Protein AF-0000000070932516 (afdb_homodimer)

InterPro domains:
  IPR004843 Calcineurin-like, phosphoesterase domain [PF00149] (3-179)
  IPR006146 5'-Nucleotidase, conserved site [PS00786] (43-54)
  IPR006179 5'-Nucleotidase/apyrase [PR01607] (145-162)
  IPR006179 5'-Nucleotidase/apyrase [PR01607] (164-187)
  IPR006179 5'-Nucleotidase/apyrase [PR01607] (210-230)
  IPR006179 5'-Nucleotidase/apyrase [PR01607] (339-362)
  IPR006179 5'-Nucleotidase/apyrase [PR01607] (423-442)
  IPR006179 5'-Nucleotidase/apyrase [PTHR11575] (3-486)
  IPR008334 5'-Nucleotidase, C-terminal [PF02872] (282-446)
  IPR029052 Metallo-dependent phosphatase-like [G3DSA:3.60.21.10] (1-269)
  IPR029052 Metallo-dependent phosphatase-like [SSF56300] (2-267)
  IPR036907 5'-Nucleotidase, C-terminal domain superfamily [G3DSA:3.90.780.10] (273-489)
  IPR036907 5'-Nucleotidase, C-terminal domain superfamily [SSF55816] (272-488)

Structure (mmCIF, N/CA/C/O backbone):
data_AF-0000000070932516-model_v1
#
loop_
_entity.id
_entity.type
_entity.pdbx_description
1 polymer "5'-nucleotidase"
#
loop_
_atom_site.group_PDB
_atom_site.id
_atom_site.type_symbol
_atom_site.label_atom_id
_atom_site.label_alt_id
_atom_site.label_comp_id
_atom_site.label_asym_id
_atom_site.label_entity_id
_atom_site.label_seq_id
_atom_site.pdbx_PDB_ins_code
_atom_site.Cartn_x
_atom_site.Cartn_y
_atom_site.Cartn_z
_atom_site.occupancy
_atom_site.B_iso_or_equiv
_atom_site.auth_seq_id
_atom_site.auth_comp_id
_atom_site.auth_asym_id
_atom_site.auth_atom_id
_atom_site.pdbx_PDB_model_num
ATOM 1 N N . VAL A 1 1 ? 17.578 -37.594 -25.484 1 92.19 1 VAL A N 1
ATOM 2 C CA . VAL A 1 1 ? 16.562 -38.188 -26.359 1 92.19 1 VAL A CA 1
ATOM 3 C C . VAL A 1 1 ? 17.25 -38.812 -27.578 1 92.19 1 VAL A C 1
ATOM 5 O O . VAL A 1 1 ? 16.969 -39.969 -27.906 1 92.19 1 VAL A O 1
ATOM 8 N N . ARG A 1 2 ? 18.125 -38.062 -28.234 1 90.81 2 ARG A N 1
ATOM 9 C CA . ARG A 1 2 ? 18.844 -38.594 -29.391 1 90.81 2 ARG A CA 1
ATOM 10 C C . ARG A 1 2 ? 19.609 -39.844 -29.016 1 90.81 2 ARG A C 1
ATOM 12 O O . ARG A 1 2 ? 19.578 -40.844 -29.75 1 90.81 2 ARG A O 1
ATOM 19 N N . ASP A 1 3 ? 20.297 -39.844 -27.906 1 92 3 ASP A N 1
ATOM 20 C CA . ASP A 1 3 ? 21.047 -41 -27.438 1 92 3 ASP A CA 1
ATOM 21 C C . ASP A 1 3 ? 20.125 -42.219 -27.25 1 92 3 ASP A C 1
ATOM 23 O O . ASP A 1 3 ? 20.438 -43.312 -27.703 1 92 3 ASP A O 1
ATOM 27 N N . LEU A 1 4 ? 19.016 -42.031 -26.625 1 93.38 4 LEU A N 1
ATOM 28 C CA . LEU A 1 4 ? 18.094 -43.125 -26.344 1 93.38 4 LEU A CA 1
ATOM 29 C C . LEU A 1 4 ? 17.453 -43.625 -27.641 1 93.38 4 LEU A C 1
ATOM 31 O O . LEU A 1 4 ? 17.219 -44.844 -27.781 1 93.38 4 LEU A O 1
ATOM 35 N N . LYS A 1 5 ? 17.125 -42.812 -28.562 1 92.94 5 LYS A N 1
ATOM 36 C CA . LYS A 1 5 ? 16.516 -43.219 -29.828 1 92.94 5 LYS A CA 1
ATOM 37 C C . LYS A 1 5 ? 17.484 -44.062 -30.656 1 92.94 5 LYS A C 1
ATOM 39 O O . LYS A 1 5 ? 17.062 -44.906 -31.438 1 92.94 5 LYS A O 1
ATOM 44 N N . THR A 1 6 ? 18.781 -43.844 -30.438 1 92.31 6 THR A N 1
ATOM 45 C CA . THR A 1 6 ? 19.781 -44.625 -31.172 1 92.31 6 THR A CA 1
ATOM 46 C C . THR A 1 6 ? 20.109 -45.906 -30.453 1 92.31 6 THR A C 1
ATOM 48 O O . THR A 1 6 ? 20.359 -46.938 -31.109 1 92.31 6 THR A O 1
ATOM 51 N N . SER A 1 7 ? 20.031 -45.906 -29.172 1 93.81 7 SER A N 1
ATOM 52 C CA . SER A 1 7 ? 20.516 -47.062 -28.406 1 93.81 7 SER A CA 1
ATOM 53 C C . SER A 1 7 ? 19.391 -48.031 -28.141 1 93.81 7 SER A C 1
ATOM 55 O O . SER A 1 7 ? 19.641 -49.25 -27.938 1 93.81 7 SER A O 1
ATOM 57 N N . GLU A 1 8 ? 18.156 -47.594 -28.141 1 94.31 8 GLU A N 1
ATOM 58 C CA . GLU A 1 8 ? 17.047 -48.469 -27.766 1 94.31 8 GLU A CA 1
ATOM 59 C C . GLU A 1 8 ? 16.359 -49.031 -29 1 94.31 8 GLU A C 1
ATOM 61 O O . GLU A 1 8 ? 16.391 -48.438 -30.078 1 94.31 8 GLU A O 1
ATOM 66 N N . THR A 1 9 ? 15.742 -50.188 -28.703 1 93.69 9 THR A N 1
ATOM 67 C CA . THR A 1 9 ? 15.023 -50.875 -29.781 1 93.69 9 THR A CA 1
ATOM 68 C C . THR A 1 9 ? 13.594 -50.344 -29.891 1 93.69 9 THR A C 1
ATOM 70 O O . THR A 1 9 ? 12.836 -50.406 -28.906 1 93.69 9 THR A O 1
ATOM 73 N N . ASN A 1 10 ? 13.156 -49.875 -31.078 1 94.81 10 ASN A N 1
ATOM 74 C CA . ASN A 1 10 ? 11.82 -49.375 -31.406 1 94.81 10 ASN A CA 1
ATOM 75 C C . ASN A 1 10 ? 11.367 -48.281 -30.438 1 94.81 10 ASN A C 1
ATOM 77 O O . ASN A 1 10 ? 10.289 -48.375 -29.844 1 94.81 10 ASN A O 1
ATOM 81 N N . PRO A 1 11 ? 12.172 -47.25 -30.25 1 95.94 11 PRO A N 1
ATOM 82 C CA . PRO A 1 11 ? 11.82 -46.188 -29.312 1 95.94 11 PRO A CA 1
ATOM 83 C C . PRO A 1 11 ? 10.656 -45.344 -29.812 1 95.94 11 PRO A C 1
ATOM 85 O O . PRO A 1 11 ? 10.57 -45.031 -31 1 95.94 11 PRO A O 1
ATOM 88 N N . LEU A 1 12 ? 9.672 -45.031 -28.953 1 96.31 12 LEU A N 1
ATOM 89 C CA . LEU A 1 12 ? 8.609 -44.062 -29.156 1 96.31 12 LEU A CA 1
ATOM 90 C C . LEU A 1 12 ? 8.703 -42.938 -28.125 1 96.31 12 LEU A C 1
ATOM 92 O O . LEU A 1 12 ? 8.867 -43.219 -26.922 1 96.31 12 LEU A O 1
ATOM 96 N N . PHE A 1 13 ? 8.68 -41.688 -28.531 1 97 13 PHE A N 1
ATOM 97 C CA . PHE A 1 13 ? 8.836 -40.531 -27.672 1 97 13 PHE A CA 1
ATOM 98 C C . PHE A 1 13 ? 7.559 -39.719 -27.656 1 97 13 PHE A C 1
ATOM 100 O O . PHE A 1 13 ? 7.109 -39.219 -28.703 1 97 13 PHE A O 1
ATOM 107 N N . PHE A 1 14 ? 6.973 -39.531 -26.406 1 97.62 14 PHE A N 1
ATOM 108 C CA . PHE A 1 14 ? 5.672 -38.906 -26.25 1 97.62 14 PHE A CA 1
ATOM 109 C C . PHE A 1 14 ? 5.77 -37.719 -25.312 1 97.62 14 PHE A C 1
ATOM 111 O O . PHE A 1 14 ? 6.699 -37.625 -24.516 1 97.62 14 PHE A O 1
ATOM 118 N N . ASN A 1 15 ? 4.91 -36.75 -25.484 1 96.75 15 ASN A N 1
ATOM 119 C CA . ASN A 1 15 ? 4.719 -35.625 -24.578 1 96.75 15 ASN A CA 1
ATOM 120 C C . ASN A 1 15 ? 3.271 -35.531 -24.109 1 96.75 15 ASN A C 1
ATOM 122 O O . ASN A 1 15 ? 2.348 -35.531 -24.922 1 96.75 15 ASN A O 1
ATOM 126 N N . ALA A 1 16 ? 3.131 -35.406 -22.797 1 96 16 ALA A N 1
ATOM 127 C CA . ALA A 1 16 ? 1.785 -35.5 -22.234 1 96 16 ALA A CA 1
ATOM 128 C C . ALA A 1 16 ? 1.185 -34.125 -22 1 96 16 ALA A C 1
ATOM 130 O O . ALA A 1 16 ? 0.338 -33.938 -21.125 1 96 16 ALA A O 1
ATOM 131 N N . GLY A 1 17 ? 1.658 -33.188 -22.656 1 93 17 GLY A N 1
ATOM 132 C CA . GLY A 1 17 ? 0.983 -31.891 -22.688 1 93 17 GLY A CA 1
ATOM 133 C C . GLY A 1 17 ? 1.546 -30.906 -21.688 1 93 17 GLY A C 1
ATOM 134 O O . GLY A 1 17 ? 2.502 -31.203 -20.969 1 93 17 GLY A O 1
ATOM 135 N N . ASP A 1 18 ? 1 -29.625 -21.75 1 88.25 18 ASP A N 1
ATOM 136 C CA . ASP A 1 18 ? 1.353 -28.469 -20.938 1 88.25 18 ASP A CA 1
ATOM 137 C C . ASP A 1 18 ? 2.775 -28 -21.219 1 88.25 18 ASP A C 1
ATOM 139 O O . ASP A 1 18 ? 3.58 -27.828 -20.297 1 88.25 18 ASP A O 1
ATOM 143 N N . PHE A 1 19 ? 2.936 -27.859 -22.422 1 88.25 19 PHE A N 1
ATOM 144 C CA . PHE A 1 19 ? 4.242 -27.344 -22.828 1 88.25 19 PHE A CA 1
ATOM 145 C C . PHE A 1 19 ? 4.16 -25.859 -23.156 1 88.25 19 PHE A C 1
ATOM 147 O O . PHE A 1 19 ? 5.129 -25.266 -23.641 1 88.25 19 PHE A O 1
ATOM 154 N N . TYR A 1 20 ? 2.949 -25.328 -22.906 1 81.62 20 TYR A N 1
ATOM 155 C CA . TYR A 1 20 ? 2.803 -23.875 -22.891 1 81.62 20 TYR A CA 1
ATOM 156 C C . TYR A 1 20 ? 3.045 -23.312 -21.5 1 81.62 20 TYR A C 1
ATOM 158 O O . TYR A 1 20 ? 3.066 -24.062 -20.516 1 81.62 20 TYR A O 1
ATOM 166 N N . GLN A 1 21 ? 3.395 -22.094 -21.281 1 66.62 21 GLN A N 1
ATOM 167 C CA . GLN A 1 21 ? 3.43 -21.312 -20.047 1 66.62 21 GLN A CA 1
ATOM 168 C C . GLN A 1 21 ? 4.539 -21.797 -19.125 1 66.62 21 GLN A C 1
ATOM 170 O O . GLN A 1 21 ? 5.09 -22.891 -19.312 1 66.62 21 GLN A O 1
ATOM 175 N N . GLY A 1 22 ? 4.965 -21.078 -18.141 1 61.25 22 GLY A N 1
ATOM 176 C CA . GLY A 1 22 ? 5.82 -21.5 -17.047 1 61.25 22 GLY A CA 1
ATOM 177 C C . GLY A 1 22 ? 7.168 -20.797 -17.031 1 61.25 22 GLY A C 1
ATOM 178 O O . GLY A 1 22 ? 7.867 -20.828 -16.016 1 61.25 22 GLY A O 1
ATOM 179 N N . THR A 1 23 ? 7.52 -20.391 -18.156 1 64.56 23 THR A N 1
ATOM 180 C CA . THR A 1 23 ? 8.812 -19.703 -18.188 1 64.56 23 THR A CA 1
ATOM 181 C C . THR A 1 23 ? 8.695 -18.359 -18.906 1 64.56 23 THR A C 1
ATOM 183 O O . THR A 1 23 ? 7.723 -18.109 -19.609 1 64.56 23 THR A O 1
ATOM 186 N N . VAL A 1 24 ? 9.633 -17.562 -18.688 1 67 24 VAL A N 1
ATOM 187 C CA . VAL A 1 24 ? 9.711 -16.25 -19.344 1 67 24 VAL A CA 1
ATOM 188 C C . VAL A 1 24 ? 9.766 -16.438 -20.844 1 67 24 VAL A C 1
ATOM 190 O O . VAL A 1 24 ? 9.273 -15.594 -21.609 1 67 24 VAL A O 1
ATOM 193 N N . TRP A 1 25 ? 10.25 -17.562 -21.172 1 76.81 25 TRP A N 1
ATOM 194 C CA . TRP A 1 25 ? 10.375 -17.812 -22.594 1 76.81 25 TRP A CA 1
ATOM 195 C C . TRP A 1 25 ? 9.008 -17.859 -23.266 1 76.81 25 TRP A C 1
ATOM 197 O O . TRP A 1 25 ? 8.797 -17.25 -24.312 1 76.81 25 TRP A O 1
ATOM 207 N N . TYR A 1 26 ? 8.133 -18.516 -22.516 1 79.94 26 TYR A N 1
ATOM 208 C CA . TYR A 1 26 ? 6.801 -18.562 -23.109 1 79.94 26 TYR A CA 1
ATOM 209 C C . TYR A 1 26 ? 6.113 -17.203 -23.016 1 79.94 26 TYR A C 1
ATOM 211 O O . TYR A 1 26 ? 5.43 -16.797 -23.953 1 79.94 26 TYR A O 1
ATOM 219 N N . THR A 1 27 ? 6.352 -16.594 -21.906 1 71.5 27 THR A N 1
ATOM 220 C CA . THR A 1 27 ? 5.695 -15.305 -21.703 1 71.5 27 THR A CA 1
ATOM 221 C C . THR A 1 27 ? 6.066 -14.32 -22.812 1 71.5 27 THR A C 1
ATOM 223 O O . THR A 1 27 ? 5.215 -13.57 -23.297 1 71.5 27 THR A O 1
ATOM 226 N N . VAL A 1 28 ? 7.281 -14.414 -23.25 1 74.62 28 VAL A N 1
ATOM 227 C CA . VAL A 1 28 ? 7.805 -13.438 -24.203 1 74.62 28 VAL A CA 1
ATOM 228 C C . VAL A 1 28 ? 7.566 -13.945 -25.625 1 74.62 28 VAL A C 1
ATOM 230 O O . VAL A 1 28 ? 7.207 -13.164 -26.516 1 74.62 28 VAL A O 1
ATOM 233 N N . LEU A 1 29 ? 7.758 -15.211 -25.844 1 86.06 29 LEU A N 1
ATOM 234 C CA . LEU A 1 29 ? 7.844 -15.703 -27.219 1 86.06 29 LEU A CA 1
ATOM 235 C C . LEU A 1 29 ? 6.629 -16.547 -27.562 1 86.06 29 LEU A C 1
ATOM 237 O O . LEU A 1 29 ? 6.414 -16.891 -28.734 1 86.06 29 LEU A O 1
ATOM 241 N N . LYS A 1 30 ? 5.836 -16.875 -26.594 1 87.69 30 LYS A N 1
ATOM 242 C CA . LYS A 1 30 ? 4.582 -17.609 -26.75 1 87.69 30 LYS A CA 1
ATOM 243 C C . LYS A 1 30 ? 4.793 -18.891 -27.547 1 87.69 30 LYS A C 1
ATOM 245 O O . LYS A 1 30 ? 5.754 -19.625 -27.312 1 87.69 30 LYS A O 1
ATOM 250 N N . TYR A 1 31 ? 3.877 -19.266 -28.516 1 91.75 31 TYR A N 1
ATOM 251 C CA . TYR A 1 31 ? 3.885 -20.547 -29.219 1 91.75 31 TYR A CA 1
ATOM 252 C C . TYR A 1 31 ? 5.148 -20.688 -30.062 1 91.75 31 TYR A C 1
ATOM 254 O O . TYR A 1 31 ? 5.574 -21.812 -30.359 1 91.75 31 TYR A O 1
ATOM 262 N N . ASN A 1 32 ? 5.766 -19.609 -30.406 1 91.38 32 ASN A N 1
ATOM 263 C CA . ASN A 1 32 ? 6.883 -19.641 -31.344 1 91.38 32 ASN A CA 1
ATOM 264 C C . ASN A 1 32 ? 8.055 -20.438 -30.781 1 91.38 32 ASN A C 1
ATOM 266 O O . ASN A 1 32 ? 8.625 -21.297 -31.484 1 91.38 32 ASN A O 1
ATOM 270 N N . ILE A 1 33 ? 8.391 -20.188 -29.562 1 91.81 33 ILE A N 1
ATOM 271 C CA . ILE A 1 33 ? 9.547 -20.844 -28.969 1 91.81 33 ILE A CA 1
ATOM 272 C C . ILE A 1 33 ? 9.211 -22.312 -28.688 1 91.81 33 ILE A C 1
ATOM 274 O O . ILE A 1 33 ? 10.07 -23.188 -28.812 1 91.81 33 ILE A O 1
ATOM 278 N N . VAL A 1 34 ? 7.973 -22.562 -28.344 1 93.38 34 VAL A N 1
ATOM 279 C CA . VAL A 1 34 ? 7.551 -23.938 -28.078 1 93.38 34 VAL A CA 1
ATOM 280 C C . VAL A 1 34 ? 7.562 -24.75 -29.375 1 93.38 34 VAL A C 1
ATOM 282 O O . VAL A 1 34 ? 8.102 -25.859 -29.406 1 93.38 34 VAL A O 1
ATOM 285 N N . ALA A 1 35 ? 6.984 -24.172 -30.406 1 94.56 35 ALA A N 1
ATOM 286 C CA . ALA A 1 35 ? 6.961 -24.844 -31.703 1 94.56 35 ALA A CA 1
ATOM 287 C C . ALA A 1 35 ? 8.375 -25.141 -32.188 1 94.56 35 ALA A C 1
ATOM 289 O O . ALA A 1 35 ? 8.656 -26.25 -32.656 1 94.56 35 ALA A O 1
ATOM 290 N N . LEU A 1 36 ? 9.195 -24.156 -32.031 1 93.25 36 LEU A N 1
ATOM 291 C CA . LEU A 1 36 ? 10.578 -24.328 -32.469 1 93.25 36 LEU A CA 1
ATOM 292 C C . LEU A 1 36 ? 11.234 -25.5 -31.75 1 93.25 36 LEU A C 1
ATOM 294 O O . LEU A 1 36 ? 11.898 -26.328 -32.375 1 93.25 36 LEU A O 1
ATOM 298 N N . ALA A 1 37 ? 11.031 -25.5 -30.484 1 91.81 37 ALA A N 1
ATOM 299 C CA . ALA A 1 37 ? 11.625 -26.578 -29.688 1 91.81 37 ALA A CA 1
ATOM 300 C C . ALA A 1 37 ? 11.031 -27.922 -30.062 1 91.81 37 ALA A C 1
ATOM 302 O O . ALA A 1 37 ? 11.773 -28.891 -30.312 1 91.81 37 ALA A O 1
ATOM 303 N N . MET A 1 38 ? 9.758 -28.062 -30.172 1 93.69 38 MET A N 1
ATOM 304 C CA . MET A 1 38 ? 9.07 -29.328 -30.391 1 93.69 38 MET A CA 1
ATOM 305 C C . MET A 1 38 ? 9.375 -29.875 -31.781 1 93.69 38 MET A C 1
ATOM 307 O O . MET A 1 38 ? 9.492 -31.094 -31.969 1 93.69 38 MET A O 1
ATOM 311 N N . GLU A 1 39 ? 9.531 -29.016 -32.719 1 93.25 39 GLU A N 1
ATOM 312 C CA . GLU A 1 39 ? 9.898 -29.422 -34.094 1 93.25 39 GLU A CA 1
ATOM 313 C C . GLU A 1 39 ? 11.242 -30.141 -34.094 1 93.25 39 GLU A C 1
ATOM 315 O O . GLU A 1 39 ? 11.5 -30.969 -35 1 93.25 39 GLU A O 1
ATOM 320 N N . ASN A 1 40 ? 11.945 -29.859 -33.156 1 90.88 40 ASN A N 1
ATOM 321 C CA . ASN A 1 40 ? 13.32 -30.344 -33.188 1 90.88 40 ASN A CA 1
ATOM 322 C C . ASN A 1 40 ? 13.578 -31.406 -32.125 1 90.88 40 ASN A C 1
ATOM 324 O O . ASN A 1 40 ? 14.711 -31.828 -31.922 1 90.88 40 ASN A O 1
ATOM 328 N N . MET A 1 41 ? 12.609 -31.859 -31.438 1 92.06 41 MET A N 1
ATOM 329 C CA . MET A 1 41 ? 12.781 -32.812 -30.328 1 92.06 41 MET A CA 1
ATOM 330 C C . MET A 1 41 ? 12.484 -34.219 -30.797 1 92.06 41 MET A C 1
ATOM 332 O O . MET A 1 41 ? 12.75 -35.188 -30.062 1 92.06 41 MET A O 1
ATOM 336 N N . MET A 1 42 ? 11.938 -34.406 -31.953 1 89.38 42 MET A N 1
ATOM 337 C CA . MET A 1 42 ? 11.695 -35.719 -32.562 1 89.38 42 MET A CA 1
ATOM 338 C C . MET A 1 42 ? 10.594 -36.469 -31.828 1 89.38 42 MET A C 1
ATOM 340 O O . MET A 1 42 ? 10.742 -37.656 -31.531 1 89.38 42 MET A O 1
ATOM 344 N N . TYR A 1 43 ? 9.609 -35.812 -31.438 1 94.94 43 TYR A N 1
ATOM 345 C CA . TYR A 1 43 ? 8.453 -36.469 -30.828 1 94.94 43 TYR A CA 1
ATOM 346 C C . TYR A 1 43 ? 7.738 -37.344 -31.844 1 94.94 43 TYR A C 1
ATOM 348 O O . TYR A 1 43 ? 7.59 -36.969 -33 1 94.94 43 TYR A O 1
ATOM 356 N N . ASN A 1 44 ? 7.301 -38.531 -31.375 1 95.12 44 ASN A N 1
ATOM 357 C CA . ASN A 1 44 ? 6.398 -39.344 -32.188 1 95.12 44 ASN A CA 1
ATOM 358 C C . ASN A 1 44 ? 4.961 -38.844 -32.094 1 95.12 44 ASN A C 1
ATOM 360 O O . ASN A 1 44 ? 4.277 -38.719 -33.125 1 95.12 44 ASN A O 1
ATOM 364 N N . ALA A 1 45 ? 4.512 -38.531 -30.906 1 97 45 ALA A N 1
ATOM 365 C CA . ALA A 1 45 ? 3.172 -38 -30.688 1 97 45 ALA A CA 1
ATOM 366 C C . ALA A 1 45 ? 3.127 -37.156 -29.406 1 97 45 ALA A C 1
ATOM 368 O O . ALA A 1 45 ? 3.877 -37.406 -28.469 1 97 45 ALA A O 1
ATOM 369 N N . VAL A 1 46 ? 2.281 -36.156 -29.438 1 97.25 46 VAL A N 1
ATOM 370 C CA . VAL A 1 46 ? 2.086 -35.312 -28.266 1 97.25 46 VAL A CA 1
ATOM 371 C C . VAL A 1 46 ? 0.594 -35.125 -28 1 97.25 46 VAL A C 1
ATOM 373 O O . VAL A 1 46 ? -0.223 -35.219 -28.922 1 97.25 46 VAL A O 1
ATOM 376 N N . CYS A 1 47 ? 0.284 -35 -26.766 1 97.12 47 CYS A N 1
ATOM 377 C CA . CYS A 1 47 ? -1.075 -34.625 -26.375 1 97.12 47 CYS A CA 1
ATOM 378 C C . CYS A 1 47 ? -1.137 -33.219 -25.844 1 97.12 47 CYS A C 1
ATOM 380 O O . CYS A 1 47 ? -0.136 -32.688 -25.344 1 97.12 47 CYS A O 1
ATOM 382 N N . LEU A 1 48 ? -2.281 -32.531 -26.047 1 95.69 48 LEU A N 1
ATOM 383 C CA . LEU A 1 48 ? -2.459 -31.188 -25.516 1 95.69 48 LEU A CA 1
ATOM 384 C C . LEU A 1 48 ? -2.809 -31.234 -24.031 1 95.69 48 LEU A C 1
ATOM 386 O O . LEU A 1 48 ? -3.445 -32.188 -23.578 1 95.69 48 LEU A O 1
ATOM 390 N N . GLY A 1 49 ? -2.303 -30.297 -23.344 1 93.06 49 GLY A N 1
ATOM 391 C CA . GLY A 1 49 ? -2.764 -30.031 -21.984 1 93.06 49 GLY A CA 1
ATOM 392 C C . GLY A 1 49 ? -3.678 -28.828 -21.891 1 93.06 49 GLY A C 1
ATOM 393 O O . GLY A 1 49 ? -4.035 -28.234 -22.906 1 93.06 49 GLY A O 1
ATOM 394 N N . ASN A 1 50 ? -4.172 -28.5 -20.703 1 86.56 50 ASN A N 1
ATOM 395 C CA . ASN A 1 50 ? -5.105 -27.391 -20.531 1 86.56 50 ASN A CA 1
ATOM 396 C C . ASN A 1 50 ? -4.441 -26.062 -20.859 1 86.56 50 ASN A C 1
ATOM 398 O O . ASN A 1 50 ? -5.086 -25.156 -21.391 1 86.56 50 ASN A O 1
ATOM 402 N N . HIS A 1 51 ? -3.096 -25.891 -20.672 1 85.5 51 HIS A N 1
ATOM 403 C CA . HIS A 1 51 ? -2.418 -24.609 -20.828 1 85.5 51 HIS A CA 1
ATOM 404 C C . HIS A 1 51 ? -2.281 -24.25 -22.312 1 85.5 51 HIS A C 1
ATOM 406 O O . HIS A 1 51 ? -2.109 -23.078 -22.641 1 85.5 51 HIS A O 1
ATOM 412 N N . GLU A 1 52 ? -2.33 -25.203 -23.156 1 92.44 52 GLU A N 1
ATOM 413 C CA . GLU A 1 52 ? -2.266 -24.906 -24.578 1 92.44 52 GLU A CA 1
ATOM 414 C C . GLU A 1 52 ? -3.504 -24.141 -25.047 1 92.44 52 GLU A C 1
ATOM 416 O O . GLU A 1 52 ? -3.5 -23.531 -26.125 1 92.44 52 GLU A O 1
ATOM 421 N N . PHE A 1 53 ? -4.539 -24.141 -24.156 1 88.81 53 PHE A N 1
ATOM 422 C CA . PHE A 1 53 ? -5.777 -23.453 -24.516 1 88.81 53 PHE A CA 1
ATOM 423 C C . PHE A 1 53 ? -5.875 -22.094 -23.828 1 88.81 53 PHE A C 1
ATOM 425 O O . PHE A 1 53 ? -6.867 -21.391 -24 1 88.81 53 PHE A O 1
ATOM 432 N N . ASP A 1 54 ? -4.875 -21.766 -23.156 1 79.25 54 ASP A N 1
ATOM 433 C CA . ASP A 1 54 ? -4.922 -20.547 -22.344 1 79.25 54 ASP A CA 1
ATOM 434 C C . ASP A 1 54 ? -5.059 -19.312 -23.219 1 79.25 54 ASP A C 1
ATOM 436 O O . ASP A 1 54 ? -5.746 -18.359 -22.844 1 79.25 54 ASP A O 1
ATOM 440 N N . ASP A 1 55 ? -4.398 -19.266 -24.375 1 81.75 55 ASP A N 1
ATOM 441 C CA . ASP A 1 55 ? -4.43 -18.125 -25.281 1 81.75 55 ASP A CA 1
ATOM 442 C C . ASP A 1 55 ? -5.512 -18.297 -26.344 1 81.75 55 ASP A C 1
ATOM 444 O O . ASP A 1 55 ? -5.461 -17.656 -27.406 1 81.75 55 ASP A O 1
ATOM 448 N N . GLY A 1 56 ? -6.375 -19.266 -26.078 1 87.19 56 GLY A N 1
ATOM 449 C CA . GLY A 1 56 ? -7.473 -19.5 -27 1 87.19 56 GLY A CA 1
ATOM 450 C C . GLY A 1 56 ? -7.039 -20.203 -28.281 1 87.19 56 GLY A C 1
ATOM 451 O O . GLY A 1 56 ? -5.855 -20.469 -28.469 1 87.19 56 GLY A O 1
ATOM 452 N N . PRO A 1 57 ? -8.086 -20.469 -29.094 1 91 57 PRO A N 1
ATOM 453 C CA . PRO A 1 57 ? -7.781 -21.125 -30.375 1 91 57 PRO A CA 1
ATOM 454 C C . PRO A 1 57 ? -6.82 -20.328 -31.234 1 91 57 PRO A C 1
ATOM 456 O O . PRO A 1 57 ? -6.012 -20.906 -31.969 1 91 57 PRO A O 1
ATOM 459 N N . GLU A 1 58 ? -6.867 -19 -31.078 1 90.25 58 GLU A N 1
ATOM 460 C CA . GLU A 1 58 ? -5.988 -18.141 -31.875 1 90.25 58 GLU A CA 1
ATOM 461 C C . GLU A 1 58 ? -4.527 -18.328 -31.469 1 90.25 58 GLU A C 1
ATOM 463 O O . GLU A 1 58 ? -3.627 -18.203 -32.312 1 90.25 58 GLU A O 1
ATOM 468 N N . GLY A 1 59 ? -4.344 -18.594 -30.219 1 91.88 59 GLY A N 1
ATOM 469 C CA . GLY A 1 59 ? -2.994 -18.812 -29.719 1 91.88 59 GLY A CA 1
ATOM 470 C C . GLY A 1 59 ? -2.49 -20.219 -29.969 1 91.88 59 GLY A C 1
ATOM 471 O O . GLY A 1 59 ? -1.28 -20.453 -30.031 1 91.88 59 GLY A O 1
ATOM 472 N N . LEU A 1 60 ? -3.379 -21.141 -30.172 1 94.88 60 LEU A N 1
ATOM 473 C CA . LEU A 1 60 ? -3.027 -22.547 -30.328 1 94.88 60 LEU A CA 1
ATOM 474 C C . LEU A 1 60 ? -2.869 -22.891 -31.812 1 94.88 60 LEU A C 1
ATOM 476 O O . LEU A 1 60 ? -2.012 -23.703 -32.188 1 94.88 60 LEU A O 1
ATOM 480 N N . ALA A 1 61 ? -3.617 -22.281 -32.656 1 95.69 61 ALA A N 1
ATOM 481 C CA . ALA A 1 61 ? -3.717 -22.625 -34.062 1 95.69 61 ALA A CA 1
ATOM 482 C C . ALA A 1 61 ? -2.355 -22.531 -34.75 1 95.69 61 ALA A C 1
ATOM 484 O O . ALA A 1 61 ? -1.926 -23.469 -35.438 1 95.69 61 ALA A O 1
ATOM 485 N N . PRO A 1 62 ? -1.659 -21.453 -34.531 1 95.81 62 PRO A N 1
ATOM 486 C CA . PRO A 1 62 ? -0.373 -21.375 -35.219 1 95.81 62 PRO A CA 1
ATOM 487 C C . PRO A 1 62 ? 0.598 -22.469 -34.781 1 95.81 62 PRO A C 1
ATOM 489 O O . PRO A 1 62 ? 1.398 -22.938 -35.594 1 95.81 62 PRO A O 1
ATOM 492 N N . PHE A 1 63 ? 0.608 -22.844 -33.625 1 96.31 63 PHE A N 1
ATOM 493 C CA . PHE A 1 63 ? 1.418 -23.953 -33.125 1 96.31 63 PHE A CA 1
ATOM 494 C C . PHE A 1 63 ? 1.052 -25.25 -33.875 1 96.31 63 PHE A C 1
ATOM 496 O O . PHE A 1 63 ? 1.93 -25.969 -34.344 1 96.31 63 PHE A O 1
ATOM 503 N N . LEU A 1 64 ? -0.238 -25.531 -33.969 1 96.81 64 LEU A N 1
ATOM 504 C CA . LEU A 1 64 ? -0.712 -26.781 -34.562 1 96.81 64 LEU A CA 1
ATOM 505 C C . LEU A 1 64 ? -0.353 -26.828 -36.062 1 96.81 64 LEU A C 1
ATOM 507 O O . LEU A 1 64 ? -0.008 -27.891 -36.594 1 96.81 64 LEU A O 1
ATOM 511 N N . VAL A 1 65 ? -0.452 -25.75 -36.719 1 96.06 65 VAL A N 1
ATOM 512 C CA . VAL A 1 65 ? -0.059 -25.672 -38.094 1 96.06 65 VAL A CA 1
ATOM 513 C C . VAL A 1 65 ? 1.418 -26.031 -38.25 1 96.06 65 VAL A C 1
ATOM 515 O O . VAL A 1 65 ? 1.791 -26.797 -39.156 1 96.06 65 VAL A O 1
ATOM 518 N N . ARG A 1 66 ? 2.215 -25.516 -37.375 1 95.25 66 ARG A N 1
ATOM 519 C CA . ARG A 1 66 ? 3.646 -25.781 -37.406 1 95.25 66 ARG A CA 1
ATOM 520 C C . ARG A 1 66 ? 3.928 -27.25 -37.125 1 95.25 66 ARG A C 1
ATOM 522 O O . ARG A 1 66 ? 4.809 -27.859 -37.719 1 95.25 66 ARG A O 1
ATOM 529 N N . MET A 1 67 ? 3.23 -27.797 -36.156 1 95.81 67 MET A N 1
ATOM 530 C CA . MET A 1 67 ? 3.387 -29.219 -35.875 1 95.81 67 MET A CA 1
ATOM 531 C C . MET A 1 67 ? 3.031 -30.078 -37.062 1 95.81 67 MET A C 1
ATOM 533 O O . MET A 1 67 ? 3.736 -31.031 -37.375 1 95.81 67 MET A O 1
ATOM 537 N N . GLN A 1 68 ? 1.952 -29.781 -37.688 1 93.44 68 GLN A N 1
ATOM 538 C CA . GLN A 1 68 ? 1.552 -30.5 -38.906 1 93.44 68 GLN A CA 1
ATOM 539 C C . GLN A 1 68 ? 2.643 -30.453 -39.969 1 93.44 68 GLN A C 1
ATOM 541 O O . GLN A 1 68 ? 2.984 -31.469 -40.562 1 93.44 68 GLN A O 1
ATOM 546 N N . LYS A 1 69 ? 3.178 -29.312 -40.156 1 92.88 69 LYS A N 1
ATOM 547 C CA . LYS A 1 69 ? 4.234 -29.125 -41.125 1 92.88 69 LYS A CA 1
ATOM 548 C C . LYS A 1 69 ? 5.48 -29.938 -40.781 1 92.88 69 LYS A C 1
ATOM 550 O O . LYS A 1 69 ? 6.172 -30.453 -41.656 1 92.88 69 LYS A O 1
ATOM 555 N N . ALA A 1 70 ? 5.723 -30 -39.531 1 92.94 70 ALA A N 1
ATOM 556 C CA . ALA A 1 70 ? 6.91 -30.703 -39.031 1 92.94 70 ALA A CA 1
ATOM 557 C C . ALA A 1 70 ? 6.637 -32.188 -38.844 1 92.94 70 ALA A C 1
ATOM 559 O O . ALA A 1 70 ? 7.5 -32.938 -38.375 1 92.94 70 ALA A O 1
ATOM 560 N N . ASN A 1 71 ? 5.406 -32.656 -39.094 1 91.5 71 ASN A N 1
ATOM 561 C CA . ASN A 1 71 ? 4.977 -34.031 -38.938 1 91.5 71 ASN A CA 1
ATOM 562 C C . ASN A 1 71 ? 5.047 -34.531 -37.5 1 91.5 71 ASN A C 1
ATOM 564 O O . ASN A 1 71 ? 5.512 -35.625 -37.25 1 91.5 71 ASN A O 1
ATOM 568 N N . VAL A 1 72 ? 4.805 -33.625 -36.656 1 94.12 72 VAL A N 1
ATOM 569 C CA . VAL A 1 72 ? 4.613 -34 -35.281 1 94.12 72 VAL A CA 1
ATOM 570 C C . VAL A 1 72 ? 3.135 -34.25 -35 1 94.12 72 VAL A C 1
ATOM 572 O O . VAL A 1 72 ? 2.303 -33.344 -35.156 1 94.12 72 VAL A O 1
ATOM 575 N N . THR A 1 73 ? 2.795 -35.438 -34.594 1 96.31 73 THR A N 1
ATOM 576 C CA . THR A 1 73 ? 1.403 -35.812 -34.375 1 96.31 73 THR A CA 1
ATOM 577 C C . THR A 1 73 ? 0.865 -35.25 -33.094 1 96.31 73 THR A C 1
ATOM 579 O O . THR A 1 73 ? 1.433 -35.469 -32 1 96.31 73 THR A O 1
ATOM 582 N N . VAL A 1 74 ? -0.167 -34.469 -33.188 1 97.75 74 VAL A N 1
ATOM 583 C CA . VAL A 1 74 ? -0.861 -33.969 -32.031 1 97.75 74 VAL A CA 1
ATOM 584 C C . VAL A 1 74 ? -2.18 -34.719 -31.844 1 97.75 74 VAL A C 1
ATOM 586 O O . VAL A 1 74 ? -2.988 -34.781 -32.781 1 97.75 74 VAL A O 1
ATOM 589 N N . LEU A 1 75 ? -2.354 -35.188 -30.656 1 98.12 75 LEU A N 1
ATOM 590 C CA . LEU A 1 75 ? -3.51 -36.062 -30.406 1 98.12 75 LEU A CA 1
ATOM 591 C C . LEU A 1 75 ? -4.535 -35.344 -29.531 1 98.12 75 LEU A C 1
ATOM 593 O O . LEU A 1 75 ? -4.172 -34.594 -28.625 1 98.12 75 LEU A O 1
ATOM 597 N N . GLY A 1 76 ? -5.805 -35.562 -29.828 1 97.88 76 GLY A N 1
ATOM 598 C CA . GLY A 1 76 ? -6.961 -35.094 -29.078 1 97.88 76 GLY A CA 1
ATOM 599 C C . GLY A 1 76 ? -8.172 -36 -29.234 1 97.88 76 GLY A C 1
ATOM 600 O O . GLY A 1 76 ? -9.148 -35.625 -29.891 1 97.88 76 GLY A O 1
ATOM 601 N N . THR A 1 77 ? -8.109 -37.094 -28.594 1 98.25 77 THR A N 1
ATOM 602 C CA . THR A 1 77 ? -9.141 -38.125 -28.719 1 98.25 77 THR A CA 1
ATOM 603 C C . THR A 1 77 ? -10.492 -37.594 -28.234 1 98.25 77 THR A C 1
ATOM 605 O O . THR A 1 77 ? -11.531 -37.938 -28.812 1 98.25 77 THR A O 1
ATOM 608 N N . ASN A 1 78 ? -10.438 -36.781 -27.219 1 98.19 78 ASN A N 1
ATOM 609 C CA . ASN A 1 78 ? -11.703 -36.312 -26.656 1 98.19 78 ASN A CA 1
ATOM 610 C C . ASN A 1 78 ? -11.984 -34.844 -27.078 1 98.19 78 ASN A C 1
ATOM 612 O O . ASN A 1 78 ? -12.727 -34.156 -26.391 1 98.19 78 ASN A O 1
ATOM 616 N N . LEU A 1 79 ? -11.398 -34.438 -28.141 1 97.38 79 LEU A N 1
ATOM 617 C CA . LEU A 1 79 ? -11.617 -33.062 -28.641 1 97.38 79 LEU A CA 1
ATOM 618 C C . LEU A 1 79 ? -12.477 -33.094 -29.891 1 97.38 79 LEU A C 1
ATOM 620 O O . LEU A 1 79 ? -12.203 -33.844 -30.828 1 97.38 79 LEU A O 1
ATOM 624 N N . ASN A 1 80 ? -13.523 -32.406 -29.812 1 96.62 80 ASN A N 1
ATOM 625 C CA . ASN A 1 80 ? -14.281 -32.094 -31.016 1 96.62 80 ASN A CA 1
ATOM 626 C C . ASN A 1 80 ? -14.008 -30.672 -31.5 1 96.62 80 ASN A C 1
ATOM 628 O O . ASN A 1 80 ? -14.477 -29.703 -30.891 1 96.62 80 ASN A O 1
ATOM 632 N N . THR A 1 81 ? -13.266 -30.531 -32.594 1 94.75 81 THR A N 1
ATOM 633 C CA . THR A 1 81 ? -12.773 -29.234 -33.031 1 94.75 81 THR A CA 1
ATOM 634 C C . THR A 1 81 ? -13.625 -28.672 -34.188 1 94.75 81 THR A C 1
ATOM 636 O O . THR A 1 81 ? -13.305 -27.641 -34.75 1 94.75 81 THR A O 1
ATOM 639 N N . SER A 1 82 ? -14.656 -29.328 -34.5 1 92.19 82 SER A N 1
ATOM 640 C CA . SER A 1 82 ? -15.461 -28.984 -35.688 1 92.19 82 SER A CA 1
ATOM 641 C C . SER A 1 82 ? -16.172 -27.641 -35.5 1 92.19 82 SER A C 1
ATOM 643 O O . SER A 1 82 ? -16.469 -26.969 -36.469 1 92.19 82 SER A O 1
ATOM 645 N N . GLY A 1 83 ? -16.375 -27.266 -34.25 1 91.5 83 GLY A N 1
ATOM 646 C CA . GLY A 1 83 ? -17.094 -26.031 -33.969 1 91.5 83 GLY A CA 1
ATOM 647 C C . GLY A 1 83 ? -16.203 -24.828 -33.844 1 91.5 83 GLY A C 1
ATOM 648 O O . GLY A 1 83 ? -16.672 -23.719 -33.562 1 91.5 83 GLY A O 1
ATOM 649 N N . GLU A 1 84 ? -14.945 -25 -34.094 1 92.31 84 GLU A N 1
ATOM 650 C CA . GLU A 1 84 ? -14.008 -23.891 -33.938 1 92.31 84 GLU A CA 1
ATOM 651 C C . GLU A 1 84 ? -13.633 -23.266 -35.281 1 92.31 84 GLU A C 1
ATOM 653 O O . GLU A 1 84 ? -12.867 -23.859 -36.031 1 92.31 84 GLU A O 1
ATOM 658 N N . PRO A 1 85 ? -13.961 -22.094 -35.531 1 91.44 85 PRO A N 1
ATOM 659 C CA . PRO A 1 85 ? -13.758 -21.484 -36.875 1 91.44 85 PRO A CA 1
ATOM 660 C C . PRO A 1 85 ? -12.281 -21.297 -37.219 1 91.44 85 PRO A C 1
ATOM 662 O O . PRO A 1 85 ? -11.898 -21.453 -38.375 1 91.44 85 PRO A O 1
ATOM 665 N N . VAL A 1 86 ? -11.469 -20.938 -36.281 1 91.62 86 VAL A N 1
ATOM 666 C CA . VAL A 1 86 ? -10.047 -20.719 -36.531 1 91.62 86 VAL A CA 1
ATOM 667 C C . VAL A 1 86 ? -9.414 -22 -37.062 1 91.62 86 VAL A C 1
ATOM 669 O O . VAL A 1 86 ? -8.578 -21.969 -37.969 1 91.62 86 VAL A O 1
ATOM 672 N N . PHE A 1 87 ? -9.828 -23.109 -36.5 1 93.31 87 PHE A N 1
ATOM 673 C CA . PHE A 1 87 ? -9.281 -24.391 -36.938 1 93.31 87 PHE A CA 1
ATOM 674 C C . PHE A 1 87 ? -9.773 -24.766 -38.312 1 93.31 87 PHE A C 1
ATOM 676 O O . PHE A 1 87 ? -9.008 -25.312 -39.125 1 93.31 87 PHE A O 1
ATOM 683 N N . THR A 1 88 ? -10.984 -24.453 -38.5 1 90.88 88 THR A N 1
ATOM 684 C CA . THR A 1 88 ? -11.531 -24.719 -39.844 1 90.88 88 THR A CA 1
ATOM 685 C C . THR A 1 88 ? -10.82 -23.859 -40.906 1 90.88 88 THR A C 1
ATOM 687 O O . THR A 1 88 ? -10.453 -24.375 -41.969 1 90.88 88 THR A O 1
ATOM 690 N N . LYS A 1 89 ? -10.656 -22.672 -40.594 1 90.75 89 LYS A N 1
ATOM 691 C CA . LYS A 1 89 ? -10.023 -21.719 -41.5 1 90.75 89 LYS A CA 1
ATOM 692 C C . LYS A 1 89 ? -8.594 -22.141 -41.844 1 90.75 89 LYS A C 1
ATOM 694 O O . LYS A 1 89 ? -8.164 -22.062 -43 1 90.75 89 LYS A O 1
ATOM 699 N N . ASP A 1 90 ? -7.891 -22.641 -40.906 1 90.88 90 ASP A N 1
ATOM 700 C CA . ASP A 1 90 ? -6.473 -22.953 -41.062 1 90.88 90 ASP A CA 1
ATOM 701 C C . ASP A 1 90 ? -6.273 -24.438 -41.375 1 90.88 90 ASP A C 1
ATOM 703 O O . ASP A 1 90 ? -5.141 -24.922 -41.375 1 90.88 90 ASP A O 1
ATOM 707 N N . ASN A 1 91 ? -7.406 -25.172 -41.594 1 91.69 91 ASN A N 1
ATOM 708 C CA . ASN A 1 91 ? -7.379 -26.578 -41.938 1 91.69 91 ASN A CA 1
ATOM 709 C C . ASN A 1 91 ? -6.605 -27.391 -40.906 1 91.69 91 ASN A C 1
ATOM 711 O O . ASN A 1 91 ? -5.723 -28.188 -41.25 1 91.69 91 ASN A O 1
ATOM 715 N N . ILE A 1 92 ? -6.863 -27.062 -39.625 1 92.25 92 ILE A N 1
ATOM 716 C CA . ILE A 1 92 ? -6.211 -27.734 -38.531 1 92.25 92 ILE A CA 1
ATOM 717 C C . ILE A 1 92 ? -6.984 -29 -38.156 1 92.25 92 ILE A C 1
ATOM 719 O O . ILE A 1 92 ? -8.211 -28.969 -38.031 1 92.25 92 ILE A O 1
ATOM 723 N N . THR A 1 93 ? -6.258 -30.109 -38.094 1 89.06 93 THR A N 1
ATOM 724 C CA . THR A 1 93 ? -6.832 -31.359 -37.625 1 89.06 93 THR A CA 1
ATOM 725 C C . THR A 1 93 ? -6.066 -31.922 -36.438 1 89.06 93 THR A C 1
ATOM 727 O O . THR A 1 93 ? -4.836 -32 -36.469 1 89.06 93 THR A O 1
ATOM 730 N N . VAL A 1 94 ? -6.801 -32.188 -35.469 1 95.19 94 VAL A N 1
ATOM 731 C CA 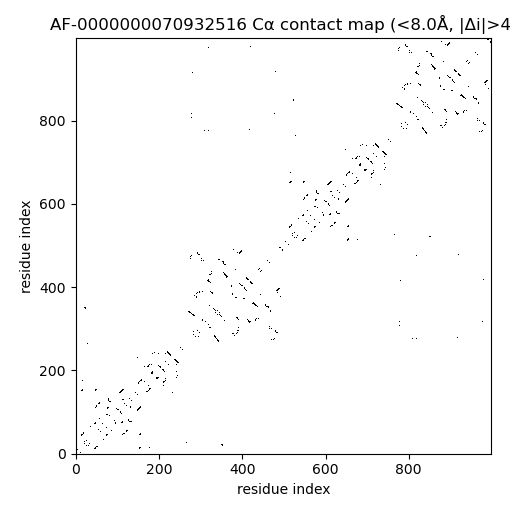. VAL A 1 94 ? -6.242 -32.906 -34.312 1 95.19 94 VAL A CA 1
ATOM 732 C C . VAL A 1 94 ? -6.664 -34.375 -34.344 1 95.19 94 VAL A C 1
ATOM 734 O O . VAL A 1 94 ? -7.855 -34.688 -34.312 1 95.19 94 VAL A O 1
ATOM 737 N N . LEU A 1 95 ? -5.75 -35.219 -34.406 1 96.75 95 LEU A N 1
ATOM 738 C CA . LEU A 1 95 ? -6.039 -36.625 -34.625 1 96.75 95 LEU A CA 1
ATOM 739 C C . LEU A 1 95 ? -6.578 -37.281 -33.344 1 96.75 95 LEU A C 1
ATOM 741 O O . LEU A 1 95 ? -6.141 -36.938 -32.25 1 96.75 95 LEU A O 1
ATOM 745 N N . LYS A 1 96 ? -7.441 -38.219 -33.562 1 97.88 96 LYS A N 1
ATOM 746 C CA . LYS A 1 96 ? -8.008 -38.938 -32.438 1 97.88 96 LYS A CA 1
ATOM 747 C C . LYS A 1 96 ? -7.074 -40.062 -31.984 1 97.88 96 LYS A C 1
ATOM 749 O O . LYS A 1 96 ? -7.125 -40.5 -30.828 1 97.88 96 LYS A O 1
ATOM 754 N N . HIS A 1 97 ? -6.387 -40.594 -32.969 1 98.44 97 HIS A N 1
ATOM 755 C CA . HIS A 1 97 ? -5.418 -41.656 -32.688 1 98.44 97 HIS A CA 1
ATOM 756 C C . HIS A 1 97 ? -4.344 -41.688 -33.781 1 98.44 97 HIS A C 1
ATOM 758 O O . HIS A 1 97 ? -4.457 -41.031 -34.812 1 98.44 97 HIS A O 1
ATOM 764 N N . ILE A 1 98 ? -3.252 -42.406 -33.5 1 97.94 98 ILE A N 1
ATOM 765 C CA . ILE A 1 98 ? -2.248 -42.812 -34.469 1 97.94 98 ILE A CA 1
ATOM 766 C C . ILE A 1 98 ? -1.823 -44.25 -34.25 1 97.94 98 ILE A C 1
ATOM 768 O O . ILE A 1 98 ? -1.835 -44.719 -33.125 1 97.94 98 ILE A O 1
ATOM 772 N N . VAL A 1 99 ? -1.501 -44.938 -35.344 1 98 99 VAL A N 1
ATOM 773 C CA . VAL A 1 99 ? -1.102 -46.344 -35.25 1 98 99 VAL A CA 1
ATOM 774 C C . VAL A 1 99 ? 0.367 -46.5 -35.625 1 98 99 VAL A C 1
ATOM 776 O O . VAL A 1 99 ? 0.791 -46 -36.688 1 98 99 VAL A O 1
ATOM 779 N N . TYR A 1 100 ? 1.116 -47.125 -34.812 1 96.62 100 TYR A N 1
ATOM 780 C CA . TYR A 1 100 ? 2.492 -47.531 -35.094 1 96.62 100 TYR A CA 1
ATOM 781 C C . TYR A 1 100 ? 2.621 -49.031 -35.219 1 96.62 100 TYR A C 1
ATOM 783 O O . TYR A 1 100 ? 1.969 -49.781 -34.5 1 96.62 100 TYR A O 1
ATOM 791 N N . THR A 1 101 ? 3.453 -49.438 -36.125 1 96.06 101 THR A N 1
ATOM 792 C CA . THR A 1 101 ? 3.734 -50.875 -36.281 1 96.06 101 THR A CA 1
ATOM 793 C C . THR A 1 101 ? 5.141 -51.188 -35.781 1 96.06 101 THR A C 1
ATOM 795 O O . THR A 1 101 ? 6.125 -50.656 -36.281 1 96.06 101 THR A O 1
ATOM 798 N N . VAL A 1 102 ? 5.211 -52.062 -34.844 1 94.25 102 VAL A N 1
ATOM 799 C CA . VAL A 1 102 ? 6.48 -52.469 -34.281 1 94.25 102 VAL A CA 1
ATOM 800 C C . VAL A 1 102 ? 6.617 -54 -34.406 1 94.25 102 VAL A C 1
ATOM 802 O O . VAL A 1 102 ? 5.875 -54.75 -33.75 1 94.25 102 VAL A O 1
ATOM 805 N N . GLU A 1 103 ? 7.508 -54.438 -35.188 1 93.94 103 GLU A N 1
ATOM 806 C CA . GLU A 1 103 ? 7.746 -55.875 -35.438 1 93.94 103 GLU A CA 1
ATOM 807 C C . GLU A 1 103 ? 6.453 -56.594 -35.812 1 93.94 103 GLU A C 1
ATOM 809 O O . GLU A 1 103 ? 6.133 -57.625 -35.219 1 93.94 103 GLU A O 1
ATOM 814 N N . GLY A 1 104 ? 5.723 -55.906 -36.5 1 93.31 104 GLY A N 1
ATOM 815 C CA . GLY A 1 104 ? 4.523 -56.5 -37.062 1 93.31 104 GLY A CA 1
ATOM 816 C C . GLY A 1 104 ? 3.299 -56.344 -36.188 1 93.31 104 GLY A C 1
ATOM 817 O O . GLY A 1 104 ? 2.188 -56.688 -36.594 1 93.31 104 GLY A O 1
ATOM 818 N N . VAL A 1 105 ? 3.457 -55.875 -35 1 95.44 105 VAL A N 1
ATOM 819 C CA . VAL A 1 105 ? 2.334 -55.656 -34.094 1 95.44 105 VAL A CA 1
ATOM 820 C C . VAL A 1 105 ? 1.916 -54.188 -34.125 1 95.44 105 VAL A C 1
ATOM 822 O O . VAL A 1 105 ? 2.764 -53.312 -34.031 1 95.44 105 VAL A O 1
ATOM 825 N N . LYS A 1 106 ? 0.622 -53.969 -34.188 1 97.19 106 LYS A N 1
ATOM 826 C CA . LYS A 1 106 ? 0.098 -52.594 -34.281 1 97.19 106 LYS A CA 1
ATOM 827 C C . LYS A 1 106 ? -0.206 -52.031 -32.875 1 97.19 106 LYS A C 1
ATOM 829 O O . LYS A 1 106 ? -0.839 -52.719 -32.062 1 97.19 106 LYS A O 1
ATOM 834 N N . ILE A 1 107 ? 0.28 -50.875 -32.688 1 97.62 107 ILE A N 1
ATOM 835 C CA . ILE A 1 107 ? 0.05 -50.125 -31.453 1 97.62 107 ILE A CA 1
ATOM 836 C C . ILE A 1 107 ? -0.798 -48.906 -31.734 1 97.62 107 ILE A C 1
ATOM 838 O O . ILE A 1 107 ? -0.408 -48.031 -32.531 1 97.62 107 ILE A O 1
ATOM 842 N N . GLY A 1 108 ? -1.997 -48.812 -31.156 1 98.5 108 GLY A N 1
ATOM 843 C CA . GLY A 1 108 ? -2.822 -47.625 -31.234 1 98.5 108 GLY A CA 1
ATOM 844 C C . GLY A 1 108 ? -2.57 -46.625 -30.109 1 98.5 108 GLY A C 1
ATOM 845 O O . GLY A 1 108 ? -2.686 -47 -28.938 1 98.5 108 GLY A O 1
ATOM 846 N N . VAL A 1 109 ? -2.207 -45.438 -30.453 1 98.56 109 VAL A N 1
ATOM 847 C CA . VAL A 1 109 ? -1.923 -44.406 -29.469 1 98.56 109 VAL A CA 1
ATOM 848 C C . VAL A 1 109 ? -3.008 -43.312 -29.516 1 98.56 109 VAL A C 1
ATOM 850 O O . VAL A 1 109 ? -3.346 -42.812 -30.578 1 98.56 109 VAL A O 1
ATOM 853 N N . MET A 1 110 ? -3.58 -43.031 -28.312 1 98.75 110 MET A N 1
ATOM 854 C CA . MET A 1 110 ? -4.613 -42.031 -28.156 1 98.75 110 MET A CA 1
ATOM 855 C C . MET A 1 110 ? -4.133 -40.906 -27.234 1 98.75 110 MET A C 1
ATOM 857 O O . MET A 1 110 ? -3.074 -41.031 -26.609 1 98.75 110 MET A O 1
ATOM 861 N N . GLY A 1 111 ? -4.836 -39.75 -27.234 1 98.62 111 GLY A N 1
ATOM 862 C CA . GLY A 1 111 ? -4.492 -38.594 -26.391 1 98.62 111 GLY A CA 1
ATOM 863 C C . GLY A 1 111 ? -5.707 -37.906 -25.828 1 98.62 111 GLY A C 1
ATOM 864 O O . GLY A 1 111 ? -6.656 -37.594 -26.547 1 98.62 111 GLY A O 1
ATOM 865 N N . VAL A 1 112 ? -5.691 -37.625 -24.438 1 98.19 112 VAL A N 1
ATOM 866 C CA . VAL A 1 112 ? -6.852 -36.969 -23.844 1 98.19 112 VAL A CA 1
ATOM 867 C C . VAL A 1 112 ? -6.391 -35.812 -22.938 1 98.19 112 VAL A C 1
ATOM 869 O O . VAL A 1 112 ? -5.332 -35.906 -22.312 1 98.19 112 VAL A O 1
ATOM 872 N N . VAL A 1 113 ? -7.238 -34.812 -22.984 1 96.12 113 VAL A N 1
ATOM 873 C CA . VAL A 1 113 ? -7.035 -33.688 -22.078 1 96.12 113 VAL A CA 1
ATOM 874 C C . VAL A 1 113 ? -8.148 -33.656 -21.047 1 96.12 113 VAL A C 1
ATOM 876 O O . VAL A 1 113 ? -9.273 -34.094 -21.297 1 96.12 113 VAL A O 1
ATOM 879 N N . THR A 1 114 ? -7.855 -33.125 -19.891 1 91.38 114 THR A N 1
ATOM 880 C CA . THR A 1 114 ? -8.812 -33.094 -18.797 1 91.38 114 THR A CA 1
ATOM 881 C C . THR A 1 114 ? -10.039 -32.281 -19.156 1 91.38 114 THR A C 1
ATOM 883 O O . THR A 1 114 ? -9.914 -31.219 -19.781 1 91.38 114 THR A O 1
ATOM 886 N N . THR A 1 115 ? -11.195 -32.688 -18.734 1 88 115 THR A N 1
ATOM 887 C CA . THR A 1 115 ? -12.453 -32 -18.984 1 88 115 THR A CA 1
ATOM 888 C C . THR A 1 115 ? -12.492 -30.672 -18.234 1 88 115 THR A C 1
ATOM 890 O O . THR A 1 115 ? -13.273 -29.781 -18.578 1 88 115 THR A O 1
ATOM 893 N N . GLU A 1 116 ? -11.656 -30.578 -17.312 1 76.62 116 GLU A N 1
ATOM 894 C CA . GLU A 1 116 ? -11.555 -29.328 -16.562 1 76.62 116 GLU A CA 1
ATOM 895 C C . GLU A 1 116 ? -11.164 -28.172 -17.484 1 76.62 116 GLU A C 1
ATOM 897 O O . GLU A 1 116 ? -11.391 -27.016 -17.156 1 76.62 116 GLU A O 1
ATOM 902 N N . THR A 1 117 ? -10.57 -28.469 -18.547 1 83.44 117 THR A N 1
ATOM 903 C CA . THR A 1 117 ? -10.133 -27.469 -19.531 1 83.44 117 THR A CA 1
ATOM 904 C C . THR A 1 117 ? -11.281 -26.562 -19.938 1 83.44 117 THR A C 1
ATOM 906 O O . THR A 1 117 ? -11.078 -25.391 -20.266 1 83.44 117 THR A O 1
ATOM 909 N N . ARG A 1 118 ? -12.508 -27.094 -19.812 1 80.19 118 ARG A N 1
ATOM 910 C CA . ARG A 1 118 ? -13.703 -26.328 -20.172 1 80.19 118 ARG A CA 1
ATOM 911 C C . ARG A 1 118 ? -13.805 -25.062 -19.344 1 80.19 118 ARG A C 1
ATOM 913 O O . ARG A 1 118 ? -14.266 -24.031 -19.844 1 80.19 118 ARG A O 1
ATOM 920 N N . THR A 1 119 ? -13.273 -25.141 -18.172 1 70.44 119 THR A N 1
ATOM 921 C CA . THR A 1 119 ? -13.539 -24.047 -17.234 1 70.44 119 THR A CA 1
ATOM 922 C C . THR A 1 119 ? -12.25 -23.328 -16.859 1 70.44 119 THR A C 1
ATOM 924 O O . THR A 1 119 ? -12.273 -22.141 -16.516 1 70.44 119 THR A O 1
ATOM 927 N N . ILE A 1 120 ? -11.133 -24.016 -17.047 1 64.19 120 ILE A N 1
ATOM 928 C CA . ILE A 1 120 ? -9.914 -23.438 -16.5 1 64.19 120 ILE A CA 1
ATOM 929 C C . ILE A 1 120 ? -9.086 -22.812 -17.609 1 64.19 120 ILE A C 1
ATOM 931 O O . ILE A 1 120 ? -8.039 -22.219 -17.359 1 64.19 120 ILE A O 1
ATOM 935 N N . ALA A 1 121 ? -9.453 -22.984 -18.812 1 76.81 121 ALA A N 1
ATOM 936 C CA . ALA A 1 121 ? -8.789 -22.422 -19.984 1 76.81 121 ALA A CA 1
ATOM 937 C C . ALA A 1 121 ? -9.805 -21.781 -20.938 1 76.81 121 ALA A C 1
ATOM 939 O O . ALA A 1 121 ? -10.883 -21.375 -20.516 1 76.81 121 ALA A O 1
ATOM 940 N N . ARG A 1 122 ? -9.375 -21.375 -22.172 1 80.5 122 ARG A N 1
ATOM 941 C CA . ARG A 1 122 ? -10.227 -20.734 -23.172 1 80.5 122 ARG A CA 1
ATOM 942 C C . ARG A 1 122 ? -10.289 -21.562 -24.453 1 80.5 122 ARG A C 1
ATOM 944 O O . ARG A 1 122 ? -9.75 -21.172 -25.484 1 80.5 122 ARG A O 1
ATOM 951 N N . PRO A 1 123 ? -11.031 -22.688 -24.391 1 88.25 123 PRO A N 1
ATOM 952 C CA . PRO A 1 123 ? -11.031 -23.594 -25.547 1 88.25 123 PRO A CA 1
ATOM 953 C C . PRO A 1 123 ? -11.859 -23.047 -26.719 1 88.25 123 PRO A C 1
ATOM 955 O O . PRO A 1 123 ? -11.789 -23.594 -27.828 1 88.25 123 PRO A O 1
ATOM 958 N N . GLY A 1 124 ? -12.539 -22.031 -26.531 1 86.38 124 GLY A N 1
ATOM 959 C CA . GLY A 1 124 ? -13.344 -21.5 -27.625 1 86.38 124 GLY A CA 1
ATOM 960 C C . GLY A 1 124 ? -14.398 -22.469 -28.125 1 86.38 124 GLY A C 1
ATOM 961 O O . GLY A 1 124 ? -15.148 -23.047 -27.328 1 86.38 124 GLY A O 1
ATOM 962 N N . GLY A 1 125 ? -14.5 -22.641 -29.359 1 89.44 125 GLY A N 1
ATOM 963 C CA . GLY A 1 125 ? -15.484 -23.516 -29.969 1 89.44 125 GLY A CA 1
ATOM 964 C C . GLY A 1 125 ? -15.086 -24.984 -29.922 1 89.44 125 GLY A C 1
ATOM 965 O O . GLY A 1 125 ? -15.805 -25.844 -30.453 1 89.44 125 GLY A O 1
ATOM 966 N N . ILE A 1 126 ? -14.047 -25.297 -29.25 1 92.88 126 ILE A N 1
ATOM 967 C CA . ILE A 1 126 ? -13.586 -26.672 -29.141 1 92.88 126 ILE A CA 1
ATOM 968 C C . ILE A 1 126 ? -14.297 -27.375 -27.984 1 92.88 126 ILE A C 1
ATOM 970 O O . ILE A 1 126 ? -14.219 -26.922 -26.844 1 92.88 126 ILE A O 1
ATOM 974 N N . GLU A 1 127 ? -14.992 -28.359 -28.25 1 94.5 127 GLU A N 1
ATOM 975 C CA . GLU A 1 127 ? -15.68 -29.125 -27.219 1 94.5 127 GLU A CA 1
ATOM 976 C C . GLU A 1 127 ? -14.766 -30.188 -26.594 1 94.5 127 GLU A C 1
ATOM 978 O O . GLU A 1 127 ? -14.109 -30.938 -27.328 1 94.5 127 GLU A O 1
ATOM 983 N N . ILE A 1 128 ? -14.742 -30.219 -25.359 1 94.19 128 ILE A N 1
ATOM 984 C CA . ILE A 1 128 ? -14.008 -31.234 -24.625 1 94.19 128 ILE A CA 1
ATOM 985 C C . ILE A 1 128 ? -14.969 -32.312 -24.125 1 94.19 128 ILE A C 1
ATOM 987 O O . ILE A 1 128 ? -15.766 -32.062 -23.219 1 94.19 128 ILE A O 1
ATOM 991 N N . LEU A 1 129 ? -14.844 -33.469 -24.609 1 96.44 129 LEU A N 1
ATOM 992 C CA . LEU A 1 129 ? -15.766 -34.594 -24.344 1 96.44 129 LEU A CA 1
ATOM 993 C C . LEU A 1 129 ? -15.266 -35.438 -23.172 1 96.44 129 LEU A C 1
ATOM 995 O O . LEU A 1 129 ? -14.148 -35.219 -22.688 1 96.44 129 LEU A O 1
ATOM 999 N N . ASP A 1 130 ? -16.172 -36.281 -22.75 1 95.94 130 ASP A N 1
ATOM 1000 C CA . ASP A 1 130 ? -15.805 -37.156 -21.641 1 95.94 130 ASP A CA 1
ATOM 1001 C C . ASP A 1 130 ? -14.609 -38.031 -22.016 1 95.94 130 ASP A C 1
ATOM 1003 O O . ASP A 1 130 ? -14.562 -38.594 -23.109 1 95.94 130 ASP A O 1
ATOM 1007 N N . GLU A 1 131 ? -13.68 -38.25 -21.125 1 96.56 131 GLU A N 1
ATOM 1008 C CA . GLU A 1 131 ? -12.43 -38.938 -21.406 1 96.56 131 GLU A CA 1
ATOM 1009 C C . GLU A 1 131 ? -12.672 -40.438 -21.641 1 96.56 131 GLU A C 1
ATOM 1011 O O . GLU A 1 131 ? -12.273 -40.969 -22.672 1 96.56 131 GLU A O 1
ATOM 1016 N N . ILE A 1 132 ? -13.32 -41.094 -20.719 1 97.12 132 ILE A N 1
ATOM 1017 C CA . ILE A 1 132 ? -13.484 -42.531 -20.734 1 97.12 132 ILE A CA 1
ATOM 1018 C C . ILE A 1 132 ? -14.32 -42.938 -21.938 1 97.12 132 ILE A C 1
ATOM 1020 O O . ILE A 1 132 ? -13.953 -43.844 -22.672 1 97.12 132 ILE A O 1
ATOM 1024 N N . GLU A 1 133 ? -15.414 -42.219 -22.141 1 97.62 133 GLU A N 1
ATOM 1025 C CA . GLU A 1 133 ? -16.281 -42.531 -23.266 1 97.62 133 GLU A CA 1
ATOM 1026 C C . GLU A 1 133 ? -15.547 -42.375 -24.594 1 97.62 133 GLU A C 1
ATOM 1028 O O . GLU A 1 133 ? -15.688 -43.188 -25.5 1 97.62 133 GLU A O 1
ATOM 1033 N N . SER A 1 134 ? -14.828 -41.375 -24.703 1 98.25 134 SER A N 1
ATOM 1034 C CA . SER A 1 134 ? -14.07 -41.094 -25.922 1 98.25 134 SER A CA 1
ATOM 1035 C C . SER A 1 134 ? -13.016 -42.188 -26.156 1 98.25 134 SER A C 1
ATOM 1037 O O . SER A 1 134 ? -12.828 -42.625 -27.297 1 98.25 134 SER A O 1
ATOM 1039 N N . ILE A 1 135 ? -12.328 -42.562 -25.125 1 98.5 135 ILE A N 1
ATOM 1040 C CA . ILE A 1 135 ? -11.297 -43.594 -25.219 1 98.5 135 ILE A CA 1
ATOM 1041 C C . ILE A 1 135 ? -11.922 -44.906 -25.672 1 98.5 135 ILE A C 1
ATOM 1043 O O . ILE A 1 135 ? -11.445 -45.531 -26.609 1 98.5 135 ILE A O 1
ATOM 1047 N N . LYS A 1 136 ? -12.992 -45.281 -25.031 1 97.81 136 LYS A N 1
ATOM 1048 C CA . LYS A 1 136 ? -13.656 -46.562 -25.344 1 97.81 136 LYS A CA 1
ATOM 1049 C C . LYS A 1 136 ? -14.125 -46.562 -26.797 1 97.81 136 LYS A C 1
ATOM 1051 O O . LYS A 1 136 ? -13.93 -47.562 -27.516 1 97.81 136 LYS A O 1
ATOM 1056 N N . SER A 1 137 ? -14.719 -45.469 -27.172 1 98 137 SER A N 1
ATOM 1057 C CA . SER A 1 137 ? -15.203 -45.375 -28.547 1 98 137 SER A CA 1
ATOM 1058 C C . SER A 1 137 ? -14.055 -45.5 -29.547 1 98 137 SER A C 1
ATOM 1060 O O . SER A 1 137 ? -14.188 -46.188 -30.562 1 98 137 SER A O 1
ATOM 1062 N N . GLU A 1 138 ? -12.977 -44.875 -29.297 1 98.19 138 GLU A N 1
ATOM 1063 C CA . GLU A 1 138 ? -11.844 -44.906 -30.219 1 98.19 138 GLU A CA 1
ATOM 1064 C C . GLU A 1 138 ? -11.172 -46.281 -30.25 1 98.19 138 GLU A C 1
ATOM 1066 O O . GLU A 1 138 ? -10.68 -46.688 -31.297 1 98.19 138 GLU A O 1
ATOM 1071 N N . ILE A 1 139 ? -11.156 -46.969 -29.109 1 97.88 139 ILE A N 1
ATOM 1072 C CA . ILE A 1 139 ? -10.594 -48.312 -29.031 1 97.88 139 ILE A CA 1
ATOM 1073 C C . ILE A 1 139 ? -11.383 -49.25 -29.953 1 97.88 139 ILE A C 1
ATOM 1075 O O . ILE A 1 139 ? -10.797 -50.094 -30.641 1 97.88 139 ILE A O 1
ATOM 1079 N N . GLU A 1 140 ? -12.656 -49.125 -29.969 1 97.75 140 GLU A N 1
ATOM 1080 C CA . GLU A 1 140 ? -13.477 -49.938 -30.859 1 97.75 140 GLU A CA 1
ATOM 1081 C C . GLU A 1 140 ? -13.102 -49.719 -32.312 1 97.75 140 GLU A C 1
ATOM 1083 O O . GLU A 1 140 ? -13.07 -50.656 -33.094 1 97.75 140 GLU A O 1
ATOM 1088 N N . ILE A 1 141 ? -12.844 -48.562 -32.656 1 97.75 141 ILE A N 1
ATOM 1089 C CA . ILE A 1 141 ? -12.422 -48.219 -34 1 97.75 141 ILE A CA 1
ATOM 1090 C C . ILE A 1 141 ? -11.062 -48.875 -34.281 1 97.75 141 ILE A C 1
ATOM 1092 O O . ILE A 1 141 ? -10.852 -49.438 -35.375 1 97.75 141 ILE A O 1
ATOM 1096 N N . LEU A 1 142 ? -10.18 -48.812 -33.406 1 98.31 142 LEU A N 1
ATOM 1097 C CA . LEU A 1 142 ? -8.82 -49.344 -33.562 1 98.31 142 LEU A CA 1
ATOM 1098 C C . LEU A 1 142 ? -8.812 -50.875 -33.625 1 98.31 142 LEU A C 1
ATOM 1100 O O . LEU A 1 142 ? -8.008 -51.438 -34.344 1 98.31 142 LEU A O 1
ATOM 1104 N N . LYS A 1 143 ? -9.719 -51.5 -32.844 1 96.88 143 LYS A N 1
ATOM 1105 C CA . LYS A 1 143 ? -9.836 -52.969 -32.906 1 96.88 143 LYS A CA 1
ATOM 1106 C C . LYS A 1 143 ? -10.188 -53.438 -34.312 1 96.88 143 LYS A C 1
ATOM 1108 O O . LYS A 1 143 ? -9.688 -54.469 -34.781 1 96.88 143 LYS A O 1
ATOM 1113 N N . LYS A 1 144 ? -10.938 -52.656 -34.969 1 97.25 144 LYS A N 1
ATOM 1114 C CA . LYS A 1 144 ? -11.32 -53 -36.344 1 97.25 144 LYS A CA 1
ATOM 1115 C C . LYS A 1 144 ? -10.133 -52.875 -37.281 1 97.25 144 LYS A C 1
ATOM 1117 O O . LYS A 1 144 ? -10.164 -53.406 -38.406 1 97.25 144 LYS A O 1
ATOM 1122 N N . GLN A 1 145 ? -9.086 -52.25 -36.875 1 96.38 145 GLN A N 1
ATOM 1123 C CA . GLN A 1 145 ? -7.871 -52.094 -37.656 1 96.38 145 GLN A CA 1
ATOM 1124 C C . GLN A 1 145 ? -6.801 -53.094 -37.25 1 96.38 145 GLN A C 1
ATOM 1126 O O . GLN A 1 145 ? -5.621 -52.906 -37.531 1 96.38 145 GLN A O 1
ATOM 1131 N N . ASP A 1 146 ? -7.172 -54.031 -36.438 1 95.38 146 ASP A N 1
ATOM 1132 C CA . ASP A 1 146 ? -6.328 -55.125 -35.969 1 95.38 146 ASP A CA 1
ATOM 1133 C C . ASP A 1 146 ? -5.25 -54.625 -35 1 95.38 146 ASP A C 1
ATOM 1135 O O . ASP A 1 146 ? -4.125 -55.125 -35.031 1 95.38 146 ASP A O 1
ATOM 1139 N N . VAL A 1 147 ? -5.488 -53.562 -34.344 1 97.44 147 VAL A N 1
ATOM 1140 C CA . VAL A 1 147 ? -4.602 -53.062 -33.281 1 97.44 147 VAL A CA 1
ATOM 1141 C C . VAL A 1 147 ? -4.695 -54 -32.062 1 97.44 147 VAL A C 1
ATOM 1143 O O . VAL A 1 147 ? -5.789 -54.406 -31.688 1 97.44 147 VAL A O 1
ATOM 1146 N N . LYS A 1 148 ? -3.59 -54.312 -31.5 1 96.06 148 LYS A N 1
ATOM 1147 C CA . LYS A 1 148 ? -3.566 -55.25 -30.391 1 96.06 148 LYS A CA 1
ATOM 1148 C C . LYS A 1 148 ? -3.119 -54.594 -29.094 1 96.06 148 LYS A C 1
ATOM 1150 O O . LYS A 1 148 ? -3.408 -55.062 -28 1 96.06 148 LYS A O 1
ATOM 1155 N N . ILE A 1 149 ? -2.365 -53.562 -29.266 1 97.44 149 ILE A N 1
ATOM 1156 C CA . ILE A 1 149 ? -1.846 -52.844 -28.109 1 97.44 149 ILE A CA 1
ATOM 1157 C C . ILE A 1 149 ? -2.406 -51.438 -28.094 1 97.44 149 ILE A C 1
ATOM 1159 O O . ILE A 1 149 ? -2.369 -50.719 -29.109 1 97.44 149 ILE A O 1
ATOM 1163 N N . PHE A 1 150 ? -2.924 -51.031 -26.969 1 98.19 150 PHE A N 1
ATOM 1164 C CA . PHE A 1 150 ? -3.543 -49.719 -26.828 1 98.19 150 PHE A CA 1
ATOM 1165 C C . PHE A 1 150 ? -2.805 -48.875 -25.781 1 98.19 150 PHE A C 1
ATOM 1167 O O . PHE A 1 150 ? -2.623 -49.312 -24.641 1 98.19 150 PHE A O 1
ATOM 1174 N N . ALA A 1 151 ? -2.367 -47.688 -26.234 1 98.44 151 ALA A N 1
ATOM 1175 C CA . ALA A 1 151 ? -1.644 -46.75 -25.391 1 98.44 151 ALA A CA 1
ATOM 1176 C C . ALA A 1 151 ? -2.385 -45.406 -25.312 1 98.44 151 ALA A C 1
ATOM 1178 O O . ALA A 1 151 ? -3.121 -45.062 -26.219 1 98.44 151 ALA A O 1
ATOM 1179 N N . LEU A 1 152 ? -2.189 -44.719 -24.188 1 98.69 152 LEU A N 1
ATOM 1180 C CA . LEU A 1 152 ? -2.826 -43.438 -23.953 1 98.69 152 LEU A CA 1
ATOM 1181 C C . LEU A 1 152 ? -1.807 -42.406 -23.484 1 98.69 152 LEU A C 1
ATOM 1183 O O . LEU A 1 152 ? -1.048 -42.656 -22.547 1 98.69 152 LEU A O 1
ATOM 1187 N N . ILE A 1 153 ? -1.686 -41.312 -24.219 1 98.62 153 ILE A N 1
ATOM 1188 C CA . ILE A 1 153 ? -1.056 -40.094 -23.703 1 98.62 153 ILE A CA 1
ATOM 1189 C C . ILE A 1 153 ? -2.105 -39.219 -23.031 1 98.62 153 ILE A C 1
ATOM 1191 O O . ILE A 1 153 ? -3.064 -38.781 -23.672 1 98.62 153 ILE A O 1
ATOM 1195 N N . SER A 1 154 ? -1.884 -38.938 -21.75 1 97.81 154 SER A N 1
ATOM 1196 C CA . SER A 1 154 ? -2.986 -38.344 -21 1 97.81 154 SER A CA 1
ATOM 1197 C C . SER A 1 154 ? -2.543 -37.094 -20.266 1 97.81 154 SER A C 1
ATOM 1199 O O . SER A 1 154 ? -1.438 -37.031 -19.719 1 97.81 154 SER A O 1
ATOM 1201 N N . HIS A 1 155 ? -3.359 -36.094 -20.375 1 96.38 155 HIS A N 1
ATOM 1202 C CA . HIS A 1 155 ? -3.213 -34.906 -19.547 1 96.38 155 HIS A CA 1
ATOM 1203 C C . HIS A 1 155 ? -4.422 -34.719 -18.641 1 96.38 155 HIS A C 1
ATOM 1205 O O . HIS A 1 155 ? -5.023 -33.656 -18.609 1 96.38 155 HIS A O 1
ATOM 1211 N N . VAL A 1 156 ? -4.723 -35.75 -17.812 1 92.88 156 VAL A N 1
ATOM 1212 C CA . VAL A 1 156 ? -5.926 -35.75 -16.984 1 92.88 156 VAL A CA 1
ATOM 1213 C C . VAL A 1 156 ? -5.539 -35.781 -15.508 1 92.88 156 VAL A C 1
ATOM 1215 O O . VAL A 1 156 ? -6.379 -35.562 -14.633 1 92.88 156 VAL A O 1
ATOM 1218 N N . GLY A 1 157 ? -4.27 -36.156 -15.242 1 90 157 GLY A N 1
ATOM 1219 C CA . GLY A 1 157 ? -3.826 -36.25 -13.859 1 90 157 GLY A CA 1
ATOM 1220 C C . GLY A 1 157 ? -3.68 -37.688 -13.391 1 90 157 GLY A C 1
ATOM 1221 O O . GLY A 1 157 ? -4.344 -38.594 -13.906 1 90 157 GLY A O 1
ATOM 1222 N N . TYR A 1 158 ? -2.9 -37.906 -12.336 1 89.5 158 TYR A N 1
ATOM 1223 C CA . TYR A 1 158 ? -2.453 -39.219 -11.898 1 89.5 158 TYR A CA 1
ATOM 1224 C C . TYR A 1 158 ? -3.621 -40.031 -11.383 1 89.5 158 TYR A C 1
ATOM 1226 O O . TYR A 1 158 ? -3.83 -41.188 -11.82 1 89.5 158 TYR A O 1
ATOM 1234 N N . GLU A 1 159 ? -4.406 -39.5 -10.531 1 87.19 159 GLU A N 1
ATOM 1235 C CA . GLU A 1 159 ? -5.52 -40.219 -9.953 1 87.19 159 GLU A CA 1
ATOM 1236 C C . GLU A 1 159 ? -6.555 -40.594 -11.016 1 87.19 159 GLU A C 1
ATOM 1238 O O . GLU A 1 159 ? -7.113 -41.688 -10.992 1 87.19 159 GLU A O 1
ATOM 1243 N N . VAL A 1 160 ? -6.809 -39.688 -11.844 1 91.94 160 VAL A N 1
ATOM 1244 C CA . VAL A 1 160 ? -7.762 -39.938 -12.922 1 91.94 160 VAL A CA 1
ATOM 1245 C C . VAL A 1 160 ? -7.207 -41 -13.883 1 91.94 160 VAL A C 1
ATOM 1247 O O . VAL A 1 160 ? -7.949 -41.844 -14.375 1 91.94 160 VAL A O 1
ATOM 1250 N N . ASP A 1 161 ? -5.941 -40.938 -14.148 1 96 161 ASP A N 1
ATOM 1251 C CA . ASP A 1 161 ? -5.297 -41.938 -14.984 1 96 161 ASP A CA 1
ATOM 1252 C C . ASP A 1 161 ? -5.504 -43.344 -14.406 1 96 161 ASP A C 1
ATOM 1254 O O . ASP A 1 161 ? -5.793 -44.281 -15.148 1 96 161 ASP A O 1
ATOM 1258 N N . ILE A 1 162 ? -5.297 -43.438 -13.109 1 94.44 162 ILE A N 1
ATOM 1259 C CA . ILE A 1 162 ? -5.492 -44.719 -12.445 1 94.44 162 ILE A CA 1
ATOM 1260 C C . ILE A 1 162 ? -6.934 -45.188 -12.633 1 94.44 162 ILE A C 1
ATOM 1262 O O . ILE A 1 162 ? -7.18 -46.344 -12.945 1 94.44 162 ILE A O 1
ATOM 1266 N N . ASN A 1 163 ? -7.836 -44.312 -12.461 1 95.25 163 ASN A N 1
ATOM 1267 C CA . ASN A 1 163 ? -9.242 -44.625 -12.648 1 95.25 163 ASN A CA 1
ATOM 1268 C C . ASN A 1 163 ? -9.531 -45.062 -14.078 1 95.25 163 ASN A C 1
ATOM 1270 O O . ASN A 1 163 ? -10.281 -46.031 -14.297 1 95.25 163 ASN A O 1
ATOM 1274 N N . ILE A 1 164 ? -8.992 -44.406 -15.055 1 96.88 164 ILE A N 1
ATOM 1275 C CA . ILE A 1 164 ? -9.156 -44.75 -16.453 1 96.88 164 ILE A CA 1
ATOM 1276 C C . ILE A 1 164 ? -8.594 -46.156 -16.719 1 96.88 164 ILE A C 1
ATOM 1278 O O . ILE A 1 164 ? -9.227 -46.969 -17.359 1 96.88 164 ILE A O 1
ATOM 1282 N N . ALA A 1 165 ? -7.453 -46.375 -16.156 1 97.31 165 ALA A N 1
ATOM 1283 C CA . ALA A 1 165 ? -6.805 -47.656 -16.328 1 97.31 165 ALA A CA 1
ATOM 1284 C C . ALA A 1 165 ? -7.68 -48.781 -15.773 1 97.31 165 ALA A C 1
ATOM 1286 O O . ALA A 1 165 ? -7.719 -49.875 -16.328 1 97.31 165 ALA A O 1
ATOM 1287 N N . LYS A 1 166 ? -8.383 -48.531 -14.711 1 96 166 LYS A N 1
ATOM 1288 C CA . LYS A 1 166 ? -9.258 -49.5 -14.086 1 96 166 LYS A CA 1
ATOM 1289 C C . LYS A 1 166 ? -10.5 -49.75 -14.938 1 96 166 LYS A C 1
ATOM 1291 O O . LYS A 1 166 ? -10.961 -50.875 -15.07 1 96 166 LYS A O 1
ATOM 1296 N N . LYS A 1 167 ? -10.961 -48.719 -15.523 1 95.5 167 LYS A N 1
ATOM 1297 C CA . LYS A 1 167 ? -12.273 -48.781 -16.156 1 95.5 167 LYS A CA 1
ATOM 1298 C C . LYS A 1 167 ? -12.164 -49.188 -17.625 1 95.5 167 LYS A C 1
ATOM 1300 O O . LYS A 1 167 ? -13.133 -49.656 -18.219 1 95.5 167 LYS A O 1
ATOM 1305 N N . VAL A 1 168 ? -11.062 -48.906 -18.25 1 96.69 168 VAL A N 1
ATOM 1306 C CA . VAL A 1 168 ? -10.859 -49.25 -19.656 1 96.69 168 VAL A CA 1
ATOM 1307 C C . VAL A 1 168 ? -9.922 -50.438 -19.766 1 96.69 168 VAL A C 1
ATOM 1309 O O . VAL A 1 168 ? -8.711 -50.281 -19.922 1 96.69 168 VAL A O 1
ATOM 1312 N N . GLU A 1 169 ? -10.461 -51.562 -19.875 1 93.88 169 GLU A N 1
ATOM 1313 C CA . GLU A 1 169 ? -9.742 -52.812 -19.719 1 93.88 169 GLU A CA 1
ATOM 1314 C C . GLU A 1 169 ? -8.781 -53.031 -20.875 1 93.88 169 GLU A C 1
ATOM 1316 O O . GLU A 1 169 ? -7.766 -53.719 -20.719 1 93.88 169 GLU A O 1
ATOM 1321 N N . ASP A 1 170 ? -9 -52.438 -22 1 95.38 170 ASP A N 1
ATOM 1322 C CA . ASP A 1 170 ? -8.195 -52.688 -23.188 1 95.38 170 ASP A CA 1
ATOM 1323 C C . ASP A 1 170 ? -6.883 -51.906 -23.141 1 95.38 170 ASP A C 1
ATOM 1325 O O . ASP A 1 170 ? -5.953 -52.188 -23.891 1 95.38 170 ASP A O 1
ATOM 1329 N N . LEU A 1 171 ? -6.738 -50.969 -22.266 1 96.88 171 LEU A N 1
ATOM 1330 C CA . LEU A 1 171 ? -5.562 -50.125 -22.219 1 96.88 171 LEU A CA 1
ATOM 1331 C C . LEU A 1 171 ? -4.359 -50.844 -21.641 1 96.88 171 LEU A C 1
ATOM 1333 O O . LEU A 1 171 ? -4.48 -51.562 -20.641 1 96.88 171 LEU A O 1
ATOM 1337 N N . HIS A 1 172 ? -3.264 -50.688 -22.234 1 97.69 172 HIS A N 1
ATOM 1338 C CA . HIS A 1 172 ? -2.061 -51.375 -21.797 1 97.69 172 HIS A CA 1
ATOM 1339 C C . HIS A 1 172 ? -1.164 -50.438 -20.984 1 97.69 172 HIS A C 1
ATOM 1341 O O . HIS A 1 172 ? -0.578 -50.875 -19.984 1 97.69 172 HIS A O 1
ATOM 1347 N N . PHE A 1 173 ? -0.925 -49.25 -21.484 1 97.88 173 PHE A N 1
ATOM 1348 C CA . PHE A 1 173 ? -0.11 -48.312 -20.688 1 97.88 173 PHE A CA 1
ATOM 1349 C C . PHE A 1 173 ? -0.523 -46.875 -20.953 1 97.88 173 PHE A C 1
ATOM 1351 O O . PHE A 1 173 ? -1.127 -46.562 -21.969 1 97.88 173 PHE A O 1
ATOM 1358 N N . ILE A 1 174 ? -0.276 -46 -19.969 1 98.44 174 ILE A N 1
ATOM 1359 C CA . ILE A 1 174 ? -0.612 -44.594 -19.984 1 98.44 174 ILE A CA 1
ATOM 1360 C C . ILE A 1 174 ? 0.638 -43.781 -19.703 1 98.44 174 ILE A C 1
ATOM 1362 O O . ILE A 1 174 ? 1.353 -44.031 -18.734 1 98.44 174 ILE A O 1
ATOM 1366 N N . VAL A 1 175 ? 0.931 -42.812 -20.594 1 98.12 175 VAL A N 1
ATOM 1367 C CA . VAL A 1 175 ? 1.898 -41.75 -20.344 1 98.12 175 VAL A CA 1
ATOM 1368 C C . VAL A 1 175 ? 1.17 -40.5 -19.922 1 98.12 175 VAL A C 1
ATOM 1370 O O . VAL A 1 175 ? 0.576 -39.812 -20.766 1 98.12 175 VAL A O 1
ATOM 1373 N N . GLY A 1 176 ? 1.313 -40.188 -18.609 1 96.12 176 GLY A N 1
ATOM 1374 C CA . GLY A 1 176 ? 0.429 -39.188 -18.047 1 96.12 176 GLY A CA 1
ATOM 1375 C C . GLY A 1 176 ? 1.15 -37.906 -17.672 1 96.12 176 GLY A C 1
ATOM 1376 O O . GLY A 1 176 ? 2.383 -37.844 -17.641 1 96.12 176 GLY A O 1
ATOM 1377 N N . GLY A 1 177 ? 0.346 -36.844 -17.547 1 91.12 177 GLY A N 1
ATOM 1378 C CA . GLY A 1 177 ? 0.789 -35.531 -17.062 1 91.12 177 GLY A CA 1
ATOM 1379 C C . GLY A 1 177 ? -0.27 -34.812 -16.266 1 91.12 177 GLY A C 1
ATOM 1380 O O . GLY A 1 177 ? -1.075 -35.438 -15.578 1 91.12 177 GLY A O 1
ATOM 1381 N N . HIS A 1 178 ? -0.139 -33.469 -16.125 1 81.94 178 HIS A N 1
ATOM 1382 C CA . HIS A 1 178 ? -1.135 -32.562 -15.555 1 81.94 178 HIS A CA 1
ATOM 1383 C C . HIS A 1 178 ? -0.894 -32.375 -14.062 1 81.94 178 HIS A C 1
ATOM 1385 O O . HIS A 1 178 ? -0.941 -31.234 -13.578 1 81.94 178 HIS A O 1
ATOM 1391 N N . THR A 1 179 ? -0.677 -33.438 -13.281 1 73.88 179 THR A N 1
ATOM 1392 C CA . THR A 1 179 ? -0.569 -33.312 -11.836 1 73.88 179 THR A CA 1
ATOM 1393 C C . THR A 1 179 ? 0.894 -33.312 -11.398 1 73.88 179 THR A C 1
ATOM 1395 O O . THR A 1 179 ? 1.192 -33.25 -10.203 1 73.88 179 THR A O 1
ATOM 1398 N N . ASN A 1 180 ? 1.896 -33.375 -12.328 1 76.25 180 ASN A N 1
ATOM 1399 C CA . ASN A 1 180 ? 3.324 -33.312 -12.047 1 76.25 180 ASN A CA 1
ATOM 1400 C C . ASN A 1 180 ? 3.748 -34.312 -10.992 1 76.25 180 ASN A C 1
ATOM 1402 O O . ASN A 1 180 ? 4.535 -34 -10.102 1 76.25 180 ASN A O 1
ATOM 1406 N N . THR A 1 181 ? 3.18 -35.5 -11.016 1 80.69 181 THR A N 1
ATOM 1407 C CA . THR A 1 181 ? 3.445 -36.562 -10.047 1 80.69 181 THR A CA 1
ATOM 1408 C C . THR A 1 181 ? 4.797 -37.219 -10.32 1 80.69 181 THR A C 1
ATOM 1410 O O . THR A 1 181 ? 5.066 -37.656 -11.438 1 80.69 181 THR A O 1
ATOM 1413 N N . PHE A 1 182 ? 5.605 -37.281 -9.266 1 87.69 182 PHE A N 1
ATOM 1414 C CA . PHE A 1 182 ? 6.91 -37.938 -9.414 1 87.69 182 PHE A CA 1
ATOM 1415 C C . PHE A 1 182 ? 6.836 -39.406 -9.016 1 87.69 182 PHE A C 1
ATOM 1417 O O . PHE A 1 182 ? 6.727 -39.719 -7.836 1 87.69 182 PHE A O 1
ATOM 1424 N N . LEU A 1 183 ? 6.891 -40.25 -9.992 1 92.25 183 LEU A N 1
ATOM 1425 C CA . LEU A 1 183 ? 6.961 -41.688 -9.797 1 92.25 183 LEU A CA 1
ATOM 1426 C C . LEU A 1 183 ? 8.383 -42.219 -10 1 92.25 183 LEU A C 1
ATOM 1428 O O . LEU A 1 183 ? 9.086 -41.75 -10.898 1 92.25 183 LEU A O 1
ATOM 1432 N N . TYR A 1 184 ? 8.75 -43.094 -9.102 1 94.12 184 TYR A N 1
ATOM 1433 C CA . TYR A 1 184 ? 10.125 -43.562 -9.164 1 94.12 184 TYR A CA 1
ATOM 1434 C C . TYR A 1 184 ? 10.281 -44.844 -8.352 1 94.12 184 TYR A C 1
ATOM 1436 O O . TYR A 1 184 ? 9.641 -45.031 -7.309 1 94.12 184 TYR A O 1
ATOM 1444 N N . ASN A 1 185 ? 11.18 -45.719 -8.891 1 95 185 ASN A N 1
ATOM 1445 C CA . ASN A 1 185 ? 11.57 -46.906 -8.148 1 95 185 ASN A CA 1
ATOM 1446 C C . ASN A 1 185 ? 12.953 -46.75 -7.52 1 95 185 ASN A C 1
ATOM 1448 O O . ASN A 1 185 ? 13.875 -46.25 -8.164 1 95 185 ASN A O 1
ATOM 1452 N N . GLY A 1 186 ? 13.055 -47.094 -6.301 1 92 186 GLY A N 1
ATOM 1453 C CA . GLY A 1 186 ? 14.352 -47.031 -5.637 1 92 186 GLY A CA 1
ATOM 1454 C C . GLY A 1 186 ? 14.695 -45.656 -5.117 1 92 186 GLY A C 1
ATOM 1455 O O . GLY A 1 186 ? 13.805 -44.906 -4.699 1 92 186 GLY A O 1
ATOM 1456 N N . VAL A 1 187 ? 16 -45.281 -5.059 1 88.19 187 VAL A N 1
ATOM 1457 C CA . VAL A 1 187 ? 16.469 -44 -4.512 1 88.19 187 VAL A CA 1
ATOM 1458 C C . VAL A 1 187 ? 16.438 -42.938 -5.598 1 88.19 187 VAL A C 1
ATOM 1460 O O . VAL A 1 187 ? 17.016 -43.094 -6.668 1 88.19 187 VAL A O 1
ATOM 1463 N N . SER A 1 188 ? 15.727 -41.938 -5.32 1 85.06 188 SER A N 1
ATOM 1464 C CA . SER A 1 188 ? 15.602 -40.844 -6.266 1 85.06 188 SER A CA 1
ATOM 1465 C C . SER A 1 188 ? 16.953 -40.188 -6.543 1 85.06 188 SER A C 1
ATOM 1467 O O . SER A 1 188 ? 17.75 -40 -5.625 1 85.06 188 SER A O 1
ATOM 1469 N N . PRO A 1 189 ? 17.297 -39.969 -7.797 1 78.38 189 PRO A N 1
ATOM 1470 C CA . PRO A 1 189 ? 18.594 -39.375 -8.117 1 78.38 189 PRO A CA 1
ATOM 1471 C C . PRO A 1 189 ? 18.672 -37.875 -7.723 1 78.38 189 PRO A C 1
ATOM 1473 O O . PRO A 1 189 ? 19.766 -37.344 -7.637 1 78.38 189 PRO A O 1
ATOM 1476 N N . GLY A 1 190 ? 17.672 -37.312 -7.477 1 64.69 190 GLY A N 1
ATOM 1477 C CA . GLY A 1 190 ? 17.656 -35.906 -7.043 1 64.69 190 GLY A CA 1
ATOM 1478 C C . GLY A 1 190 ? 16.969 -35.719 -5.703 1 64.69 190 GLY A C 1
ATOM 1479 O O . GLY A 1 190 ? 16.875 -36.656 -4.902 1 64.69 190 GLY A O 1
ATOM 1480 N N . ASN A 1 191 ? 16.656 -34.438 -5.359 1 63.28 191 ASN A N 1
ATOM 1481 C CA . ASN A 1 191 ? 16.078 -34.094 -4.07 1 63.28 191 ASN A CA 1
ATOM 1482 C C . ASN A 1 191 ? 14.555 -34.219 -4.086 1 63.28 191 ASN A C 1
ATOM 1484 O O . ASN A 1 191 ? 13.875 -33.719 -3.191 1 63.28 191 ASN A O 1
ATOM 1488 N N . ASP A 1 192 ? 14.094 -35 -5.113 1 71.56 192 ASP A N 1
ATOM 1489 C CA . ASP A 1 192 ? 12.648 -35.125 -5.25 1 71.56 192 ASP A CA 1
ATOM 1490 C C . ASP A 1 192 ? 12.156 -36.406 -4.602 1 71.56 192 ASP A C 1
ATOM 1492 O O . ASP A 1 192 ? 12.836 -37.438 -4.652 1 71.56 192 ASP A O 1
ATOM 1496 N N . THR A 1 193 ? 11.016 -36.344 -3.943 1 76.69 193 THR A N 1
ATOM 1497 C CA . THR A 1 193 ? 10.461 -37.5 -3.281 1 76.69 193 THR A CA 1
ATOM 1498 C C . THR A 1 193 ? 9.398 -38.188 -4.156 1 76.69 193 THR A C 1
ATOM 1500 O O . THR A 1 193 ? 8.383 -37.562 -4.48 1 76.69 193 THR A O 1
ATOM 1503 N N . PRO A 1 194 ? 9.641 -39.469 -4.434 1 85.62 194 PRO A N 1
ATOM 1504 C CA . PRO A 1 194 ? 8.633 -40.156 -5.242 1 85.62 194 PRO A CA 1
ATOM 1505 C C . PRO A 1 194 ? 7.332 -40.406 -4.477 1 85.62 194 PRO A C 1
ATOM 1507 O O . PRO A 1 194 ? 7.363 -40.688 -3.279 1 85.62 194 PRO A O 1
ATOM 1510 N N . VAL A 1 195 ? 6.234 -40.281 -5.16 1 79.81 195 VAL A N 1
ATOM 1511 C CA . VAL A 1 195 ? 4.926 -40.469 -4.539 1 79.81 195 VAL A CA 1
ATOM 1512 C C . VAL A 1 195 ? 4.43 -41.906 -4.82 1 79.81 195 VAL A C 1
ATOM 1514 O O . VAL A 1 195 ? 3.48 -42.375 -4.188 1 79.81 195 VAL A O 1
ATOM 1517 N N . GLY A 1 196 ? 5.055 -42.656 -5.703 1 88.44 196 GLY A N 1
ATOM 1518 C CA . GLY A 1 196 ? 4.68 -44 -6.07 1 88.44 196 GLY A CA 1
ATOM 1519 C C . GLY A 1 196 ? 5.664 -44.656 -7.016 1 88.44 196 GLY A C 1
ATOM 1520 O O . GLY A 1 196 ? 6.676 -44.062 -7.383 1 88.44 196 GLY A O 1
ATOM 1521 N N . PRO A 1 197 ? 5.387 -45.875 -7.348 1 95.12 197 PRO A N 1
ATOM 1522 C CA . PRO A 1 197 ? 6.301 -46.625 -8.227 1 95.12 197 PRO A CA 1
ATOM 1523 C C . PRO A 1 197 ? 6.172 -46.188 -9.688 1 95.12 197 PRO A C 1
ATOM 1525 O O . PRO A 1 197 ? 5.113 -45.719 -10.109 1 95.12 197 PRO A O 1
ATOM 1528 N N . TYR A 1 198 ? 7.234 -46.344 -10.375 1 96.75 198 TYR A N 1
ATOM 1529 C CA . TYR A 1 198 ? 7.285 -46.094 -11.812 1 96.75 198 TYR A CA 1
ATOM 1530 C C . TYR A 1 198 ? 7.559 -47.406 -12.562 1 96.75 198 TYR A C 1
ATOM 1532 O O . TYR A 1 198 ? 8.625 -48 -12.414 1 96.75 198 TYR A O 1
ATOM 1540 N N . PRO A 1 199 ? 6.621 -47.906 -13.406 1 97.56 199 PRO A N 1
ATOM 1541 C CA . PRO A 1 199 ? 5.238 -47.438 -13.5 1 97.56 199 PRO A CA 1
ATOM 1542 C C . PRO A 1 199 ? 4.375 -47.906 -12.328 1 97.56 199 PRO A C 1
ATOM 1544 O O . PRO A 1 199 ? 4.742 -48.844 -11.617 1 97.56 199 PRO A O 1
ATOM 1547 N N . THR A 1 200 ? 3.328 -47.188 -12.086 1 97.25 200 THR A N 1
ATOM 1548 C CA . THR A 1 200 ? 2.27 -47.75 -11.258 1 97.25 200 THR A CA 1
ATOM 1549 C C . THR A 1 200 ? 1.531 -48.875 -12 1 97.25 200 THR A C 1
ATOM 1551 O O . THR A 1 200 ? 1.045 -48.656 -13.109 1 97.25 200 THR A O 1
ATOM 1554 N N . VAL A 1 201 ? 1.463 -50 -11.375 1 97.19 201 VAL A N 1
ATOM 1555 C CA . VAL A 1 201 ? 0.812 -51.156 -11.984 1 97.19 201 VAL A CA 1
ATOM 1556 C C . VAL A 1 201 ? -0.63 -51.25 -11.5 1 97.19 201 VAL A C 1
ATOM 1558 O O . VAL A 1 201 ? -0.875 -51.438 -10.305 1 97.19 201 VAL A O 1
ATOM 1561 N N . VAL A 1 202 ? -1.546 -51.062 -12.391 1 96.56 202 VAL A N 1
ATOM 1562 C CA . VAL A 1 202 ? -2.961 -51.219 -12.062 1 96.56 202 VAL A CA 1
ATOM 1563 C C . VAL A 1 202 ? -3.439 -52.625 -12.422 1 96.56 202 VAL A C 1
ATOM 1565 O O . VAL A 1 202 ? -3.533 -52.969 -13.602 1 96.56 202 VAL A O 1
ATOM 1568 N N . GLN A 1 203 ? -3.734 -53.344 -11.43 1 94.12 203 GLN A N 1
ATOM 1569 C CA . GLN A 1 203 ? -4.254 -54.688 -11.609 1 94.12 203 GLN A CA 1
ATOM 1570 C C . GLN A 1 203 ? -5.777 -54.688 -11.672 1 94.12 203 GLN A C 1
ATOM 1572 O O . GLN A 1 203 ? -6.441 -54.156 -10.773 1 94.12 203 GLN A O 1
ATOM 1577 N N . ARG A 1 204 ? -6.297 -55.344 -12.711 1 93.38 204 ARG A N 1
ATOM 1578 C CA . ARG A 1 204 ? -7.746 -55.375 -12.883 1 93.38 204 ARG A CA 1
ATOM 1579 C C . ARG A 1 204 ? -8.305 -56.75 -12.461 1 93.38 204 ARG A C 1
ATOM 1581 O O . ARG A 1 204 ? -7.562 -57.719 -12.359 1 93.38 204 ARG A O 1
ATOM 1588 N N . ASP A 1 205 ? -9.602 -56.781 -12.227 1 88.94 205 ASP A N 1
ATOM 1589 C CA . ASP A 1 205 ? -10.273 -58 -11.82 1 88.94 205 ASP A CA 1
ATOM 1590 C C . ASP A 1 205 ? -10.188 -59.062 -12.93 1 88.94 205 ASP A C 1
ATOM 1592 O O . ASP A 1 205 ? -10.164 -60.25 -12.648 1 88.94 205 ASP A O 1
ATOM 1596 N N . SER A 1 206 ? -10.094 -58.656 -14.141 1 86.88 206 SER A N 1
ATOM 1597 C CA . SER A 1 206 ? -10.031 -59.562 -15.289 1 86.88 206 SER A CA 1
ATOM 1598 C C . SER A 1 206 ? -8.672 -60.25 -15.375 1 86.88 206 SER A C 1
ATOM 1600 O O . SER A 1 206 ? -8.492 -61.188 -16.172 1 86.88 206 SER A O 1
ATOM 1602 N N . GLY A 1 207 ? -7.738 -59.781 -14.562 1 88.5 207 GLY A N 1
ATOM 1603 C CA . GLY A 1 207 ? -6.402 -60.344 -14.594 1 88.5 207 GLY A CA 1
ATOM 1604 C C . GLY A 1 207 ? -5.449 -59.594 -15.484 1 88.5 207 GLY A C 1
ATOM 1605 O O . GLY A 1 207 ? -4.242 -59.844 -15.484 1 88.5 207 GLY A O 1
ATOM 1606 N N . THR A 1 208 ? -5.977 -58.625 -16.219 1 90.81 208 THR A N 1
ATOM 1607 C CA . THR A 1 208 ? -5.125 -57.812 -17.078 1 90.81 208 THR A CA 1
ATOM 1608 C C . THR A 1 208 ? -4.508 -56.656 -16.297 1 90.81 208 THR A C 1
ATOM 1610 O O . THR A 1 208 ? -4.926 -56.344 -15.172 1 90.81 208 THR A O 1
ATOM 1613 N N . VAL A 1 209 ? -3.404 -56.094 -16.922 1 94.38 209 VAL A N 1
ATOM 1614 C CA . VAL A 1 209 ? -2.648 -55.031 -16.234 1 94.38 209 VAL A CA 1
ATOM 1615 C C . VAL A 1 209 ? -2.51 -53.812 -17.125 1 94.38 209 VAL A C 1
ATOM 1617 O O . VAL A 1 209 ? -2.459 -53.938 -18.359 1 94.38 209 VAL A O 1
ATOM 1620 N N . ALA A 1 210 ? -2.537 -52.688 -16.547 1 96.69 210 ALA A N 1
ATOM 1621 C CA . ALA A 1 210 ? -2.191 -51.469 -17.219 1 96.69 210 ALA A CA 1
ATOM 1622 C C . ALA A 1 210 ? -1.079 -50.719 -16.484 1 96.69 210 ALA A C 1
ATOM 1624 O O . ALA A 1 210 ? -1.066 -50.688 -15.25 1 96.69 210 ALA A O 1
ATOM 1625 N N . LEU A 1 211 ? -0.148 -50.156 -17.188 1 98.06 211 LEU A N 1
ATOM 1626 C CA . LEU A 1 211 ? 0.964 -49.406 -16.625 1 98.06 211 LEU A CA 1
ATOM 1627 C C . LEU A 1 211 ? 0.702 -47.906 -16.719 1 98.06 211 LEU A C 1
ATOM 1629 O O . LEU A 1 211 ? 0.375 -47.375 -17.781 1 98.06 211 LEU A O 1
ATOM 1633 N N . VAL A 1 212 ? 0.79 -47.219 -15.594 1 97.94 212 VAL A N 1
ATOM 1634 C CA . VAL A 1 212 ? 0.575 -45.781 -15.562 1 97.94 212 VAL A CA 1
ATOM 1635 C C . VAL A 1 212 ? 1.878 -45.062 -15.195 1 97.94 212 VAL A C 1
ATOM 1637 O O . VAL A 1 212 ? 2.52 -45.406 -14.203 1 97.94 212 VAL A O 1
ATOM 1640 N N . THR A 1 213 ? 2.252 -44.031 -16.078 1 97.56 213 THR A N 1
ATOM 1641 C CA . THR A 1 213 ? 3.504 -43.312 -15.82 1 97.56 213 THR A CA 1
ATOM 1642 C C . THR A 1 213 ? 3.27 -41.812 -15.727 1 97.56 213 THR A C 1
ATOM 1644 O O . THR A 1 213 ? 2.336 -41.281 -16.344 1 97.56 213 THR A O 1
ATOM 1647 N N . GLN A 1 214 ? 4.078 -41.188 -14.953 1 94.38 214 GLN A N 1
ATOM 1648 C CA . GLN A 1 214 ? 4.336 -39.75 -14.93 1 94.38 214 GLN A CA 1
ATOM 1649 C C . GLN A 1 214 ? 5.77 -39.438 -14.508 1 94.38 214 GLN A C 1
ATOM 1651 O O . GLN A 1 214 ? 6.312 -40.094 -13.625 1 94.38 214 GLN A O 1
ATOM 1656 N N . ASP A 1 215 ? 6.375 -38.438 -15.18 1 92.12 215 ASP A N 1
ATOM 1657 C CA . ASP A 1 215 ? 7.793 -38.219 -14.93 1 92.12 215 ASP A CA 1
ATOM 1658 C C . ASP A 1 215 ? 8.031 -36.812 -14.391 1 92.12 215 ASP A C 1
ATOM 1660 O O . ASP A 1 215 ? 9 -36.156 -14.773 1 92.12 215 ASP A O 1
ATOM 1664 N N . PHE A 1 216 ? 7.133 -36.344 -13.578 1 85.38 216 PHE A N 1
ATOM 1665 C CA . PHE A 1 216 ? 7.289 -35.094 -12.828 1 85.38 216 PHE A CA 1
ATOM 1666 C C . PHE A 1 216 ? 7.074 -33.906 -13.727 1 85.38 216 PHE A C 1
ATOM 1668 O O . PHE A 1 216 ? 6.137 -33.875 -14.523 1 85.38 216 PHE A O 1
ATOM 1675 N N . TRP A 1 217 ? 7.812 -32.812 -13.438 1 75.88 217 TRP A N 1
ATOM 1676 C CA . TRP A 1 217 ? 7.477 -31.578 -14.125 1 75.88 217 TRP A CA 1
ATOM 1677 C C . TRP A 1 217 ? 8.734 -30.859 -14.617 1 75.88 217 TRP A C 1
ATOM 1679 O O . TRP A 1 217 ? 9.852 -31.281 -14.305 1 75.88 217 TRP A O 1
ATOM 1689 N N . PHE A 1 218 ? 8.617 -29.969 -15.633 1 72 218 PHE A N 1
ATOM 1690 C CA . PHE A 1 218 ? 9.578 -28.984 -16.125 1 72 218 PHE A CA 1
ATOM 1691 C C . PHE A 1 218 ? 10.711 -29.672 -16.875 1 72 218 PHE A C 1
ATOM 1693 O O . PHE A 1 218 ? 11.836 -29.172 -16.922 1 72 218 PHE A O 1
ATOM 1700 N N . GLY A 1 219 ? 10.477 -30.844 -17.281 1 81.94 219 GLY A N 1
ATOM 1701 C CA . GLY A 1 219 ? 11.523 -31.531 -18.031 1 81.94 219 GLY A CA 1
ATOM 1702 C C . GLY A 1 219 ? 12.695 -31.953 -17.156 1 81.94 219 GLY A C 1
ATOM 1703 O O . GLY A 1 219 ? 13.789 -32.188 -17.656 1 81.94 219 GLY A O 1
ATOM 1704 N N . LYS A 1 220 ? 12.461 -31.875 -15.891 1 81.38 220 LYS A N 1
ATOM 1705 C CA . LYS A 1 220 ? 13.508 -32.25 -14.961 1 81.38 220 LYS A CA 1
ATOM 1706 C C . LYS A 1 220 ? 13.898 -33.719 -15.141 1 81.38 220 LYS A C 1
ATOM 1708 O O . LYS A 1 220 ? 15.07 -34.062 -15 1 81.38 220 LYS A O 1
ATOM 1713 N N . TYR A 1 221 ? 12.883 -34.5 -15.406 1 91.31 221 TYR A N 1
ATOM 1714 C CA . TYR A 1 221 ? 13.102 -35.906 -15.664 1 91.31 221 TYR A CA 1
ATOM 1715 C C . TYR A 1 221 ? 12.578 -36.312 -17.047 1 91.31 221 TYR A C 1
ATOM 1717 O O . TYR A 1 221 ? 11.57 -35.781 -17.516 1 91.31 221 TYR A O 1
ATOM 1725 N N . LEU A 1 222 ? 13.281 -37.219 -17.641 1 94.62 222 LEU A N 1
ATOM 1726 C CA . LEU A 1 222 ? 12.836 -37.906 -18.859 1 94.62 222 LEU A CA 1
ATOM 1727 C C . LEU A 1 222 ? 12.281 -39.281 -18.547 1 94.62 222 LEU A C 1
ATOM 1729 O O . LEU A 1 222 ? 13.016 -40.156 -18.078 1 94.62 222 LEU A O 1
ATOM 1733 N N . GLY A 1 223 ? 10.969 -39.406 -18.812 1 96.69 223 GLY A N 1
ATOM 1734 C CA . GLY A 1 223 ? 10.383 -40.719 -18.578 1 96.69 223 GLY A CA 1
ATOM 1735 C C . GLY A 1 223 ? 10.969 -41.812 -19.469 1 96.69 223 GLY A C 1
ATOM 1736 O O . GLY A 1 223 ? 11.164 -41.594 -20.672 1 96.69 223 GLY A O 1
ATOM 1737 N N . TYR A 1 224 ? 11.328 -42.906 -18.828 1 97.19 224 TYR A N 1
ATOM 1738 C CA . TYR A 1 224 ? 11.875 -44.062 -19.562 1 97.19 224 TYR A CA 1
ATOM 1739 C C . TYR A 1 224 ? 11.195 -45.344 -19.156 1 97.19 224 TYR A C 1
ATOM 1741 O O . TYR A 1 224 ? 11.305 -45.781 -18 1 97.19 224 TYR A O 1
ATOM 1749 N N . LEU A 1 225 ? 10.453 -45.938 -20.047 1 97.5 225 LEU A N 1
ATOM 1750 C CA . LEU A 1 225 ? 9.742 -47.188 -19.797 1 97.5 225 LEU A CA 1
ATOM 1751 C C . LEU A 1 225 ? 9.984 -48.188 -20.938 1 97.5 225 LEU A C 1
ATOM 1753 O O . LEU A 1 225 ? 9.711 -47.906 -22.094 1 97.5 225 LEU A O 1
ATOM 1757 N N . LYS A 1 226 ? 10.562 -49.344 -20.609 1 96.94 226 LYS A N 1
ATOM 1758 C CA . LYS A 1 226 ? 10.711 -50.438 -21.547 1 96.94 226 LYS A CA 1
ATOM 1759 C C . LYS A 1 226 ? 9.625 -51.5 -21.328 1 96.94 226 LYS A C 1
ATOM 1761 O O . LYS A 1 226 ? 9.438 -52 -20.219 1 96.94 226 LYS A O 1
ATOM 1766 N N . ILE A 1 227 ? 8.93 -51.75 -22.406 1 97.31 227 ILE A N 1
ATOM 1767 C CA . ILE A 1 227 ? 7.84 -52.719 -22.312 1 97.31 227 ILE A CA 1
ATOM 1768 C C . ILE A 1 227 ? 8.047 -53.844 -23.344 1 97.31 227 ILE A C 1
ATOM 1770 O O . ILE A 1 227 ? 8.391 -53.562 -24.5 1 97.31 227 ILE A O 1
ATOM 1774 N N . GLN A 1 228 ? 7.859 -55.062 -22.922 1 96.12 228 GLN A N 1
ATOM 1775 C CA . GLN A 1 228 ? 7.848 -56.219 -23.797 1 96.12 228 GLN A CA 1
ATOM 1776 C C . GLN A 1 228 ? 6.449 -56.844 -23.891 1 96.12 228 GLN A C 1
ATOM 1778 O O . GLN A 1 228 ? 5.766 -57 -22.891 1 96.12 228 GLN A O 1
ATOM 1783 N N . PHE A 1 229 ? 6.094 -57.125 -25.109 1 95.62 229 PHE A N 1
ATOM 1784 C CA . PHE A 1 229 ? 4.797 -57.719 -25.359 1 95.62 229 PHE A CA 1
ATOM 1785 C C . PHE A 1 229 ? 4.961 -59.094 -26.047 1 95.62 229 PHE A C 1
ATOM 1787 O O . PHE A 1 229 ? 5.914 -59.281 -26.797 1 95.62 229 PHE A O 1
ATOM 1794 N N . TYR A 1 230 ? 4.008 -59.969 -25.781 1 93.94 230 TYR A N 1
ATOM 1795 C CA . TYR A 1 230 ? 3.842 -61.125 -26.656 1 93.94 230 TYR A CA 1
ATOM 1796 C C . TYR A 1 230 ? 3.232 -60.719 -28 1 93.94 230 TYR A C 1
ATOM 1798 O O . TYR A 1 230 ? 2.645 -59.625 -28.109 1 93.94 230 TYR A O 1
ATOM 1806 N N . LYS A 1 231 ? 3.316 -61.562 -28.969 1 91.31 231 LYS A N 1
ATOM 1807 C CA . LYS A 1 231 ? 2.85 -61.25 -30.312 1 91.31 231 LYS A CA 1
ATOM 1808 C C . LYS A 1 231 ? 1.339 -61 -30.328 1 91.31 231 LYS A C 1
ATOM 1810 O O . LYS A 1 231 ? 0.821 -60.312 -31.188 1 91.31 231 LYS A O 1
ATOM 1815 N N . ASN A 1 232 ? 0.662 -61.531 -29.359 1 91 232 ASN A N 1
ATOM 1816 C CA . ASN A 1 232 ? -0.789 -61.375 -29.312 1 91 232 ASN A CA 1
ATOM 1817 C C . ASN A 1 232 ? -1.197 -60.094 -28.625 1 91 232 ASN A C 1
ATOM 1819 O O . ASN A 1 232 ? -2.389 -59.781 -28.5 1 91 232 ASN A O 1
ATOM 1823 N N . GLY A 1 233 ? -0.216 -59.344 -28.109 1 91.19 233 GLY A N 1
ATOM 1824 C CA . GLY A 1 233 ? -0.507 -58.031 -27.547 1 91.19 233 GLY A CA 1
ATOM 1825 C C . GLY A 1 233 ? -0.541 -58.031 -26.031 1 91.19 233 GLY A C 1
ATOM 1826 O O . GLY A 1 233 ? -0.704 -57 -25.406 1 91.19 233 GLY A O 1
ATOM 1827 N N . THR A 1 234 ? -0.378 -59.188 -25.469 1 92.38 234 THR A N 1
ATOM 1828 C CA . THR A 1 234 ? -0.395 -59.25 -24 1 92.38 234 THR A CA 1
ATOM 1829 C C . THR A 1 234 ? 0.944 -58.812 -23.422 1 92.38 234 THR A C 1
ATOM 1831 O O . THR A 1 234 ? 2 -59.094 -24 1 92.38 234 THR A O 1
ATOM 1834 N N . LEU A 1 235 ? 0.884 -58.188 -22.281 1 93.69 235 LEU A N 1
ATOM 1835 C CA . LEU A 1 235 ? 2.066 -57.656 -21.609 1 93.69 235 LEU A CA 1
ATOM 1836 C C . LEU A 1 235 ? 2.932 -58.781 -21.062 1 93.69 235 LEU A C 1
ATOM 1838 O O . LEU A 1 235 ? 2.426 -59.688 -20.406 1 93.69 235 LEU A O 1
ATOM 1842 N N . LYS A 1 236 ? 4.18 -58.75 -21.375 1 94.56 236 LYS A N 1
ATOM 1843 C CA . LYS A 1 236 ? 5.117 -59.75 -20.922 1 94.56 236 LYS A CA 1
ATOM 1844 C C . LYS A 1 236 ? 5.973 -59.25 -19.766 1 94.56 236 LYS A C 1
ATOM 1846 O O . LYS A 1 236 ? 6.086 -59.906 -18.734 1 94.56 236 LYS A O 1
ATOM 1851 N N . ASP A 1 237 ? 6.637 -58.094 -20.031 1 96 237 ASP A N 1
ATOM 1852 C CA . ASP A 1 237 ? 7.543 -57.531 -19.047 1 96 237 ASP A CA 1
ATOM 1853 C C . ASP A 1 237 ? 7.691 -56.031 -19.234 1 96 237 ASP A C 1
ATOM 1855 O O . ASP A 1 237 ? 7.328 -55.5 -20.266 1 96 237 ASP A O 1
ATOM 1859 N N . TRP A 1 238 ? 8.109 -55.344 -18.109 1 96.44 238 TRP A N 1
ATOM 1860 C CA . TRP A 1 238 ? 8.375 -53.938 -18.188 1 96.44 238 TRP A CA 1
ATOM 1861 C C . TRP A 1 238 ? 9.461 -53.531 -17.188 1 96.44 238 TRP A C 1
ATOM 1863 O O . TRP A 1 238 ? 9.68 -54.219 -16.188 1 96.44 238 TRP A O 1
ATOM 1873 N N . SER A 1 239 ? 10.18 -52.5 -17.562 1 96.19 239 SER A N 1
ATOM 1874 C CA . SER A 1 239 ? 11.203 -51.938 -16.703 1 96.19 239 SER A CA 1
ATOM 1875 C C . SER A 1 239 ? 11.484 -50.469 -17.078 1 96.19 239 SER A C 1
ATOM 1877 O O . SER A 1 239 ? 11.117 -50.031 -18.172 1 96.19 239 SER A O 1
ATOM 1879 N N . GLY A 1 240 ? 12.094 -49.812 -16.125 1 95.44 240 GLY A N 1
ATOM 1880 C CA . GLY A 1 240 ? 12.484 -48.438 -16.406 1 95.44 240 GLY A CA 1
ATOM 1881 C C . GLY A 1 240 ? 12.281 -47.5 -15.234 1 95.44 240 GLY A C 1
ATOM 1882 O O . GLY A 1 240 ? 11.742 -47.906 -14.203 1 95.44 240 GLY A O 1
ATOM 1883 N N . ASN A 1 241 ? 12.758 -46.281 -15.375 1 96.5 241 ASN A N 1
ATOM 1884 C CA . ASN A 1 241 ? 12.664 -45.188 -14.43 1 96.5 241 ASN A CA 1
ATOM 1885 C C . ASN A 1 241 ? 12.836 -43.844 -15.117 1 96.5 241 ASN A C 1
ATOM 1887 O O . ASN A 1 241 ? 13.484 -43.75 -16.156 1 96.5 241 ASN A O 1
ATOM 1891 N N . PRO A 1 242 ? 12.211 -42.844 -14.508 1 95.81 242 PRO A N 1
ATOM 1892 C CA . PRO A 1 242 ? 12.57 -41.5 -15.016 1 95.81 242 PRO A CA 1
ATOM 1893 C C . PRO A 1 242 ? 14.062 -41.219 -14.898 1 95.81 242 PRO A C 1
ATOM 1895 O O . PRO A 1 242 ? 14.695 -41.594 -13.914 1 95.81 242 PRO A O 1
ATOM 1898 N N . ILE A 1 243 ? 14.609 -40.562 -15.883 1 94.31 243 ILE A N 1
ATOM 1899 C CA . ILE A 1 243 ? 16.031 -40.188 -15.93 1 94.31 243 ILE A CA 1
ATOM 1900 C C . ILE A 1 243 ? 16.188 -38.719 -15.602 1 94.31 243 ILE A C 1
ATOM 1902 O O . ILE A 1 243 ? 15.617 -37.844 -16.266 1 94.31 243 ILE A O 1
ATOM 1906 N N . LEU A 1 244 ? 16.984 -38.406 -14.562 1 90.69 244 LEU A N 1
ATOM 1907 C CA . LEU A 1 244 ? 17.25 -37.031 -14.195 1 90.69 244 LEU A CA 1
ATOM 1908 C C . LEU A 1 244 ? 18.078 -36.344 -15.273 1 90.69 244 LEU A C 1
ATOM 1910 O O . LEU A 1 244 ? 19.109 -36.844 -15.711 1 90.69 244 LEU A O 1
ATOM 1914 N N . LEU A 1 245 ? 17.562 -35.281 -15.773 1 87.25 245 LEU A N 1
ATOM 1915 C CA . LEU A 1 245 ? 18.281 -34.5 -16.766 1 87.25 245 LEU A CA 1
ATOM 1916 C C . LEU A 1 245 ? 19.141 -33.438 -16.078 1 87.25 245 LEU A C 1
ATOM 1918 O O . LEU A 1 245 ? 18.609 -32.438 -15.555 1 87.25 245 LEU A O 1
ATOM 1922 N N . ASP A 1 246 ? 20.453 -33.688 -16.031 1 78.88 246 ASP A N 1
ATOM 1923 C CA . ASP A 1 246 ? 21.375 -32.75 -15.391 1 78.88 246 ASP A CA 1
ATOM 1924 C C . ASP A 1 246 ? 22.609 -32.531 -16.25 1 78.88 246 ASP A C 1
ATOM 1926 O O . ASP A 1 246 ? 22.609 -32.844 -17.438 1 78.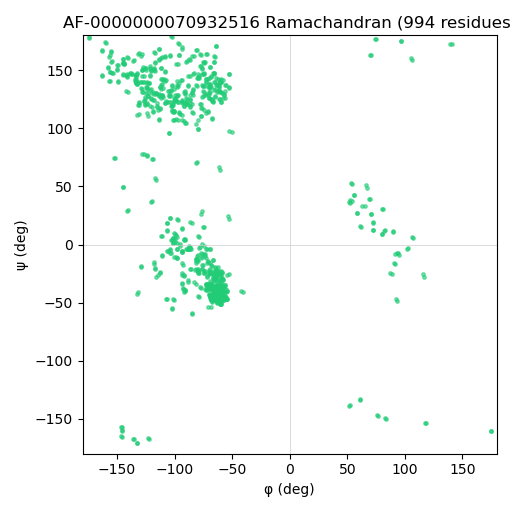88 246 ASP A O 1
ATOM 1930 N N . SER A 1 247 ? 23.609 -31.938 -15.719 1 75.25 247 SER A N 1
ATOM 1931 C CA . SER A 1 247 ? 24.781 -31.469 -16.469 1 75.25 247 SER A CA 1
ATOM 1932 C C . SER A 1 247 ? 25.641 -32.656 -16.922 1 75.25 247 SER A C 1
ATOM 1934 O O . SER A 1 247 ? 26.625 -32.438 -17.625 1 75.25 247 SER A O 1
ATOM 1936 N N . SER A 1 248 ? 25.25 -33.812 -16.516 1 76.75 248 SER A N 1
ATOM 1937 C CA . SER A 1 248 ? 26.031 -34.969 -16.922 1 76.75 248 SER A CA 1
ATOM 1938 C C . SER A 1 248 ? 25.875 -35.25 -18.422 1 76.75 248 SER A C 1
ATOM 1940 O O . SER A 1 248 ? 26.688 -35.938 -19.016 1 76.75 248 SER A O 1
ATOM 1942 N N . VAL A 1 249 ? 24.812 -34.812 -18.984 1 78.75 249 VAL A N 1
ATOM 1943 C CA . VAL A 1 249 ? 24.609 -34.906 -20.422 1 78.75 249 VAL A CA 1
ATOM 1944 C C . VAL A 1 249 ? 25.062 -33.625 -21.109 1 78.75 249 VAL A C 1
ATOM 1946 O O . VAL A 1 249 ? 24.656 -32.531 -20.719 1 78.75 249 VAL A O 1
ATOM 1949 N N . GLU A 1 250 ? 25.938 -33.781 -22.016 1 79.31 250 GLU A N 1
ATOM 1950 C CA . GLU A 1 250 ? 26.453 -32.625 -22.734 1 79.31 250 GLU A CA 1
ATOM 1951 C C . GLU A 1 250 ? 25.328 -31.875 -23.469 1 79.31 250 GLU A C 1
ATOM 1953 O O . GLU A 1 250 ? 24.438 -32.5 -24.047 1 79.31 250 GLU A O 1
ATOM 1958 N N . GLN A 1 251 ? 25.406 -30.594 -23.438 1 85.5 251 GLN A N 1
ATOM 1959 C CA . GLN A 1 251 ? 24.422 -29.781 -24.141 1 85.5 251 GLN A CA 1
ATOM 1960 C C . GLN A 1 251 ? 24.578 -29.938 -25.656 1 85.5 251 GLN A C 1
ATOM 1962 O O . GLN A 1 251 ? 25.672 -30.141 -26.156 1 85.5 251 GLN A O 1
ATOM 1967 N N . ASP A 1 252 ? 23.5 -29.906 -26.328 1 87.62 252 ASP A N 1
ATOM 1968 C CA . ASP A 1 252 ? 23.484 -30.016 -27.781 1 87.62 252 ASP A CA 1
ATOM 1969 C C . ASP A 1 252 ? 23.719 -28.656 -28.438 1 87.62 252 ASP A C 1
ATOM 1971 O O . ASP A 1 252 ? 22.875 -27.781 -28.375 1 87.62 252 ASP A O 1
ATOM 1975 N N . ASN A 1 253 ? 24.766 -28.469 -29.109 1 86.56 253 ASN A N 1
ATOM 1976 C CA . ASN A 1 253 ? 25.188 -27.203 -29.688 1 86.56 253 ASN A CA 1
ATOM 1977 C C . ASN A 1 253 ? 24.203 -26.719 -30.75 1 86.56 253 ASN A C 1
ATOM 1979 O O . ASN A 1 253 ? 23.969 -25.516 -30.875 1 86.56 253 ASN A O 1
ATOM 1983 N N . LYS A 1 254 ? 23.719 -27.641 -31.422 1 89.12 254 LYS A N 1
ATOM 1984 C CA . LYS A 1 254 ? 22.75 -27.266 -32.469 1 89.12 254 LYS A CA 1
ATOM 1985 C C . LYS A 1 254 ? 21.516 -26.625 -31.859 1 89.12 254 LYS A C 1
ATOM 1987 O O . LYS A 1 254 ? 21.016 -25.625 -32.375 1 89.12 254 LYS A O 1
ATOM 1992 N N . THR A 1 255 ? 21.078 -27.188 -30.781 1 89.81 255 THR A N 1
ATOM 1993 C CA . THR A 1 255 ? 19.922 -26.625 -30.078 1 89.81 255 THR A CA 1
ATOM 1994 C C . THR A 1 255 ? 20.266 -25.25 -29.5 1 89.81 255 THR A C 1
ATOM 1996 O O . THR A 1 255 ? 19.469 -24.328 -29.594 1 89.81 255 THR A O 1
ATOM 1999 N N . LEU A 1 256 ? 21.391 -25.094 -28.938 1 87.25 256 LEU A N 1
ATOM 2000 C CA . LEU A 1 256 ? 21.812 -23.828 -28.359 1 87.25 256 LEU A CA 1
ATOM 2001 C C . LEU A 1 256 ? 21.859 -22.734 -29.406 1 87.25 256 LEU A C 1
ATOM 2003 O O . LEU A 1 256 ? 21.391 -21.609 -29.172 1 87.25 256 LEU A O 1
ATOM 2007 N N . GLU A 1 257 ? 22.375 -23.109 -30.5 1 89.62 257 GLU A N 1
ATOM 2008 C CA . GLU A 1 257 ? 22.453 -22.156 -31.594 1 89.62 257 GLU A CA 1
ATOM 2009 C C . GLU A 1 257 ? 21.078 -21.734 -32.094 1 89.62 257 GLU A C 1
ATOM 2011 O O . GLU A 1 257 ? 20.844 -20.562 -32.375 1 89.62 257 GLU A O 1
ATOM 2016 N N . MET A 1 258 ? 20.234 -22.703 -32.094 1 90.31 258 MET A N 1
ATOM 2017 C CA . MET A 1 258 ? 18.859 -22.469 -32.562 1 90.31 258 MET A CA 1
ATOM 2018 C C . MET A 1 258 ? 18.141 -21.531 -31.594 1 90.31 258 MET A C 1
ATOM 2020 O O . MET A 1 258 ? 17.328 -20.688 -32 1 90.31 258 MET A O 1
ATOM 2024 N N . LEU A 1 259 ? 18.5 -21.516 -30.328 1 89.31 259 LEU A N 1
ATOM 2025 C CA . LEU A 1 259 ? 17.766 -20.766 -29.297 1 89.31 259 LEU A CA 1
ATOM 2026 C C . LEU A 1 259 ? 18.375 -19.375 -29.125 1 89.31 259 LEU A C 1
ATOM 2028 O O . LEU A 1 259 ? 17.75 -18.5 -28.547 1 89.31 259 LEU A O 1
ATOM 2032 N N . GLU A 1 260 ? 19.5 -19.141 -29.547 1 86.94 260 GLU A N 1
ATOM 2033 C CA . GLU A 1 260 ? 20.297 -17.953 -29.25 1 86.94 260 GLU A CA 1
ATOM 2034 C C . GLU A 1 260 ? 19.531 -16.688 -29.609 1 86.94 260 GLU A C 1
ATOM 2036 O O . GLU A 1 260 ? 19.484 -15.727 -28.828 1 86.94 260 GLU A O 1
ATOM 2041 N N . PRO A 1 261 ? 18.906 -16.609 -30.797 1 87.69 261 PRO A N 1
ATOM 2042 C CA . PRO A 1 261 ? 18.172 -15.391 -31.109 1 87.69 261 PRO A CA 1
ATOM 2043 C C . PRO A 1 261 ? 17 -15.141 -30.156 1 87.69 261 PRO A C 1
ATOM 2045 O O . PRO A 1 261 ? 16.672 -13.992 -29.859 1 87.69 261 PRO A O 1
ATOM 2048 N N . TYR A 1 262 ? 16.453 -16.188 -29.703 1 87.38 262 TYR A N 1
ATOM 2049 C CA . TYR A 1 262 ? 15.312 -16.062 -28.797 1 87.38 262 TYR A CA 1
ATOM 2050 C C . TYR A 1 262 ? 15.773 -15.695 -27.391 1 87.38 262 TYR A C 1
ATOM 2052 O O . TYR A 1 262 ? 15.086 -14.961 -26.688 1 87.38 262 TYR A O 1
ATOM 2060 N N . ARG A 1 263 ? 16.844 -16.234 -27.078 1 81.94 263 ARG A N 1
ATOM 2061 C CA . ARG A 1 263 ? 17.438 -15.867 -25.797 1 81.94 263 ARG A CA 1
ATOM 2062 C C . ARG A 1 263 ? 17.641 -14.359 -25.703 1 81.94 263 ARG A C 1
ATOM 2064 O O . ARG A 1 263 ? 17.344 -13.75 -24.672 1 81.94 263 ARG A O 1
ATOM 2071 N N . ARG A 1 264 ? 18.047 -13.758 -26.703 1 78.06 264 ARG A N 1
ATOM 2072 C CA . ARG A 1 264 ? 18.25 -12.312 -26.719 1 78.06 264 ARG A CA 1
ATOM 2073 C C . ARG A 1 264 ? 16.938 -11.57 -26.5 1 78.06 264 ARG A C 1
ATOM 2075 O O . ARG A 1 264 ? 16.891 -10.594 -25.766 1 78.06 264 ARG A O 1
ATOM 2082 N N . ALA A 1 265 ? 15.938 -12.109 -27.156 1 79.62 265 ALA A N 1
ATOM 2083 C CA . ALA A 1 265 ? 14.617 -11.508 -27.016 1 79.62 265 ALA A CA 1
ATOM 2084 C C . ALA A 1 265 ? 14.109 -11.633 -25.578 1 79.62 265 ALA A C 1
ATOM 2086 O O . ALA A 1 265 ? 13.523 -10.695 -25.031 1 79.62 265 ALA A O 1
ATOM 2087 N N . VAL A 1 266 ? 14.375 -12.758 -25.031 1 78.56 266 VAL A N 1
ATOM 2088 C CA . VAL A 1 266 ? 13.938 -13.016 -23.656 1 78.56 266 VAL A CA 1
ATOM 2089 C C . VAL A 1 266 ? 14.719 -12.125 -22.703 1 78.56 266 VAL A C 1
ATOM 2091 O O . VAL A 1 266 ? 14.148 -11.562 -21.75 1 78.56 266 VAL A O 1
ATOM 2094 N N . ILE A 1 267 ? 15.906 -11.961 -22.984 1 74.19 267 ILE A N 1
ATOM 2095 C CA . ILE A 1 267 ? 16.75 -11.094 -22.172 1 74.19 267 ILE A CA 1
ATOM 2096 C C . ILE A 1 267 ? 16.234 -9.656 -22.25 1 74.19 267 ILE A C 1
ATOM 2098 O O . ILE A 1 267 ? 16.078 -8.992 -21.219 1 74.19 267 ILE A O 1
ATOM 2102 N N . GLU A 1 268 ? 15.938 -9.242 -23.328 1 77.56 268 GLU A N 1
ATOM 2103 C CA . GLU A 1 268 ? 15.406 -7.891 -23.5 1 77.56 268 GLU A CA 1
ATOM 2104 C C . GLU A 1 268 ? 14.078 -7.727 -22.766 1 77.56 268 GLU A C 1
ATOM 2106 O O . GLU A 1 268 ? 13.852 -6.703 -22.109 1 77.56 268 GLU A O 1
ATOM 2111 N N . ALA A 1 269 ? 13.289 -8.727 -22.859 1 77.56 269 ALA A N 1
ATOM 2112 C CA . ALA A 1 269 ? 12.023 -8.695 -22.141 1 77.56 269 ALA A CA 1
ATOM 2113 C C . ALA A 1 269 ? 12.242 -8.734 -20.641 1 77.56 269 ALA A C 1
ATOM 2115 O O . ALA A 1 269 ? 11.508 -8.102 -19.875 1 77.56 269 ALA A O 1
ATOM 2116 N N . GLY A 1 270 ? 13.18 -9.422 -20.234 1 82.5 270 GLY A N 1
ATOM 2117 C CA . GLY A 1 270 ? 13.523 -9.523 -18.828 1 82.5 270 GLY A CA 1
ATOM 2118 C C . GLY A 1 270 ? 14 -8.219 -18.234 1 82.5 270 GLY A C 1
ATOM 2119 O O . GLY A 1 270 ? 13.883 -8 -17.031 1 82.5 270 GLY A O 1
ATOM 2120 N N . GLU A 1 271 ? 14.398 -7.336 -19.016 1 86.75 271 GLU A N 1
ATOM 2121 C CA . GLU A 1 271 ? 14.977 -6.078 -18.562 1 86.75 271 GLU A CA 1
ATOM 2122 C C . GLU A 1 271 ? 13.906 -4.996 -18.422 1 86.75 271 GLU A C 1
ATOM 2124 O O . GLU A 1 271 ? 14.211 -3.863 -18.047 1 86.75 271 GLU A O 1
ATOM 2129 N N . GLU A 1 272 ? 12.734 -5.387 -18.641 1 88.94 272 GLU A N 1
ATOM 2130 C CA . GLU A 1 272 ? 11.648 -4.43 -18.469 1 88.94 272 GLU A CA 1
ATOM 2131 C C . GLU A 1 272 ? 11.594 -3.896 -17.047 1 88.94 272 GLU A C 1
ATOM 2133 O O . GLU A 1 272 ? 11.617 -4.672 -16.094 1 88.94 272 GLU A O 1
ATOM 2138 N N . TYR A 1 273 ? 11.508 -2.5 -16.891 1 94 273 TYR A N 1
ATOM 2139 C CA . TYR A 1 273 ? 11.344 -1.857 -15.602 1 94 273 TYR A CA 1
ATOM 2140 C C . TYR A 1 273 ? 9.969 -2.141 -15.016 1 94 273 TYR A C 1
ATOM 2142 O O . TYR A 1 273 ? 8.945 -1.914 -15.672 1 94 273 TYR A O 1
ATOM 2150 N N . ILE A 1 274 ? 9.914 -2.666 -13.789 1 96.06 274 ILE A N 1
ATOM 2151 C CA . ILE A 1 274 ? 8.641 -2.947 -13.141 1 96.06 274 ILE A CA 1
ATOM 2152 C C . ILE A 1 274 ? 8.398 -1.929 -12.031 1 96.06 274 ILE A C 1
ATOM 2154 O O . ILE A 1 274 ? 7.285 -1.41 -11.891 1 96.06 274 ILE A O 1
ATOM 2158 N N . GLY A 1 275 ? 9.383 -1.688 -11.203 1 97.5 275 GLY A N 1
ATOM 2159 C CA . GLY A 1 275 ? 9.266 -0.756 -10.094 1 97.5 275 GLY A CA 1
ATOM 2160 C C . GLY A 1 275 ? 10.492 -0.734 -9.203 1 97.5 275 GLY A C 1
ATOM 2161 O O . GLY A 1 275 ? 11.594 -1.073 -9.641 1 97.5 275 GLY A O 1
ATOM 2162 N N . ILE A 1 276 ? 10.281 -0.215 -7.949 1 97.12 276 ILE A N 1
ATOM 2163 C CA . ILE A 1 276 ? 11.359 -0.091 -6.973 1 97.12 276 ILE A CA 1
ATOM 2164 C C . ILE A 1 276 ? 10.969 -0.812 -5.684 1 97.12 276 ILE A C 1
ATOM 2166 O O . ILE A 1 276 ? 9.82 -0.735 -5.242 1 97.12 276 ILE A O 1
ATOM 2170 N N . SER A 1 277 ? 11.891 -1.553 -5.164 1 97.94 277 SER A N 1
ATOM 2171 C CA . SER A 1 277 ? 11.766 -2.014 -3.787 1 97.94 277 SER A CA 1
ATOM 2172 C C . SER A 1 277 ? 12.695 -1.243 -2.857 1 97.94 277 SER A C 1
ATOM 2174 O O . SER A 1 277 ? 13.898 -1.162 -3.105 1 97.94 277 SER A O 1
ATOM 2176 N N . LYS A 1 278 ? 12.148 -0.708 -1.79 1 97.12 278 LYS A N 1
ATOM 2177 C CA . LYS A 1 278 ? 12.969 -0.01 -0.805 1 97.12 278 LYS A CA 1
ATOM 2178 C C . LYS A 1 278 ? 13.508 -0.977 0.248 1 97.12 278 LYS A C 1
ATOM 2180 O O . LYS A 1 278 ? 14.32 -0.595 1.091 1 97.12 278 LYS A O 1
ATOM 2185 N N . VAL A 1 279 ? 13.109 -2.176 0.165 1 97.75 279 VAL A N 1
ATOM 2186 C CA . VAL A 1 279 ? 13.516 -3.201 1.121 1 97.75 279 VAL A CA 1
ATOM 2187 C C . VAL A 1 279 ? 14 -4.441 0.375 1 97.75 279 VAL A C 1
ATOM 2189 O O . VAL A 1 279 ? 13.758 -4.586 -0.827 1 97.75 279 VAL A O 1
ATOM 2192 N N . LEU A 1 280 ? 14.688 -5.301 1.128 1 97.38 280 LEU A N 1
ATOM 2193 C CA . LEU A 1 280 ? 14.914 -6.668 0.668 1 97.38 280 LEU A CA 1
ATOM 2194 C C . LEU A 1 280 ? 13.664 -7.516 0.855 1 97.38 280 LEU A C 1
ATOM 2196 O O . LEU A 1 280 ? 13.188 -7.691 1.979 1 97.38 280 LEU A O 1
ATOM 2200 N N . LEU A 1 281 ? 13.086 -7.863 -0.253 1 98.19 281 LEU A N 1
ATOM 2201 C CA . LEU A 1 281 ? 12.078 -8.906 -0.155 1 98.19 281 LEU A CA 1
ATOM 2202 C C . LEU A 1 281 ? 12.719 -10.289 -0.086 1 98.19 281 LEU A C 1
ATOM 2204 O O . LEU A 1 281 ? 13.055 -10.875 -1.118 1 98.19 281 LEU A O 1
ATOM 2208 N N . GLU A 1 282 ? 12.82 -10.789 1.068 1 95.62 282 GLU A N 1
ATOM 2209 C CA . GLU A 1 282 ? 13.703 -11.922 1.359 1 95.62 282 GLU A CA 1
ATOM 2210 C C . GLU A 1 282 ? 12.977 -13.25 1.164 1 95.62 282 GLU A C 1
ATOM 2212 O O . GLU A 1 282 ? 11.898 -13.469 1.729 1 95.62 282 GLU A O 1
ATOM 2217 N N . ALA A 1 283 ? 13.586 -14.023 0.387 1 92.38 283 ALA A N 1
ATOM 2218 C CA . ALA A 1 283 ? 13.094 -15.383 0.168 1 92.38 283 ALA A CA 1
ATOM 2219 C C . ALA A 1 283 ? 14.211 -16.297 -0.312 1 92.38 283 ALA A C 1
ATOM 2221 O O . ALA A 1 283 ? 15.172 -15.844 -0.934 1 92.38 283 ALA A O 1
ATOM 2222 N N . ASP A 1 284 ? 14.227 -17.422 0.126 1 79.94 284 ASP A N 1
ATOM 2223 C CA . ASP A 1 284 ? 15 -18.547 -0.42 1 79.94 284 ASP A CA 1
ATOM 2224 C C . ASP A 1 284 ? 14.258 -19.859 -0.245 1 79.94 284 ASP A C 1
ATOM 2226 O O . ASP A 1 284 ? 13.039 -19.875 -0.051 1 79.94 284 ASP A O 1
ATOM 2230 N N . HIS A 1 285 ? 14.914 -20.953 -0.39 1 69.88 285 HIS A N 1
ATOM 2231 C CA . HIS A 1 285 ? 14.258 -22.25 -0.344 1 69.88 285 HIS A CA 1
ATOM 2232 C C . HIS A 1 285 ? 13.914 -22.641 1.088 1 69.88 285 HIS A C 1
ATOM 2234 O O . HIS A 1 285 ? 13.273 -23.672 1.316 1 69.88 285 HIS A O 1
ATOM 2240 N N . LYS A 1 286 ? 14.227 -21.766 2.135 1 79.69 286 LYS A N 1
ATOM 2241 C CA . LYS A 1 286 ? 14.055 -22.172 3.527 1 79.69 286 LYS A CA 1
ATOM 2242 C C . LYS A 1 286 ? 13.32 -21.094 4.324 1 79.69 286 LYS A C 1
ATOM 2244 O O . LYS A 1 286 ? 12.375 -21.391 5.051 1 79.69 286 LYS A O 1
ATOM 2249 N N . ILE A 1 287 ? 13.594 -19.859 4.184 1 86.81 287 ILE A N 1
ATOM 2250 C CA . ILE A 1 287 ? 13.219 -18.781 5.094 1 86.81 287 ILE A CA 1
ATOM 2251 C C . ILE A 1 287 ? 11.695 -18.672 5.164 1 86.81 287 ILE A C 1
ATOM 2253 O O . ILE A 1 287 ? 11.117 -18.688 6.254 1 86.81 287 ILE A O 1
ATOM 2257 N N . CYS A 1 288 ? 11.039 -18.656 4.031 1 92.88 288 CYS A N 1
ATOM 2258 C CA . CYS A 1 288 ? 9.594 -18.422 3.998 1 92.88 288 CYS A CA 1
ATOM 2259 C C . CYS A 1 288 ? 8.836 -19.688 4.418 1 92.88 288 CYS A C 1
ATOM 2261 O O . CYS A 1 288 ? 7.641 -19.625 4.703 1 92.88 288 CYS A O 1
ATOM 2263 N N . ARG A 1 289 ? 9.5 -20.797 4.512 1 89.75 289 ARG A N 1
ATOM 2264 C CA . ARG A 1 289 ? 8.875 -22.062 4.879 1 89.75 289 ARG A CA 1
ATOM 2265 C C . ARG A 1 289 ? 8.977 -22.312 6.383 1 89.75 289 ARG A C 1
ATOM 2267 O O . ARG A 1 289 ? 8.383 -23.25 6.902 1 89.75 289 ARG A O 1
ATOM 2274 N N . LEU A 1 290 ? 9.719 -21.422 7.066 1 89.19 290 LEU A N 1
ATOM 2275 C CA . LEU A 1 290 ? 9.961 -21.609 8.492 1 89.19 290 LEU A CA 1
ATOM 2276 C C . LEU A 1 290 ? 9.258 -20.531 9.312 1 89.19 290 LEU A C 1
ATOM 2278 O O . LEU A 1 290 ? 9.016 -20.719 10.508 1 89.19 290 LEU A O 1
ATOM 2282 N N . LYS A 1 291 ? 9.016 -19.453 8.703 1 92.62 291 LYS A N 1
ATOM 2283 C CA . LYS A 1 291 ? 8.414 -18.297 9.375 1 92.62 291 LYS A CA 1
ATOM 2284 C C . LYS A 1 291 ? 7.781 -17.344 8.375 1 92.62 291 LYS A C 1
ATOM 2286 O O . LYS A 1 291 ? 7.855 -17.562 7.164 1 92.62 291 LYS A O 1
ATOM 2291 N N . GLU A 1 292 ? 7.117 -16.359 8.898 1 96.31 292 GLU A N 1
ATOM 2292 C CA . GLU A 1 292 ? 6.637 -15.273 8.047 1 96.31 292 GLU A CA 1
ATOM 2293 C C . GLU A 1 292 ? 7.785 -14.641 7.262 1 96.31 292 GLU A C 1
ATOM 2295 O O . GLU A 1 292 ? 8.883 -14.453 7.797 1 96.31 292 GLU A O 1
ATOM 2300 N N . CYS A 1 293 ? 7.582 -14.367 6.039 1 96.56 293 CYS A N 1
ATOM 2301 C CA . CYS A 1 293 ? 8.57 -13.633 5.258 1 96.56 293 CYS A CA 1
ATOM 2302 C C . CYS A 1 293 ? 7.906 -12.523 4.445 1 96.56 293 CYS A C 1
ATOM 2304 O O . CYS A 1 293 ? 6.77 -12.672 3.994 1 96.56 293 CYS A O 1
ATOM 2306 N N . ASN A 1 294 ? 8.594 -11.406 4.258 1 98.06 294 ASN A N 1
ATOM 2307 C CA . ASN A 1 294 ? 7.992 -10.219 3.652 1 98.06 294 ASN A CA 1
ATOM 2308 C C . ASN A 1 294 ? 7.812 -10.391 2.146 1 98.06 294 ASN A C 1
ATOM 2310 O O . ASN A 1 294 ? 6.926 -9.781 1.55 1 98.06 294 ASN A O 1
ATOM 2314 N N . MET A 1 295 ? 8.617 -11.273 1.509 1 98.19 295 MET A N 1
ATOM 2315 C CA . MET A 1 295 ? 8.414 -11.57 0.095 1 98.19 295 MET A CA 1
ATOM 2316 C C . MET A 1 295 ? 7.02 -12.148 -0.139 1 98.19 295 MET A C 1
ATOM 2318 O O . MET A 1 295 ? 6.273 -11.656 -0.984 1 98.19 295 MET A O 1
ATOM 2322 N N . VAL A 1 296 ? 6.695 -13.141 0.632 1 98.12 296 VAL A N 1
ATOM 2323 C CA . VAL A 1 296 ? 5.418 -13.805 0.398 1 98.12 296 VAL A CA 1
ATOM 2324 C C . VAL A 1 296 ? 4.285 -12.984 1.007 1 98.12 296 VAL A C 1
ATOM 2326 O O . VAL A 1 296 ? 3.148 -13.031 0.533 1 98.12 296 VAL A O 1
ATOM 2329 N N . ASN A 1 297 ? 4.578 -12.102 2.037 1 98.62 297 ASN A N 1
ATOM 2330 C CA . ASN A 1 297 ? 3.602 -11.094 2.432 1 98.62 297 ASN A CA 1
ATOM 2331 C C . ASN A 1 297 ? 3.166 -10.234 1.244 1 98.62 297 ASN A C 1
ATOM 2333 O O . ASN A 1 297 ? 1.972 -10.008 1.046 1 98.62 297 ASN A O 1
ATOM 2337 N N . THR A 1 298 ? 4.145 -9.797 0.493 1 98.75 298 THR A N 1
ATOM 2338 C CA . THR A 1 298 ? 3.867 -8.93 -0.646 1 98.75 298 THR A CA 1
ATOM 2339 C C . THR A 1 298 ? 3.068 -9.672 -1.712 1 98.75 298 THR A C 1
ATOM 2341 O O . THR A 1 298 ? 2.129 -9.117 -2.289 1 98.75 298 THR A O 1
ATOM 2344 N N . ILE A 1 299 ? 3.438 -10.93 -1.939 1 98.31 299 ILE A N 1
ATOM 2345 C CA . ILE A 1 299 ? 2.725 -11.742 -2.914 1 98.31 299 ILE A CA 1
ATOM 2346 C C . ILE A 1 299 ? 1.277 -11.938 -2.467 1 98.31 299 ILE A C 1
ATOM 2348 O O . ILE A 1 299 ? 0.345 -11.703 -3.24 1 98.31 299 ILE A O 1
ATOM 2352 N N . ALA A 1 300 ? 1.095 -12.328 -1.246 1 98.75 300 ALA A N 1
ATOM 2353 C CA . ALA A 1 300 ? -0.246 -12.555 -0.714 1 98.75 300 ALA A CA 1
ATOM 2354 C C . ALA A 1 300 ? -1.078 -11.273 -0.761 1 98.75 300 ALA A C 1
ATOM 2356 O O . ALA A 1 300 ? -2.273 -11.312 -1.066 1 98.75 300 ALA A O 1
ATOM 2357 N N . ASP A 1 301 ? -0.475 -10.148 -0.424 1 98.69 301 ASP A N 1
ATOM 2358 C CA . ASP A 1 301 ? -1.168 -8.867 -0.515 1 98.69 301 ASP A CA 1
ATOM 2359 C C . ASP A 1 301 ? -1.664 -8.609 -1.937 1 98.69 301 ASP A C 1
ATOM 2361 O O . ASP A 1 301 ? -2.764 -8.086 -2.131 1 98.69 301 ASP A O 1
ATOM 2365 N N . SER A 1 302 ? -0.861 -8.945 -2.92 1 98.69 302 SER A N 1
ATOM 2366 C CA . SER A 1 302 ? -1.241 -8.727 -4.312 1 98.69 302 SER A CA 1
ATOM 2367 C C . SER A 1 302 ? -2.455 -9.57 -4.691 1 98.69 302 SER A C 1
ATOM 2369 O O . SER A 1 302 ? -3.324 -9.117 -5.438 1 98.69 302 SER A O 1
ATOM 2371 N N . PHE A 1 303 ? -2.508 -10.797 -4.148 1 98.5 303 PHE A N 1
ATOM 2372 C CA . PHE A 1 303 ? -3.627 -11.68 -4.453 1 98.5 303 PHE A CA 1
ATOM 2373 C C . PHE A 1 303 ? -4.914 -11.156 -3.826 1 98.5 303 PHE A C 1
ATOM 2375 O O . PHE A 1 303 ? -5.961 -11.125 -4.477 1 98.5 303 PHE A O 1
ATOM 2382 N N . LEU A 1 304 ? -4.824 -10.742 -2.598 1 98.62 304 LEU A N 1
ATOM 2383 C CA . LEU A 1 304 ? -6 -10.172 -1.947 1 98.62 304 LEU A CA 1
ATOM 2384 C C . LEU A 1 304 ? -6.449 -8.898 -2.658 1 98.62 304 LEU A C 1
ATOM 2386 O O . LEU A 1 304 ? -7.637 -8.727 -2.93 1 98.62 304 LEU A O 1
ATOM 2390 N N . ALA A 1 305 ? -5.535 -8.047 -2.984 1 98.06 305 ALA A N 1
ATOM 2391 C CA . ALA A 1 305 ? -5.844 -6.766 -3.615 1 98.06 305 ALA A CA 1
ATOM 2392 C C . ALA A 1 305 ? -6.523 -6.969 -4.965 1 98.06 305 ALA A C 1
ATOM 2394 O O . ALA A 1 305 ? -7.387 -6.18 -5.355 1 98.06 305 ALA A O 1
ATOM 2395 N N . TYR A 1 306 ? -6.117 -8 -5.672 1 97 306 TYR A N 1
ATOM 2396 C CA . TYR A 1 306 ? -6.664 -8.273 -6.996 1 97 306 TYR A CA 1
ATOM 2397 C C . TYR A 1 306 ? -8.188 -8.359 -6.949 1 97 306 TYR A C 1
ATOM 2399 O O . TYR A 1 306 ? -8.867 -7.875 -7.852 1 97 306 TYR A O 1
ATOM 2407 N N . TYR A 1 307 ? -8.664 -8.953 -5.957 1 95.81 307 TYR A N 1
ATOM 2408 C CA . TYR A 1 307 ? -10.102 -9.109 -5.824 1 95.81 307 TYR A CA 1
ATOM 2409 C C . TYR A 1 307 ? -10.711 -7.969 -5.02 1 95.81 307 TYR A C 1
ATOM 2411 O O . TYR A 1 307 ? -11.781 -7.457 -5.363 1 95.81 307 TYR A O 1
ATOM 2419 N N . ALA A 1 308 ? -10.07 -7.488 -4.02 1 96.06 308 ALA A N 1
ATOM 2420 C CA . ALA A 1 308 ? -10.609 -6.496 -3.092 1 96.06 308 ALA A CA 1
ATOM 2421 C C . ALA A 1 308 ? -10.703 -5.125 -3.752 1 96.06 308 ALA A C 1
ATOM 2423 O O . ALA A 1 308 ? -11.508 -4.285 -3.34 1 96.06 308 ALA A O 1
ATOM 2424 N N . ASP A 1 309 ? -9.852 -4.836 -4.742 1 94.44 309 ASP A N 1
ATOM 2425 C CA . ASP A 1 309 ? -9.828 -3.523 -5.383 1 94.44 309 ASP A CA 1
ATOM 2426 C C . ASP A 1 309 ? -10.984 -3.367 -6.363 1 94.44 309 ASP A C 1
ATOM 2428 O O . ASP A 1 309 ? -11.25 -2.268 -6.855 1 94.44 309 ASP A O 1
ATOM 2432 N N . ARG A 1 310 ? -11.688 -4.52 -6.559 1 91.5 310 ARG A N 1
ATOM 2433 C CA . ARG A 1 310 ? -12.812 -4.512 -7.48 1 91.5 310 ARG A CA 1
ATOM 2434 C C . ARG A 1 310 ? -14.133 -4.305 -6.734 1 91.5 310 ARG A C 1
ATOM 2436 O O . ARG A 1 310 ? -14.172 -4.375 -5.504 1 91.5 310 ARG A O 1
ATOM 2443 N N . ASN A 1 311 ? -15.148 -3.928 -7.516 1 89 311 ASN A N 1
ATOM 2444 C CA . ASN A 1 311 ? -16.469 -3.801 -6.891 1 89 311 ASN A CA 1
ATOM 2445 C C . ASN A 1 311 ? -16.938 -5.133 -6.32 1 89 311 ASN A C 1
ATOM 2447 O O . ASN A 1 311 ? -16.766 -6.18 -6.941 1 89 311 ASN A O 1
ATOM 2451 N N . SER A 1 312 ? -17.469 -5.035 -5.164 1 88.88 312 SER A N 1
ATOM 2452 C CA . SER A 1 312 ? -17.984 -6.238 -4.512 1 88.88 312 SER A CA 1
ATOM 2453 C C . SER A 1 312 ? -19.406 -6.562 -4.992 1 88.88 312 SER A C 1
ATOM 2455 O O . SER A 1 312 ? -20.188 -5.656 -5.281 1 88.88 312 SER A O 1
ATOM 2457 N N . THR A 1 313 ? -19.688 -7.797 -5.051 1 86.62 313 THR A N 1
ATOM 2458 C CA . THR A 1 313 ? -21.031 -8.25 -5.438 1 86.62 313 THR A CA 1
ATOM 2459 C C . THR A 1 313 ? -22.016 -8.062 -4.293 1 86.62 313 THR A C 1
ATOM 2461 O O . THR A 1 313 ? -23.234 -8.109 -4.504 1 86.62 313 THR A O 1
ATOM 2464 N N . VAL A 1 314 ? -21.562 -7.969 -3.105 1 87.75 314 VAL A N 1
ATOM 2465 C CA . VAL A 1 314 ? -22.375 -7.73 -1.923 1 87.75 314 VAL A CA 1
ATOM 2466 C C . VAL A 1 314 ? -22.344 -6.25 -1.552 1 87.75 314 VAL A C 1
ATOM 2468 O O . VAL A 1 314 ? -21.266 -5.684 -1.344 1 87.75 314 VAL A O 1
ATOM 2471 N N . ALA A 1 315 ? -23.5 -5.68 -1.385 1 86 315 ALA A N 1
ATOM 2472 C CA . ALA A 1 315 ? -23.594 -4.258 -1.062 1 86 315 ALA A CA 1
ATOM 2473 C C . ALA A 1 315 ? -22.984 -3.965 0.304 1 86 315 ALA A C 1
ATOM 2475 O O . ALA A 1 315 ? -23.266 -4.652 1.285 1 86 315 ALA A O 1
ATOM 2476 N N . GLY A 1 316 ? -22.078 -3.008 0.309 1 88.81 316 GLY A N 1
ATOM 2477 C CA . GLY A 1 316 ? -21.484 -2.576 1.563 1 88.81 316 GLY A CA 1
ATOM 2478 C C . GLY A 1 316 ? -20.219 -3.334 1.912 1 88.81 316 GLY A C 1
ATOM 2479 O O . GLY A 1 316 ? -19.453 -2.912 2.785 1 88.81 316 GLY A O 1
ATOM 2480 N N . ALA A 1 317 ? -20.016 -4.477 1.251 1 93.44 317 ALA A N 1
ATOM 2481 C CA . ALA A 1 317 ? -18.781 -5.238 1.493 1 93.44 317 ALA A CA 1
ATOM 2482 C C . ALA A 1 317 ? -17.594 -4.586 0.806 1 93.44 317 ALA A C 1
ATOM 2484 O O . ALA A 1 317 ? -17.703 -4.113 -0.327 1 93.44 317 ALA A O 1
ATOM 2485 N N . TRP A 1 318 ? -16.484 -4.516 1.525 1 94.75 318 TRP A N 1
ATOM 2486 C CA . TRP 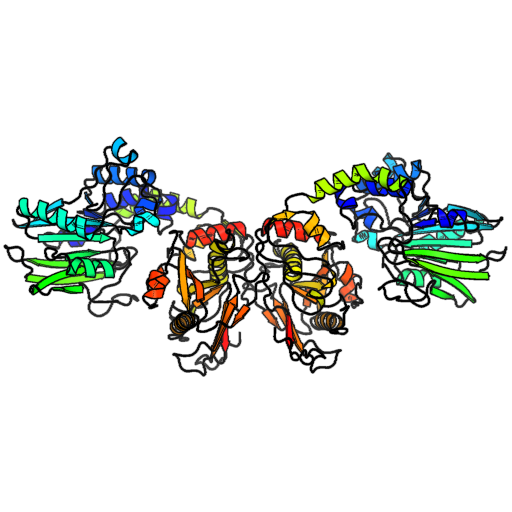A 1 318 ? -15.305 -3.895 0.926 1 94.75 318 TRP A CA 1
ATOM 2487 C C . TRP A 1 318 ? -14.578 -4.879 0.02 1 94.75 318 TRP A C 1
ATOM 2489 O O . TRP A 1 318 ? -13.727 -4.48 -0.784 1 94.75 318 TRP A O 1
ATOM 2499 N N . SER A 1 319 ? -14.945 -6.156 0.109 1 95.44 319 SER A N 1
ATOM 2500 C CA . SER A 1 319 ? -14.281 -7.188 -0.681 1 95.44 319 SER A CA 1
ATOM 2501 C C . SER A 1 319 ? -15.188 -8.406 -0.869 1 95.44 319 SER A C 1
ATOM 2503 O O . SER A 1 319 ? -15.945 -8.766 0.033 1 95.44 319 SER A O 1
ATOM 2505 N N . ASP A 1 320 ? -15.008 -9.047 -2.02 1 94.06 320 ASP A N 1
ATOM 2506 C CA . ASP A 1 320 ? -15.711 -10.312 -2.262 1 94.06 320 ASP A CA 1
ATOM 2507 C C . ASP A 1 320 ? -15.008 -11.469 -1.558 1 94.06 320 ASP A C 1
ATOM 2509 O O . ASP A 1 320 ? -15.602 -12.531 -1.359 1 94.06 320 ASP A O 1
ATOM 2513 N N . VAL A 1 321 ? -13.766 -11.266 -1.266 1 96.88 321 VAL A N 1
ATOM 2514 C CA . VAL A 1 321 ? -12.984 -12.312 -0.603 1 96.88 321 VAL A CA 1
ATOM 2515 C C . VAL A 1 321 ? -12.531 -11.82 0.771 1 96.88 321 VAL A C 1
ATOM 2517 O O . VAL A 1 321 ? -12.438 -10.609 1.007 1 96.88 321 VAL A O 1
ATOM 2520 N N . ASN A 1 322 ? -12.234 -12.75 1.659 1 97.31 322 ASN A N 1
ATOM 2521 C CA . ASN A 1 322 ? -11.828 -12.406 3.018 1 97.31 322 ASN A CA 1
ATOM 2522 C C . ASN A 1 322 ? -10.312 -12.258 3.131 1 97.31 322 ASN A C 1
ATOM 2524 O O . ASN A 1 322 ? -9.82 -11.391 3.85 1 97.31 322 ASN A O 1
ATOM 2528 N N . ALA A 1 323 ? -9.656 -13.133 2.449 1 98.62 323 ALA A N 1
ATOM 2529 C CA . ALA A 1 323 ? -8.211 -13.211 2.66 1 98.62 323 ALA A CA 1
ATOM 2530 C C . ALA A 1 323 ? -7.531 -13.961 1.519 1 98.62 323 ALA A C 1
ATOM 2532 O O . ALA A 1 323 ? -8.203 -14.531 0.653 1 98.62 323 ALA A O 1
ATOM 2533 N N . ALA A 1 324 ? -6.223 -13.859 1.462 1 98.81 324 ALA A N 1
ATOM 2534 C CA . ALA A 1 324 ? -5.375 -14.68 0.595 1 98.81 324 ALA A CA 1
ATOM 2535 C C . ALA A 1 324 ? -4.5 -15.625 1.414 1 98.81 324 ALA A C 1
ATOM 2537 O O . ALA A 1 324 ? -3.965 -15.234 2.455 1 98.81 324 ALA A O 1
ATOM 2538 N N . VAL A 1 325 ? -4.418 -16.828 1.004 1 98.75 325 VAL A N 1
ATOM 2539 C CA . VAL A 1 325 ? -3.576 -17.859 1.607 1 98.75 325 VAL A CA 1
ATOM 2540 C C . VAL A 1 325 ? -2.693 -18.5 0.539 1 98.75 325 VAL A C 1
ATOM 2542 O O . VAL A 1 325 ? -3.193 -19.016 -0.465 1 98.75 325 VAL A O 1
ATOM 2545 N N . VAL A 1 326 ? -1.385 -18.453 0.79 1 97.44 326 VAL A N 1
ATOM 2546 C CA . VAL A 1 326 ? -0.427 -18.875 -0.227 1 97.44 326 VAL A CA 1
ATOM 2547 C C . VAL A 1 326 ? 0.633 -19.766 0.403 1 97.44 326 VAL A C 1
ATOM 2549 O O . VAL A 1 326 ? 1.048 -19.547 1.542 1 97.44 326 VAL A O 1
ATOM 2552 N N . ASN A 1 327 ? 1.035 -20.797 -0.312 1 94.44 327 ASN A N 1
ATOM 2553 C CA . ASN A 1 327 ? 2.109 -21.641 0.202 1 94.44 327 ASN A CA 1
ATOM 2554 C C . ASN A 1 327 ? 3.469 -20.953 0.073 1 94.44 327 ASN A C 1
ATOM 2556 O O . ASN A 1 327 ? 3.721 -20.25 -0.901 1 94.44 327 ASN A O 1
ATOM 2560 N N . ALA A 1 328 ? 4.324 -21.234 1.012 1 92.75 328 ALA A N 1
ATOM 2561 C CA . ALA A 1 328 ? 5.648 -20.625 1.036 1 92.75 328 ALA A CA 1
ATOM 2562 C C . ALA A 1 328 ? 6.48 -21.062 -0.165 1 92.75 328 ALA A C 1
ATOM 2564 O O . ALA A 1 328 ? 7.41 -20.359 -0.575 1 92.75 328 ALA A O 1
ATOM 2565 N N . GLY A 1 329 ? 6.156 -22.188 -0.75 1 87.5 329 GLY A N 1
ATOM 2566 C CA . GLY A 1 329 ? 6.887 -22.719 -1.886 1 87.5 329 GLY A CA 1
ATOM 2567 C C . GLY A 1 329 ? 6.703 -21.906 -3.154 1 87.5 329 GLY A C 1
ATOM 2568 O O . GLY A 1 329 ? 7.391 -22.141 -4.152 1 87.5 329 GLY A O 1
ATOM 2569 N N . ILE A 1 330 ? 5.887 -20.891 -3.16 1 90 330 ILE A N 1
ATOM 2570 C CA . ILE A 1 330 ? 5.559 -20.094 -4.34 1 90 330 ILE A CA 1
ATOM 2571 C C . ILE A 1 330 ? 6.77 -19.281 -4.766 1 90 330 ILE A C 1
ATOM 2573 O O . ILE A 1 330 ? 6.863 -18.844 -5.914 1 90 330 ILE A O 1
ATOM 2577 N N . THR A 1 331 ? 7.668 -19 -3.854 1 90.38 331 THR A N 1
ATOM 2578 C CA . THR A 1 331 ? 8.828 -18.156 -4.152 1 90.38 331 THR A CA 1
ATOM 2579 C C . THR A 1 331 ? 10.125 -18.938 -3.961 1 90.38 331 THR A C 1
ATOM 2581 O O . THR A 1 331 ? 10.172 -19.875 -3.17 1 90.38 331 THR A O 1
ATOM 2584 N N . ARG A 1 332 ? 11.148 -18.5 -4.762 1 79.44 332 ARG A N 1
ATOM 2585 C CA . ARG A 1 332 ? 12.398 -19.266 -4.711 1 79.44 332 ARG A CA 1
ATOM 2586 C C . ARG A 1 332 ? 13.586 -18.328 -4.477 1 79.44 332 ARG A C 1
ATOM 2588 O O . ARG A 1 332 ? 14.664 -18.797 -4.094 1 79.44 332 ARG A O 1
ATOM 2595 N N . SER A 1 333 ? 13.398 -17.078 -4.738 1 83.94 333 SER A N 1
ATOM 2596 C CA . SER A 1 333 ? 14.516 -16.156 -4.586 1 83.94 333 SER A CA 1
ATOM 2597 C C . SER A 1 333 ? 14.047 -14.797 -4.082 1 83.94 333 SER A C 1
ATOM 2599 O O . SER A 1 333 ? 12.883 -14.438 -4.238 1 83.94 333 SER A O 1
ATOM 2601 N N . SER A 1 334 ? 15 -14.078 -3.529 1 93.94 334 SER A N 1
ATOM 2602 C CA . SER A 1 334 ? 14.734 -12.734 -3.029 1 93.94 334 SER A CA 1
ATOM 2603 C C . SER A 1 334 ? 14.664 -11.719 -4.168 1 93.94 334 SER A C 1
ATOM 2605 O O . SER A 1 334 ? 15.18 -11.969 -5.258 1 93.94 334 SER A O 1
ATOM 2607 N N . ILE A 1 335 ? 13.984 -10.711 -3.965 1 96.12 335 ILE A N 1
ATOM 2608 C CA . ILE A 1 335 ? 14.094 -9.492 -4.754 1 96.12 335 ILE A CA 1
ATOM 2609 C C . ILE A 1 335 ? 14.898 -8.445 -3.979 1 96.12 335 ILE A C 1
ATOM 2611 O O . ILE A 1 335 ? 14.5 -8.047 -2.879 1 96.12 335 ILE A O 1
ATOM 2615 N N . LYS A 1 336 ? 15.961 -8.023 -4.52 1 94.75 336 LYS A N 1
ATOM 2616 C CA . LYS A 1 336 ? 16.875 -7.109 -3.84 1 94.75 336 LYS A CA 1
ATOM 2617 C C . LYS A 1 336 ? 16.297 -5.695 -3.783 1 94.75 336 LYS A C 1
ATOM 2619 O O . LYS A 1 336 ? 15.438 -5.336 -4.59 1 94.75 336 LYS A O 1
ATOM 2624 N N . GLN A 1 337 ? 16.812 -4.961 -2.801 1 96.12 337 GLN A N 1
ATOM 2625 C CA . GLN A 1 337 ? 16.5 -3.537 -2.734 1 96.12 337 GLN A CA 1
ATOM 2626 C C . GLN A 1 337 ? 16.969 -2.811 -3.99 1 96.12 337 GLN A C 1
ATOM 2628 O O . GLN A 1 337 ? 18.062 -3.098 -4.508 1 96.12 337 GLN A O 1
ATOM 2633 N N . GLY A 1 338 ? 16.125 -1.827 -4.508 1 95.94 338 GLY A N 1
ATOM 2634 C CA . GLY A 1 338 ? 16.484 -1.073 -5.703 1 95.94 338 GLY A CA 1
ATOM 2635 C C . GLY A 1 338 ? 15.508 -1.278 -6.848 1 95.94 338 GLY A C 1
ATOM 2636 O O . GLY A 1 338 ? 14.32 -1.538 -6.621 1 95.94 338 GLY A O 1
ATOM 2637 N N . ILE A 1 339 ? 16.062 -1.082 -8.07 1 96.5 339 ILE A N 1
ATOM 2638 C CA . ILE A 1 339 ? 15.242 -1.214 -9.273 1 96.5 339 ILE A CA 1
ATOM 2639 C C . ILE A 1 339 ? 14.875 -2.68 -9.492 1 96.5 339 ILE A C 1
ATOM 2641 O O . ILE A 1 339 ? 15.742 -3.559 -9.422 1 96.5 339 ILE A O 1
ATOM 2645 N N . VAL A 1 340 ? 13.656 -2.924 -9.727 1 97.19 340 VAL A N 1
ATOM 2646 C CA . VAL A 1 340 ? 13.156 -4.27 -9.977 1 97.19 340 VAL A CA 1
ATOM 2647 C C . VAL A 1 340 ? 12.727 -4.395 -11.438 1 97.19 340 VAL A C 1
ATOM 2649 O O . VAL A 1 340 ? 11.984 -3.551 -11.953 1 97.19 340 VAL A O 1
ATOM 2652 N N . ARG A 1 341 ? 13.234 -5.395 -12 1 93.81 341 ARG A N 1
ATOM 2653 C CA . ARG A 1 341 ? 12.93 -5.695 -13.398 1 93.81 341 ARG A CA 1
ATOM 2654 C C . ARG A 1 341 ? 12.133 -6.992 -13.516 1 93.81 341 ARG A C 1
ATOM 2656 O O . ARG A 1 341 ? 11.984 -7.723 -12.531 1 93.81 341 ARG A O 1
ATOM 2663 N N . ARG A 1 342 ? 11.641 -7.195 -14.672 1 90.88 342 ARG A N 1
ATOM 2664 C CA . ARG A 1 342 ? 10.805 -8.367 -14.891 1 90.88 342 ARG A CA 1
ATOM 2665 C C . ARG A 1 342 ? 11.555 -9.648 -14.555 1 90.88 342 ARG A C 1
ATOM 2667 O O . ARG A 1 342 ? 10.992 -10.578 -13.977 1 90.88 342 ARG A O 1
ATOM 2674 N N . LYS A 1 343 ? 12.781 -9.75 -14.875 1 85.69 343 LYS A N 1
ATOM 2675 C CA . LYS A 1 343 ? 13.57 -10.945 -14.602 1 85.69 343 LYS A CA 1
ATOM 2676 C C . LYS A 1 343 ? 13.648 -11.219 -13.109 1 85.69 343 LYS A C 1
ATOM 2678 O O . LYS A 1 343 ? 13.719 -12.383 -12.688 1 85.69 343 LYS A O 1
ATOM 2683 N N . ASP A 1 344 ? 13.711 -10.156 -12.289 1 91.75 344 ASP A N 1
ATOM 2684 C CA . ASP A 1 344 ? 13.75 -10.328 -10.844 1 91.75 344 ASP A CA 1
ATOM 2685 C C . ASP A 1 344 ? 12.477 -10.992 -10.328 1 91.75 344 ASP A C 1
ATOM 2687 O O . ASP A 1 344 ? 12.531 -11.883 -9.477 1 91.75 344 ASP A O 1
ATOM 2691 N N . ILE A 1 345 ? 11.352 -10.602 -10.914 1 93.62 345 ILE A N 1
ATOM 2692 C CA . ILE A 1 345 ? 10.055 -11.156 -10.523 1 93.62 345 ILE A CA 1
ATOM 2693 C C . ILE A 1 345 ? 9.961 -12.609 -10.977 1 93.62 345 ILE A C 1
ATOM 2695 O O . ILE A 1 345 ? 9.547 -13.477 -10.203 1 93.62 345 ILE A O 1
ATOM 2699 N N . MET A 1 346 ? 10.375 -12.844 -12.133 1 83.75 346 MET A N 1
ATOM 2700 C CA . MET A 1 346 ? 10.297 -14.195 -12.68 1 83.75 346 MET A CA 1
ATOM 2701 C C . MET A 1 346 ? 11.195 -15.148 -11.914 1 83.75 346 MET A C 1
ATOM 2703 O O . MET A 1 346 ? 10.852 -16.312 -11.719 1 83.75 346 MET A O 1
ATOM 2707 N N . ALA A 1 347 ? 12.297 -14.672 -11.539 1 80.75 347 ALA A N 1
ATOM 2708 C CA . ALA A 1 347 ? 13.211 -15.484 -10.742 1 80.75 347 ALA A CA 1
ATOM 2709 C C . ALA A 1 347 ? 12.609 -15.805 -9.375 1 80.75 347 ALA A C 1
ATOM 2711 O O . ALA A 1 347 ? 12.781 -16.906 -8.859 1 80.75 347 ALA A O 1
ATOM 2712 N N . ALA A 1 348 ? 11.961 -14.828 -8.844 1 90.56 348 ALA A N 1
ATOM 2713 C CA . ALA A 1 348 ? 11.375 -14.992 -7.52 1 90.56 348 ALA A CA 1
ATOM 2714 C C . ALA A 1 348 ? 10.156 -15.914 -7.566 1 90.56 348 ALA A C 1
ATOM 2716 O O . ALA A 1 348 ? 9.883 -16.641 -6.609 1 90.56 348 ALA A O 1
ATOM 2717 N N . MET A 1 349 ? 9.422 -15.859 -8.625 1 88.81 349 MET A N 1
ATOM 2718 C CA . MET A 1 349 ? 8.203 -16.641 -8.797 1 88.81 349 MET A CA 1
ATOM 2719 C C . MET A 1 349 ? 8.273 -17.484 -10.07 1 88.81 349 MET A C 1
ATOM 2721 O O . MET A 1 349 ? 7.543 -17.234 -11.023 1 88.81 349 MET A O 1
ATOM 2725 N N . PRO A 1 350 ? 9 -18.516 -9.969 1 73.5 350 PRO A N 1
ATOM 2726 C CA . PRO A 1 350 ? 9.258 -19.266 -11.195 1 73.5 350 PRO A CA 1
ATOM 2727 C C . PRO A 1 350 ? 8.109 -20.188 -11.586 1 73.5 350 PRO A C 1
ATOM 2729 O O . PRO A 1 350 ? 8.062 -20.688 -12.711 1 73.5 350 PRO A O 1
ATOM 2732 N N . PHE A 1 351 ? 7.199 -20.344 -10.609 1 70.31 351 PHE A N 1
ATOM 2733 C CA . PHE A 1 351 ? 6.117 -21.297 -10.859 1 70.31 351 PHE A CA 1
ATOM 2734 C C . PHE A 1 351 ? 4.863 -20.562 -11.328 1 70.31 351 PHE A C 1
ATOM 2736 O O . PHE A 1 351 ? 4.566 -19.453 -10.859 1 70.31 351 PHE A O 1
ATOM 2743 N N . GLU A 1 352 ? 4.289 -20.875 -12.312 1 62.84 352 GLU A N 1
ATOM 2744 C CA . GLU A 1 352 ? 3.074 -20.234 -12.797 1 62.84 352 GLU A CA 1
ATOM 2745 C C . GLU A 1 352 ? 1.824 -20.953 -12.289 1 62.84 352 GLU A C 1
ATOM 2747 O O . GLU A 1 352 ? 1.733 -22.172 -12.375 1 62.84 352 GLU A O 1
ATOM 2752 N N . SER A 1 353 ? 1.029 -20.344 -11.664 1 76.06 353 SER A N 1
ATOM 2753 C CA . SER A 1 353 ? -0.293 -20.766 -11.203 1 76.06 353 SER A CA 1
ATOM 2754 C C . SER A 1 353 ? -1.309 -19.641 -11.367 1 76.06 353 SER A C 1
ATOM 2756 O O . SER A 1 353 ? -0.937 -18.453 -11.43 1 76.06 353 SER A O 1
ATOM 2758 N N . SER A 1 354 ? -2.49 -20.062 -11.633 1 83 354 SER A N 1
ATOM 2759 C CA . SER A 1 354 ? -3.535 -19.047 -11.656 1 83 354 SER A CA 1
ATOM 2760 C C . SER A 1 354 ? -4.113 -18.828 -10.266 1 83 354 SER A C 1
ATOM 2762 O O . SER A 1 354 ? -3.947 -19.656 -9.367 1 83 354 SER A O 1
ATOM 2764 N N . LEU A 1 355 ? -4.727 -17.656 -10.125 1 91.81 355 LEU A N 1
ATOM 2765 C CA . LEU A 1 355 ? -5.457 -17.438 -8.883 1 91.81 355 LEU A CA 1
ATOM 2766 C C . LEU A 1 355 ? -6.742 -18.25 -8.852 1 91.81 355 LEU A C 1
ATOM 2768 O O . LEU A 1 355 ? -7.375 -18.469 -9.891 1 91.81 355 LEU A O 1
ATOM 2772 N N . ALA A 1 356 ? -7.078 -18.75 -7.742 1 92.94 356 ALA A N 1
ATOM 2773 C CA . ALA A 1 356 ? -8.312 -19.484 -7.473 1 92.94 356 ALA A CA 1
ATOM 2774 C C . ALA A 1 356 ? -8.961 -19 -6.172 1 92.94 356 ALA A C 1
ATOM 2776 O O . ALA A 1 356 ? -8.258 -18.625 -5.23 1 92.94 356 ALA A O 1
ATOM 2777 N N . VAL A 1 357 ? -10.289 -18.938 -6.141 1 96.38 357 VAL A N 1
ATOM 2778 C CA . VAL A 1 357 ? -11.023 -18.578 -4.934 1 96.38 357 VAL A CA 1
ATOM 2779 C C . VAL A 1 357 ? -11.797 -19.781 -4.418 1 96.38 357 VAL A C 1
ATOM 2781 O O . VAL A 1 357 ? -12.516 -20.438 -5.176 1 96.38 357 VAL A O 1
ATOM 2784 N N . LEU A 1 358 ? -11.617 -20.125 -3.188 1 97.38 358 LEU A N 1
ATOM 2785 C CA . LEU A 1 358 ? -12.336 -21.203 -2.52 1 97.38 358 LEU A CA 1
ATOM 2786 C C . LEU A 1 358 ? -13.281 -20.656 -1.458 1 97.38 358 LEU A C 1
ATOM 2788 O O . LEU A 1 358 ? -12.945 -19.703 -0.755 1 97.38 358 LEU A O 1
ATOM 2792 N N . THR A 1 359 ? -14.438 -21.203 -1.397 1 97.69 359 THR A N 1
ATOM 2793 C CA . THR A 1 359 ? -15.344 -20.953 -0.284 1 97.69 359 THR A CA 1
ATOM 2794 C C . THR A 1 359 ? -15.289 -22.094 0.729 1 97.69 359 THR A C 1
ATOM 2796 O O . THR A 1 359 ? -15.492 -23.25 0.375 1 97.69 359 THR A O 1
ATOM 2799 N N . MET A 1 360 ? -15.016 -21.75 1.974 1 97.31 360 MET A N 1
ATOM 2800 C CA . MET A 1 360 ? -14.836 -22.812 2.969 1 97.31 360 MET A CA 1
ATOM 2801 C C . MET A 1 360 ? -15.383 -22.375 4.324 1 97.31 360 MET A C 1
ATOM 2803 O O . MET A 1 360 ? -15.484 -21.188 4.605 1 97.31 360 MET A O 1
ATOM 2807 N N . THR A 1 361 ? -15.711 -23.391 5.113 1 97.88 361 THR A N 1
ATOM 2808 C CA . THR A 1 361 ? -16.078 -23.109 6.5 1 97.88 361 THR A CA 1
ATOM 2809 C C . THR A 1 361 ? -14.844 -22.844 7.348 1 97.88 361 THR A C 1
ATOM 2811 O O . THR A 1 361 ? -13.719 -23.156 6.938 1 97.88 361 THR A O 1
ATOM 2814 N N . GLY A 1 362 ? -15.109 -22.266 8.516 1 98.19 362 GLY A N 1
ATOM 2815 C CA . GLY A 1 362 ? -14 -22.047 9.43 1 98.19 362 GLY A CA 1
ATOM 2816 C C . GLY A 1 362 ? -13.266 -23.312 9.789 1 98.19 362 GLY A C 1
ATOM 2817 O O . GLY A 1 362 ? -12.039 -23.312 9.945 1 98.19 362 GLY A O 1
ATOM 2818 N N . LEU A 1 363 ? -14.008 -24.344 9.914 1 97.19 363 LEU A N 1
ATOM 2819 C CA . LEU A 1 363 ? -13.398 -25.625 10.227 1 97.19 363 LEU A CA 1
ATOM 2820 C C . LEU A 1 363 ? -12.5 -26.094 9.086 1 97.19 363 LEU A C 1
ATOM 2822 O O . LEU A 1 363 ? -11.398 -26.609 9.32 1 97.19 363 LEU A O 1
ATOM 2826 N N . GLN A 1 364 ? -13.008 -26.031 7.902 1 97.5 364 GLN A N 1
ATOM 2827 C CA . GLN A 1 364 ? -12.234 -26.422 6.73 1 97.5 364 GLN A CA 1
ATOM 2828 C C . GLN A 1 364 ? -10.984 -25.547 6.582 1 97.5 364 GLN A C 1
ATOM 2830 O O . GLN A 1 364 ? -9.914 -26.047 6.227 1 97.5 364 GLN A O 1
ATOM 2835 N N . LEU A 1 365 ? -11.133 -24.281 6.828 1 98.06 365 LEU A N 1
ATOM 2836 C CA . LEU A 1 365 ? -10.008 -23.344 6.793 1 98.06 365 LEU A CA 1
ATOM 2837 C C . LEU A 1 365 ? -8.953 -23.734 7.824 1 98.06 365 LEU A C 1
ATOM 2839 O O . LEU A 1 365 ? -7.758 -23.734 7.527 1 98.06 365 LEU A O 1
ATOM 2843 N N . ARG A 1 366 ? -9.383 -24.031 9 1 97.5 366 ARG A N 1
ATOM 2844 C CA . ARG A 1 366 ? -8.461 -24.484 10.039 1 97.5 366 ARG A CA 1
ATOM 2845 C C . ARG A 1 366 ? -7.707 -25.734 9.609 1 97.5 366 ARG A C 1
ATOM 2847 O O . ARG A 1 366 ? -6.5 -25.844 9.836 1 97.5 366 ARG A O 1
ATOM 2854 N N . LYS A 1 367 ? -8.414 -26.672 9.023 1 96.69 367 LYS A N 1
ATOM 2855 C CA . LYS A 1 367 ? -7.773 -27.891 8.523 1 96.69 367 LYS A CA 1
ATOM 2856 C C . LYS A 1 367 ? -6.691 -27.562 7.5 1 96.69 367 LYS A C 1
ATOM 2858 O O . LYS A 1 367 ? -5.652 -28.219 7.461 1 96.69 367 LYS A O 1
ATOM 2863 N N . MET A 1 368 ? -6.965 -26.656 6.668 1 97 368 MET A N 1
ATOM 2864 C CA . MET A 1 368 ? -5.98 -26.203 5.688 1 97 368 MET A CA 1
ATOM 2865 C C . MET A 1 368 ? -4.695 -25.75 6.371 1 97 368 MET A C 1
ATOM 2867 O O . MET A 1 368 ? -3.598 -26.141 5.961 1 97 368 MET A O 1
ATOM 2871 N N . PHE A 1 369 ? -4.84 -24.938 7.414 1 98 369 PHE A N 1
ATOM 2872 C CA . PHE A 1 369 ? -3.678 -24.438 8.141 1 98 369 PHE A CA 1
ATOM 2873 C C . PHE A 1 369 ? -2.982 -25.562 8.891 1 98 369 PHE A C 1
ATOM 2875 O O . PHE A 1 369 ? -1.752 -25.594 8.977 1 98 369 PHE A O 1
ATOM 2882 N N . GLU A 1 370 ? -3.773 -26.484 9.43 1 96.81 370 GLU A N 1
ATOM 2883 C CA . GLU A 1 370 ? -3.176 -27.625 10.102 1 96.81 370 GLU A CA 1
ATOM 2884 C C . GLU A 1 370 ? -2.316 -28.438 9.148 1 96.81 370 GLU A C 1
ATOM 2886 O O . GLU A 1 370 ? -1.219 -28.875 9.5 1 96.81 370 GLU A O 1
ATOM 2891 N N . HIS A 1 371 ? -2.826 -28.656 8.016 1 93.62 371 HIS A N 1
ATOM 2892 C CA . HIS A 1 371 ? -2.037 -29.359 7.004 1 93.62 371 HIS A CA 1
ATOM 2893 C C . HIS A 1 371 ? -0.753 -28.594 6.688 1 93.62 371 HIS A C 1
ATOM 2895 O O . HIS A 1 371 ? 0.324 -29.188 6.621 1 93.62 371 HIS A O 1
ATOM 2901 N N . GLY A 1 372 ? -0.842 -27.297 6.5 1 94 372 GLY A N 1
ATOM 2902 C CA . GLY A 1 372 ? 0.291 -26.469 6.133 1 94 372 GLY A CA 1
ATOM 2903 C C . GLY A 1 372 ? 1.437 -26.547 7.125 1 94 372 GLY A C 1
ATOM 2904 O O . GLY A 1 372 ? 2.602 -26.422 6.746 1 94 372 GLY A O 1
ATOM 2905 N N . ILE A 1 373 ? 1.104 -26.797 8.406 1 93.88 373 ILE A N 1
ATOM 2906 C CA . ILE A 1 373 ? 2.121 -26.734 9.445 1 93.88 373 ILE A CA 1
ATOM 2907 C C . ILE A 1 373 ? 2.473 -28.156 9.898 1 93.88 373 ILE A C 1
ATOM 2909 O O . ILE A 1 373 ? 3.445 -28.359 10.633 1 93.88 373 ILE A O 1
ATOM 2913 N N . SER A 1 374 ? 1.826 -29.172 9.461 1 89.12 374 SER A N 1
ATOM 2914 C CA . SER A 1 374 ? 1.912 -30.531 9.992 1 89.12 374 SER A CA 1
ATOM 2915 C C . SER A 1 374 ? 3.299 -31.109 9.766 1 89.12 374 SER A C 1
ATOM 2917 O O . SER A 1 374 ? 3.781 -31.906 10.578 1 89.12 374 SER A O 1
ATOM 2919 N N . LYS A 1 375 ? 3.928 -30.734 8.766 1 79.69 375 LYS A N 1
ATOM 2920 C CA . LYS A 1 375 ? 5.223 -31.344 8.453 1 79.69 375 LYS A CA 1
ATOM 2921 C C . LYS A 1 375 ? 6.363 -30.375 8.766 1 79.69 375 LYS A C 1
ATOM 2923 O O . LYS A 1 375 ? 7.465 -30.5 8.227 1 79.69 375 LYS A O 1
ATOM 2928 N N . PHE A 1 376 ? 6.082 -29.406 9.547 1 84.81 376 PHE A N 1
ATOM 2929 C CA . PHE A 1 376 ? 7.082 -28.422 9.906 1 84.81 376 PHE A CA 1
ATOM 2930 C C . PHE A 1 376 ? 8.273 -29.062 10.602 1 84.81 376 PHE A C 1
ATOM 2932 O O . PHE A 1 376 ? 8.094 -29.875 11.516 1 84.81 376 PHE A O 1
ATOM 2939 N N . THR A 1 377 ? 9.43 -28.875 10.07 1 76 377 THR A N 1
ATOM 2940 C CA . THR A 1 377 ? 10.688 -29.297 10.688 1 76 377 THR A CA 1
ATOM 2941 C C . THR A 1 377 ? 11.781 -28.266 10.445 1 76 377 THR A C 1
ATOM 2943 O O . THR A 1 377 ? 11.719 -27.5 9.484 1 76 377 THR A O 1
ATOM 2946 N N . TRP A 1 378 ? 12.633 -28.125 11.406 1 68.69 378 TRP A N 1
ATOM 2947 C CA . TRP A 1 378 ? 13.773 -27.234 11.227 1 68.69 378 TRP A CA 1
ATOM 2948 C C . TRP A 1 378 ? 14.812 -27.875 10.305 1 68.69 378 TRP A C 1
ATOM 2950 O O . TRP A 1 378 ? 15.938 -27.375 10.203 1 68.69 378 TRP A O 1
ATOM 2960 N N . ALA A 1 379 ? 14.398 -28.891 9.633 1 60.03 379 ALA A N 1
ATOM 2961 C CA . ALA A 1 379 ? 15.328 -29.609 8.766 1 60.03 379 ALA A CA 1
ATOM 2962 C C . ALA A 1 379 ? 15.828 -28.719 7.637 1 60.03 379 ALA A C 1
ATOM 2964 O O . ALA A 1 379 ? 15.383 -27.578 7.492 1 60.03 379 ALA A O 1
ATOM 2965 N N . ASN A 1 380 ? 16.797 -29.141 6.887 1 56.81 380 ASN A N 1
ATOM 2966 C CA . ASN A 1 380 ? 17.469 -28.391 5.832 1 56.81 380 ASN A CA 1
ATOM 2967 C C . ASN A 1 380 ? 16.547 -28.109 4.656 1 56.81 380 ASN A C 1
ATOM 2969 O O . ASN A 1 380 ? 16.703 -27.109 3.947 1 56.81 380 ASN A O 1
ATOM 2973 N N . ASP A 1 381 ? 15.539 -29 4.543 1 60.22 381 ASP A N 1
ATOM 2974 C CA . ASP A 1 381 ? 14.641 -28.797 3.414 1 60.22 381 ASP A CA 1
ATOM 2975 C C . ASP A 1 381 ? 13.188 -28.766 3.873 1 60.22 381 ASP A C 1
ATOM 2977 O O . ASP A 1 381 ? 12.438 -29.719 3.672 1 60.22 381 ASP A O 1
ATOM 2981 N N . PRO A 1 382 ? 12.812 -27.594 4.438 1 76 382 PRO A N 1
ATOM 2982 C CA . PRO A 1 382 ? 11.438 -27.484 4.93 1 76 382 PRO A CA 1
ATOM 2983 C C . PRO A 1 382 ? 10.398 -27.531 3.811 1 76 382 PRO A C 1
ATOM 2985 O O . PRO A 1 382 ? 10.695 -27.156 2.674 1 76 382 PRO A O 1
ATOM 2988 N N . GLU A 1 383 ? 9.227 -28.094 4.133 1 75 383 GLU A N 1
ATOM 2989 C CA . GLU A 1 383 ? 8.156 -28.297 3.162 1 75 383 GLU A CA 1
ATOM 2990 C C . GLU A 1 383 ? 7.602 -26.953 2.676 1 75 383 GLU A C 1
ATOM 2992 O O . GLU A 1 383 ? 7.523 -26 3.443 1 75 383 GLU A O 1
ATOM 2997 N N . GLY A 1 384 ? 7.188 -26.969 1.434 1 81.81 384 GLY A N 1
ATOM 2998 C CA . GLY A 1 384 ? 6.633 -25.766 0.829 1 81.81 384 GLY A CA 1
ATOM 2999 C C . GLY A 1 384 ? 5.195 -25.5 1.238 1 81.81 384 GLY A C 1
ATOM 3000 O O . GLY A 1 384 ? 4.656 -24.422 0.973 1 81.81 384 GLY A O 1
ATOM 3001 N N . SER A 1 385 ? 4.629 -26.422 2.035 1 89.69 385 SER A N 1
ATOM 3002 C CA . SER A 1 385 ? 3.205 -26.344 2.35 1 89.69 385 SER A CA 1
ATOM 3003 C C . SER A 1 385 ? 2.93 -25.328 3.443 1 89.69 385 SER A C 1
ATOM 3005 O O . SER A 1 385 ? 1.774 -24.969 3.699 1 89.69 385 SER A O 1
ATOM 3007 N N . PHE A 1 386 ? 4.02 -24.781 4.094 1 94.19 386 PHE A N 1
ATOM 3008 C CA . PHE A 1 386 ? 3.83 -23.734 5.086 1 94.19 386 PHE A CA 1
ATOM 3009 C C . PHE A 1 386 ? 3.086 -22.547 4.484 1 94.19 386 PHE A C 1
ATOM 3011 O O . PHE A 1 386 ? 3.449 -22.062 3.412 1 94.19 386 PHE A O 1
ATOM 3018 N N . LEU A 1 387 ? 2.047 -22.141 5.168 1 97.81 387 LEU A N 1
ATOM 3019 C CA . LEU A 1 387 ? 1.167 -21.141 4.566 1 97.81 387 LEU A CA 1
ATOM 3020 C C . LEU A 1 387 ? 1.516 -19.75 5.055 1 97.81 387 LEU A C 1
ATOM 3022 O O . LEU A 1 387 ? 1.819 -19.547 6.234 1 97.81 387 LEU A O 1
ATOM 3026 N N . GLN A 1 388 ? 1.53 -18.828 4.129 1 98.12 388 GLN A N 1
ATOM 3027 C CA . GLN A 1 388 ? 1.588 -17.391 4.355 1 98.12 388 GLN A CA 1
ATOM 3028 C C . GLN A 1 388 ? 0.254 -16.719 4.027 1 98.12 388 GLN A C 1
ATOM 3030 O O . GLN A 1 388 ? -0.562 -17.281 3.293 1 98.12 388 GLN A O 1
ATOM 3035 N N . VAL A 1 389 ? 0.064 -15.43 4.586 1 98.81 389 VAL A N 1
ATOM 3036 C CA . VAL A 1 389 ? -1.319 -14.969 4.527 1 98.81 389 VAL A CA 1
ATOM 3037 C C . VAL A 1 389 ? -1.351 -13.461 4.277 1 98.81 389 VAL A C 1
ATOM 3039 O O . VAL A 1 389 ? -0.372 -12.758 4.543 1 98.81 389 VAL A O 1
ATOM 3042 N N . SER A 1 390 ? -2.357 -12.945 3.74 1 98.75 390 SER A N 1
ATOM 3043 C CA . SER A 1 390 ? -2.824 -11.562 3.74 1 98.75 390 SER A CA 1
ATOM 3044 C C . SER A 1 390 ? -4.285 -11.477 4.168 1 98.75 390 SER A C 1
ATOM 3046 O O . SER A 1 390 ? -5.117 -12.273 3.727 1 98.75 390 SER A O 1
ATOM 3048 N N . GLY A 1 391 ? -4.613 -10.57 5.117 1 98.25 391 GLY A N 1
ATOM 3049 C CA . GLY A 1 391 ? -5.957 -10.453 5.652 1 98.25 391 GLY A CA 1
ATOM 3050 C C . GLY A 1 391 ? -6.25 -11.461 6.754 1 98.25 391 GLY A C 1
ATOM 3051 O O . GLY A 1 391 ? -7.414 -11.719 7.066 1 98.25 391 GLY A O 1
ATOM 3052 N N . MET A 1 392 ? -5.23 -12.117 7.25 1 98.5 392 MET A N 1
ATOM 3053 C CA . MET A 1 392 ? -5.352 -13.094 8.328 1 98.5 392 MET A CA 1
ATOM 3054 C C . MET A 1 392 ? -4.176 -12.984 9.297 1 98.5 392 MET A C 1
ATOM 3056 O O . MET A 1 392 ? -3.152 -12.383 8.969 1 98.5 392 MET A O 1
ATOM 3060 N N . ARG A 1 393 ? -4.402 -13.516 10.422 1 98.19 393 ARG A N 1
ATOM 3061 C CA . ARG A 1 393 ? -3.365 -13.75 11.414 1 98.19 393 ARG A CA 1
ATOM 3062 C C . ARG A 1 393 ? -3.463 -15.164 11.984 1 98.19 393 ARG A C 1
ATOM 3064 O O . ARG A 1 393 ? -4.562 -15.656 12.234 1 98.19 393 ARG A O 1
ATOM 3071 N N . VAL A 1 394 ? -2.301 -15.734 12.133 1 98.06 394 VAL A N 1
ATOM 3072 C CA . VAL A 1 394 ? -2.287 -17.109 12.617 1 98.06 394 VAL A CA 1
ATOM 3073 C C . VAL A 1 394 ? -1.253 -17.25 13.727 1 98.06 394 VAL A C 1
ATOM 3075 O O . VAL A 1 394 ? -0.156 -16.703 13.641 1 98.06 394 VAL A O 1
ATOM 3078 N N . THR A 1 395 ? -1.616 -17.969 14.734 1 97.38 395 THR A N 1
ATOM 3079 C CA . THR A 1 395 ? -0.678 -18.359 15.781 1 97.38 395 THR A CA 1
ATOM 3080 C C . THR A 1 395 ? -0.561 -19.875 15.867 1 97.38 395 THR A C 1
ATOM 3082 O O . THR A 1 395 ? -1.57 -20.578 15.922 1 97.38 395 THR A O 1
ATOM 3085 N N . TYR A 1 396 ? 0.644 -20.344 15.875 1 96.38 396 TYR A N 1
ATOM 3086 C CA . TYR A 1 396 ? 0.925 -21.75 16.078 1 96.38 396 TYR A CA 1
ATOM 3087 C C . TYR A 1 396 ? 1.53 -22 17.469 1 96.38 396 TYR A C 1
ATOM 3089 O O . TYR A 1 396 ? 2.316 -21.172 17.953 1 96.38 396 TYR A O 1
ATOM 3097 N N . ASN A 1 397 ? 1.138 -23.047 18.016 1 95.38 397 ASN A N 1
ATOM 3098 C CA . ASN A 1 397 ? 1.693 -23.469 19.297 1 95.38 397 ASN A CA 1
ATOM 3099 C C . ASN A 1 397 ? 2.34 -24.859 19.188 1 95.38 397 ASN A C 1
ATOM 3101 O O . ASN A 1 397 ? 1.645 -25.859 19.031 1 95.38 397 ASN A O 1
ATOM 3105 N N . PHE A 1 398 ? 3.6 -24.938 19.453 1 92.19 398 PHE A N 1
ATOM 3106 C CA . PHE A 1 398 ? 4.363 -26.141 19.172 1 92.19 398 PHE A CA 1
ATOM 3107 C C . PHE A 1 398 ? 4.34 -27.078 20.391 1 92.19 398 PHE A C 1
ATOM 3109 O O . PHE A 1 398 ? 4.867 -28.188 20.328 1 92.19 398 PHE A O 1
ATOM 3116 N N . THR A 1 399 ? 3.738 -26.641 21.484 1 91.06 399 THR A N 1
ATOM 3117 C CA . THR A 1 399 ? 3.508 -27.562 22.594 1 91.06 399 THR A CA 1
ATOM 3118 C C . THR A 1 399 ? 2.34 -28.5 22.281 1 91.06 399 THR A C 1
ATOM 3120 O O . THR A 1 399 ? 2.16 -29.516 22.953 1 91.06 399 THR A O 1
ATOM 3123 N N . PHE A 1 400 ? 1.592 -28.078 21.312 1 89.94 400 PHE A N 1
ATOM 3124 C CA . PHE A 1 400 ? 0.486 -28.938 20.875 1 89.94 400 PHE A CA 1
ATOM 3125 C C . PHE A 1 400 ? 0.978 -30.031 19.938 1 89.94 400 PHE A C 1
ATOM 3127 O O . PHE A 1 400 ? 2.113 -29.984 19.469 1 89.94 400 PHE A O 1
ATOM 3134 N N . SER A 1 401 ? 0.046 -31.031 19.719 1 88.06 401 SER A N 1
ATOM 3135 C CA . SER A 1 401 ? 0.397 -32.125 18.812 1 88.06 401 SER A CA 1
ATOM 3136 C C . SER A 1 401 ? 0.572 -31.609 17.391 1 88.06 401 SER A C 1
ATOM 3138 O O . SER A 1 401 ? 0.037 -30.562 17.016 1 88.06 401 SER A O 1
ATOM 3140 N N . LYS A 1 402 ? 1.284 -32.281 16.562 1 83.06 402 LYS A N 1
ATOM 3141 C CA . LYS A 1 402 ? 1.616 -31.906 15.195 1 83.06 402 LYS A CA 1
ATOM 3142 C C . LYS A 1 402 ? 0.355 -31.719 14.359 1 83.06 402 LYS A C 1
ATOM 3144 O O . LYS A 1 402 ? 0.355 -30.953 13.391 1 83.06 402 LYS A O 1
ATOM 3149 N N . THR A 1 403 ? -0.676 -32.375 14.812 1 84.44 403 THR A N 1
ATOM 3150 C CA . THR A 1 403 ? -1.885 -32.312 14 1 84.44 403 THR A CA 1
ATOM 3151 C C . THR A 1 403 ? -2.822 -31.219 14.477 1 84.44 403 THR A C 1
ATOM 3153 O O . THR A 1 403 ? -3.879 -30.984 13.883 1 84.44 403 THR A O 1
ATOM 3156 N N . CYS A 1 404 ? -2.426 -30.5 15.508 1 91.44 404 CYS A N 1
ATOM 3157 C CA . CYS A 1 404 ? -3.32 -29.484 16.062 1 91.44 404 CYS A CA 1
ATOM 3158 C C . CYS A 1 404 ? -2.533 -28.281 16.562 1 91.44 404 CYS A C 1
ATOM 3160 O O . CYS A 1 404 ? -2.754 -27.812 17.672 1 91.44 404 CYS A O 1
ATOM 3162 N N . ARG A 1 405 ? -1.679 -27.797 15.766 1 93.56 405 ARG A N 1
ATOM 3163 C CA . ARG A 1 405 ? -0.767 -26.75 16.219 1 93.56 405 ARG A CA 1
ATOM 3164 C C . ARG A 1 405 ? -1.401 -25.375 16.062 1 93.56 405 ARG A C 1
ATOM 3166 O O . ARG A 1 405 ? -0.907 -24.391 16.625 1 93.56 405 ARG A O 1
ATOM 3173 N N . THR A 1 406 ? -2.406 -25.25 15.203 1 96.06 406 THR A N 1
ATOM 3174 C CA . THR A 1 406 ? -3.041 -23.953 14.984 1 96.06 406 THR A CA 1
ATOM 3175 C C . THR A 1 406 ? -3.793 -23.5 16.234 1 96.06 406 THR A C 1
ATOM 3177 O O . THR A 1 406 ? -4.836 -24.062 16.578 1 96.06 406 THR A O 1
ATOM 3180 N N . ASP A 1 407 ? -3.271 -22.547 16.875 1 95.81 407 ASP A N 1
ATOM 3181 C CA . ASP A 1 407 ? -3.855 -22.062 18.125 1 95.81 407 ASP A CA 1
ATOM 3182 C C . ASP A 1 407 ? -4.965 -21.047 17.844 1 95.81 407 ASP A C 1
ATOM 3184 O O . ASP A 1 407 ? -6.113 -21.25 18.25 1 95.81 407 ASP A O 1
ATOM 3188 N N . THR A 1 408 ? -4.594 -19.969 17.156 1 96.69 408 THR A N 1
ATOM 3189 C CA . THR A 1 408 ? -5.598 -18.953 16.828 1 96.69 408 THR A CA 1
ATOM 3190 C C . THR A 1 408 ? -5.551 -18.609 15.344 1 96.69 408 THR A C 1
ATOM 3192 O O . THR A 1 408 ? -4.473 -18.562 14.742 1 96.69 408 THR A O 1
ATOM 3195 N N . LEU A 1 409 ? -6.719 -18.438 14.797 1 97.88 409 LEU A N 1
ATOM 3196 C CA . LEU A 1 409 ? -6.91 -17.938 13.438 1 97.88 409 LEU A CA 1
ATOM 3197 C C . LEU A 1 409 ? -7.828 -16.719 13.43 1 97.88 409 LEU A C 1
ATOM 3199 O O . LEU A 1 409 ? -8.953 -16.781 13.93 1 97.88 409 LEU A O 1
ATOM 3203 N N . GLN A 1 410 ? -7.324 -15.633 12.961 1 98.38 410 GLN A N 1
ATOM 3204 C CA . GLN A 1 410 ? -8.125 -14.43 12.766 1 98.38 410 GLN A CA 1
ATOM 3205 C C . GLN A 1 410 ? -8.188 -14.039 11.297 1 98.38 410 GLN A C 1
ATOM 3207 O O . GLN A 1 410 ? -7.246 -14.297 10.539 1 98.38 410 GLN A O 1
ATOM 3212 N N . ILE A 1 411 ? -9.281 -13.445 10.945 1 98.44 411 ILE A N 1
ATOM 3213 C CA . ILE A 1 411 ? -9.492 -13.094 9.547 1 98.44 411 ILE A CA 1
ATOM 3214 C C . ILE A 1 411 ? -10.258 -11.773 9.461 1 98.44 411 ILE A C 1
ATOM 3216 O O . ILE A 1 411 ? -11.102 -11.484 10.305 1 98.44 411 ILE A O 1
ATOM 3220 N N . LEU A 1 412 ? -9.969 -10.992 8.445 1 97.38 412 LEU A N 1
ATOM 3221 C CA . LEU A 1 412 ? -10.664 -9.719 8.266 1 97.38 412 LEU A CA 1
ATOM 3222 C C . LEU A 1 412 ? -12.117 -9.945 7.883 1 97.38 412 LEU A C 1
ATOM 3224 O O . LEU A 1 412 ? -12.422 -10.797 7.043 1 97.38 412 LEU A O 1
ATOM 3228 N N . CYS A 1 413 ? -12.953 -9.227 8.492 1 95.81 413 CYS A N 1
ATOM 3229 C CA . CYS A 1 413 ? -14.359 -9.234 8.117 1 95.81 413 CYS A CA 1
ATOM 3230 C C . CYS A 1 413 ? -14.57 -8.547 6.77 1 95.81 413 CYS A C 1
ATOM 3232 O O . CYS A 1 413 ? -14.461 -7.32 6.672 1 95.81 413 CYS A O 1
ATOM 3234 N N . ALA A 1 414 ? -14.977 -9.281 5.789 1 93.75 414 ALA A N 1
ATOM 3235 C CA . ALA A 1 414 ? -15.078 -8.758 4.43 1 93.75 414 ALA A CA 1
ATOM 3236 C C . ALA A 1 414 ? -16.344 -7.918 4.262 1 93.75 414 ALA A C 1
ATOM 3238 O O . ALA A 1 414 ? -16.391 -7.027 3.41 1 93.75 414 ALA A O 1
ATOM 3239 N N . ASN A 1 415 ? -17.344 -8.164 5.066 1 92.38 415 ASN A N 1
ATOM 3240 C CA . ASN A 1 415 ? -18.641 -7.5 4.91 1 92.38 415 ASN A CA 1
ATOM 3241 C C . ASN A 1 415 ? -18.859 -6.441 5.988 1 92.38 415 ASN A C 1
ATOM 3243 O O . ASN A 1 415 ? -19.953 -5.914 6.133 1 92.38 415 ASN A O 1
ATOM 3247 N N . CYS A 1 416 ? -17.859 -6.078 6.734 1 93.38 416 CYS A N 1
ATOM 3248 C CA . CYS A 1 416 ? -17.922 -5.012 7.727 1 93.38 416 CYS A CA 1
ATOM 3249 C C . CYS A 1 416 ? -17.625 -3.66 7.094 1 93.38 416 CYS A C 1
ATOM 3251 O O . CYS A 1 416 ? -16.766 -3.561 6.215 1 93.38 416 CYS A O 1
ATOM 3253 N N . SER A 1 417 ? -18.25 -2.619 7.531 1 92.75 417 SER A N 1
ATOM 3254 C CA . SER A 1 417 ? -17.984 -1.278 7.02 1 92.75 417 SER A CA 1
ATOM 3255 C C . SER A 1 417 ? -16.562 -0.83 7.355 1 92.75 417 SER A C 1
ATOM 3257 O O . SER A 1 417 ? -15.906 -0.169 6.547 1 92.75 417 SER A O 1
ATOM 3259 N N . VAL A 1 418 ? -16.125 -1.205 8.586 1 95.19 418 VAL A N 1
ATOM 3260 C CA . VAL A 1 418 ? -14.742 -1.064 9.016 1 95.19 418 VAL A CA 1
ATOM 3261 C C . VAL A 1 418 ? -14.125 -2.445 9.219 1 95.19 418 VAL A C 1
ATOM 3263 O O . VAL A 1 418 ? -14.453 -3.139 10.188 1 95.19 418 VAL A O 1
ATOM 3266 N N . PRO A 1 419 ? -13.266 -2.801 8.305 1 95.44 419 PRO A N 1
ATOM 3267 C CA . PRO A 1 419 ? -12.688 -4.137 8.461 1 95.44 419 PRO A CA 1
ATOM 3268 C C . PRO A 1 419 ? -11.859 -4.281 9.734 1 95.44 419 PRO A C 1
ATOM 3270 O O . PRO A 1 419 ? -11.109 -3.375 10.086 1 95.44 419 PRO A O 1
ATOM 3273 N N . LYS A 1 420 ? -12.039 -5.375 10.383 1 95.25 420 LYS A N 1
ATOM 3274 C CA . LYS A 1 420 ? -11.273 -5.75 11.57 1 95.25 420 LYS A CA 1
ATOM 3275 C C . LYS A 1 420 ? -11.031 -7.254 11.609 1 95.25 420 LYS A C 1
ATOM 3277 O O . LYS A 1 420 ? -11.766 -8.031 10.992 1 95.25 420 LYS A O 1
ATOM 3282 N N . TYR A 1 421 ? -10.023 -7.613 12.289 1 96.5 421 TYR A N 1
ATOM 3283 C CA . TYR A 1 421 ? -9.75 -9.039 12.461 1 96.5 421 TYR A CA 1
ATOM 3284 C C . TYR A 1 421 ? -10.719 -9.656 13.461 1 96.5 421 TYR A C 1
ATOM 3286 O O . TYR A 1 421 ? -10.953 -9.109 14.539 1 96.5 421 TYR A O 1
ATOM 3294 N N . GLU A 1 422 ? -11.25 -10.711 13.102 1 97 422 GLU A N 1
ATOM 3295 C CA . GLU A 1 422 ? -12.133 -11.5 13.961 1 97 422 GLU A CA 1
ATOM 3296 C C . GLU A 1 422 ? -11.664 -12.953 14.031 1 97 422 GLU A C 1
ATOM 3298 O O . GLU A 1 422 ? -11.055 -13.461 13.094 1 97 422 GLU A O 1
ATOM 3303 N N . ILE A 1 423 ? -11.992 -13.555 15.133 1 97.69 423 ILE A N 1
ATOM 3304 C CA . ILE A 1 423 ? -11.68 -14.969 15.273 1 97.69 423 ILE A CA 1
ATOM 3305 C C . ILE A 1 423 ? -12.5 -15.781 14.273 1 97.69 423 ILE A C 1
ATOM 3307 O O . ILE A 1 423 ? -13.703 -15.562 14.117 1 97.69 423 ILE A O 1
ATOM 3311 N N . VAL A 1 424 ? -11.836 -16.672 13.602 1 98.31 424 VAL A N 1
ATOM 3312 C CA . VAL A 1 424 ? -12.516 -17.516 12.641 1 98.31 424 VAL A CA 1
ATOM 3313 C C . VAL A 1 424 ? -13.492 -18.453 13.367 1 98.31 424 VAL A C 1
ATOM 3315 O O . VAL A 1 424 ? -13.094 -19.172 14.281 1 98.31 424 VAL A O 1
ATOM 3318 N N . GLN A 1 425 ? -14.734 -18.391 12.984 1 97.88 425 GLN A N 1
ATOM 3319 C CA . GLN A 1 425 ? -15.75 -19.266 13.562 1 97.88 425 GLN A CA 1
ATOM 3320 C C . GLN A 1 425 ? -15.844 -20.578 12.789 1 97.88 425 GLN A C 1
ATOM 3322 O O . GLN A 1 425 ? -15.867 -20.578 11.555 1 97.88 425 GLN A O 1
ATOM 3327 N N . PRO A 1 426 ? -15.953 -21.656 13.508 1 97.25 426 PRO A N 1
ATOM 3328 C CA . PRO A 1 426 ? -15.953 -22.969 12.844 1 97.25 426 PRO A CA 1
ATOM 3329 C C . PRO A 1 426 ? -17.047 -23.094 11.789 1 97.25 426 PRO A C 1
ATOM 3331 O O . PRO A 1 426 ? -16.828 -23.688 10.734 1 97.25 426 PRO A O 1
ATOM 3334 N N . ASN A 1 427 ? -18.219 -22.484 12.016 1 96.88 427 ASN A N 1
ATOM 3335 C CA . ASN A 1 427 ? -19.344 -22.641 11.102 1 96.88 427 ASN A CA 1
ATOM 3336 C C . ASN A 1 427 ? -19.5 -21.422 10.188 1 96.88 427 ASN A C 1
ATOM 3338 O O . ASN A 1 427 ? -20.438 -21.359 9.391 1 96.88 427 ASN A O 1
ATOM 3342 N N . GLY A 1 428 ? -18.609 -20.469 10.352 1 96.94 428 GLY A N 1
ATOM 3343 C CA . GLY A 1 428 ? -18.609 -19.344 9.43 1 96.94 428 GLY A CA 1
ATOM 3344 C C . GLY A 1 428 ? -18.172 -19.719 8.023 1 96.94 428 GLY A C 1
ATOM 3345 O O . GLY A 1 428 ? -17.484 -20.734 7.84 1 96.94 428 GLY A O 1
ATOM 3346 N N . THR A 1 429 ? -18.641 -18.984 7.051 1 97.31 429 THR A N 1
ATOM 3347 C CA . THR A 1 429 ? -18.234 -19.188 5.664 1 97.31 429 THR A CA 1
ATOM 3348 C C . THR A 1 429 ? -17.281 -18.094 5.215 1 97.31 429 THR A C 1
ATOM 3350 O O . THR A 1 429 ? -17.562 -16.906 5.395 1 97.31 429 THR A O 1
ATOM 3353 N N . TYR A 1 430 ? -16.203 -18.484 4.609 1 98.12 430 TYR A N 1
ATOM 3354 C CA . TYR A 1 430 ? -15.156 -17.562 4.207 1 98.12 430 TYR A CA 1
ATOM 3355 C C . TYR A 1 430 ? -14.719 -17.812 2.77 1 98.12 430 TYR A C 1
ATOM 3357 O O . TYR A 1 430 ? -14.602 -18.969 2.346 1 98.12 430 TYR A O 1
ATOM 3365 N N . LYS A 1 431 ? -14.484 -16.766 2.021 1 97.69 431 LYS A N 1
ATOM 3366 C CA . LYS A 1 431 ? -13.922 -16.859 0.677 1 97.69 431 LYS A CA 1
ATOM 3367 C C . LYS A 1 431 ? -12.43 -16.547 0.687 1 97.69 431 LYS A C 1
ATOM 3369 O O . LYS A 1 431 ? -12.016 -15.461 1.087 1 97.69 431 LYS A O 1
ATOM 3374 N N . ILE A 1 432 ? -11.664 -17.5 0.193 1 98.62 432 ILE A N 1
ATOM 3375 C CA . ILE A 1 432 ? -10.211 -17.453 0.285 1 98.62 432 ILE A CA 1
ATOM 3376 C C . ILE A 1 432 ? -9.602 -17.469 -1.116 1 98.62 432 ILE A C 1
ATOM 3378 O O . ILE A 1 432 ? -9.891 -18.375 -1.909 1 98.62 432 ILE A O 1
ATOM 3382 N N . VAL A 1 433 ? -8.766 -16.469 -1.397 1 98.5 433 VAL A N 1
ATOM 3383 C CA . VAL A 1 433 ? -7.984 -16.5 -2.627 1 98.5 433 VAL A CA 1
ATOM 3384 C C . VAL A 1 433 ? -6.719 -17.328 -2.416 1 98.5 433 VAL A C 1
ATOM 3386 O O . VAL A 1 433 ? -6.039 -17.188 -1.396 1 98.5 433 VAL A O 1
ATOM 3389 N N . THR A 1 434 ? -6.469 -18.156 -3.299 1 97.69 434 THR A N 1
ATOM 3390 C CA . THR A 1 434 ? -5.254 -18.953 -3.33 1 97.69 434 THR A CA 1
ATOM 3391 C C . THR A 1 434 ? -4.809 -19.203 -4.77 1 97.69 434 THR A C 1
ATOM 3393 O O . THR A 1 434 ? -5.043 -18.375 -5.652 1 97.69 434 THR A O 1
ATOM 3396 N N . THR A 1 435 ? -4.031 -20.266 -4.961 1 92.44 435 THR A N 1
ATOM 3397 C CA . THR A 1 435 ? -3.57 -20.578 -6.309 1 92.44 435 THR A CA 1
ATOM 3398 C C . THR A 1 435 ? -4.188 -21.891 -6.793 1 92.44 435 THR A C 1
ATOM 3400 O O . THR A 1 435 ? -4.629 -22.703 -5.988 1 92.44 435 THR A O 1
ATOM 3403 N N . SER A 1 436 ? -4.176 -22 -8.07 1 83.38 436 SER A N 1
ATOM 3404 C CA . SER A 1 436 ? -4.664 -23.25 -8.648 1 83.38 436 SER A CA 1
ATOM 3405 C C . SER A 1 436 ? -3.797 -24.422 -8.219 1 83.38 436 SER A C 1
ATOM 3407 O O . SER A 1 436 ? -4.281 -25.547 -8.125 1 83.38 436 SER A O 1
ATOM 3409 N N . PHE A 1 437 ? -2.535 -24.188 -7.902 1 82.38 437 PHE A N 1
ATOM 3410 C CA . PHE A 1 437 ? -1.646 -25.219 -7.387 1 82.38 437 PHE A CA 1
ATOM 3411 C C . PHE A 1 437 ? -2.182 -25.797 -6.078 1 82.38 437 PHE A C 1
ATOM 3413 O O . PHE A 1 437 ? -2.363 -27.016 -5.953 1 82.38 437 PHE A O 1
ATOM 3420 N N . ILE A 1 438 ? -2.523 -24.906 -5.09 1 90 438 ILE A N 1
ATOM 3421 C CA . ILE A 1 438 ? -3.035 -25.328 -3.797 1 90 438 ILE A CA 1
ATOM 3422 C C . ILE A 1 438 ? -4.43 -25.938 -3.967 1 90 438 ILE A C 1
ATOM 3424 O O . ILE A 1 438 ? -4.715 -27.016 -3.451 1 90 438 ILE A O 1
ATOM 3428 N N . ALA A 1 439 ? -5.262 -25.219 -4.723 1 89.56 439 ALA A N 1
ATOM 3429 C CA . ALA A 1 439 ? -6.648 -25.641 -4.906 1 89.56 439 ALA A CA 1
ATOM 3430 C C . ALA A 1 439 ? -6.723 -27.016 -5.566 1 89.56 439 ALA A C 1
ATOM 3432 O O . ALA A 1 439 ? -7.652 -27.781 -5.312 1 89.56 439 ALA A O 1
ATOM 3433 N N . GLY A 1 440 ? -5.715 -27.219 -6.359 1 78.25 440 GLY A N 1
ATOM 3434 C CA . GLY A 1 440 ? -5.676 -28.484 -7.078 1 78.25 440 GLY A CA 1
ATOM 3435 C C . GLY A 1 440 ? -5.008 -29.594 -6.293 1 78.25 440 GLY A C 1
ATOM 3436 O O . GLY A 1 440 ? -4.883 -30.719 -6.781 1 78.25 440 GLY A O 1
ATOM 3437 N N . GLY A 1 441 ? -4.523 -29.297 -5.086 1 80.62 441 GLY A N 1
ATOM 3438 C CA . GLY A 1 441 ? -3.945 -30.312 -4.227 1 80.62 441 GLY A CA 1
ATOM 3439 C C . GLY A 1 441 ? -2.436 -30.234 -4.129 1 80.62 441 GLY A C 1
ATOM 3440 O O . GLY A 1 441 ? -1.791 -31.125 -3.58 1 80.62 441 GLY A O 1
ATOM 3441 N N . GLY A 1 442 ? -1.933 -29.219 -4.711 1 73.5 442 GLY A N 1
ATOM 3442 C CA . GLY A 1 442 ? -0.495 -29.031 -4.602 1 73.5 442 GLY A CA 1
ATOM 3443 C C . GLY A 1 442 ? 0.001 -29.047 -3.166 1 73.5 442 GLY A C 1
ATOM 3444 O O . GLY A 1 442 ? -0.684 -28.562 -2.262 1 73.5 442 GLY A O 1
ATOM 3445 N N . ASP A 1 443 ? 1.234 -29.547 -2.887 1 79.19 443 ASP A N 1
ATOM 3446 C CA . ASP A 1 443 ? 1.867 -29.656 -1.575 1 79.19 443 ASP A CA 1
ATOM 3447 C C . ASP A 1 443 ? 1.069 -30.578 -0.655 1 79.19 443 ASP A C 1
ATOM 3449 O O . ASP A 1 443 ? 1.137 -30.453 0.569 1 79.19 443 ASP A O 1
ATOM 3453 N N . GLY A 1 444 ? 0.169 -31.344 -1.242 1 79.25 444 GLY A N 1
ATOM 3454 C CA . GLY A 1 444 ? -0.563 -32.344 -0.469 1 79.25 444 GLY A CA 1
ATOM 3455 C C . GLY A 1 444 ? -1.844 -31.797 0.136 1 79.25 444 GLY A C 1
ATOM 3456 O O . GLY A 1 444 ? -2.484 -32.469 0.951 1 79.25 444 GLY A O 1
ATOM 3457 N N . PHE A 1 445 ? -2.264 -30.656 -0.239 1 89.5 445 PHE A N 1
ATOM 3458 C CA . PHE A 1 445 ? -3.512 -30.109 0.28 1 89.5 445 PHE A CA 1
ATOM 3459 C C . PHE A 1 445 ? -4.707 -30.906 -0.248 1 89.5 445 PHE A C 1
ATOM 3461 O O . PHE A 1 445 ? -4.723 -31.312 -1.41 1 89.5 445 PHE A O 1
ATOM 3468 N N . THR A 1 446 ? -5.648 -31.156 0.659 1 88.31 446 THR A N 1
ATOM 3469 C CA . THR A 1 446 ? -6.887 -31.844 0.294 1 88.31 446 THR A CA 1
ATOM 3470 C C . THR A 1 446 ? -8.102 -31.047 0.761 1 88.31 446 THR A C 1
ATOM 3472 O O . THR A 1 446 ? -8.094 -30.469 1.853 1 88.31 446 THR A O 1
ATOM 3475 N N . PHE A 1 447 ? -9.094 -31.031 -0.114 1 92 447 PHE A N 1
ATOM 3476 C CA . PHE A 1 447 ? -10.312 -30.297 0.202 1 92 447 PHE A CA 1
ATOM 3477 C C . PHE A 1 447 ? -11.539 -31.188 0.013 1 92 447 PHE A C 1
ATOM 3479 O O . PHE A 1 447 ? -11.539 -32.094 -0.819 1 92 447 PHE A O 1
ATOM 3486 N N . ASP A 1 448 ? -12.539 -30.906 0.794 1 93.62 448 ASP A N 1
ATOM 3487 C CA . ASP A 1 448 ? -13.82 -31.594 0.642 1 93.62 448 ASP A CA 1
ATOM 3488 C C . ASP A 1 448 ? -14.469 -31.234 -0.692 1 93.62 448 ASP A C 1
ATOM 3490 O O . ASP A 1 448 ? -14.141 -30.219 -1.305 1 93.62 448 ASP A O 1
ATOM 3494 N N . ASP A 1 449 ? -15.414 -32.062 -1.088 1 89 449 ASP A N 1
ATOM 3495 C CA . ASP A 1 449 ? -16.078 -31.891 -2.375 1 89 449 ASP A CA 1
ATOM 3496 C C . ASP A 1 449 ? -16.781 -30.531 -2.459 1 89 449 ASP A C 1
ATOM 3498 O O . ASP A 1 449 ? -16.781 -29.906 -3.516 1 89 449 ASP A O 1
ATOM 3502 N N . GLU A 1 450 ? -17.359 -30.203 -1.409 1 92 450 GLU A N 1
ATOM 3503 C CA . GLU A 1 450 ? -18.062 -28.922 -1.383 1 92 450 GLU A CA 1
ATOM 3504 C C . GLU A 1 450 ? -17.109 -27.75 -1.655 1 92 450 GLU A C 1
ATOM 3506 O O . GLU A 1 450 ? -17.469 -26.812 -2.363 1 92 450 GLU A O 1
ATOM 3511 N N . VAL A 1 451 ? -15.906 -27.781 -1.106 1 94.44 451 VAL A N 1
ATOM 3512 C CA . VAL A 1 451 ? -14.906 -26.734 -1.304 1 94.44 451 VAL A CA 1
ATOM 3513 C C . VAL A 1 451 ? -14.406 -26.766 -2.746 1 94.44 451 VAL A C 1
ATOM 3515 O O . VAL A 1 451 ? -14.297 -25.734 -3.396 1 94.44 451 VAL A O 1
ATOM 3518 N N . LYS A 1 452 ? -14.18 -27.953 -3.23 1 86.38 452 LYS A N 1
ATOM 3519 C CA . LYS A 1 452 ? -13.711 -28.109 -4.605 1 86.38 452 LYS A CA 1
ATOM 3520 C C . LYS A 1 452 ? -14.727 -27.531 -5.598 1 86.38 452 LYS A C 1
ATOM 3522 O O . LYS A 1 452 ? -14.352 -26.859 -6.555 1 86.38 452 LYS A O 1
ATOM 3527 N N . LYS A 1 453 ? -15.969 -27.812 -5.309 1 86.31 453 LYS A N 1
ATOM 3528 C CA . LYS A 1 453 ? -17.031 -27.344 -6.188 1 86.31 453 LYS A CA 1
ATOM 3529 C C . LYS A 1 453 ? -17.188 -25.828 -6.117 1 86.31 453 LYS A C 1
ATOM 3531 O O . LYS A 1 453 ? -17.672 -25.188 -7.059 1 86.31 453 LYS A O 1
ATOM 3536 N N . SER A 1 454 ? -16.719 -25.266 -5.047 1 90.06 454 SER A N 1
ATOM 3537 C CA . SER A 1 454 ? -16.875 -23.828 -4.855 1 90.06 454 SER A CA 1
ATOM 3538 C C . SER A 1 454 ? -15.805 -23.047 -5.621 1 90.06 454 SER A C 1
ATOM 3540 O O . SER A 1 454 ? -15.914 -21.828 -5.789 1 90.06 454 SER A O 1
ATOM 3542 N N . MET A 1 455 ? -14.781 -23.719 -6.074 1 87.25 455 MET A N 1
ATOM 3543 C CA . MET A 1 455 ? -13.625 -23.078 -6.672 1 87.25 455 MET A CA 1
ATOM 3544 C C . MET A 1 455 ? -14.031 -22.234 -7.879 1 87.25 455 MET A C 1
ATOM 3546 O O . MET A 1 455 ? -14.742 -22.719 -8.758 1 87.25 455 MET A O 1
ATOM 3550 N N . THR A 1 456 ? -13.656 -20.969 -7.883 1 85.81 456 THR A N 1
ATOM 3551 C CA . THR A 1 456 ? -13.805 -20.094 -9.031 1 85.81 456 THR A CA 1
ATOM 3552 C C . THR A 1 456 ? -12.445 -19.516 -9.445 1 85.81 456 THR A C 1
ATOM 3554 O O . THR A 1 456 ? -11.586 -19.281 -8.602 1 85.81 456 THR A O 1
ATOM 3557 N N . THR A 1 457 ? -12.172 -19.438 -10.711 1 83.19 457 THR A N 1
ATOM 3558 C CA . THR A 1 457 ? -10.93 -18.859 -11.227 1 83.19 457 THR A CA 1
ATOM 3559 C C . THR A 1 457 ? -11.195 -18.047 -12.492 1 83.19 457 THR A C 1
ATOM 3561 O O . THR A 1 457 ? -12.102 -18.375 -13.266 1 83.19 457 THR A O 1
ATOM 3564 N N . GLU A 1 458 ? -10.508 -16.969 -12.688 1 75.12 458 GLU A N 1
ATOM 3565 C CA . GLU A 1 458 ? -10.539 -16.172 -13.914 1 75.12 458 GLU A CA 1
ATOM 3566 C C . GLU A 1 458 ? -9.359 -16.516 -14.82 1 75.12 458 GLU A C 1
ATOM 3568 O O . GLU A 1 458 ? -9.203 -15.922 -15.891 1 75.12 458 GLU A O 1
ATOM 3573 N N . GLY A 1 459 ? -8.484 -17.406 -14.32 1 72.38 459 GLY A N 1
ATOM 3574 C CA . GLY A 1 459 ? -7.336 -17.828 -15.102 1 72.38 459 GLY A CA 1
ATOM 3575 C C . GLY A 1 459 ? -6.188 -16.844 -15.078 1 72.38 459 GLY A C 1
ATOM 3576 O O . GLY A 1 459 ? -5.27 -16.922 -15.891 1 72.38 459 GLY A O 1
ATOM 3577 N N . ARG A 1 460 ? -6.262 -15.859 -14.25 1 81.69 460 ARG A N 1
ATOM 3578 C CA . ARG A 1 460 ? -5.195 -14.867 -14.164 1 81.69 460 ARG A CA 1
ATOM 3579 C C . ARG A 1 460 ? -3.965 -15.438 -13.469 1 81.69 460 ARG A C 1
ATOM 3581 O O . ARG A 1 460 ? -4.07 -16.016 -12.383 1 81.69 460 ARG A O 1
ATOM 3588 N N . MET A 1 461 ? -2.848 -15.281 -14.102 1 82.5 461 MET A N 1
ATOM 3589 C CA . MET A 1 461 ? -1.609 -15.859 -13.586 1 82.5 461 MET A CA 1
ATOM 3590 C C . MET A 1 461 ? -1.12 -15.094 -12.359 1 82.5 461 MET A C 1
ATOM 3592 O O . MET A 1 461 ? -1.173 -13.859 -12.328 1 82.5 461 MET A O 1
ATOM 3596 N N . ASP A 1 462 ? -0.642 -15.867 -11.43 1 92.31 462 ASP A N 1
ATOM 3597 C CA . ASP A 1 462 ? -0.179 -15.305 -10.164 1 92.31 462 ASP A CA 1
ATOM 3598 C C . ASP A 1 462 ? 0.945 -14.297 -10.391 1 92.31 462 ASP A C 1
ATOM 3600 O O . ASP A 1 462 ? 0.903 -13.18 -9.867 1 92.31 462 ASP A O 1
ATOM 3604 N N . VAL A 1 463 ? 1.897 -14.594 -11.289 1 89.69 463 VAL A N 1
ATOM 3605 C CA . VAL A 1 463 ? 3.053 -13.727 -11.516 1 89.69 463 VAL A CA 1
ATOM 3606 C C . VAL A 1 463 ? 2.602 -12.414 -12.156 1 89.69 463 VAL A C 1
ATOM 3608 O O . VAL A 1 463 ? 3.17 -11.359 -11.883 1 89.69 463 VAL A O 1
ATOM 3611 N N . GLU A 1 464 ? 1.623 -12.492 -12.969 1 88.81 464 GLU A N 1
ATOM 3612 C CA . GLU A 1 464 ? 1.102 -11.281 -13.594 1 88.81 464 GLU A CA 1
ATOM 3613 C C . GLU A 1 464 ? 0.402 -10.391 -12.562 1 88.81 464 GLU A C 1
ATOM 3615 O O . GLU A 1 464 ? 0.554 -9.164 -12.594 1 88.81 464 GLU A O 1
ATOM 3620 N N . VAL A 1 465 ? -0.408 -11.055 -11.766 1 95.25 465 VAL A N 1
ATOM 3621 C CA . VAL A 1 465 ? -1.095 -10.32 -10.703 1 95.25 465 VAL A CA 1
ATOM 3622 C C . VAL A 1 465 ? -0.071 -9.625 -9.805 1 95.25 465 VAL A C 1
ATOM 3624 O O . VAL A 1 465 ? -0.214 -8.445 -9.492 1 95.25 465 VAL A O 1
ATOM 3627 N N . PHE A 1 466 ? 0.974 -10.281 -9.453 1 97.62 466 PHE A N 1
ATOM 3628 C CA . PHE A 1 466 ? 2.02 -9.719 -8.609 1 97.62 466 PHE A CA 1
ATOM 3629 C C . PHE A 1 466 ? 2.723 -8.562 -9.312 1 97.62 466 PHE A C 1
ATOM 3631 O O . PHE A 1 466 ? 2.99 -7.527 -8.703 1 97.62 466 PHE A O 1
ATOM 3638 N N . THR A 1 467 ? 3.008 -8.781 -10.555 1 95 467 THR A N 1
ATOM 3639 C CA . THR A 1 467 ? 3.709 -7.766 -11.336 1 95 467 THR A CA 1
ATOM 3640 C C . THR A 1 467 ? 2.904 -6.469 -11.375 1 95 467 THR A C 1
ATOM 3642 O O . THR A 1 467 ? 3.447 -5.387 -11.156 1 95 467 THR A O 1
ATOM 3645 N N . GLU A 1 468 ? 1.685 -6.535 -11.641 1 95.88 468 GLU A N 1
ATOM 3646 C CA . GLU A 1 468 ? 0.825 -5.355 -11.711 1 95.88 468 GLU A CA 1
ATOM 3647 C C . GLU A 1 468 ? 0.717 -4.676 -10.344 1 95.88 468 GLU A C 1
ATOM 3649 O O . GLU A 1 468 ? 0.723 -3.447 -10.258 1 95.88 468 GLU A O 1
ATOM 3654 N N . TYR A 1 469 ? 0.554 -5.465 -9.352 1 98 469 TYR A N 1
ATOM 3655 C CA . TYR A 1 469 ? 0.521 -4.926 -7.996 1 98 469 TYR A CA 1
ATOM 3656 C C . TYR A 1 469 ? 1.814 -4.191 -7.672 1 98 469 TYR A C 1
ATOM 3658 O O . TYR A 1 469 ? 1.787 -3.094 -7.109 1 98 469 TYR A O 1
ATOM 3666 N N . PHE A 1 470 ? 2.906 -4.84 -8.016 1 98.19 470 PHE A N 1
ATOM 3667 C CA . PHE A 1 470 ? 4.219 -4.262 -7.75 1 98.19 470 PHE A CA 1
ATOM 3668 C C . PHE A 1 470 ? 4.352 -2.895 -8.406 1 98.19 470 PHE A C 1
ATOM 3670 O O . PHE A 1 470 ? 4.824 -1.943 -7.785 1 98.19 470 PHE A O 1
ATOM 3677 N N . ARG A 1 471 ? 3.926 -2.764 -9.648 1 96.44 471 ARG A N 1
ATOM 3678 C CA . ARG A 1 471 ? 3.953 -1.498 -10.367 1 96.44 471 ARG A CA 1
ATOM 3679 C C . ARG A 1 471 ? 3.123 -0.437 -9.656 1 96.44 471 ARG A C 1
ATOM 3681 O O . ARG A 1 471 ? 3.586 0.688 -9.453 1 96.44 471 ARG A O 1
ATOM 3688 N N . LYS A 1 472 ? 1.973 -0.836 -9.289 1 95.06 472 LYS A N 1
ATOM 3689 C CA . LYS A 1 472 ? 1.023 0.094 -8.688 1 95.06 472 LYS A CA 1
ATOM 3690 C C . LYS A 1 472 ? 1.518 0.578 -7.324 1 95.06 472 LYS A C 1
ATOM 3692 O O . LYS A 1 472 ? 1.379 1.757 -6.992 1 95.06 472 LYS A O 1
ATOM 3697 N N . MET A 1 473 ? 2.09 -0.286 -6.562 1 96.12 473 MET A N 1
ATOM 3698 C CA . MET A 1 473 ? 2.418 0.001 -5.168 1 96.12 473 MET A CA 1
ATOM 3699 C C . MET A 1 473 ? 3.846 0.523 -5.043 1 96.12 473 MET A C 1
ATOM 3701 O O . MET A 1 473 ? 4.285 0.882 -3.949 1 96.12 473 MET A O 1
ATOM 3705 N N . SER A 1 474 ? 4.566 0.535 -6.102 1 96.12 474 SER A N 1
ATOM 3706 C CA . SER A 1 474 ? 5.941 1.029 -6.078 1 96.12 474 SER A CA 1
ATOM 3707 C C . SER A 1 474 ? 6.016 2.426 -5.473 1 96.12 474 SER A C 1
ATOM 3709 O O . SER A 1 474 ? 5.215 3.301 -5.816 1 96.12 474 SER A O 1
ATOM 3711 N N . PRO A 1 475 ? 6.992 2.699 -4.551 1 97 475 PRO A N 1
ATOM 3712 C CA . PRO A 1 475 ? 7.996 1.736 -4.086 1 97 475 PRO A CA 1
ATOM 3713 C C . PRO A 1 475 ? 7.449 0.785 -3.023 1 97 475 PRO A C 1
ATOM 3715 O O . PRO A 1 475 ? 6.645 1.191 -2.18 1 97 475 PRO A O 1
ATOM 3718 N N . ILE A 1 476 ? 7.914 -0.436 -3.107 1 98.06 476 ILE A N 1
ATOM 3719 C CA . ILE A 1 476 ? 7.52 -1.467 -2.152 1 98.06 476 ILE A CA 1
ATOM 3720 C C . ILE A 1 476 ? 8.336 -1.325 -0.872 1 98.06 476 ILE A C 1
ATOM 3722 O O . ILE A 1 476 ? 9.555 -1.102 -0.924 1 98.06 476 ILE A O 1
ATOM 3726 N N . LYS A 1 477 ? 7.684 -1.438 0.296 1 97.06 477 LYS A N 1
ATOM 3727 C CA . LYS A 1 477 ? 8.32 -1.331 1.605 1 97.06 477 LYS A CA 1
ATOM 3728 C C . LYS A 1 477 ? 7.742 -2.348 2.584 1 97.06 477 LYS A C 1
ATOM 3730 O O . LYS A 1 477 ? 7.633 -2.072 3.781 1 97.06 477 LYS A O 1
ATOM 3735 N N . THR A 1 478 ? 7.281 -3.471 2.121 1 97.44 478 THR A N 1
ATOM 3736 C CA . THR A 1 478 ? 6.562 -4.465 2.914 1 97.44 478 THR A CA 1
ATOM 3737 C C . THR A 1 478 ? 7.449 -5 4.035 1 97.44 478 THR A C 1
ATOM 3739 O O . THR A 1 478 ? 8.555 -5.48 3.783 1 97.44 478 THR A O 1
ATOM 3742 N N . PRO A 1 479 ? 6.984 -4.922 5.242 1 97.12 479 PRO A N 1
ATOM 3743 C CA . PRO A 1 479 ? 7.699 -5.492 6.387 1 97.12 479 PRO A CA 1
ATOM 3744 C C . PRO A 1 479 ? 7.195 -6.887 6.758 1 97.12 479 PRO A C 1
ATOM 3746 O O . PRO A 1 479 ? 6.27 -7.398 6.129 1 97.12 479 PRO A O 1
ATOM 3749 N N . GLU A 1 480 ? 7.918 -7.516 7.695 1 96.25 480 GLU A N 1
ATOM 3750 C CA . GLU A 1 480 ? 7.305 -8.586 8.477 1 96.25 480 GLU A CA 1
ATOM 3751 C C . GLU A 1 480 ? 6.371 -8.031 9.547 1 96.25 480 GLU A C 1
ATOM 3753 O O . GLU A 1 480 ? 6.805 -7.293 10.43 1 96.25 480 GLU A O 1
ATOM 3758 N N . GLU A 1 481 ? 5.117 -8.328 9.477 1 95.56 481 GLU A N 1
ATOM 3759 C CA . GLU A 1 481 ? 4.094 -7.629 10.25 1 95.56 481 GLU A CA 1
ATOM 3760 C C . GLU A 1 481 ? 3.617 -8.477 11.43 1 95.56 481 GLU A C 1
ATOM 3762 O O . GLU A 1 481 ? 2.783 -8.039 12.219 1 95.56 481 GLU A O 1
ATOM 3767 N N . GLY A 1 482 ? 4.129 -9.711 11.492 1 95.62 482 GLY A N 1
ATOM 3768 C CA . GLY A 1 482 ? 3.656 -10.586 12.547 1 95.62 482 GLY A CA 1
ATOM 3769 C C . GLY A 1 482 ? 2.326 -11.242 12.227 1 95.62 482 GLY A C 1
ATOM 3770 O O . GLY A 1 482 ? 1.501 -11.461 13.117 1 95.62 482 GLY A O 1
ATOM 3771 N N . ARG A 1 483 ? 2.072 -11.477 10.953 1 97.75 483 ARG A N 1
ATOM 3772 C CA . ARG A 1 483 ? 0.859 -12.164 10.523 1 97.75 483 ARG A CA 1
ATOM 3773 C C . ARG A 1 483 ? 0.852 -13.609 11 1 97.75 483 ARG A C 1
ATOM 3775 O O . ARG A 1 483 ? -0.212 -14.211 11.164 1 97.75 483 ARG A O 1
ATOM 3782 N N . ILE A 1 484 ? 2.066 -14.148 11.148 1 97.62 484 ILE A N 1
ATOM 3783 C CA . ILE A 1 484 ? 2.268 -15.516 11.617 1 97.62 484 ILE A CA 1
ATOM 3784 C C . ILE A 1 484 ? 3.162 -15.508 12.852 1 97.62 484 ILE A C 1
ATOM 3786 O O . ILE A 1 484 ? 4.289 -15.008 12.812 1 97.62 484 ILE A O 1
ATOM 3790 N N . VAL A 1 485 ? 2.633 -16.031 13.922 1 95.88 485 VAL A N 1
ATOM 3791 C CA . VAL A 1 485 ? 3.381 -16.109 15.172 1 95.88 485 VAL A CA 1
ATOM 3792 C C . VAL A 1 485 ? 3.504 -17.578 15.609 1 95.88 485 VAL A C 1
ATOM 3794 O O . VAL A 1 485 ? 2.527 -18.328 15.57 1 95.88 485 VAL A O 1
ATOM 3797 N N . MET A 1 486 ? 4.656 -18 15.992 1 93.62 486 MET A N 1
ATOM 3798 C CA . MET A 1 486 ? 4.922 -19.359 16.453 1 93.62 486 MET A CA 1
ATOM 3799 C C . MET A 1 486 ? 5.418 -19.359 17.891 1 93.62 486 MET A C 1
ATOM 3801 O O . MET A 1 486 ? 6.488 -18.828 18.188 1 93.62 486 MET A O 1
ATOM 3805 N N . TYR A 1 487 ? 4.629 -19.906 18.688 1 91.12 487 TYR A N 1
ATOM 3806 C CA . TYR A 1 487 ? 4.977 -19.984 20.094 1 91.12 487 TYR A CA 1
ATOM 3807 C C . TYR A 1 487 ? 5.66 -21.312 20.406 1 91.12 487 TYR A C 1
ATOM 3809 O O . TYR A 1 487 ? 5.258 -22.359 19.906 1 91.12 487 TYR A O 1
ATOM 3817 N N . ASN A 1 488 ? 6.68 -21.25 21.281 1 86.94 488 ASN A N 1
ATOM 3818 C CA . ASN A 1 488 ? 7.371 -22.422 21.828 1 86.94 488 ASN A CA 1
ATOM 3819 C C . ASN A 1 488 ? 7.977 -23.266 20.703 1 86.94 488 ASN A C 1
ATOM 3821 O O . ASN A 1 488 ? 7.898 -24.5 20.75 1 86.94 488 ASN A O 1
ATOM 3825 N N . ASN A 1 489 ? 8.273 -22.625 19.656 1 78.88 489 ASN A N 1
ATOM 3826 C CA . ASN A 1 489 ? 8.938 -23.312 18.562 1 78.88 489 ASN A CA 1
ATOM 3827 C C . ASN A 1 489 ? 10.438 -23.438 18.797 1 78.88 489 ASN A C 1
ATOM 3829 O O . ASN A 1 489 ? 11.234 -22.656 18.281 1 78.88 489 ASN A O 1
ATOM 3833 N N . LYS A 1 490 ? 10.93 -24.328 19.828 1 66.31 490 LYS A N 1
ATOM 3834 C CA . LYS A 1 490 ? 12.328 -24.5 20.219 1 66.31 490 LYS A CA 1
ATOM 3835 C C . LYS A 1 490 ? 13.109 -25.266 19.156 1 66.31 490 LYS A C 1
ATOM 3837 O O . LYS A 1 490 ? 12.656 -26.297 18.656 1 66.31 490 LYS A O 1
ATOM 3842 N N . ARG A 1 491 ? 14.125 -24.5 18.469 1 64.75 491 ARG A N 1
ATOM 3843 C CA . ARG A 1 491 ? 15.055 -25.172 17.578 1 64.75 491 ARG A CA 1
ATOM 3844 C C . ARG A 1 491 ? 15.789 -26.297 18.312 1 64.75 491 ARG A C 1
ATOM 3846 O O . ARG A 1 491 ? 16.031 -26.203 19.516 1 64.75 491 ARG A O 1
ATOM 3853 N N . PRO A 1 492 ? 15.812 -27.5 17.625 1 54.97 492 PRO A N 1
ATOM 3854 C CA . PRO A 1 492 ? 16.547 -28.562 18.312 1 54.97 492 PRO A CA 1
ATOM 3855 C C . PRO A 1 492 ? 17.844 -28.078 18.938 1 54.97 492 PRO A C 1
ATOM 3857 O O . PRO A 1 492 ? 18.344 -28.672 19.891 1 54.97 492 PRO A O 1
ATOM 3860 N N . ASP A 1 493 ? 18.609 -27.203 18.266 1 49.09 493 ASP A N 1
ATOM 3861 C CA . ASP A 1 493 ? 19.875 -26.875 18.922 1 49.09 493 ASP A CA 1
ATOM 3862 C C . ASP A 1 493 ? 19.672 -25.906 20.078 1 49.09 493 ASP A C 1
ATOM 3864 O O . ASP A 1 493 ? 20.641 -25.422 20.672 1 49.09 493 ASP A O 1
ATOM 3868 N N . GLY A 1 494 ? 18.594 -25.766 20.766 1 49.78 494 GLY A N 1
ATOM 3869 C CA . GLY A 1 494 ? 18.344 -25.031 22 1 49.78 494 GLY A CA 1
ATOM 3870 C C . GLY A 1 494 ? 17.938 -23.578 21.75 1 49.78 494 GLY A C 1
ATOM 3871 O O . GLY A 1 494 ? 17.703 -22.828 22.703 1 49.78 494 GLY A O 1
ATOM 3872 N N . THR A 1 495 ? 18.281 -22.906 20.641 1 42.12 495 THR A N 1
ATOM 3873 C CA . THR A 1 495 ? 18.062 -21.469 20.547 1 42.12 495 THR A CA 1
ATOM 3874 C C . THR A 1 495 ? 16.609 -21.156 20.219 1 42.12 495 THR A C 1
ATOM 3876 O O . THR A 1 495 ? 15.992 -21.828 19.391 1 42.12 495 THR A O 1
ATOM 3879 N N . ASN A 1 496 ? 15.898 -20.703 21.094 1 41.12 496 ASN A N 1
ATOM 3880 C CA . ASN A 1 496 ? 14.523 -20.219 20.969 1 41.12 496 ASN A CA 1
ATOM 3881 C C . ASN A 1 496 ? 14.398 -19.188 19.859 1 41.12 496 ASN A C 1
ATOM 3883 O O . ASN A 1 496 ? 15.18 -18.234 19.797 1 41.12 496 ASN A O 1
ATOM 3887 N N . SER A 1 497 ? 14.008 -19.484 18.75 1 42.91 497 SER A N 1
ATOM 3888 C CA . SER A 1 497 ? 13.789 -18.453 17.734 1 42.91 497 SER A CA 1
ATOM 3889 C C . SER A 1 497 ? 12.719 -17.469 18.172 1 42.91 497 SER A C 1
ATOM 3891 O O . SER A 1 497 ? 11.531 -17.797 18.203 1 42.91 497 SER A O 1
ATOM 3893 N N . GLY A 1 498 ? 12.906 -16.656 19.203 1 37.94 498 GLY A N 1
ATOM 3894 C CA . GLY A 1 498 ? 12.031 -15.594 19.672 1 37.94 498 GLY A CA 1
ATOM 3895 C C . GLY A 1 498 ? 11.656 -14.602 18.594 1 37.94 498 GLY A C 1
ATOM 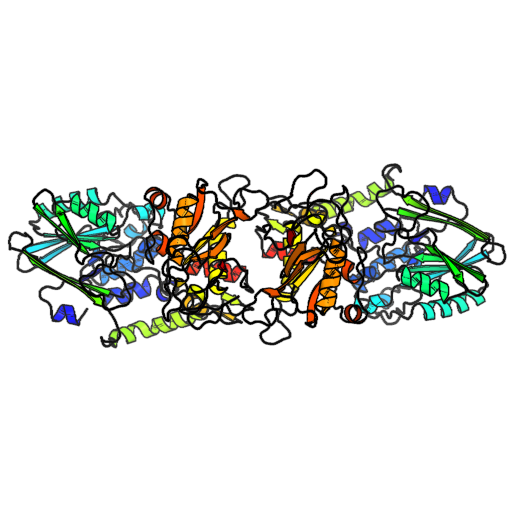3896 O O . GLY A 1 498 ? 11.062 -13.562 18.875 1 37.94 498 GLY A O 1
ATOM 3897 N N . GLY A 1 499 ? 11.625 -14.75 17.344 1 32.34 499 GLY A N 1
ATOM 3898 C CA . GLY A 1 499 ? 11.188 -13.578 16.609 1 32.34 499 GLY A CA 1
ATOM 3899 C C . GLY A 1 499 ? 9.742 -13.219 16.859 1 32.34 499 GLY A C 1
ATOM 3900 O O . GLY A 1 499 ? 8.953 -14.047 17.312 1 32.34 499 GLY A O 1
ATOM 3901 N N . VAL B 1 1 ? -15.133 43.625 14.641 1 92.31 1 VAL B N 1
ATOM 3902 C CA . VAL B 1 1 ? -14.102 44.625 14.398 1 92.31 1 VAL B CA 1
ATOM 3903 C C . VAL B 1 1 ? -14.75 46 14.242 1 92.31 1 VAL B C 1
ATOM 3905 O O . VAL B 1 1 ? -14.328 46.969 14.875 1 92.31 1 VAL B O 1
ATOM 3908 N N . ARG B 1 2 ? -15.773 46.062 13.367 1 90.94 2 ARG B N 1
ATOM 3909 C CA . ARG B 1 2 ? -16.469 47.344 13.164 1 90.94 2 ARG B CA 1
ATOM 3910 C C . ARG B 1 2 ? -17.016 47.875 14.484 1 90.94 2 ARG B C 1
ATOM 3912 O O . ARG B 1 2 ? -16.906 49.062 14.766 1 90.94 2 ARG B O 1
ATOM 3919 N N . ASP B 1 3 ? -17.641 47.031 15.273 1 91.81 3 ASP B N 1
ATOM 3920 C CA . ASP B 1 3 ? -18.188 47.438 16.562 1 91.81 3 ASP B CA 1
ATOM 3921 C C . ASP B 1 3 ? -17.094 48 17.469 1 91.81 3 ASP B C 1
ATOM 3923 O O . ASP B 1 3 ? -17.281 49.062 18.094 1 91.81 3 ASP B O 1
ATOM 3927 N N . LEU B 1 4 ? -15.969 47.344 17.547 1 93.25 4 LEU B N 1
ATOM 3928 C CA . LEU B 1 4 ? -14.883 47.781 18.422 1 93.25 4 LEU B CA 1
ATOM 3929 C C . LEU B 1 4 ? -14.258 49.062 17.906 1 93.25 4 LEU B C 1
ATOM 3931 O O . LEU B 1 4 ? -13.859 49.938 18.703 1 93.25 4 LEU B O 1
ATOM 3935 N N . LYS B 1 5 ? -14.094 49.281 16.688 1 92.81 5 LYS B N 1
ATOM 3936 C CA . LYS B 1 5 ? -13.516 50.5 16.109 1 92.81 5 LYS B CA 1
ATOM 3937 C C . LYS B 1 5 ? -14.398 51.688 16.375 1 92.81 5 LYS B C 1
ATOM 3939 O O . LYS B 1 5 ? -13.906 52.812 16.469 1 92.81 5 LYS B O 1
ATOM 3944 N N . THR B 1 6 ? -15.703 51.438 16.547 1 92.31 6 THR B N 1
ATOM 3945 C CA . THR B 1 6 ? -16.641 52.531 16.812 1 92.31 6 THR B CA 1
ATOM 3946 C C . THR B 1 6 ? -16.734 52.812 18.312 1 92.31 6 THR B C 1
ATOM 3948 O O . THR B 1 6 ? -16.875 53.969 18.734 1 92.31 6 THR B O 1
ATOM 3951 N N . SER B 1 7 ? -16.578 51.812 19.094 1 93.69 7 SER B N 1
ATOM 3952 C CA . SER B 1 7 ? -16.844 51.938 20.531 1 93.69 7 SER B CA 1
ATOM 3953 C C . SER B 1 7 ? -15.578 52.312 21.297 1 93.69 7 SER B C 1
ATOM 3955 O O . SER B 1 7 ? -15.648 52.875 22.375 1 93.69 7 SER B O 1
ATOM 3957 N N . GLU B 1 8 ? -14.438 51.969 20.766 1 94.19 8 GLU B N 1
ATOM 3958 C CA . GLU B 1 8 ? -13.195 52.188 21.5 1 94.19 8 GLU B CA 1
ATOM 3959 C C . GLU B 1 8 ? -12.5 53.469 21.078 1 94.19 8 GLU B C 1
ATOM 3961 O O . GLU B 1 8 ? -12.68 53.938 19.953 1 94.19 8 GLU B O 1
ATOM 3966 N N . THR B 1 9 ? -11.711 53.938 22.062 1 93.62 9 THR B N 1
ATOM 3967 C CA . THR B 1 9 ? -10.961 55.188 21.812 1 93.62 9 THR B CA 1
ATOM 3968 C C . THR B 1 9 ? -9.633 54.875 21.141 1 93.62 9 THR B C 1
ATOM 3970 O O . THR B 1 9 ? -8.828 54.094 21.656 1 93.62 9 THR B O 1
ATOM 3973 N N . ASN B 1 10 ? -9.336 55.469 19.953 1 94.88 10 ASN B N 1
ATOM 3974 C CA . ASN B 1 10 ? -8.102 55.344 19.172 1 94.88 10 ASN B CA 1
ATOM 3975 C C . ASN B 1 10 ? -7.754 53.906 18.875 1 94.88 10 ASN B C 1
ATOM 3977 O O . ASN B 1 10 ? -6.637 53.469 19.156 1 94.88 10 ASN B O 1
ATOM 3981 N N . PRO B 1 11 ? -8.68 53.156 18.328 1 95.94 11 PRO B N 1
ATOM 3982 C CA . PRO B 1 11 ? -8.422 51.75 18.047 1 95.94 11 PRO B CA 1
ATOM 3983 C C . PRO B 1 11 ? -7.418 51.562 16.906 1 95.94 11 PRO B C 1
ATOM 3985 O O . PRO B 1 11 ? -7.445 52.281 15.914 1 95.94 11 PRO B O 1
ATOM 3988 N N . LEU B 1 12 ? -6.422 50.656 17.078 1 96.38 12 LEU B N 1
ATOM 3989 C CA . LEU B 1 12 ? -5.523 50.156 16.047 1 96.38 12 LEU B CA 1
ATOM 3990 C C . LEU B 1 12 ? -5.719 48.656 15.844 1 96.38 12 LEU B C 1
ATOM 3992 O O . LEU B 1 12 ? -5.777 47.875 16.812 1 96.38 12 LEU B O 1
ATOM 3996 N N . PHE B 1 13 ? -5.895 48.188 14.625 1 97.06 13 PHE B N 1
ATOM 3997 C CA . PHE B 1 13 ? -6.164 46.781 14.289 1 97.06 13 PHE B CA 1
ATOM 3998 C C . PHE B 1 13 ? -5.016 46.188 13.477 1 97.06 13 PHE B C 1
ATOM 4000 O O . PHE B 1 13 ? -4.699 46.688 12.398 1 97.06 13 PHE B O 1
ATOM 4007 N N . PHE B 1 14 ? -4.387 45.125 14.047 1 97.62 14 PHE B N 1
ATOM 4008 C CA . PHE B 1 14 ? -3.186 44.531 13.461 1 97.62 14 PHE B CA 1
ATOM 4009 C C . PHE B 1 14 ? -3.395 43.062 13.148 1 97.62 14 PHE B C 1
ATOM 4011 O O . PHE B 1 14 ? -4.277 42.406 13.727 1 97.62 14 PHE B O 1
ATOM 4018 N N . ASN B 1 15 ? -2.688 42.531 12.195 1 96.88 15 ASN B N 1
ATOM 4019 C CA . ASN B 1 15 ? -2.605 41.125 11.867 1 96.88 15 ASN B CA 1
ATOM 4020 C C . ASN B 1 15 ? -1.16 40.625 11.875 1 96.88 15 ASN B C 1
ATOM 4022 O O . ASN B 1 15 ? -0.298 41.219 11.211 1 96.88 15 ASN B O 1
ATOM 4026 N N . ALA B 1 16 ? -0.943 39.531 12.57 1 96.19 16 ALA B N 1
ATOM 4027 C CA . ALA B 1 16 ? 0.433 39.094 12.797 1 96.19 16 ALA B CA 1
ATOM 4028 C C . ALA B 1 16 ? 0.846 38.031 11.797 1 96.19 16 ALA B C 1
ATOM 4030 O O . ALA B 1 16 ? 1.717 37.188 12.078 1 96.19 16 ALA B O 1
ATOM 4031 N N . GLY B 1 17 ? 0.202 37.969 10.734 1 93.06 17 GLY B N 1
ATOM 4032 C CA . GLY B 1 17 ? 0.685 37.156 9.633 1 93.06 17 GLY B CA 1
ATOM 4033 C C . GLY B 1 17 ? 0.046 35.781 9.578 1 93.06 17 GLY B C 1
ATOM 4034 O O . GLY B 1 17 ? -0.81 35.469 10.406 1 93.06 17 GLY B O 1
ATOM 4035 N N . ASP B 1 18 ? 0.415 35 8.469 1 88.25 18 ASP B N 1
ATOM 4036 C CA . ASP B 1 18 ? -0.046 33.656 8.156 1 88.25 18 ASP B CA 1
ATOM 4037 C C . ASP B 1 18 ? -1.535 33.656 7.816 1 88.25 18 ASP B C 1
ATOM 4039 O O . ASP B 1 18 ? -2.303 32.875 8.383 1 88.25 18 ASP B O 1
ATOM 4043 N N . PHE B 1 19 ? -1.796 34.531 7 1 88.25 19 PHE B N 1
ATOM 4044 C CA . PHE B 1 19 ? -3.182 34.562 6.547 1 88.25 19 PHE B CA 1
ATOM 4045 C C . PHE B 1 19 ? -3.334 33.875 5.191 1 88.25 19 PHE B C 1
ATOM 4047 O O . PHE B 1 19 ? -4.398 33.938 4.574 1 88.25 19 PHE B O 1
ATOM 4054 N N . TYR B 1 20 ? -2.199 33.312 4.754 1 81.38 20 TYR B N 1
ATOM 4055 C CA . TYR B 1 20 ? -2.262 32.375 3.629 1 81.38 20 TYR B CA 1
ATOM 4056 C C . TYR B 1 20 ? -2.5 30.938 4.113 1 81.38 20 TYR B C 1
ATOM 4058 O O . TYR B 1 20 ? -2.359 30.656 5.305 1 81.38 20 TYR B O 1
ATOM 4066 N N . GLN B 1 21 ? -2.996 30.047 3.352 1 66.81 21 GLN B N 1
ATOM 4067 C CA . GLN B 1 21 ? -3.074 28.594 3.537 1 66.81 21 GLN B CA 1
ATOM 4068 C C . GLN B 1 21 ? -4.051 28.234 4.652 1 66.81 21 GLN B C 1
ATOM 4070 O O . GLN B 1 21 ? -4.457 29.094 5.434 1 66.81 21 GLN B O 1
ATOM 4075 N N . GLY B 1 22 ? -4.523 27.047 4.785 1 61.09 22 GLY B N 1
ATOM 4076 C CA . GLY B 1 22 ? -5.246 26.531 5.93 1 61.09 22 GLY B CA 1
ATOM 4077 C C . GLY B 1 22 ? -6.676 26.125 5.602 1 61.09 22 GLY B C 1
ATOM 4078 O O . GLY B 1 22 ? -7.309 25.391 6.359 1 61.09 22 GLY B O 1
ATOM 4079 N N . THR B 1 23 ? -7.191 26.766 4.637 1 64.56 23 THR B N 1
ATOM 4080 C CA . THR B 1 23 ? -8.562 26.406 4.285 1 64.56 23 THR B CA 1
ATOM 4081 C C . THR B 1 23 ? -8.68 26.109 2.793 1 64.56 23 THR B C 1
ATOM 4083 O O . THR B 1 23 ? -7.793 26.469 2.014 1 64.56 23 THR B O 1
ATOM 4086 N N . VAL B 1 24 ? -9.727 25.484 2.453 1 67.06 24 VAL B N 1
ATOM 4087 C CA . VAL B 1 24 ? -10.016 25.172 1.058 1 67.06 24 VAL B CA 1
ATOM 4088 C C . VAL B 1 24 ? -10.133 26.469 0.257 1 67.06 24 VAL B C 1
ATOM 4090 O O . VAL B 1 24 ? -9.797 26.516 -0.93 1 67.06 24 VAL B O 1
ATOM 4093 N N . TRP B 1 25 ? -10.484 27.438 0.986 1 77.06 25 TRP B N 1
ATOM 4094 C CA . TRP B 1 25 ? -10.648 28.719 0.304 1 77.06 25 TRP B CA 1
ATOM 4095 C C . TRP B 1 25 ? -9.32 29.203 -0.275 1 77.06 25 TRP B C 1
ATOM 4097 O O . TRP B 1 25 ? -9.258 29.625 -1.432 1 77.06 25 TRP B O 1
ATOM 4107 N N . TYR B 1 26 ? -8.32 29 0.567 1 80 26 TYR B N 1
ATOM 4108 C CA . TYR B 1 26 ? -7.023 29.438 0.047 1 80 26 TYR B CA 1
ATOM 4109 C C . TYR B 1 26 ? -6.531 28.484 -1.039 1 80 26 TYR B C 1
ATOM 4111 O O . TYR B 1 26 ? -5.957 28.922 -2.041 1 80 26 TYR B O 1
ATOM 4119 N N . THR B 1 27 ? -6.785 27.234 -0.779 1 71.19 27 THR B N 1
ATOM 4120 C CA . THR B 1 27 ? -6.309 26.234 -1.728 1 71.19 27 THR B CA 1
ATOM 4121 C C . THR B 1 27 ? -6.875 26.5 -3.121 1 71.19 27 THR B C 1
ATOM 4123 O O . THR B 1 27 ? -6.168 26.359 -4.121 1 71.19 27 THR B O 1
ATOM 4126 N N . VAL B 1 28 ? -8.086 26.953 -3.146 1 74.56 28 VAL B N 1
ATOM 4127 C CA . VAL B 1 28 ? -8.781 27.125 -4.414 1 74.56 28 VAL B CA 1
ATOM 4128 C C . VAL B 1 28 ? -8.555 28.531 -4.957 1 74.56 28 VAL B C 1
ATOM 4130 O O . VAL B 1 28 ? -8.367 28.719 -6.16 1 74.56 28 VAL B O 1
ATOM 4133 N N . LEU B 1 29 ? -8.57 29.516 -4.098 1 86.19 29 LEU B N 1
ATOM 4134 C CA . LEU B 1 29 ? -8.664 30.891 -4.57 1 86.19 29 LEU B CA 1
ATOM 4135 C C . LEU B 1 29 ? -7.367 31.641 -4.316 1 86.19 29 LEU B C 1
ATOM 4137 O O . LEU B 1 29 ? -7.172 32.75 -4.836 1 86.19 29 LEU B O 1
ATOM 4141 N N . LYS B 1 30 ? -6.477 31.047 -3.58 1 87.75 30 LYS B N 1
ATOM 4142 C CA . LYS B 1 30 ? -5.145 31.578 -3.303 1 87.75 30 LYS B CA 1
ATOM 4143 C C . LYS B 1 30 ? -5.219 33.031 -2.793 1 87.75 30 LYS B C 1
ATOM 4145 O O . LYS B 1 30 ? -6.047 33.344 -1.936 1 87.75 30 LYS B O 1
ATOM 4150 N N . TYR B 1 31 ? -4.32 33.938 -3.242 1 91.56 31 TYR B N 1
ATOM 4151 C CA . TYR B 1 31 ? -4.191 35.281 -2.709 1 91.56 31 TYR B CA 1
ATOM 4152 C C . TYR B 1 31 ? -5.469 36.094 -2.938 1 91.56 31 TYR B C 1
ATOM 4154 O O . TYR B 1 31 ? -5.75 37.031 -2.203 1 91.56 31 TYR B O 1
ATOM 4162 N N . ASN B 1 32 ? -6.246 35.719 -3.891 1 91.44 32 ASN B N 1
ATOM 4163 C CA . ASN B 1 32 ? -7.398 36.531 -4.281 1 91.44 32 ASN B CA 1
ATOM 4164 C C . ASN B 1 32 ? -8.414 36.625 -3.15 1 91.44 32 ASN B C 1
ATOM 4166 O O . ASN B 1 32 ? -8.906 37.719 -2.859 1 91.44 32 ASN B O 1
ATOM 4170 N N . ILE B 1 33 ? -8.719 35.531 -2.549 1 91.81 33 ILE B N 1
ATOM 4171 C CA . ILE B 1 33 ? -9.734 35.531 -1.502 1 91.81 33 ILE B CA 1
ATOM 4172 C C . ILE B 1 33 ? -9.18 36.219 -0.251 1 91.81 33 ILE B C 1
ATOM 4174 O O . ILE B 1 33 ? -9.914 36.906 0.47 1 91.81 33 ILE B O 1
ATOM 4178 N N . VAL B 1 34 ? -7.906 36.062 -0.009 1 93.44 34 VAL B N 1
ATOM 4179 C CA . VAL B 1 34 ? -7.277 36.688 1.146 1 93.44 34 VAL B CA 1
ATOM 4180 C C . VAL B 1 34 ? -7.254 38.188 0.96 1 93.44 34 VAL B C 1
ATOM 4182 O O . VAL B 1 34 ? -7.617 38.938 1.87 1 93.44 34 VAL B O 1
ATOM 4185 N N . ALA B 1 35 ? -6.82 38.625 -0.206 1 94.56 35 ALA B N 1
ATOM 4186 C CA . ALA B 1 35 ? -6.777 40.062 -0.501 1 94.56 35 ALA B CA 1
ATOM 4187 C C . ALA B 1 35 ? -8.164 40.688 -0.372 1 94.56 35 ALA B C 1
ATOM 4189 O O . ALA B 1 35 ? -8.312 41.75 0.228 1 94.56 35 ALA B O 1
ATOM 4190 N N . LEU B 1 36 ? -9.117 39.969 -0.934 1 93.38 36 LEU B N 1
ATOM 4191 C CA . LEU B 1 36 ? -10.484 40.469 -0.868 1 93.38 36 LEU B CA 1
ATOM 4192 C C . LEU B 1 36 ? -10.922 40.688 0.58 1 93.38 36 LEU B C 1
ATOM 4194 O O . LEU B 1 36 ? -11.5 41.719 0.925 1 93.38 36 LEU B O 1
ATOM 4198 N N . ALA B 1 37 ? -10.656 39.688 1.352 1 92 37 ALA B N 1
ATOM 4199 C CA . ALA B 1 37 ? -11.047 39.75 2.758 1 92 37 ALA B CA 1
ATOM 4200 C C . ALA B 1 37 ? -10.289 40.875 3.475 1 92 37 ALA B C 1
ATOM 4202 O O . ALA B 1 37 ? -10.898 41.688 4.172 1 92 37 ALA B O 1
ATOM 4203 N N . MET B 1 38 ? -9.016 41 3.328 1 93.81 38 MET B N 1
ATOM 4204 C CA . MET B 1 38 ? -8.164 41.938 4.062 1 93.81 38 MET B CA 1
ATOM 4205 C C . MET B 1 38 ? -8.469 43.375 3.66 1 93.81 38 MET B C 1
ATOM 4207 O O . MET B 1 38 ? -8.422 44.281 4.496 1 93.81 38 MET B O 1
ATOM 4211 N N . GLU B 1 39 ? -8.812 43.562 2.43 1 93.31 39 GLU B N 1
ATOM 4212 C CA . GLU B 1 39 ? -9.195 44.906 1.941 1 93.31 39 GLU B CA 1
ATOM 4213 C C . GLU B 1 39 ? -10.422 45.438 2.688 1 93.31 39 GLU B C 1
ATOM 4215 O O . GLU B 1 39 ? -10.617 46.625 2.797 1 93.31 39 GLU B O 1
ATOM 4220 N N . ASN B 1 40 ? -11.094 44.531 3.15 1 90.81 40 ASN B N 1
ATOM 4221 C CA . ASN B 1 40 ? -12.391 44.906 3.697 1 90.81 40 ASN B CA 1
ATOM 4222 C C . ASN B 1 40 ? -12.43 44.75 5.215 1 90.81 40 ASN B C 1
ATOM 4224 O O . ASN B 1 40 ? -13.484 44.906 5.832 1 90.81 40 ASN B O 1
ATOM 4228 N N . MET B 1 41 ? -11.375 44.469 5.852 1 92.19 41 MET B N 1
ATOM 4229 C CA . MET B 1 41 ? -11.344 44.188 7.289 1 92.19 41 MET B CA 1
ATOM 4230 C C . MET B 1 41 ? -10.867 45.438 8.047 1 92.19 41 MET B C 1
ATOM 4232 O O . MET B 1 41 ? -10.953 45.469 9.281 1 92.19 41 MET B O 1
ATOM 4236 N N . MET B 1 42 ? -10.375 46.438 7.387 1 89.56 42 MET B N 1
ATOM 4237 C CA . MET B 1 42 ? -9.984 47.719 7.961 1 89.56 42 MET B CA 1
ATOM 4238 C C . MET B 1 42 ? -8.742 47.562 8.844 1 89.56 42 MET B C 1
ATOM 4240 O O . MET B 1 42 ? -8.703 48.094 9.953 1 89.56 42 MET B O 1
ATOM 4244 N N . TYR B 1 43 ? -7.828 46.781 8.445 1 95.06 43 TYR B N 1
ATOM 4245 C CA . TYR B 1 43 ? -6.559 46.688 9.156 1 95.06 43 TYR B CA 1
ATOM 4246 C C . TYR B 1 43 ? -5.785 48 9.086 1 95.06 43 TYR B C 1
ATOM 4248 O O . TYR B 1 43 ? -5.77 48.656 8.047 1 95.06 43 TYR B O 1
ATOM 4256 N N . ASN B 1 44 ? -5.148 48.375 10.234 1 95.12 44 ASN B N 1
ATOM 4257 C CA . ASN B 1 44 ? -4.191 49.469 10.211 1 95.12 44 ASN B CA 1
ATOM 4258 C C . ASN B 1 44 ? -2.84 49.031 9.664 1 95.12 44 ASN B C 1
ATOM 4260 O O . ASN B 1 44 ? -2.242 49.719 8.836 1 95.12 44 ASN B O 1
ATOM 4264 N N . ALA B 1 45 ? -2.361 47.875 10.117 1 97 45 ALA B N 1
ATOM 4265 C CA . ALA B 1 45 ? -1.098 47.312 9.656 1 97 45 ALA B CA 1
ATOM 4266 C C . ALA B 1 45 ? -1.098 45.781 9.805 1 97 45 ALA B C 1
ATOM 4268 O O . ALA B 1 45 ? -1.746 45.25 10.703 1 97 45 ALA B O 1
ATOM 4269 N N . VAL B 1 46 ? -0.402 45.125 8.883 1 97.31 46 VAL B N 1
ATOM 4270 C CA . VAL B 1 46 ? -0.266 43.688 8.922 1 97.31 46 VAL B CA 1
ATOM 4271 C C . VAL B 1 46 ? 1.197 43.312 8.719 1 97.31 46 VAL B C 1
ATOM 4273 O O . VAL B 1 46 ? 1.968 44.062 8.117 1 97.31 46 VAL B O 1
ATOM 4276 N N . CYS B 1 47 ? 1.571 42.25 9.352 1 97.19 47 CYS B N 1
ATOM 4277 C CA . CYS B 1 47 ? 2.887 41.656 9.125 1 97.19 47 CYS B CA 1
ATOM 4278 C C . CYS B 1 47 ? 2.773 40.344 8.359 1 97.19 47 CYS B C 1
ATOM 4280 O O . CYS B 1 47 ? 1.737 39.688 8.406 1 97.19 47 CYS B O 1
ATOM 4282 N N . LEU B 1 48 ? 3.809 40.031 7.535 1 95.75 48 LEU B N 1
ATOM 4283 C CA . LEU B 1 48 ? 3.822 38.75 6.805 1 95.75 48 LEU B CA 1
ATOM 4284 C C . LEU B 1 48 ? 4.266 37.625 7.711 1 95.75 48 LEU B C 1
ATOM 4286 O O . LEU B 1 48 ? 5.059 37.812 8.633 1 95.75 48 LEU B O 1
ATOM 4290 N N . GLY B 1 49 ? 3.68 36.5 7.5 1 93.19 49 GLY B N 1
ATOM 4291 C CA . GLY B 1 49 ? 4.176 35.25 8.07 1 93.19 49 GLY B CA 1
ATOM 4292 C C . GLY B 1 49 ? 4.914 34.406 7.066 1 93.19 49 GLY B C 1
ATOM 4293 O O . GLY B 1 49 ? 5.125 34.812 5.922 1 93.19 49 GLY B O 1
ATOM 4294 N N . ASN B 1 50 ? 5.438 33.25 7.508 1 86.56 50 ASN B N 1
ATOM 4295 C CA . ASN B 1 50 ? 6.207 32.375 6.613 1 86.56 50 ASN B CA 1
ATOM 4296 C C . ASN B 1 50 ? 5.344 31.828 5.488 1 86.56 50 ASN B C 1
ATOM 4298 O O . ASN B 1 50 ? 5.816 31.641 4.363 1 86.56 50 ASN B O 1
ATOM 4302 N N . HIS B 1 51 ? 4.004 31.625 5.68 1 85.38 51 HIS B N 1
ATOM 4303 C CA . HIS B 1 51 ? 3.141 30.984 4.695 1 85.38 51 HIS B CA 1
ATOM 4304 C C . HIS B 1 51 ? 2.863 31.906 3.516 1 85.38 51 HIS B C 1
ATOM 4306 O O . HIS B 1 51 ? 2.516 31.438 2.426 1 85.38 51 HIS B O 1
ATOM 4312 N N . GLU B 1 52 ? 2.984 33.156 3.709 1 92.69 52 GLU B N 1
ATOM 4313 C CA . GLU B 1 52 ? 2.795 34.094 2.604 1 92.69 52 GLU B CA 1
ATOM 4314 C C . GLU B 1 52 ? 3.881 33.938 1.546 1 92.69 52 GLU B C 1
ATOM 4316 O O . GLU B 1 52 ? 3.725 34.375 0.41 1 92.69 52 GLU B O 1
ATOM 4321 N N . PHE B 1 53 ? 4.957 33.188 1.935 1 88.75 53 PHE B N 1
ATOM 4322 C CA . PHE B 1 53 ? 6.062 33 1.003 1 88.75 53 PHE B CA 1
ATOM 4323 C C . PHE B 1 53 ? 6.008 31.609 0.378 1 88.75 53 PHE B C 1
ATOM 4325 O O . PHE B 1 53 ? 6.871 31.234 -0.424 1 88.75 53 PHE B O 1
ATOM 4332 N N . ASP B 1 54 ? 5.031 30.906 0.684 1 79.38 54 ASP B N 1
ATOM 4333 C CA . ASP B 1 54 ? 4.957 29.516 0.257 1 79.38 54 ASP B CA 1
ATOM 4334 C C . ASP B 1 54 ? 4.867 29.406 -1.264 1 79.38 54 ASP B C 1
ATOM 4336 O O . ASP B 1 54 ? 5.43 28.484 -1.863 1 79.38 54 ASP B O 1
ATOM 4340 N N . ASP B 1 55 ? 4.129 30.312 -1.925 1 82.06 55 ASP B N 1
ATOM 4341 C CA . ASP B 1 55 ? 3.945 30.297 -3.373 1 82.06 55 ASP B CA 1
ATOM 4342 C C . ASP B 1 55 ? 4.977 31.188 -4.062 1 82.06 55 ASP B C 1
ATOM 4344 O O . ASP B 1 55 ? 4.781 31.609 -5.207 1 82.06 55 ASP B O 1
ATOM 4348 N N . GLY B 1 56 ? 5.992 31.547 -3.297 1 87.38 56 GLY B N 1
ATOM 4349 C CA . GLY B 1 56 ? 7.051 32.375 -3.857 1 87.38 56 GLY B CA 1
ATOM 4350 C C . GLY B 1 56 ? 6.645 33.812 -4.051 1 87.38 56 GLY B C 1
ATOM 4351 O O . GLY B 1 56 ? 5.496 34.188 -3.793 1 87.38 56 GLY B O 1
ATOM 4352 N N . PRO B 1 57 ? 7.664 34.594 -4.504 1 91.06 57 PRO B N 1
ATOM 4353 C CA . PRO B 1 57 ? 7.379 36 -4.738 1 91.06 57 PRO B CA 1
ATOM 4354 C C . PRO B 1 57 ? 6.266 36.219 -5.762 1 91.06 57 PRO B C 1
ATOM 4356 O O . PRO B 1 57 ? 5.508 37.188 -5.656 1 91.06 57 PRO B O 1
ATOM 4359 N N . GLU B 1 58 ? 6.129 35.281 -6.68 1 90.38 58 GLU B N 1
ATOM 4360 C CA . GLU B 1 58 ? 5.09 35.406 -7.699 1 90.38 58 GLU B CA 1
ATOM 4361 C C . GLU B 1 58 ? 3.699 35.25 -7.09 1 90.38 58 GLU B C 1
ATOM 4363 O O . GLU B 1 58 ? 2.742 35.875 -7.574 1 90.38 58 GLU B O 1
ATOM 4368 N N . GLY B 1 59 ? 3.635 34.469 -6.078 1 91.94 59 GLY B N 1
ATOM 4369 C CA . GLY B 1 59 ? 2.361 34.281 -5.398 1 91.94 59 GLY B CA 1
ATOM 4370 C C . GLY B 1 59 ? 2.047 35.375 -4.402 1 91.94 59 GLY B C 1
ATOM 4371 O O . GLY B 1 59 ? 0.879 35.625 -4.098 1 91.94 59 GLY B O 1
ATOM 4372 N N . LEU B 1 60 ? 3.029 36.062 -3.949 1 94.81 60 LEU B N 1
ATOM 4373 C CA . LEU B 1 60 ? 2.873 37.062 -2.922 1 94.81 60 LEU B CA 1
ATOM 4374 C C . LEU B 1 60 ? 2.68 38.438 -3.551 1 94.81 60 LEU B C 1
ATOM 4376 O O . LEU B 1 60 ? 1.93 39.281 -3.025 1 94.81 60 LEU B O 1
ATOM 4380 N N . ALA B 1 61 ? 3.281 38.719 -4.652 1 95.69 61 ALA B N 1
ATOM 4381 C CA . ALA B 1 61 ? 3.344 40.031 -5.277 1 95.69 61 ALA B CA 1
ATOM 4382 C C . ALA B 1 61 ? 1.946 40.562 -5.582 1 95.69 61 ALA B C 1
ATOM 4384 O O . ALA B 1 61 ? 1.619 41.688 -5.234 1 95.69 61 ALA B O 1
ATOM 4385 N N . PRO B 1 62 ? 1.117 39.719 -6.164 1 95.81 62 PRO B N 1
ATOM 4386 C CA . PRO B 1 62 ? -0.206 40.281 -6.465 1 95.81 62 PRO B CA 1
ATOM 4387 C C . PRO B 1 62 ? -0.983 40.656 -5.211 1 95.81 62 PRO B C 1
ATOM 4389 O O . PRO B 1 62 ? -1.756 41.625 -5.238 1 95.81 62 PRO B O 1
ATOM 4392 N N . PHE B 1 63 ? -0.878 40 -4.188 1 96.38 63 PHE B N 1
ATOM 4393 C CA . PHE B 1 63 ? -1.491 40.344 -2.914 1 96.38 63 PHE B CA 1
ATOM 4394 C C . PHE B 1 63 ? -0.988 41.688 -2.434 1 96.38 63 PHE B C 1
ATOM 4396 O O . PHE B 1 63 ? -1.782 42.562 -2.057 1 96.38 63 PHE B O 1
ATOM 4403 N N . LEU B 1 64 ? 0.327 41.906 -2.459 1 96.88 64 LEU B N 1
ATOM 4404 C CA . LEU B 1 64 ? 0.936 43.125 -1.96 1 96.88 64 LEU B CA 1
ATOM 4405 C C . LEU B 1 64 ? 0.5 44.344 -2.793 1 96.88 64 LEU B C 1
ATOM 4407 O O . LEU B 1 64 ? 0.285 45.438 -2.256 1 96.88 64 LEU B O 1
ATOM 4411 N N . VAL B 1 65 ? 0.405 44.156 -4.039 1 96.06 65 VAL B N 1
ATOM 4412 C CA . VAL B 1 65 ? -0.079 45.219 -4.918 1 96.06 65 VAL B CA 1
ATOM 4413 C C . VAL B 1 65 ? -1.494 45.625 -4.512 1 96.06 65 VAL B C 1
ATOM 4415 O O . VAL B 1 65 ? -1.809 46.812 -4.438 1 96.06 65 VAL B O 1
ATOM 4418 N N . ARG B 1 66 ? -2.311 44.656 -4.246 1 95.19 66 ARG B N 1
ATOM 4419 C CA . ARG B 1 66 ? -3.688 44.938 -3.85 1 95.19 66 ARG B CA 1
ATOM 4420 C C . ARG B 1 66 ? -3.74 45.625 -2.494 1 95.19 66 ARG B C 1
ATOM 4422 O O . ARG B 1 66 ? -4.562 46.531 -2.281 1 95.19 66 ARG B O 1
ATOM 4429 N N . MET B 1 67 ? -2.934 45.188 -1.587 1 95.81 67 MET B N 1
ATOM 4430 C CA . MET B 1 67 ? -2.867 45.844 -0.285 1 95.81 67 MET B CA 1
ATOM 4431 C C . MET B 1 67 ? -2.465 47.312 -0.435 1 95.81 67 MET B C 1
ATOM 4433 O O . MET B 1 67 ? -3.039 48.188 0.214 1 95.81 67 MET B O 1
ATOM 4437 N N . GLN B 1 68 ? -1.474 47.562 -1.209 1 93.38 68 GLN B N 1
ATOM 4438 C CA . GLN B 1 68 ? -1.045 48.938 -1.466 1 93.38 68 GLN B CA 1
ATOM 4439 C C . GLN B 1 68 ? -2.193 49.781 -2.016 1 93.38 68 GLN B C 1
ATOM 4441 O O . GLN B 1 68 ? -2.41 50.906 -1.57 1 93.38 68 GLN B O 1
ATOM 4446 N N . LYS B 1 69 ? -2.893 49.25 -2.918 1 92.81 69 LYS B N 1
ATOM 4447 C CA . LYS B 1 69 ? -4.023 49.938 -3.518 1 92.81 69 LYS B CA 1
ATOM 4448 C C . LYS B 1 69 ? -5.113 50.219 -2.486 1 92.81 69 LYS B C 1
ATOM 4450 O O . LYS B 1 69 ? -5.781 51.25 -2.537 1 92.81 69 LYS B O 1
ATOM 4455 N N . ALA B 1 70 ? -5.277 49.312 -1.634 1 93 70 ALA B N 1
ATOM 4456 C CA . ALA B 1 70 ? -6.324 49.406 -0.619 1 93 70 ALA B CA 1
ATOM 4457 C C . ALA B 1 70 ? -5.828 50.188 0.598 1 93 70 ALA B C 1
ATOM 4459 O O . ALA B 1 70 ? -6.551 50.312 1.588 1 93 70 ALA B O 1
ATOM 4460 N N . ASN B 1 71 ? -4.566 50.594 0.63 1 91.5 71 ASN B N 1
ATOM 4461 C CA . ASN B 1 71 ? -3.934 51.344 1.709 1 91.5 71 ASN B CA 1
ATOM 4462 C C . ASN B 1 71 ? -3.848 50.531 2.99 1 91.5 71 ASN B C 1
ATOM 4464 O O . ASN B 1 71 ? -4.133 51.031 4.078 1 91.5 71 ASN B O 1
ATOM 4468 N N . VAL B 1 72 ? -3.689 49.312 2.795 1 94.12 72 VAL B N 1
ATOM 4469 C CA . VAL B 1 72 ? -3.365 48.438 3.92 1 94.12 72 VAL B CA 1
ATOM 4470 C C . VAL B 1 72 ? -1.85 48.312 4.066 1 94.12 72 VAL B C 1
ATOM 4472 O O . VAL B 1 72 ? -1.165 47.875 3.145 1 94.12 72 VAL B O 1
ATOM 4475 N N . THR B 1 73 ? -1.314 48.719 5.18 1 96.38 73 THR B N 1
ATOM 4476 C CA . THR B 1 73 ? 0.128 48.75 5.395 1 96.38 73 THR B CA 1
ATOM 4477 C C . THR B 1 73 ? 0.656 47.344 5.695 1 96.38 73 THR B C 1
ATOM 4479 O O . THR B 1 73 ? 0.203 46.719 6.637 1 96.38 73 THR B O 1
ATOM 4482 N N . VAL B 1 74 ? 1.55 46.906 4.863 1 97.81 74 VAL B N 1
ATOM 4483 C CA . VAL B 1 74 ? 2.234 45.656 5.105 1 97.81 74 VAL B CA 1
ATOM 4484 C C . VAL B 1 74 ? 3.654 45.906 5.598 1 97.81 74 VAL B C 1
ATOM 4486 O O . VAL B 1 74 ? 4.41 46.656 4.965 1 97.81 74 VAL B O 1
ATOM 4489 N N . LEU B 1 75 ? 3.979 45.281 6.684 1 98.19 75 LEU B N 1
ATOM 4490 C CA . LEU B 1 75 ? 5.258 45.562 7.32 1 98.19 75 LEU B CA 1
ATOM 4491 C C . LEU B 1 75 ? 6.223 44.406 7.168 1 98.19 75 LEU B C 1
ATOM 4493 O O . LEU B 1 75 ? 5.809 43.25 7.215 1 98.19 75 LEU B O 1
ATOM 4497 N N . GLY B 1 76 ? 7.488 44.688 6.965 1 97.94 76 GLY B N 1
ATOM 4498 C CA . GLY B 1 76 ? 8.609 43.781 6.902 1 97.94 76 GLY B CA 1
ATOM 4499 C C . GLY B 1 76 ? 9.93 44.406 7.309 1 97.94 76 GLY B C 1
ATOM 4500 O O . GLY B 1 76 ? 10.797 44.625 6.469 1 97.94 76 GLY B O 1
ATOM 4501 N N . THR B 1 77 ? 10.062 44.594 8.57 1 98.25 77 THR B N 1
ATOM 4502 C CA . THR B 1 77 ? 11.219 45.312 9.125 1 98.25 77 THR B CA 1
ATOM 4503 C C . THR B 1 77 ? 12.508 44.562 8.828 1 98.25 77 THR B C 1
ATOM 4505 O O . THR B 1 77 ? 13.547 45.156 8.578 1 98.25 77 THR B O 1
ATOM 4508 N N . ASN B 1 78 ? 12.406 43.219 8.844 1 98.19 78 ASN B N 1
ATOM 4509 C CA . ASN B 1 78 ? 13.625 42.438 8.633 1 98.19 78 ASN B CA 1
ATOM 4510 C C . ASN B 1 78 ? 13.672 41.844 7.23 1 98.19 78 ASN B C 1
ATOM 4512 O O . ASN B 1 78 ? 14.336 40.844 7.008 1 98.19 78 ASN B O 1
ATOM 4516 N N . LEU B 1 79 ? 12.961 42.438 6.32 1 97.5 79 LEU B N 1
ATOM 4517 C CA . LEU B 1 79 ? 12.961 41.969 4.941 1 97.5 79 LEU B CA 1
ATOM 4518 C C . LEU B 1 79 ? 13.742 42.906 4.039 1 97.5 79 LEU B C 1
ATOM 4520 O O . LEU B 1 79 ? 13.531 44.125 4.074 1 97.5 79 LEU B O 1
ATOM 4524 N N . ASN B 1 80 ? 14.68 42.375 3.412 1 96.62 80 ASN B N 1
ATOM 4525 C CA . ASN B 1 80 ? 15.312 43.062 2.303 1 96.62 80 ASN B CA 1
ATOM 4526 C C . ASN B 1 80 ? 14.805 42.562 0.955 1 96.62 80 ASN B C 1
ATOM 4528 O O . ASN B 1 80 ? 15.172 41.469 0.516 1 96.62 80 ASN B O 1
ATOM 4532 N N . THR B 1 81 ? 13.992 43.375 0.264 1 94.88 81 THR B N 1
ATOM 4533 C CA . THR B 1 81 ? 13.289 42.938 -0.929 1 94.88 81 THR B CA 1
ATOM 4534 C C . THR B 1 81 ? 13.984 43.438 -2.191 1 94.88 81 THR B C 1
ATOM 4536 O O . THR B 1 81 ? 13.484 43.219 -3.301 1 94.88 81 THR B O 1
ATOM 4539 N N . SER B 1 82 ? 15.078 44.031 -2.057 1 92.25 82 SER B N 1
ATOM 4540 C CA . SER B 1 82 ? 15.758 44.719 -3.166 1 92.25 82 SER B CA 1
ATOM 4541 C C . SER B 1 82 ? 16.281 43.688 -4.184 1 92.25 82 SER B C 1
ATOM 4543 O O . SER B 1 82 ? 16.422 44 -5.363 1 92.25 82 SER B O 1
ATOM 4545 N N . GLY B 1 83 ? 16.5 42.5 -3.738 1 91.62 83 GLY B N 1
ATOM 4546 C CA . GLY B 1 83 ? 17.062 41.469 -4.605 1 91.62 83 GLY B CA 1
ATOM 4547 C C . GLY B 1 83 ? 16 40.656 -5.328 1 91.62 83 GLY B C 1
ATOM 4548 O O . GLY B 1 83 ? 16.328 39.75 -6.082 1 91.62 83 GLY B O 1
ATOM 4549 N N . GLU B 1 84 ? 14.773 41 -5.168 1 92.56 84 GLU B N 1
ATOM 4550 C CA . GLU B 1 84 ? 13.703 40.219 -5.773 1 92.56 84 GLU B CA 1
ATOM 4551 C C . GLU B 1 84 ? 13.164 40.906 -7.027 1 92.56 84 GLU B C 1
ATOM 4553 O O . GLU B 1 84 ? 12.438 41.906 -6.941 1 92.56 84 GLU B O 1
ATOM 4558 N N . PRO B 1 85 ? 13.297 40.344 -8.156 1 91.56 85 PRO B N 1
ATOM 4559 C CA . PRO B 1 85 ? 12.938 41 -9.414 1 91.56 85 PRO B CA 1
ATOM 4560 C C . PRO B 1 85 ? 11.43 41.219 -9.555 1 91.56 85 PRO B C 1
ATOM 4562 O O . PRO B 1 85 ? 11 42.25 -10.102 1 91.56 85 PRO B O 1
ATOM 4565 N N . VAL B 1 86 ? 10.633 40.344 -9.133 1 91.81 86 VAL B N 1
ATOM 4566 C CA . VAL B 1 86 ? 9.18 40.469 -9.242 1 91.81 86 VAL B CA 1
ATOM 4567 C C . VAL B 1 86 ? 8.703 41.688 -8.484 1 91.81 86 VAL B C 1
ATOM 4569 O O . VAL B 1 86 ? 7.82 42.406 -8.953 1 91.81 86 VAL B O 1
ATOM 4572 N N . PHE B 1 87 ? 9.305 41.938 -7.355 1 93.44 87 PHE B N 1
ATOM 4573 C CA . PHE B 1 87 ? 8.922 43.094 -6.543 1 93.44 87 PHE B CA 1
ATOM 4574 C C . PHE B 1 87 ? 9.375 44.375 -7.199 1 93.44 87 PHE B C 1
ATOM 4576 O O . PHE B 1 87 ? 8.656 45.375 -7.168 1 93.44 87 PHE B O 1
ATOM 4583 N N . THR B 1 88 ? 10.516 44.281 -7.727 1 90.69 88 THR B N 1
ATOM 4584 C CA . THR B 1 88 ? 11.023 45.438 -8.445 1 90.69 88 THR B CA 1
ATOM 4585 C C . THR B 1 88 ? 10.133 45.781 -9.641 1 90.69 88 THR B C 1
ATOM 4587 O O . THR B 1 88 ? 9.781 46.938 -9.867 1 90.69 88 THR B O 1
ATOM 4590 N N . LYS B 1 89 ? 9.828 44.781 -10.375 1 90.38 89 LYS B N 1
ATOM 4591 C CA . LYS B 1 89 ? 9.008 44.938 -11.578 1 90.38 89 LYS B CA 1
ATOM 4592 C C . LYS B 1 89 ? 7.641 45.531 -11.242 1 90.38 89 LYS B C 1
ATOM 4594 O O . LYS B 1 89 ? 7.133 46.375 -11.969 1 90.38 89 LYS B O 1
ATOM 4599 N N . ASP B 1 90 ? 7.07 45.156 -10.172 1 90.94 90 ASP B N 1
ATOM 4600 C CA . ASP B 1 90 ? 5.707 45.562 -9.82 1 90.94 90 ASP B CA 1
ATOM 4601 C C . ASP B 1 90 ? 5.703 46.719 -8.852 1 90.94 90 ASP B C 1
ATOM 4603 O O . ASP B 1 90 ? 4.656 47.094 -8.312 1 90.94 90 ASP B O 1
ATOM 4607 N N . ASN B 1 91 ? 6.91 47.312 -8.586 1 91.75 91 ASN B N 1
ATOM 4608 C CA . ASN B 1 91 ? 7.066 48.469 -7.711 1 91.75 91 ASN B CA 1
ATOM 4609 C C . ASN B 1 91 ? 6.48 48.188 -6.328 1 91.75 91 ASN B C 1
ATOM 4611 O O . ASN B 1 91 ? 5.688 49 -5.824 1 91.75 91 ASN B O 1
ATOM 4615 N N . ILE B 1 92 ? 6.746 47 -5.836 1 92.38 92 ILE B N 1
ATOM 4616 C CA . ILE B 1 92 ? 6.27 46.562 -4.523 1 92.38 92 ILE B CA 1
ATOM 4617 C C . ILE B 1 92 ? 7.238 47.062 -3.443 1 92.38 92 ILE B C 1
ATOM 4619 O O . ILE B 1 92 ? 8.453 46.875 -3.557 1 92.38 92 ILE B O 1
ATOM 4623 N N . THR B 1 93 ? 6.68 47.719 -2.436 1 88.94 93 THR B N 1
ATOM 4624 C CA . THR B 1 93 ? 7.457 48.125 -1.271 1 88.94 93 THR B CA 1
ATOM 4625 C C . THR B 1 93 ? 6.848 47.562 0.012 1 88.94 93 THR B C 1
ATOM 4627 O O . THR B 1 93 ? 5.641 47.719 0.242 1 88.94 93 THR B O 1
ATOM 4630 N N . VAL B 1 94 ? 7.656 46.938 0.725 1 95.19 94 VAL B N 1
ATOM 4631 C CA . VAL B 1 94 ? 7.273 46.5 2.066 1 95.19 94 VAL B CA 1
ATOM 4632 C C . VAL B 1 94 ? 7.898 47.438 3.104 1 95.19 94 VAL B C 1
ATOM 4634 O O . VAL B 1 94 ? 9.125 47.531 3.189 1 95.19 94 VAL B O 1
ATOM 4637 N N . LEU B 1 95 ? 7.109 48.062 3.852 1 96.75 95 LEU B N 1
ATOM 4638 C CA . LEU B 1 95 ? 7.586 49.125 4.758 1 96.75 95 LEU B CA 1
ATOM 4639 C C . LEU B 1 95 ? 8.289 48.5 5.965 1 96.75 95 LEU B C 1
ATOM 4641 O O . LEU B 1 95 ? 7.879 47.438 6.453 1 96.75 95 LEU B O 1
ATOM 4645 N N . LYS B 1 96 ? 9.273 49.219 6.414 1 97.94 96 LYS B N 1
ATOM 4646 C CA . LYS B 1 96 ? 10.008 48.781 7.598 1 97.94 96 LYS B CA 1
ATOM 4647 C C . LYS B 1 96 ? 9.266 49.156 8.875 1 97.94 96 LYS B C 1
ATOM 4649 O O . LYS B 1 96 ? 9.445 48.531 9.914 1 97.94 96 LYS B O 1
ATOM 4654 N N . HIS B 1 97 ? 8.602 50.312 8.773 1 98.5 97 HIS B N 1
ATOM 4655 C CA . HIS B 1 97 ? 7.805 50.781 9.891 1 98.5 97 HIS B CA 1
ATOM 4656 C C . HIS B 1 97 ? 6.688 51.719 9.414 1 98.5 97 HIS B C 1
ATOM 4658 O O . HIS B 1 97 ? 6.645 52.094 8.242 1 98.5 97 HIS B O 1
ATOM 4664 N N . ILE B 1 98 ? 5.723 52 10.297 1 98 98 ILE B N 1
ATOM 4665 C CA . ILE B 1 98 ? 4.727 53.031 10.125 1 98 98 ILE B CA 1
ATOM 4666 C C . ILE B 1 98 ? 4.523 53.781 11.445 1 98 98 ILE B C 1
ATOM 4668 O O . ILE B 1 98 ? 4.699 53.219 12.516 1 98 98 ILE B O 1
ATOM 4672 N N . VAL B 1 99 ? 4.23 55.094 11.344 1 98 99 VAL B N 1
ATOM 4673 C CA . VAL B 1 99 ? 4.043 55.906 12.547 1 98 99 VAL B CA 1
ATOM 4674 C C . VAL B 1 99 ? 2.59 56.375 12.633 1 98 99 VAL B C 1
ATOM 4676 O O . VAL B 1 99 ? 2.037 56.875 11.664 1 98 99 VAL B O 1
ATOM 4679 N N . TYR B 1 100 ? 1.979 56.156 13.75 1 96.62 100 TYR B N 1
ATOM 4680 C CA . TYR B 1 100 ? 0.655 56.688 14.07 1 96.62 100 TYR B CA 1
ATOM 4681 C C . TYR B 1 100 ? 0.735 57.719 15.164 1 96.62 100 TYR B C 1
ATOM 4683 O O . TYR B 1 100 ? 1.527 57.594 16.109 1 96.62 100 TYR B O 1
ATOM 4691 N N . THR B 1 101 ? -0.087 58.75 15.039 1 96.12 101 THR B N 1
ATOM 4692 C CA . THR B 1 101 ? -0.172 59.75 16.078 1 96.12 101 THR B CA 1
ATOM 4693 C C . THR B 1 101 ? -1.485 59.656 16.844 1 96.12 101 THR B C 1
ATOM 4695 O O . THR B 1 101 ? -2.564 59.75 16.266 1 96.12 101 THR B O 1
ATOM 4698 N N . VAL B 1 102 ? -1.395 59.469 18.094 1 94.25 102 VAL B N 1
ATOM 4699 C CA . VAL B 1 102 ? -2.551 59.312 18.969 1 94.25 102 VAL B CA 1
ATOM 4700 C C . VAL B 1 102 ? -2.48 60.375 20.078 1 94.25 102 VAL B C 1
ATOM 4702 O O . VAL B 1 102 ? -1.6 60.312 20.938 1 94.25 102 VAL B O 1
ATOM 4705 N N . GLU B 1 103 ? -3.348 61.312 20.047 1 94 103 GLU B N 1
ATOM 4706 C CA . GLU B 1 103 ? -3.395 62.406 21.031 1 94 103 GLU B CA 1
ATOM 4707 C C . GLU B 1 103 ? -2.037 63.094 21.156 1 94 103 GLU B C 1
ATOM 4709 O O . GLU B 1 103 ? -1.534 63.281 22.266 1 94 103 GLU B O 1
ATOM 4714 N N . GLY B 1 104 ? -1.446 63.156 20.094 1 93.31 104 GLY B N 1
ATOM 4715 C CA . GLY B 1 104 ? -0.214 63.938 20.016 1 93.31 104 GLY B CA 1
ATOM 4716 C C . GLY B 1 104 ? 1.027 63.094 20.266 1 93.31 104 GLY B C 1
ATOM 4717 O O . GLY B 1 104 ? 2.15 63.562 20.109 1 93.31 104 GLY B O 1
ATOM 4718 N N . VAL B 1 105 ? 0.89 61.875 20.656 1 95.56 105 VAL B N 1
ATOM 4719 C CA . VAL B 1 105 ? 2.027 61 20.906 1 95.56 105 VAL B CA 1
ATOM 4720 C C . VAL B 1 105 ? 2.229 60.062 19.703 1 95.56 105 VAL B C 1
ATOM 4722 O O . VAL B 1 105 ? 1.271 59.5 19.203 1 95.56 105 VAL B O 1
ATOM 4725 N N . LYS B 1 106 ? 3.469 59.938 19.281 1 97.25 106 LYS B N 1
ATOM 4726 C CA . LYS B 1 106 ? 3.789 59.125 18.109 1 97.25 106 LYS B CA 1
ATOM 4727 C C . LYS B 1 106 ? 4.098 57.688 18.516 1 97.25 106 LYS B C 1
ATOM 4729 O O . LYS B 1 106 ? 4.863 57.438 19.453 1 97.25 106 LYS B O 1
ATOM 4734 N N . ILE B 1 107 ? 3.469 56.812 17.797 1 97.69 107 ILE B N 1
ATOM 4735 C CA . ILE B 1 107 ? 3.666 55.375 17.984 1 97.69 107 ILE B CA 1
ATOM 4736 C C . ILE B 1 107 ? 4.312 54.781 16.719 1 97.69 107 ILE B C 1
ATOM 4738 O O . ILE B 1 107 ? 3.748 54.875 15.633 1 97.69 107 ILE B O 1
ATOM 4742 N N . GLY B 1 108 ? 5.523 54.219 16.844 1 98.5 108 GLY B N 1
ATOM 4743 C CA . GLY B 1 108 ? 6.164 53.5 15.758 1 98.5 108 GLY B CA 1
ATOM 4744 C C . GLY B 1 108 ? 5.84 52.031 15.75 1 98.5 108 GLY B C 1
ATOM 4745 O O . GLY B 1 108 ? 6.07 51.312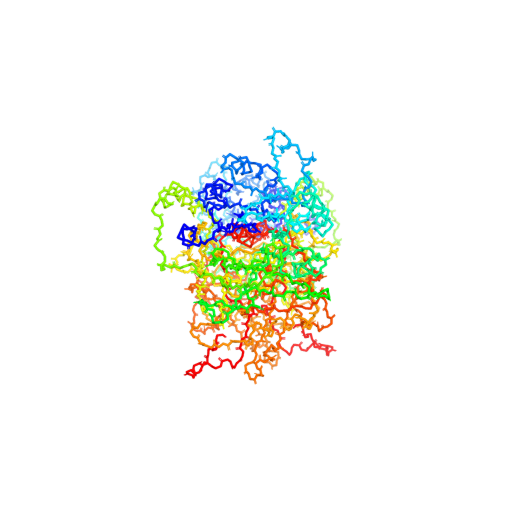 16.734 1 98.5 108 GLY B O 1
ATOM 4746 N N . VAL B 1 109 ? 5.293 51.531 14.664 1 98.62 109 VAL B N 1
ATOM 4747 C CA . VAL B 1 109 ? 4.926 50.125 14.531 1 98.62 109 VAL B CA 1
ATOM 4748 C C . VAL B 1 109 ? 5.844 49.469 13.516 1 98.62 109 VAL B C 1
ATOM 4750 O O . VAL B 1 109 ? 6.039 49.969 12.406 1 98.62 109 VAL B O 1
ATOM 4753 N N . MET B 1 110 ? 6.449 48.312 13.969 1 98.81 110 MET B N 1
ATOM 4754 C CA . MET B 1 110 ? 7.332 47.531 13.133 1 98.81 110 MET B CA 1
ATOM 4755 C C . MET B 1 110 ? 6.75 46.125 12.922 1 98.81 110 MET B C 1
ATOM 4757 O O . MET B 1 110 ? 5.766 45.75 13.562 1 98.81 110 MET B O 1
ATOM 4761 N N . GLY B 1 111 ? 7.285 45.344 11.93 1 98.69 111 GLY B N 1
ATOM 4762 C CA . GLY B 1 111 ? 6.832 44 11.641 1 98.69 111 GLY B CA 1
ATOM 4763 C C . GLY B 1 111 ? 7.965 43.062 11.273 1 98.69 111 GLY B C 1
ATOM 4764 O O . GLY B 1 111 ? 8.82 43.406 10.453 1 98.69 111 GLY B O 1
ATOM 4765 N N . VAL B 1 112 ? 8 41.781 11.93 1 98.25 112 VAL B N 1
ATOM 4766 C CA . VAL B 1 112 ? 9.086 40.875 11.617 1 98.25 112 VAL B CA 1
ATOM 4767 C C . VAL B 1 112 ? 8.523 39.469 11.383 1 98.25 112 VAL B C 1
ATOM 4769 O O . VAL B 1 112 ? 7.523 39.094 11.992 1 98.25 112 VAL B O 1
ATOM 4772 N N . VAL B 1 113 ? 9.227 38.844 10.461 1 96.25 113 VAL B N 1
ATOM 4773 C CA . VAL B 1 113 ? 8.914 37.438 10.172 1 96.25 113 VAL B CA 1
ATOM 4774 C C . VAL B 1 113 ? 10.07 36.531 10.633 1 96.25 113 VAL B C 1
ATOM 4776 O O . VAL B 1 113 ? 11.227 36.969 10.648 1 96.25 113 VAL B O 1
ATOM 4779 N N . THR B 1 114 ? 9.773 35.312 10.984 1 91.81 114 THR B N 1
ATOM 4780 C CA . THR B 1 114 ? 10.781 34.406 11.523 1 91.81 114 THR B CA 1
ATOM 4781 C C . THR B 1 114 ? 11.852 34.125 10.477 1 91.81 114 THR B C 1
ATOM 4783 O O . THR B 1 114 ? 11.539 33.938 9.289 1 91.81 114 THR B O 1
ATOM 4786 N N . THR B 1 115 ? 13.102 34 10.906 1 88.5 115 THR B N 1
ATOM 4787 C CA . THR B 1 115 ? 14.219 33.688 10.016 1 88.5 115 THR B CA 1
ATOM 4788 C C . THR B 1 115 ? 14.109 32.281 9.469 1 88.5 115 THR B C 1
ATOM 4790 O O . THR B 1 115 ? 14.734 31.953 8.453 1 88.5 115 THR B O 1
ATOM 4793 N N . GLU B 1 116 ? 13.344 31.531 10.109 1 77.19 116 GLU B N 1
ATOM 4794 C CA . GLU B 1 116 ? 13.109 30.172 9.633 1 77.19 116 GLU B CA 1
ATOM 4795 C C . GLU B 1 116 ? 12.5 30.172 8.234 1 77.19 116 GLU B C 1
ATOM 4797 O O . GLU B 1 116 ? 12.586 29.172 7.508 1 77.19 116 GLU B O 1
ATOM 4802 N N . THR B 1 117 ? 11.891 31.219 7.863 1 83.38 117 THR B N 1
ATOM 4803 C CA . THR B 1 117 ? 11.25 31.375 6.562 1 83.38 117 THR B CA 1
ATOM 4804 C C . THR B 1 117 ? 12.234 31.078 5.438 1 83.38 117 THR B C 1
ATOM 4806 O O . THR B 1 117 ? 11.844 30.594 4.371 1 83.38 117 THR B O 1
ATOM 4809 N N . ARG B 1 118 ? 13.539 31.266 5.723 1 80.19 118 ARG B N 1
ATOM 4810 C CA . ARG B 1 118 ? 14.594 31.016 4.75 1 80.19 118 ARG B CA 1
ATOM 4811 C C . ARG B 1 118 ? 14.562 29.562 4.266 1 80.19 118 ARG B C 1
ATOM 4813 O O . ARG B 1 118 ? 14.844 29.297 3.096 1 80.19 118 ARG B O 1
ATOM 4820 N N . THR B 1 119 ? 14.117 28.719 5.148 1 70.19 119 THR B N 1
ATOM 4821 C CA . THR B 1 119 ? 14.281 27.297 4.852 1 70.19 119 THR B CA 1
ATOM 4822 C C . THR B 1 119 ? 12.93 26.609 4.727 1 70.19 119 THR B C 1
ATOM 4824 O O . THR B 1 119 ? 12.812 25.578 4.047 1 70.19 119 THR B O 1
ATOM 4827 N N . ILE B 1 120 ? 11.93 27.25 5.301 1 63.84 120 ILE B N 1
ATOM 4828 C CA . ILE B 1 120 ? 10.672 26.5 5.387 1 63.84 120 ILE B CA 1
ATOM 4829 C C . ILE B 1 120 ? 9.695 27.016 4.328 1 63.84 120 ILE B C 1
ATOM 4831 O O . ILE B 1 120 ? 8.594 26.484 4.184 1 63.84 120 ILE B O 1
ATOM 4835 N N . ALA B 1 121 ? 9.992 28.047 3.652 1 76.56 121 ALA B N 1
ATOM 4836 C CA . ALA B 1 121 ? 9.188 28.625 2.58 1 76.56 121 ALA B CA 1
ATOM 4837 C C . ALA B 1 121 ? 10.047 28.938 1.356 1 76.56 121 ALA B C 1
ATOM 4839 O O . ALA B 1 121 ? 11.086 28.297 1.144 1 76.56 121 ALA B O 1
ATOM 4840 N N . ARG B 1 122 ? 9.484 29.672 0.322 1 80.56 122 ARG B N 1
ATOM 4841 C CA . ARG B 1 122 ? 10.172 30.016 -0.915 1 80.56 122 ARG B CA 1
ATOM 4842 C C . ARG B 1 122 ? 10.281 31.531 -1.079 1 80.56 122 ARG B C 1
ATOM 4844 O O . ARG B 1 122 ? 9.633 32.094 -1.958 1 80.56 122 ARG B O 1
ATOM 4851 N N . PRO B 1 123 ? 11.164 32.156 -0.297 1 88.5 123 PRO B N 1
ATOM 4852 C CA . PRO B 1 123 ? 11.234 33.625 -0.322 1 88.5 123 PRO B CA 1
ATOM 4853 C C . PRO B 1 123 ? 11.898 34.156 -1.587 1 88.5 123 PRO B C 1
ATOM 4855 O O . PRO B 1 123 ? 11.852 35.344 -1.851 1 88.5 123 PRO B O 1
ATOM 4858 N N . GLY B 1 124 ? 12.43 33.344 -2.369 1 86.81 124 GLY B N 1
ATOM 4859 C CA . GLY B 1 124 ? 13.086 33.844 -3.576 1 86.81 124 GLY B CA 1
ATOM 4860 C C . GLY B 1 124 ? 14.234 34.781 -3.299 1 86.81 124 GLY B C 1
ATOM 4861 O O . GLY B 1 124 ? 15.102 34.469 -2.473 1 86.81 124 GLY B O 1
ATOM 4862 N N . GLY B 1 125 ? 14.289 35.844 -3.959 1 89.62 125 GLY B N 1
ATOM 4863 C CA . GLY B 1 125 ? 15.352 36.844 -3.809 1 89.62 125 GLY B CA 1
ATOM 4864 C C . GLY B 1 125 ? 15.164 37.719 -2.598 1 89.62 125 GLY B C 1
ATOM 4865 O O . GLY B 1 125 ? 15.961 38.625 -2.369 1 89.62 125 GLY B O 1
ATOM 4866 N N . ILE B 1 126 ? 14.219 37.438 -1.785 1 93.06 126 ILE B N 1
ATOM 4867 C CA . ILE B 1 126 ? 13.961 38.25 -0.593 1 93.06 126 ILE B CA 1
ATOM 4868 C C . ILE B 1 126 ? 14.836 37.75 0.558 1 93.06 126 ILE B C 1
ATOM 4870 O O . ILE B 1 126 ? 14.766 36.594 0.944 1 93.06 126 ILE B O 1
ATOM 4874 N N . GLU B 1 127 ? 15.648 38.531 1.048 1 94.5 127 GLU B N 1
ATOM 4875 C CA . GLU B 1 127 ? 16.516 38.188 2.176 1 94.5 127 GLU B CA 1
ATOM 4876 C C . GLU B 1 127 ? 15.797 38.406 3.504 1 94.5 127 GLU B C 1
ATOM 4878 O O . GLU B 1 127 ? 15.219 39.5 3.734 1 94.5 127 GLU B O 1
ATOM 4883 N N . ILE B 1 128 ? 15.852 37.469 4.305 1 94.25 128 ILE B N 1
ATOM 4884 C CA . ILE B 1 128 ? 15.312 37.562 5.656 1 94.25 128 ILE B CA 1
ATOM 4885 C C . ILE B 1 128 ? 16.453 37.812 6.648 1 94.25 128 ILE B C 1
ATOM 4887 O O . ILE B 1 128 ? 17.25 36.906 6.91 1 94.25 128 ILE B O 1
ATOM 4891 N N . LEU B 1 129 ? 16.453 38.938 7.266 1 96.56 129 LEU B N 1
ATOM 4892 C CA . LEU B 1 129 ? 17.531 39.375 8.141 1 96.56 129 LEU B CA 1
ATOM 4893 C C . LEU B 1 129 ? 17.234 39 9.594 1 96.56 129 LEU B C 1
ATOM 4895 O O . LEU B 1 129 ? 16.125 38.562 9.914 1 96.56 129 LEU B O 1
ATOM 4899 N N . ASP B 1 130 ? 18.266 39.188 10.375 1 96 130 ASP B N 1
ATOM 4900 C CA . ASP B 1 130 ? 18.109 38.875 11.797 1 96 130 ASP B CA 1
ATOM 4901 C C . ASP B 1 130 ? 17.031 39.781 12.414 1 96 130 ASP B C 1
ATOM 4903 O O . ASP B 1 130 ? 16.984 40.969 12.172 1 96 130 ASP B O 1
ATOM 4907 N N . GLU B 1 131 ? 16.172 39.25 13.258 1 96.75 131 GLU B N 1
ATOM 4908 C CA . GLU B 1 131 ? 15.031 39.969 13.812 1 96.75 131 GLU B CA 1
ATOM 4909 C C . GLU B 1 131 ? 15.469 41.062 14.766 1 96.75 131 GLU B C 1
ATOM 4911 O O . GLU B 1 131 ? 15.094 42.219 14.602 1 96.75 131 GLU B O 1
ATOM 4916 N N . ILE B 1 132 ? 16.266 40.719 15.758 1 97.19 132 ILE B N 1
ATOM 4917 C CA . ILE B 1 132 ? 16.625 41.625 16.828 1 97.19 132 ILE B CA 1
ATOM 4918 C C . ILE B 1 132 ? 17.438 42.812 16.266 1 97.19 132 ILE B C 1
ATOM 4920 O O . ILE B 1 132 ? 17.172 43.969 16.562 1 97.19 132 ILE B O 1
ATOM 4924 N N . GLU B 1 133 ? 18.406 42.469 15.438 1 97.62 133 GLU B N 1
ATOM 4925 C CA . GLU B 1 133 ? 19.234 43.5 14.836 1 97.62 133 GLU B CA 1
ATOM 4926 C C . GLU B 1 133 ? 18.406 44.438 13.992 1 97.62 133 GLU B C 1
ATOM 4928 O O . GLU B 1 133 ? 18.609 45.656 14.031 1 97.62 133 GLU B O 1
ATOM 4933 N N . SER B 1 134 ? 17.547 43.938 13.258 1 98.25 134 SER B N 1
ATOM 4934 C CA . SER B 1 134 ? 16.688 44.75 12.406 1 98.25 134 SER B CA 1
ATOM 4935 C C . SER B 1 134 ? 15.789 45.656 13.234 1 98.25 134 SER B C 1
ATOM 4937 O O . SER B 1 134 ? 15.586 46.844 12.891 1 98.25 134 SER B O 1
ATOM 4939 N N . ILE B 1 135 ? 15.211 45.125 14.297 1 98.56 135 ILE B N 1
ATOM 4940 C CA . ILE B 1 135 ? 14.336 45.906 15.18 1 98.56 135 ILE B CA 1
ATOM 4941 C C . ILE B 1 135 ? 15.117 47.062 15.805 1 98.56 135 ILE B C 1
ATOM 4943 O O . ILE B 1 135 ? 14.672 48.188 15.781 1 98.56 135 ILE B O 1
ATOM 4947 N N . LYS B 1 136 ? 16.266 46.75 16.344 1 97.88 136 LYS B N 1
ATOM 4948 C CA . LYS B 1 136 ? 17.094 47.75 17.016 1 97.88 136 LYS B CA 1
ATOM 4949 C C . LYS B 1 136 ? 17.469 48.875 16.047 1 97.88 136 LYS B C 1
ATOM 4951 O O . LYS B 1 136 ? 17.375 50.062 16.391 1 97.88 136 LYS B O 1
ATOM 4956 N N . SER B 1 137 ? 17.875 48.469 14.883 1 98 137 SER B N 1
ATOM 4957 C CA . SER B 1 137 ? 18.25 49.438 13.875 1 98 137 SER B CA 1
ATOM 4958 C C . SER B 1 137 ? 17.078 50.344 13.516 1 98 137 SER B C 1
ATOM 4960 O O . SER B 1 137 ? 17.25 51.562 13.383 1 98 137 SER B O 1
ATOM 4962 N N . GLU B 1 138 ? 15.938 49.812 13.367 1 98.25 138 GLU B N 1
ATOM 4963 C CA . GLU B 1 138 ? 14.766 50.594 12.969 1 98.25 138 GLU B CA 1
ATOM 4964 C C . GLU B 1 138 ? 14.297 51.5 14.094 1 98.25 138 GLU B C 1
ATOM 4966 O O . GLU B 1 138 ? 13.805 52.594 13.844 1 98.25 138 GLU B O 1
ATOM 4971 N N . ILE B 1 139 ? 14.438 51.062 15.344 1 97.94 139 ILE B N 1
ATOM 4972 C CA . ILE B 1 139 ? 14.078 51.875 16.5 1 97.94 139 ILE B CA 1
ATOM 4973 C C . ILE B 1 139 ? 14.938 53.156 16.531 1 97.94 139 ILE B C 1
ATOM 4975 O O . ILE B 1 139 ? 14.438 54.219 16.828 1 97.94 139 ILE B O 1
ATOM 4979 N N . GLU B 1 140 ? 16.172 53.031 16.234 1 97.75 140 GLU B N 1
ATOM 4980 C CA . GLU B 1 140 ? 17.047 54.188 16.188 1 97.75 140 GLU B CA 1
ATOM 4981 C C . GLU B 1 140 ? 16.562 55.188 15.164 1 97.75 140 GLU B C 1
ATOM 4983 O O . GLU B 1 140 ? 16.625 56.406 15.398 1 97.75 140 GLU B O 1
ATOM 4988 N N . ILE B 1 141 ? 16.125 54.75 14.102 1 97.81 141 ILE B N 1
ATOM 4989 C CA . ILE B 1 141 ? 15.578 55.625 13.062 1 97.81 141 ILE B CA 1
ATOM 4990 C C . ILE B 1 141 ? 14.312 56.281 13.57 1 97.81 141 ILE B C 1
ATOM 4992 O O . ILE B 1 141 ? 14.117 57.5 13.367 1 97.81 141 ILE B O 1
ATOM 4996 N N . LEU B 1 142 ? 13.477 55.625 14.227 1 98.31 142 LEU B N 1
ATOM 4997 C CA . LEU B 1 142 ? 12.195 56.094 14.734 1 98.31 142 LEU B CA 1
ATOM 4998 C C . LEU B 1 142 ? 12.414 57.125 15.852 1 98.31 142 LEU B C 1
ATOM 5000 O O . LEU B 1 142 ? 11.648 58.062 15.984 1 98.31 142 LEU B O 1
ATOM 5004 N N . LYS B 1 143 ? 13.438 56.875 16.688 1 96.88 143 LYS B N 1
ATOM 5005 C CA . LYS B 1 143 ? 13.758 57.844 17.75 1 96.88 143 LYS B CA 1
ATOM 5006 C C . LYS B 1 143 ? 14.086 59.219 17.172 1 96.88 143 LYS B C 1
ATOM 5008 O O . LYS B 1 143 ? 13.727 60.25 17.766 1 96.88 143 LYS B O 1
ATOM 5013 N N . LYS B 1 144 ? 14.672 59.219 16.078 1 97.25 144 LYS B N 1
ATOM 5014 C CA . LYS B 1 144 ? 15.016 60.469 15.406 1 97.25 144 LYS B CA 1
ATOM 5015 C C . LYS B 1 144 ? 13.766 61.188 14.906 1 97.25 144 LYS B C 1
ATOM 5017 O O . LYS B 1 144 ? 13.805 62.375 14.609 1 97.25 144 LYS B O 1
ATOM 5022 N N . GLN B 1 145 ? 12.68 60.531 14.844 1 96.44 145 GLN B N 1
ATOM 5023 C CA . GLN B 1 145 ? 11.406 61.094 14.406 1 96.44 145 GLN B CA 1
ATOM 5024 C C . GLN B 1 145 ? 10.516 61.438 15.602 1 96.44 145 GLN B C 1
ATOM 5026 O O . GLN B 1 145 ? 9.312 61.625 15.445 1 96.44 145 GLN B O 1
ATOM 5031 N N . ASP B 1 146 ? 11.062 61.375 16.75 1 95.38 146 ASP B N 1
ATOM 5032 C CA . ASP B 1 146 ? 10.414 61.75 18.016 1 95.38 146 ASP B CA 1
ATOM 5033 C C . ASP B 1 146 ? 9.336 60.75 18.391 1 95.38 146 ASP B C 1
ATOM 5035 O O . ASP B 1 146 ? 8.297 61.125 18.953 1 95.38 146 ASP B O 1
ATOM 5039 N N . VAL B 1 147 ? 9.453 59.531 17.953 1 97.5 147 VAL B N 1
ATOM 5040 C CA . VAL B 1 147 ? 8.57 58.438 18.391 1 97.5 147 VAL B CA 1
ATOM 5041 C C . VAL B 1 147 ? 8.867 58.094 19.844 1 97.5 147 VAL B C 1
ATOM 5043 O O . VAL B 1 147 ? 10.031 58 20.234 1 97.5 147 VAL B O 1
ATOM 5046 N N . LYS B 1 148 ? 7.859 57.875 20.594 1 96 148 LYS B N 1
ATOM 5047 C CA . LYS B 1 148 ? 8.039 57.625 22.031 1 96 148 LYS B CA 1
ATOM 5048 C C . LYS B 1 148 ? 7.582 56.219 22.375 1 96 148 LYS B C 1
ATOM 5050 O O . LYS B 1 148 ? 8.008 55.656 23.391 1 96 148 LYS B O 1
ATOM 5055 N N . ILE B 1 149 ? 6.676 55.719 21.625 1 97.5 149 ILE B N 1
ATOM 5056 C CA . ILE B 1 149 ? 6.133 54.375 21.875 1 97.5 149 ILE B CA 1
ATOM 5057 C C . ILE B 1 149 ? 6.484 53.469 20.703 1 97.5 149 ILE B C 1
ATOM 5059 O O . ILE B 1 149 ? 6.281 53.812 19.547 1 97.5 149 ILE B O 1
ATOM 5063 N N . PHE B 1 150 ? 7.016 52.312 21.031 1 98.19 150 PHE B N 1
ATOM 5064 C CA . PHE B 1 150 ? 7.449 51.344 20.016 1 98.19 150 PHE B CA 1
ATOM 5065 C C . PHE B 1 150 ? 6.664 50.062 20.141 1 98.19 150 PHE B C 1
ATOM 5067 O O . PHE B 1 150 ? 6.625 49.438 21.203 1 98.19 150 PHE B O 1
ATOM 5074 N N . ALA B 1 151 ? 6.027 49.688 19.016 1 98.5 151 ALA B N 1
ATOM 5075 C CA . ALA B 1 151 ? 5.234 48.469 18.922 1 98.5 151 ALA B CA 1
ATOM 5076 C C . ALA B 1 151 ? 5.781 47.531 17.844 1 98.5 151 ALA B C 1
ATOM 5078 O O . ALA B 1 151 ? 6.398 47.969 16.875 1 98.5 151 ALA B O 1
ATOM 5079 N N . LEU B 1 152 ? 5.566 46.219 18.047 1 98.75 152 LEU B N 1
ATOM 5080 C CA . LEU B 1 152 ? 6.023 45.219 17.109 1 98.75 152 LEU B CA 1
ATOM 5081 C C . LEU B 1 152 ? 4.898 44.25 16.766 1 98.75 152 LEU B C 1
ATOM 5083 O O . LEU B 1 152 ? 4.25 43.688 17.656 1 98.75 152 LEU B O 1
ATOM 5087 N N . ILE B 1 153 ? 4.566 44.125 15.484 1 98.69 153 ILE B N 1
ATOM 5088 C CA . ILE B 1 153 ? 3.803 43 14.969 1 98.69 153 ILE B CA 1
ATOM 5089 C C . ILE B 1 153 ? 4.754 41.875 14.562 1 98.69 153 ILE B C 1
ATOM 5091 O O . ILE B 1 153 ? 5.594 42.062 13.672 1 98.69 153 ILE B O 1
ATOM 5095 N N . SER B 1 154 ? 4.574 40.719 15.18 1 97.88 154 SER B N 1
ATOM 5096 C CA . SER B 1 154 ? 5.625 39.719 15.039 1 97.88 154 SER B CA 1
ATOM 5097 C C . SER B 1 154 ? 5.055 38.375 14.594 1 97.88 154 SER B C 1
ATOM 5099 O O . SER B 1 154 ? 3.99 37.938 15.062 1 97.88 154 SER B O 1
ATOM 5101 N N . HIS B 1 155 ? 5.711 37.781 13.625 1 96.25 155 HIS B N 1
ATOM 5102 C CA . HIS B 1 155 ? 5.445 36.406 13.258 1 96.25 155 HIS B CA 1
ATOM 5103 C C . HIS B 1 155 ? 6.668 35.531 13.516 1 96.25 155 HIS B C 1
ATOM 5105 O O . HIS B 1 155 ? 7.113 34.812 12.617 1 96.25 155 HIS B O 1
ATOM 5111 N N . VAL B 1 156 ? 7.176 35.531 14.773 1 92.94 156 VAL B N 1
ATOM 5112 C CA . VAL B 1 156 ? 8.406 34.812 15.094 1 92.94 156 VAL B CA 1
ATOM 5113 C C . VAL B 1 156 ? 8.117 33.719 16.109 1 92.94 156 VAL B C 1
ATOM 5115 O O . VAL B 1 156 ? 8.953 32.844 16.344 1 92.94 156 VAL B O 1
ATOM 5118 N N . GLY B 1 157 ? 6.938 33.781 16.75 1 90 157 GLY B N 1
ATOM 5119 C CA . GLY B 1 157 ? 6.594 32.812 17.75 1 90 157 GLY B CA 1
ATOM 5120 C C . GLY B 1 157 ? 6.684 33.344 19.172 1 90 157 GLY B C 1
ATOM 5121 O O . GLY B 1 157 ? 7.441 34.281 19.438 1 90 157 GLY B O 1
ATOM 5122 N N . TYR B 1 158 ? 6.008 32.656 20.094 1 89.94 158 TYR B N 1
ATOM 5123 C CA . TYR B 1 158 ? 5.781 33.156 21.438 1 89.94 158 TYR B CA 1
ATOM 5124 C C . TYR B 1 158 ? 7.082 33.25 22.234 1 89.94 158 TYR B C 1
ATOM 5126 O O . TYR B 1 158 ? 7.422 34.281 22.797 1 89.94 158 TYR B O 1
ATOM 5134 N N . GLU B 1 159 ? 7.836 32.219 22.203 1 87.94 159 GLU B N 1
ATOM 5135 C CA . GLU B 1 159 ? 9.078 32.156 22.984 1 87.94 159 GLU B CA 1
ATOM 5136 C C . GLU B 1 159 ? 10.086 33.188 22.438 1 87.94 159 GLU B C 1
ATOM 5138 O O . GLU B 1 159 ? 10.828 33.812 23.203 1 87.94 159 GLU B O 1
ATOM 5143 N N . VAL B 1 160 ? 10.164 33.25 21.203 1 92 160 VAL B N 1
ATOM 5144 C CA . VAL B 1 160 ? 11.078 34.188 20.578 1 92 160 VAL B CA 1
ATOM 5145 C C . VAL B 1 160 ? 10.625 35.625 20.859 1 92 160 VAL B C 1
ATOM 5147 O O . VAL B 1 160 ? 11.445 36.5 21.078 1 92 160 VAL B O 1
ATOM 5150 N N . ASP B 1 161 ? 9.336 35.844 20.844 1 96.12 161 ASP B N 1
ATOM 5151 C CA . ASP B 1 161 ? 8.797 37.156 21.188 1 96.12 161 ASP B CA 1
ATOM 5152 C C . ASP B 1 161 ? 9.234 37.562 22.594 1 96.12 161 ASP B C 1
ATOM 5154 O O . ASP B 1 161 ? 9.602 38.719 22.812 1 96.12 161 ASP B O 1
ATOM 5158 N N . ILE B 1 162 ? 9.117 36.625 23.5 1 94.62 162 ILE B N 1
ATOM 5159 C CA . ILE B 1 162 ? 9.531 36.906 24.859 1 94.62 162 ILE B CA 1
ATOM 5160 C C . ILE B 1 162 ? 11.008 37.281 24.891 1 94.62 162 ILE B C 1
ATOM 5162 O O . ILE B 1 162 ? 11.406 38.25 25.562 1 94.62 162 ILE B O 1
ATOM 5166 N N . ASN B 1 163 ? 11.789 36.562 24.188 1 95.25 163 ASN B N 1
ATOM 5167 C CA . ASN B 1 163 ? 13.219 36.844 24.109 1 95.25 163 ASN B CA 1
ATOM 5168 C C . ASN B 1 163 ? 13.477 38.219 23.5 1 95.25 163 ASN B C 1
ATOM 5170 O O . ASN B 1 163 ? 14.352 38.969 23.984 1 95.25 163 ASN B O 1
ATOM 5174 N N . ILE B 1 164 ? 12.789 38.594 22.469 1 97 164 ILE B N 1
ATOM 5175 C CA . ILE B 1 164 ? 12.922 39.906 21.844 1 97 164 ILE B CA 1
ATOM 5176 C C . ILE B 1 164 ? 12.547 41 22.828 1 97 164 ILE B C 1
ATOM 5178 O O . ILE B 1 164 ? 13.266 42 22.969 1 97 164 ILE B O 1
ATOM 5182 N N . ALA B 1 165 ? 11.492 40.75 23.516 1 97.38 165 ALA B N 1
ATOM 5183 C CA . ALA B 1 165 ? 11.031 41.719 24.5 1 97.38 165 ALA B CA 1
ATOM 5184 C C . ALA B 1 165 ? 12.086 41.969 25.578 1 97.38 165 ALA B C 1
ATOM 5186 O O . ALA B 1 165 ? 12.242 43.094 26.062 1 97.38 165 ALA B O 1
ATOM 5187 N N . LYS B 1 166 ? 12.797 40.938 25.938 1 96.06 166 LYS B N 1
ATOM 5188 C CA . LYS B 1 166 ? 13.844 41.031 26.953 1 96.06 166 LYS B CA 1
ATOM 5189 C C . LYS B 1 166 ? 15.055 41.781 26.406 1 96.06 166 LYS B C 1
ATOM 5191 O O . LYS B 1 166 ? 15.672 42.594 27.125 1 96.06 166 LYS B O 1
ATOM 5196 N N . LYS B 1 167 ? 15.328 41.594 25.203 1 95.56 167 LYS B N 1
ATOM 5197 C CA . LYS B 1 167 ? 16.594 42.062 24.656 1 95.56 167 LYS B CA 1
ATOM 5198 C C . LYS B 1 167 ? 16.453 43.438 24.047 1 95.56 167 LYS B C 1
ATOM 5200 O O . LYS B 1 167 ? 17.438 44.188 23.906 1 95.56 167 LYS B O 1
ATOM 5205 N N . VAL B 1 168 ? 15.297 43.812 23.609 1 96.75 168 VAL B N 1
ATOM 5206 C CA . VAL B 1 168 ? 15.055 45.125 23.031 1 96.75 168 VAL B CA 1
ATOM 5207 C C . VAL B 1 168 ? 14.305 46 24.016 1 96.75 168 VAL B C 1
ATOM 5209 O O . VAL B 1 168 ? 13.078 46.125 23.969 1 96.75 168 VAL B O 1
ATOM 5212 N N . GLU B 1 169 ? 14.984 46.781 24.719 1 93.94 169 GLU B N 1
ATOM 5213 C CA . GLU B 1 169 ? 14.461 47.5 25.891 1 93.94 169 GLU B CA 1
ATOM 5214 C C . GLU B 1 169 ? 13.469 48.562 25.484 1 93.94 169 GLU B C 1
ATOM 5216 O O . GLU B 1 169 ? 12.57 48.906 26.25 1 93.94 169 GLU B O 1
ATOM 5221 N N . ASP B 1 170 ? 13.531 49.062 24.297 1 95.38 170 ASP B N 1
ATOM 5222 C CA . ASP B 1 170 ? 12.703 50.188 23.859 1 95.38 170 ASP B CA 1
ATOM 5223 C C . ASP B 1 170 ? 11.297 49.688 23.5 1 95.38 170 ASP B C 1
ATOM 5225 O O . ASP B 1 170 ? 10.375 50.5 23.391 1 95.38 170 ASP B O 1
ATOM 5229 N N . LEU B 1 171 ? 11.07 48.438 23.344 1 96.88 171 LEU B N 1
ATOM 5230 C CA . LEU B 1 171 ? 9.781 47.906 22.891 1 96.88 171 LEU B CA 1
ATOM 5231 C C . LEU B 1 171 ? 8.742 48 24 1 96.88 171 LEU B C 1
ATOM 5233 O O . LEU B 1 171 ? 9.023 47.656 25.141 1 96.88 171 LEU B O 1
ATOM 5237 N N . HIS B 1 172 ? 7.586 48.406 23.656 1 97.69 172 HIS B N 1
ATOM 5238 C CA . HIS B 1 172 ? 6.523 48.531 24.641 1 97.69 172 HIS B CA 1
ATOM 5239 C C . HIS B 1 172 ? 5.555 47.375 24.578 1 97.69 172 HIS B C 1
ATOM 5241 O O . HIS B 1 172 ? 5.094 46.875 25.625 1 97.69 172 HIS B O 1
ATOM 5247 N N . PHE B 1 173 ? 5.109 47 23.375 1 97.94 173 PHE B N 1
ATOM 5248 C CA . PHE B 1 173 ? 4.223 45.844 23.297 1 97.94 173 PHE B CA 1
ATOM 5249 C C . PHE B 1 173 ? 4.41 45.125 21.969 1 97.94 173 PHE B C 1
ATOM 5251 O O . PHE B 1 173 ? 4.898 45.688 21 1 97.94 173 PHE B O 1
ATOM 5258 N N . ILE B 1 174 ? 4.105 43.844 21.938 1 98.44 174 ILE B N 1
ATOM 5259 C CA . ILE B 1 174 ? 4.234 42.938 20.797 1 98.44 174 ILE B CA 1
ATOM 5260 C C . ILE B 1 174 ? 2.898 42.25 20.531 1 98.44 174 ILE B C 1
ATOM 5262 O O . ILE B 1 174 ? 2.287 41.688 21.438 1 98.44 174 ILE B O 1
ATOM 5266 N N . VAL B 1 175 ? 2.414 42.375 19.297 1 98.19 175 VAL B N 1
ATOM 5267 C CA . VAL B 1 175 ? 1.321 41.562 18.781 1 98.19 175 VAL B CA 1
ATOM 5268 C C . VAL B 1 175 ? 1.885 40.375 17.953 1 98.19 175 VAL B C 1
ATOM 5270 O O . VAL B 1 175 ? 2.311 40.562 16.812 1 98.19 175 VAL B O 1
ATOM 5273 N N . GLY B 1 176 ? 1.78 39.188 18.578 1 96.31 176 GLY B N 1
ATOM 5274 C CA . GLY B 1 176 ? 2.543 38.094 18.016 1 96.31 176 GLY B CA 1
ATOM 5275 C C . GLY B 1 176 ? 1.67 37.031 17.375 1 96.31 176 GLY B C 1
ATOM 5276 O O . GLY B 1 176 ? 0.448 37.031 17.531 1 96.31 176 GLY B O 1
ATOM 5277 N N . GLY B 1 177 ? 2.32 36.219 16.516 1 91.31 177 GLY B N 1
ATOM 5278 C CA . GLY B 1 177 ? 1.727 35.031 15.891 1 91.31 177 GLY B CA 1
ATOM 5279 C C . GLY B 1 177 ? 2.717 33.906 15.68 1 91.31 177 GLY B C 1
ATOM 5280 O O . GLY B 1 177 ? 3.643 33.75 16.469 1 91.31 177 GLY B O 1
ATOM 5281 N N . HIS B 1 178 ? 2.416 32.969 14.766 1 82.19 178 HIS B N 1
ATOM 5282 C CA . HIS B 1 178 ? 3.305 31.922 14.281 1 82.19 178 HIS B CA 1
ATOM 5283 C C . HIS B 1 178 ? 3.127 30.641 15.094 1 82.19 178 HIS B C 1
ATOM 5285 O O . HIS B 1 178 ? 3.041 29.547 14.523 1 82.19 178 HIS B O 1
ATOM 5291 N N . THR B 1 179 ? 3.127 30.703 16.438 1 74.94 179 THR B N 1
ATOM 5292 C CA . THR B 1 179 ? 3.084 29.5 17.266 1 74.94 179 THR B CA 1
ATOM 5293 C C . THR B 1 179 ? 1.66 29.219 17.734 1 74.94 179 THR B C 1
ATOM 5295 O O . THR B 1 179 ? 1.424 28.266 18.469 1 74.94 179 THR B O 1
ATOM 5298 N N . ASN B 1 180 ? 0.638 30.047 17.344 1 76.25 180 ASN B N 1
ATOM 5299 C CA . ASN B 1 180 ? -0.77 29.844 17.672 1 76.25 180 ASN B CA 1
ATOM 5300 C C . ASN B 1 180 ? -0.981 29.688 19.172 1 76.25 180 ASN B C 1
ATOM 5302 O O . ASN B 1 180 ? -1.746 28.812 19.609 1 76.25 180 ASN B O 1
ATOM 5306 N N . THR B 1 181 ? -0.257 30.422 20 1 80.19 181 THR B N 1
ATOM 5307 C CA . THR B 1 181 ? -0.309 30.344 21.453 1 80.19 181 THR B CA 1
ATOM 5308 C C . THR B 1 181 ? -1.566 31.031 21.984 1 80.19 181 THR B C 1
ATOM 5310 O O . THR B 1 181 ? -1.828 32.188 21.688 1 80.19 181 THR B O 1
ATOM 5313 N N . PHE B 1 182 ? -2.297 30.281 22.797 1 87.69 182 PHE B N 1
ATOM 5314 C CA . PHE B 1 182 ? -3.502 30.844 23.391 1 87.69 182 PHE B CA 1
ATOM 5315 C C . PHE B 1 182 ? -3.199 31.469 24.75 1 87.69 182 PHE B C 1
ATOM 5317 O O . PHE B 1 182 ? -2.979 30.734 25.734 1 87.69 182 PHE B O 1
ATOM 5324 N N . LEU B 1 183 ? -3.191 32.781 24.812 1 92.38 183 LEU B N 1
ATOM 5325 C CA . LEU B 1 183 ? -3.043 33.531 26.047 1 92.38 183 LEU B CA 1
ATOM 5326 C C . LEU B 1 183 ? -4.391 34.062 26.516 1 92.38 183 LEU B C 1
ATOM 5328 O O . LEU B 1 183 ? -5.207 34.5 25.703 1 92.38 183 LEU B O 1
ATOM 5332 N N . TYR B 1 184 ? -4.578 33.938 27.812 1 94.12 184 TYR B N 1
ATOM 5333 C CA . TYR B 1 184 ? -5.867 34.344 28.344 1 94.12 184 TYR B CA 1
ATOM 5334 C C . TYR B 1 184 ? -5.793 34.531 29.859 1 94.12 184 TYR B C 1
ATOM 5336 O O . TYR B 1 184 ? -5.07 33.781 30.547 1 94.12 184 TYR B O 1
ATOM 5344 N N . ASN B 1 185 ? -6.59 35.531 30.328 1 94.94 185 ASN B N 1
ATOM 5345 C CA . ASN B 1 185 ? -6.762 35.719 31.766 1 94.94 185 ASN B CA 1
ATOM 5346 C C . ASN B 1 185 ? -8.117 35.188 32.25 1 94.94 185 ASN B C 1
ATOM 5348 O O . ASN B 1 185 ? -9.133 35.406 31.594 1 94.94 185 ASN B O 1
ATOM 5352 N N . GLY B 1 186 ? -8.102 34.438 33.281 1 92.12 186 GLY B N 1
ATOM 5353 C CA . GLY B 1 186 ? -9.344 33.938 33.844 1 92.12 186 GLY B CA 1
ATOM 5354 C C . GLY B 1 186 ? -9.844 32.688 33.156 1 92.12 186 GLY B C 1
ATOM 5355 O O . GLY B 1 186 ? -9.047 31.859 32.719 1 92.12 186 GLY B O 1
ATOM 5356 N N . VAL B 1 187 ? -11.188 32.438 33.094 1 88.69 187 VAL B N 1
ATOM 5357 C CA . VAL B 1 187 ? -11.797 31.25 32.531 1 88.69 187 VAL B CA 1
ATOM 5358 C C . VAL B 1 187 ? -11.969 31.406 31.031 1 88.69 187 VAL B C 1
ATOM 5360 O O . VAL B 1 187 ? -12.586 32.375 30.578 1 88.69 187 VAL B O 1
ATOM 5363 N N . SER B 1 188 ? -11.398 30.562 30.359 1 85.12 188 SER B N 1
ATOM 5364 C CA . SER B 1 188 ? -11.484 30.609 28.906 1 85.12 188 SER B CA 1
ATOM 5365 C C . SER B 1 188 ? -12.93 30.469 28.438 1 85.12 188 SER B C 1
ATOM 5367 O O . SER B 1 188 ? -13.688 29.656 28.984 1 85.12 188 SER B O 1
ATOM 5369 N N . PRO B 1 189 ? -13.391 31.297 27.516 1 78.44 189 PRO B N 1
ATOM 5370 C CA . PRO B 1 189 ? -14.773 31.219 27.047 1 78.44 189 PRO B CA 1
ATOM 5371 C C . PRO B 1 189 ? -15.031 30 26.172 1 78.44 189 PRO B C 1
ATOM 5373 O O . PRO B 1 189 ? -16.188 29.609 25.969 1 78.44 189 PRO B O 1
ATOM 5376 N N . GLY B 1 190 ? -14.102 29.406 25.719 1 65.06 190 GLY B N 1
ATOM 5377 C CA . GLY B 1 190 ? -14.25 28.203 24.922 1 65.06 190 GLY B CA 1
ATOM 5378 C C . GLY B 1 190 ? -13.516 27 25.5 1 65.06 190 GLY B C 1
ATOM 5379 O O . GLY B 1 190 ? -13.234 26.969 26.703 1 65.06 190 GLY B O 1
ATOM 5380 N N . ASN B 1 191 ? -13.391 25.938 24.703 1 63.28 191 ASN B N 1
ATOM 5381 C CA . ASN B 1 191 ? -12.781 24.688 25.156 1 63.28 191 ASN B CA 1
ATOM 5382 C C . ASN B 1 191 ? -11.266 24.719 25.016 1 63.28 191 ASN B C 1
ATOM 5384 O O . ASN B 1 191 ? -10.602 23.688 25.062 1 63.28 191 ASN B O 1
ATOM 5388 N N . ASP B 1 192 ? -10.781 25.984 24.891 1 70.56 192 ASP B N 1
ATOM 5389 C CA . ASP B 1 192 ? -9.336 26.125 24.688 1 70.56 192 ASP B CA 1
ATOM 5390 C C . ASP B 1 192 ? -8.625 26.406 26.016 1 70.56 192 ASP B C 1
ATOM 5392 O O . ASP B 1 192 ? -9.148 27.125 26.859 1 70.56 192 ASP B O 1
ATOM 5396 N N . THR B 1 193 ? -7.484 25.797 26.219 1 76.25 193 THR B N 1
ATOM 5397 C CA . THR B 1 193 ? -6.727 25.984 27.453 1 76.25 193 THR B CA 1
ATOM 5398 C C . THR B 1 193 ? -5.637 27.031 27.25 1 76.25 193 THR B C 1
ATOM 5400 O O . THR B 1 193 ? -4.738 26.859 26.422 1 76.25 193 THR B O 1
ATOM 5403 N N . PRO B 1 194 ? -5.707 28.062 28.094 1 85.5 194 PRO B N 1
ATOM 5404 C CA . PRO B 1 194 ? -4.66 29.078 27.969 1 85.5 194 PRO B CA 1
ATOM 5405 C C . PRO B 1 194 ? -3.295 28.578 28.438 1 85.5 194 PRO B C 1
ATOM 5407 O O . PRO B 1 194 ? -3.211 27.844 29.422 1 85.5 194 PRO B O 1
ATOM 5410 N N . VAL B 1 195 ? -2.271 29 27.75 1 80.19 195 VAL B N 1
ATOM 5411 C CA . VAL B 1 195 ? -0.914 28.594 28.094 1 80.19 195 VAL B CA 1
ATOM 5412 C C . VAL B 1 195 ? -0.239 29.672 28.938 1 80.19 195 VAL B C 1
ATOM 5414 O O . VAL B 1 195 ? 0.8 29.422 29.547 1 80.19 195 VAL B O 1
ATOM 5417 N N . GLY B 1 196 ? -0.791 30.844 29.062 1 88.31 196 GLY B N 1
ATOM 5418 C CA . GLY B 1 196 ? -0.247 31.969 29.812 1 88.31 196 GLY B CA 1
ATOM 5419 C C . GLY B 1 196 ? -1.185 33.156 29.875 1 88.31 196 GLY B C 1
ATOM 5420 O O . GLY B 1 196 ? -2.291 33.094 29.344 1 88.31 196 GLY B O 1
ATOM 5421 N N . PRO B 1 197 ? -0.754 34.156 30.562 1 95.12 197 PRO B N 1
ATOM 5422 C CA . PRO B 1 197 ? -1.603 35.344 30.703 1 95.12 197 PRO B CA 1
ATOM 5423 C C . PRO B 1 197 ? -1.622 36.219 29.453 1 95.12 197 PRO B C 1
ATOM 5425 O O . PRO B 1 197 ? -0.667 36.188 28.672 1 95.12 197 PRO B O 1
ATOM 5428 N N . TYR B 1 198 ? -2.695 36.875 29.281 1 96.81 198 TYR B N 1
ATOM 5429 C CA . TYR B 1 198 ? -2.861 37.844 28.219 1 96.81 198 TYR B CA 1
ATOM 5430 C C . TYR B 1 198 ? -2.994 39.25 28.797 1 96.81 198 TYR B C 1
ATOM 5432 O O . TYR B 1 198 ? -3.959 39.562 29.5 1 96.81 198 TYR B O 1
ATOM 5440 N N . PRO B 1 199 ? -2.057 40.219 28.516 1 97.56 199 PRO B N 1
ATOM 5441 C CA . PRO B 1 199 ? -0.761 39.938 27.891 1 97.56 199 PRO B CA 1
ATOM 5442 C C . PRO B 1 199 ? 0.227 39.281 28.844 1 97.56 199 PRO B C 1
ATOM 5444 O O . PRO B 1 199 ? 0.036 39.312 30.062 1 97.56 199 PRO B O 1
ATOM 5447 N N . THR B 1 200 ? 1.181 38.594 28.297 1 97.25 200 THR B N 1
ATOM 5448 C CA . THR B 1 200 ? 2.355 38.25 29.094 1 97.25 200 THR B CA 1
ATOM 5449 C C . THR B 1 200 ? 3.199 39.5 29.375 1 97.25 200 THR B C 1
ATOM 5451 O O . THR B 1 200 ? 3.592 40.219 28.438 1 97.25 200 THR B O 1
ATOM 5454 N N . VAL B 1 201 ? 3.461 39.719 30.609 1 97.25 201 VAL B N 1
ATOM 5455 C CA . VAL B 1 201 ? 4.23 40.875 31.016 1 97.25 201 VAL B CA 1
ATOM 5456 C C . VAL B 1 201 ? 5.699 40.5 31.188 1 97.25 201 VAL B C 1
ATOM 5458 O O . VAL B 1 201 ? 6.039 39.656 32.031 1 97.25 201 VAL B O 1
ATOM 5461 N N . VAL B 1 202 ? 6.531 41.031 30.344 1 96.62 202 VAL B N 1
ATOM 5462 C CA . VAL B 1 202 ? 7.969 40.812 30.438 1 96.62 202 VAL B CA 1
ATOM 5463 C C . VAL B 1 202 ? 8.617 41.938 31.234 1 96.62 202 VAL B C 1
ATOM 5465 O O . VAL B 1 202 ? 8.695 43.094 30.75 1 96.62 202 VAL B O 1
ATOM 5468 N N . GLN B 1 203 ? 9.086 41.625 32.375 1 94.12 203 GLN B N 1
ATOM 5469 C CA . GLN B 1 203 ? 9.781 42.594 33.219 1 94.12 203 GLN B CA 1
ATOM 5470 C C . GLN B 1 203 ? 11.281 42.562 32.938 1 94.12 203 GLN B C 1
ATOM 5472 O O . GLN B 1 203 ? 11.922 41.5 33 1 94.12 203 GLN B O 1
ATOM 5477 N N . ARG B 1 204 ? 11.828 43.75 32.719 1 93.25 204 ARG B N 1
ATOM 5478 C CA . ARG B 1 204 ? 13.25 43.844 32.438 1 93.25 204 ARG B CA 1
ATOM 5479 C C . ARG B 1 204 ? 14.023 44.344 33.656 1 93.25 204 ARG B C 1
ATOM 5481 O O . ARG B 1 204 ? 13.438 44.906 34.562 1 93.25 204 ARG B O 1
ATOM 5488 N N . ASP B 1 205 ? 15.336 44.125 33.625 1 88.88 205 ASP B N 1
ATOM 5489 C CA . ASP B 1 205 ? 16.203 44.562 34.719 1 88.88 205 ASP B CA 1
ATOM 5490 C C . ASP B 1 205 ? 16.203 46.094 34.875 1 88.88 205 ASP B C 1
ATOM 5492 O O . ASP B 1 205 ? 16.359 46.625 35.969 1 88.88 205 ASP B O 1
ATOM 5496 N N . SER B 1 206 ? 15.977 46.781 33.844 1 86.94 206 SER B N 1
ATOM 5497 C CA . SER B 1 206 ? 15.969 48.25 33.812 1 86.94 206 SER B CA 1
ATOM 5498 C C . SER B 1 206 ? 14.727 48.812 34.5 1 86.94 206 SER B C 1
ATOM 5500 O O . SER B 1 206 ? 14.641 50 34.75 1 86.94 206 SER B O 1
ATOM 5502 N N . GLY B 1 207 ? 13.773 47.906 34.781 1 88.44 207 GLY B N 1
ATOM 5503 C CA . GLY B 1 207 ? 12.531 48.344 35.375 1 88.44 207 GLY B CA 1
ATOM 5504 C C . GLY B 1 207 ? 11.422 48.594 34.375 1 88.44 207 GLY B C 1
ATOM 5505 O O . GLY B 1 207 ? 10.266 48.781 34.75 1 88.44 207 GLY B O 1
ATOM 5506 N N . THR B 1 208 ? 11.766 48.562 33.094 1 90.81 208 THR B N 1
ATOM 5507 C CA . THR B 1 208 ? 10.758 48.75 32.062 1 90.81 208 THR B CA 1
ATOM 5508 C C . THR B 1 208 ? 10.031 47.469 31.766 1 90.81 208 THR B C 1
ATOM 5510 O O . THR B 1 208 ? 10.469 46.375 32.188 1 90.81 208 THR B O 1
ATOM 5513 N N . VAL B 1 209 ? 8.82 47.625 31.094 1 94.44 209 VAL B N 1
ATOM 5514 C CA . VAL B 1 209 ? 7.969 46.469 30.844 1 94.44 209 VAL B CA 1
ATOM 5515 C C . VAL B 1 209 ? 7.605 46.406 29.359 1 94.44 209 VAL B C 1
ATOM 5517 O O . VAL B 1 209 ? 7.504 47.438 28.703 1 94.44 209 VAL B O 1
ATOM 5520 N N . ALA B 1 210 ? 7.508 45.25 28.875 1 96.75 210 ALA B N 1
ATOM 5521 C CA . ALA B 1 210 ? 6.949 45 27.547 1 96.75 210 ALA B CA 1
ATOM 5522 C C . ALA B 1 210 ? 5.789 44.031 27.609 1 96.75 210 ALA B C 1
ATOM 5524 O O . ALA B 1 210 ? 5.84 43.031 28.359 1 96.75 210 ALA B O 1
ATOM 5525 N N . LEU B 1 211 ? 4.738 44.25 26.875 1 98.12 211 LEU B N 1
ATOM 5526 C CA . LEU B 1 211 ? 3.566 43.406 26.812 1 98.12 211 LEU B CA 1
ATOM 5527 C C . LEU B 1 211 ? 3.607 42.5 25.562 1 98.12 211 LEU B C 1
ATOM 5529 O O . LEU B 1 211 ? 3.799 43 24.453 1 98.12 211 LEU B O 1
ATOM 5533 N N . VAL B 1 212 ? 3.494 41.219 25.75 1 98 212 VAL B N 1
ATOM 5534 C CA . VAL B 1 212 ? 3.504 40.281 24.625 1 98 212 VAL B CA 1
ATOM 5535 C C . VAL B 1 212 ? 2.137 39.625 24.516 1 98 212 VAL B C 1
ATOM 5537 O O . VAL B 1 212 ? 1.61 39.094 25.484 1 98 212 VAL B O 1
ATOM 5540 N N . THR B 1 213 ? 1.561 39.656 23.234 1 97.69 213 THR B N 1
ATOM 5541 C CA . THR B 1 213 ? 0.239 39.062 23.047 1 97.69 213 THR B CA 1
ATOM 5542 C C . THR B 1 213 ? 0.26 38.062 21.906 1 97.69 213 THR B C 1
ATOM 5544 O O . THR B 1 213 ? 1.076 38.156 21 1 97.69 213 THR B O 1
ATOM 5547 N N . GLN B 1 214 ? -0.593 37.094 22.016 1 94.44 214 GLN B N 1
ATOM 5548 C CA . GLN B 1 214 ? -1.05 36.188 20.969 1 94.44 214 GLN B CA 1
ATOM 5549 C C . GLN B 1 214 ? -2.486 35.75 21.219 1 94.44 214 GLN B C 1
ATOM 5551 O O . GLN B 1 214 ? -2.877 35.5 22.359 1 94.44 214 GLN B O 1
ATOM 5556 N N . ASP B 1 215 ? -3.27 35.656 20.125 1 92.38 215 ASP B N 1
ATOM 5557 C CA . ASP B 1 215 ? -4.688 35.375 20.312 1 92.38 215 ASP B CA 1
ATOM 5558 C C . ASP B 1 215 ? -5.098 34.094 19.609 1 92.38 215 ASP B C 1
ATOM 5560 O O . ASP B 1 215 ? -6.16 34.031 18.984 1 92.38 215 ASP B O 1
ATOM 5564 N N . PHE B 1 216 ? -4.223 33.125 19.625 1 85.69 216 PHE B N 1
ATOM 5565 C CA . PHE B 1 216 ? -4.512 31.781 19.172 1 85.69 216 PHE B CA 1
ATOM 5566 C C . PHE B 1 216 ? -4.527 31.719 17.656 1 85.69 216 PHE B C 1
ATOM 5568 O O . PHE B 1 216 ? -3.656 32.281 16.984 1 85.69 216 PHE B O 1
ATOM 5575 N N . TRP B 1 217 ? -5.383 30.844 17.109 1 75.62 217 TRP B N 1
ATOM 5576 C CA . TRP B 1 217 ? -5.273 30.594 15.68 1 75.62 217 TRP B CA 1
ATOM 5577 C C . TRP B 1 217 ? -6.645 30.594 15.016 1 75.62 217 TRP B C 1
ATOM 5579 O O . TRP B 1 217 ? -7.672 30.656 15.695 1 75.62 217 TRP B O 1
ATOM 5589 N N . PHE B 1 218 ? -6.719 30.812 13.656 1 72 218 PHE B N 1
ATOM 5590 C CA . PHE B 1 218 ? -7.844 30.625 12.75 1 72 218 PHE B CA 1
ATOM 5591 C C . PHE B 1 218 ? -8.906 31.688 12.961 1 72 218 PHE B C 1
ATOM 5593 O O . PHE B 1 218 ? -10.094 31.453 12.719 1 72 218 PHE B O 1
ATOM 5600 N N . GLY B 1 219 ? -8.547 32.75 13.586 1 82.31 219 GLY B N 1
ATOM 5601 C CA . GLY B 1 219 ? -9.531 33.781 13.812 1 82.31 219 GLY B CA 1
ATOM 5602 C C . GLY B 1 219 ? -10.578 33.438 14.844 1 82.31 219 GLY B C 1
ATOM 5603 O O . GLY B 1 219 ? -11.656 34.031 14.883 1 82.31 219 GLY B O 1
ATOM 5604 N N . LYS B 1 220 ? -10.266 32.375 15.539 1 81.75 220 LYS B N 1
ATOM 5605 C CA . LYS B 1 220 ? -11.195 31.938 16.578 1 81.75 220 LYS B CA 1
ATOM 5606 C C . LYS B 1 220 ? -11.383 33 17.641 1 81.75 220 LYS B C 1
ATOM 5608 O O . LYS B 1 220 ? -12.477 33.156 18.188 1 81.75 220 LYS B O 1
ATOM 5613 N N . TYR B 1 221 ? -10.297 33.656 17.922 1 91.38 221 TYR B N 1
ATOM 5614 C CA . TYR B 1 221 ? -10.328 34.75 18.875 1 91.38 221 TYR B CA 1
ATOM 5615 C C . TYR B 1 221 ? -9.836 36.062 18.234 1 91.38 221 TYR B C 1
ATOM 5617 O O . TYR B 1 221 ? -8.945 36.031 17.391 1 91.38 221 TYR B O 1
ATOM 5625 N N . LEU B 1 222 ? -10.438 37.094 18.688 1 94.75 222 LEU B N 1
ATOM 5626 C CA . LEU B 1 222 ? -9.977 38.469 18.375 1 94.75 222 LEU B CA 1
ATOM 5627 C C . LEU B 1 222 ? -9.203 39.062 19.547 1 94.75 222 LEU B C 1
ATOM 5629 O O . LEU B 1 222 ? -9.773 39.25 20.625 1 94.75 222 LEU B O 1
ATOM 5633 N N . GLY B 1 223 ? -7.91 39.281 19.281 1 96.75 223 GLY B N 1
ATOM 5634 C CA . GLY B 1 223 ? -7.129 39.906 20.344 1 96.75 223 GLY B CA 1
ATOM 5635 C C . GLY B 1 223 ? -7.605 41.281 20.703 1 96.75 223 GLY B C 1
ATOM 5636 O O . GLY B 1 223 ? -7.898 42.094 19.812 1 96.75 223 GLY B O 1
ATOM 5637 N N . TYR B 1 224 ? -7.762 41.531 22 1 97.25 224 TYR B N 1
ATOM 5638 C CA . TYR B 1 224 ? -8.188 42.812 22.5 1 97.25 224 TYR B CA 1
ATOM 5639 C C . TYR B 1 224 ? -7.305 43.281 23.656 1 97.25 224 TYR B C 1
ATOM 5641 O O . TYR B 1 224 ? -7.281 42.656 24.719 1 97.25 224 TYR B O 1
ATOM 5649 N N . LEU B 1 225 ? -6.531 44.312 23.438 1 97.5 225 LEU B N 1
ATOM 5650 C CA . LEU B 1 225 ? -5.641 44.875 24.453 1 97.5 225 LEU B CA 1
ATOM 5651 C C . LEU B 1 225 ? -5.801 46.375 24.547 1 97.5 225 LEU B C 1
ATOM 5653 O O . LEU B 1 225 ? -5.648 47.094 23.547 1 97.5 225 LEU B O 1
ATOM 5657 N N . LYS B 1 226 ? -6.184 46.875 25.688 1 97 226 LYS B N 1
ATOM 5658 C CA . LYS B 1 226 ? -6.23 48.312 25.984 1 97 226 LYS B CA 1
ATOM 5659 C C . LYS B 1 226 ? -4.992 48.75 26.766 1 97 226 LYS B C 1
ATOM 5661 O O . LYS B 1 226 ? -4.672 48.188 27.812 1 97 226 LYS B O 1
ATOM 5666 N N . ILE B 1 227 ? -4.332 49.719 26.188 1 97.31 227 ILE B N 1
ATOM 5667 C CA . ILE B 1 227 ? -3.117 50.219 26.828 1 97.31 227 ILE B CA 1
ATOM 5668 C C . ILE B 1 227 ? -3.225 51.719 27.062 1 97.31 227 ILE B C 1
ATOM 5670 O O . ILE B 1 227 ? -3.676 52.469 26.188 1 97.31 227 ILE B O 1
ATOM 5674 N N . GLN B 1 228 ? -2.844 52.156 28.266 1 96.12 228 GLN B N 1
ATOM 5675 C CA . GLN B 1 228 ? -2.721 53.562 28.594 1 96.12 228 GLN B CA 1
ATOM 5676 C C . GLN B 1 228 ? -1.259 53.969 28.781 1 96.12 228 GLN B C 1
ATOM 5678 O O . GLN B 1 228 ? -0.496 53.25 29.438 1 96.12 228 GLN B O 1
ATOM 5683 N N . PHE B 1 229 ? -0.95 55.094 28.172 1 95.62 229 PHE B N 1
ATOM 5684 C CA . PHE B 1 229 ? 0.406 55.594 28.281 1 95.62 229 PHE B CA 1
ATOM 5685 C C . PHE B 1 229 ? 0.397 57 28.922 1 95.62 229 PHE B C 1
ATOM 5687 O O . PHE B 1 229 ? -0.56 57.75 28.766 1 95.62 229 PHE B O 1
ATOM 5694 N N . TYR B 1 230 ? 1.483 57.312 29.641 1 94 230 TYR B N 1
ATOM 5695 C CA . TYR B 1 230 ? 1.762 58.719 29.953 1 94 230 TYR B CA 1
ATOM 5696 C C . TYR B 1 230 ? 2.223 59.469 28.703 1 94 230 TYR B C 1
ATOM 5698 O O . TYR B 1 230 ? 2.643 58.844 27.719 1 94 230 TYR B O 1
ATOM 5706 N N . LYS B 1 231 ? 2.199 60.75 28.75 1 91.31 231 LYS B N 1
ATOM 5707 C CA . LYS B 1 231 ? 2.537 61.562 27.594 1 91.31 231 LYS B CA 1
ATOM 5708 C C . LYS B 1 231 ? 3.996 61.375 27.188 1 91.31 231 LYS B C 1
ATOM 5710 O O . LYS B 1 231 ? 4.355 61.594 26.031 1 91.31 231 LYS B O 1
ATOM 5715 N N . ASN B 1 232 ? 4.797 60.906 28.094 1 90.94 232 ASN B N 1
ATOM 5716 C CA . ASN B 1 232 ? 6.215 60.719 27.797 1 90.94 232 ASN B CA 1
ATOM 5717 C C . ASN B 1 232 ? 6.473 59.344 27.172 1 90.94 232 ASN B C 1
ATOM 5719 O O . ASN B 1 232 ? 7.617 59.031 26.859 1 90.94 232 ASN B O 1
ATOM 5723 N N . GLY B 1 233 ? 5.422 58.531 27.078 1 91.19 233 GLY B N 1
ATOM 5724 C CA . GLY B 1 233 ? 5.562 57.25 26.391 1 91.19 233 GLY B CA 1
ATOM 5725 C C . GLY B 1 233 ? 5.688 56.094 27.344 1 91.19 233 GLY B C 1
ATOM 5726 O O . GLY B 1 233 ? 5.73 54.938 26.922 1 91.19 233 GLY B O 1
ATOM 5727 N N . THR B 1 234 ? 5.727 56.375 28.594 1 92.38 234 THR B N 1
ATOM 5728 C CA . THR B 1 234 ? 5.844 55.281 29.562 1 92.38 234 THR B CA 1
ATOM 5729 C C . THR B 1 234 ? 4.492 54.594 29.781 1 92.38 234 THR B C 1
ATOM 5731 O O . THR B 1 234 ? 3.457 55.281 29.797 1 92.38 234 THR B O 1
ATOM 5734 N N . LEU B 1 235 ? 4.535 53.312 29.984 1 93.69 235 LEU B N 1
ATOM 5735 C CA . LEU B 1 235 ? 3.334 52.531 30.172 1 93.69 235 LEU B CA 1
ATOM 5736 C C . LEU B 1 235 ? 2.68 52.844 31.516 1 93.69 235 LEU B C 1
ATOM 5738 O O . LEU B 1 235 ? 3.35 52.844 32.562 1 93.69 235 LEU B O 1
ATOM 5742 N N . LYS B 1 236 ? 1.429 53.125 31.484 1 94.5 236 LYS B N 1
ATOM 5743 C CA . LYS B 1 236 ? 0.677 53.438 32.688 1 94.5 236 LYS B CA 1
ATOM 5744 C C . LYS B 1 236 ? -0.165 52.25 33.156 1 94.5 236 LYS B C 1
ATOM 5746 O O . LYS B 1 236 ? -0.125 51.875 34.344 1 94.5 236 LYS B O 1
ATOM 5751 N N . ASP B 1 237 ? -1.009 51.781 32.188 1 96 237 ASP B N 1
ATOM 5752 C CA . ASP B 1 237 ? -1.924 50.688 32.531 1 96 237 ASP B CA 1
ATOM 5753 C C . ASP B 1 237 ? -2.299 49.906 31.281 1 96 237 ASP B C 1
ATOM 5755 O O . ASP B 1 237 ? -2.088 50.375 30.156 1 96 237 ASP B O 1
ATOM 5759 N N . TRP B 1 238 ? -2.74 48.625 31.516 1 96.5 238 TRP B N 1
ATOM 5760 C CA . TRP B 1 238 ? -3.219 47.812 30.422 1 96.5 238 TRP B CA 1
ATOM 5761 C C . TRP B 1 238 ? -4.289 46.812 30.891 1 96.5 238 TRP B C 1
ATOM 5763 O O . TRP B 1 238 ? -4.344 46.469 32.062 1 96.5 238 TRP B O 1
ATOM 5773 N N . SER B 1 239 ? -5.164 46.5 30 1 96.19 239 SER B N 1
ATOM 5774 C CA . SER B 1 239 ? -6.211 45.5 30.25 1 96.19 239 SER B CA 1
ATOM 5775 C C . SER B 1 239 ? -6.711 44.906 28.938 1 96.19 239 SER B C 1
ATOM 5777 O O . SER B 1 239 ? -6.477 45.438 27.859 1 96.19 239 SER B O 1
ATOM 5779 N N . GLY B 1 240 ? -7.379 43.781 29.109 1 95.38 240 GLY B N 1
ATOM 5780 C CA . GLY B 1 240 ? -7.977 43.156 27.938 1 95.38 240 GLY B CA 1
ATOM 5781 C C . GLY B 1 240 ? -7.832 41.625 27.922 1 95.38 240 GLY B C 1
ATOM 5782 O O . GLY B 1 240 ? -7.184 41.062 28.812 1 95.38 240 GLY B O 1
ATOM 5783 N N . ASN B 1 241 ? -8.477 41 26.969 1 96.44 241 ASN B N 1
ATOM 5784 C CA . ASN B 1 241 ? -8.484 39.562 26.703 1 96.44 241 ASN B CA 1
ATOM 5785 C C . ASN B 1 241 ? -8.883 39.281 25.25 1 96.44 241 ASN B C 1
ATOM 5787 O O . ASN B 1 241 ? -9.602 40.062 24.625 1 96.44 241 ASN B O 1
ATOM 5791 N N . PRO B 1 242 ? -8.367 38.125 24.781 1 95.81 242 PRO B N 1
ATOM 5792 C CA . PRO B 1 242 ? -8.945 37.719 23.5 1 95.81 242 PRO B CA 1
ATOM 5793 C C . PRO B 1 242 ? -10.453 37.5 23.578 1 95.81 242 PRO B C 1
ATOM 5795 O O . PRO B 1 242 ? -10.969 37 24.594 1 95.81 242 PRO B O 1
ATOM 5798 N N . ILE B 1 243 ? -11.156 37.875 22.531 1 94.38 243 ILE B N 1
ATOM 5799 C CA . ILE B 1 243 ? -12.609 37.75 22.438 1 94.38 243 ILE B CA 1
ATOM 5800 C C . ILE B 1 243 ? -12.961 36.594 21.531 1 94.38 243 ILE B C 1
ATOM 5802 O O . ILE B 1 243 ? -12.555 36.531 20.375 1 94.38 243 ILE B O 1
ATOM 5806 N N . LEU B 1 244 ? -13.727 35.625 22.062 1 90.88 244 LEU B N 1
ATOM 5807 C CA . LEU B 1 244 ? -14.164 34.5 21.266 1 90.88 244 LEU B CA 1
ATOM 5808 C C . LEU B 1 244 ? -15.133 34.938 20.188 1 90.88 244 LEU B C 1
ATOM 5810 O O . LEU B 1 244 ? -16.109 35.625 20.469 1 90.88 244 LEU B O 1
ATOM 5814 N N . LEU B 1 245 ? -14.805 34.625 18.984 1 87.38 245 LEU B N 1
ATOM 5815 C CA . LEU B 1 245 ? -15.688 34.938 17.859 1 87.38 245 LEU B CA 1
ATOM 5816 C C . LEU B 1 245 ? -16.641 33.781 17.594 1 87.38 245 LEU B C 1
ATOM 5818 O O . LEU B 1 245 ? -16.234 32.75 17.094 1 87.38 245 LEU B O 1
ATOM 5822 N N . ASP B 1 246 ? -17.922 33.969 18 1 79.12 246 ASP B N 1
ATOM 5823 C CA . ASP B 1 246 ? -18.922 32.906 17.828 1 79.12 246 ASP B CA 1
ATOM 5824 C C . ASP B 1 246 ? -20.234 33.5 17.297 1 79.12 246 ASP B C 1
ATOM 5826 O O . ASP B 1 246 ? -20.25 34.594 16.766 1 79.12 246 ASP B O 1
ATOM 5830 N N . SER B 1 247 ? -21.281 32.75 17.328 1 75.88 247 SER B N 1
ATOM 5831 C CA . SER B 1 247 ? -22.547 33.062 16.672 1 75.88 247 SER B CA 1
ATOM 5832 C C . SER B 1 247 ? -23.281 34.188 17.406 1 75.88 247 SER B C 1
ATOM 5834 O O . SER B 1 247 ? -24.328 34.656 16.953 1 75.88 247 SER B O 1
ATOM 5836 N N . SER B 1 248 ? -22.703 34.594 18.484 1 77.12 248 SER B N 1
ATOM 5837 C CA . SER B 1 248 ? -23.344 35.688 19.234 1 77.12 248 SER B CA 1
ATOM 5838 C C . SER B 1 248 ? -23.234 37 18.484 1 77.12 248 SER B C 1
ATOM 5840 O O . SER B 1 248 ? -23.984 37.938 18.766 1 77.12 248 SER B O 1
ATOM 5842 N N . VAL B 1 249 ? -22.266 37.125 17.656 1 78.69 249 VAL B N 1
ATOM 5843 C CA . VAL B 1 249 ? -22.141 38.312 16.812 1 78.69 249 VAL B CA 1
ATOM 5844 C C . VAL B 1 249 ? -22.812 38.062 15.461 1 78.69 249 VAL B C 1
ATOM 5846 O O . VAL B 1 249 ? -22.562 37.062 14.812 1 78.69 249 VAL B O 1
ATOM 5849 N N . GLU B 1 250 ? -23.719 38.906 15.117 1 79.69 250 GLU B N 1
ATOM 5850 C CA . GLU B 1 250 ? -24.438 38.75 13.852 1 79.69 250 GLU B CA 1
ATOM 5851 C C . GLU B 1 250 ? -23.469 38.812 12.672 1 79.69 250 GLU B C 1
ATOM 5853 O O . GLU B 1 250 ? -22.531 39.625 12.664 1 79.69 250 GLU B O 1
ATOM 5858 N N . GLN B 1 251 ? -23.734 38 11.711 1 85.75 251 GLN B N 1
ATOM 5859 C CA . GLN B 1 251 ? -22.922 38 10.492 1 85.75 251 GLN B CA 1
ATOM 5860 C C . GLN B 1 251 ? -23.141 39.281 9.703 1 85.75 251 GLN B C 1
ATOM 5862 O O . GLN B 1 251 ? -24.234 39.844 9.711 1 85.75 251 GLN B O 1
ATOM 5867 N N . ASP B 1 252 ? -22.125 39.75 9.109 1 87.75 252 ASP B N 1
ATOM 5868 C CA . ASP B 1 252 ? -22.188 40.938 8.289 1 87.75 252 ASP B CA 1
ATOM 5869 C C . ASP B 1 252 ? -22.656 40.625 6.867 1 87.75 252 ASP B C 1
ATOM 5871 O O . ASP B 1 252 ? -21.922 40 6.102 1 87.75 252 ASP B O 1
ATOM 5875 N N . ASN B 1 253 ? -23.766 41.062 6.457 1 86.88 253 ASN B N 1
ATOM 5876 C CA . ASN B 1 253 ? -24.391 40.719 5.176 1 86.88 253 ASN B CA 1
ATOM 5877 C C . ASN B 1 253 ? -23.547 41.219 4.004 1 86.88 253 ASN B C 1
ATOM 5879 O O . ASN B 1 253 ? -23.484 40.562 2.959 1 86.88 253 ASN B O 1
ATOM 5883 N N . LYS B 1 254 ? -22.984 42.312 4.211 1 89.38 254 LYS B N 1
ATOM 5884 C CA . LYS B 1 254 ? -22.156 42.844 3.135 1 89.38 254 LYS B CA 1
ATOM 5885 C C . LYS B 1 254 ? -20.984 41.906 2.84 1 89.38 254 LYS B C 1
ATOM 5887 O O . LYS B 1 254 ? -20.641 41.688 1.677 1 89.38 254 LYS B O 1
ATOM 5892 N N . THR B 1 255 ? -20.391 41.406 3.883 1 90 255 THR B N 1
ATOM 5893 C CA . THR B 1 255 ? -19.281 40.469 3.721 1 90 255 THR B CA 1
ATOM 5894 C C . THR B 1 255 ? -19.766 39.188 3.084 1 90 255 THR B C 1
ATOM 5896 O O . THR B 1 255 ? -19.109 38.625 2.203 1 90 255 THR B O 1
ATOM 5899 N N . LEU B 1 256 ? -20.875 38.688 3.471 1 87.56 256 LEU B N 1
ATOM 5900 C CA . LEU B 1 256 ? -21.438 37.438 2.924 1 87.56 256 LEU B CA 1
ATOM 5901 C C . LEU B 1 256 ? -21.688 37.594 1.427 1 87.56 256 LEU B C 1
ATOM 5903 O O . LEU B 1 256 ? -21.375 36.688 0.656 1 87.56 256 LEU B O 1
ATOM 5907 N N . GLU B 1 257 ? -22.219 38.719 1.107 1 89.94 257 GLU B N 1
ATOM 5908 C CA . GLU B 1 257 ? -22.5 38.969 -0.302 1 89.94 257 GLU B CA 1
ATOM 5909 C C . GLU B 1 257 ? -21.219 39.031 -1.121 1 89.94 257 GLU B C 1
ATOM 5911 O O . GLU B 1 257 ? -21.172 38.5 -2.244 1 89.94 257 GLU B O 1
ATOM 5916 N N . MET B 1 258 ? -20.25 39.594 -0.51 1 90.5 258 MET B N 1
ATOM 5917 C CA . MET B 1 258 ? -18.953 39.75 -1.173 1 90.5 258 MET B CA 1
ATOM 5918 C C . MET B 1 258 ? -18.312 38.375 -1.396 1 90.5 258 MET B C 1
ATOM 5920 O O . MET B 1 258 ? -17.656 38.156 -2.416 1 90.5 258 MET B O 1
ATOM 5924 N N . LEU B 1 259 ? -18.594 37.375 -0.566 1 89.44 259 LEU B N 1
ATOM 5925 C CA . LEU B 1 259 ? -17.922 36.094 -0.608 1 89.44 259 LEU B CA 1
ATOM 5926 C C . LEU B 1 259 ? -18.703 35.125 -1.477 1 89.44 259 LEU B C 1
ATOM 5928 O O . LEU B 1 259 ? -18.156 34.062 -1.885 1 89.44 259 LEU B O 1
ATOM 5932 N N . GLU B 1 260 ? -19.875 35.375 -1.776 1 87.12 260 GLU B N 1
ATOM 5933 C CA . GLU B 1 260 ? -20.797 34.406 -2.396 1 87.12 260 GLU B CA 1
ATOM 5934 C C . GLU B 1 260 ? -20.219 33.875 -3.705 1 87.12 260 GLU B C 1
ATOM 5936 O O . GLU B 1 260 ? -20.281 32.656 -3.955 1 87.12 260 GLU B O 1
ATOM 5941 N N . PRO B 1 261 ? -19.688 34.719 -4.586 1 87.88 261 PRO B N 1
ATOM 5942 C CA . PRO B 1 261 ? -19.125 34.188 -5.824 1 87.88 261 PRO B CA 1
ATOM 5943 C C . PRO B 1 261 ? -17.953 33.219 -5.574 1 87.88 261 PRO B C 1
ATOM 5945 O O . PRO B 1 261 ? -17.766 32.25 -6.316 1 87.88 261 PRO B O 1
ATOM 5948 N N . TYR B 1 262 ? -17.25 33.5 -4.574 1 87.5 262 TYR B N 1
ATOM 5949 C CA . TYR B 1 262 ? -16.094 32.688 -4.254 1 87.5 262 TYR B CA 1
ATOM 5950 C C . TYR B 1 262 ? -16.531 31.375 -3.602 1 87.5 262 TYR B C 1
ATOM 5952 O O . TYR B 1 262 ? -15.906 30.328 -3.812 1 87.5 262 TYR B O 1
ATOM 5960 N N . ARG B 1 263 ? -17.5 31.5 -2.846 1 81.94 263 ARG B N 1
ATOM 5961 C CA . ARG B 1 263 ? -18.062 30.297 -2.252 1 81.94 263 ARG B CA 1
ATOM 5962 C C . ARG B 1 263 ? -18.453 29.297 -3.328 1 81.94 263 ARG B C 1
ATOM 5964 O O . ARG B 1 263 ? -18.188 28.094 -3.189 1 81.94 263 ARG B O 1
ATOM 5971 N N . ARG B 1 264 ? -18.953 29.734 -4.379 1 77.75 264 ARG B N 1
ATOM 5972 C CA . ARG B 1 264 ? -19.344 28.859 -5.488 1 77.75 264 ARG B CA 1
ATOM 5973 C C . ARG B 1 264 ? -18.125 28.172 -6.09 1 77.75 264 ARG B C 1
ATOM 5975 O O . ARG B 1 264 ? -18.156 26.984 -6.395 1 77.75 264 ARG B O 1
ATOM 5982 N N . ALA B 1 265 ? -17.094 29 -6.207 1 79.5 265 ALA B N 1
ATOM 5983 C CA . ALA B 1 265 ? -15.852 28.453 -6.746 1 79.5 265 ALA B CA 1
ATOM 5984 C C . ALA B 1 265 ? -15.281 27.391 -5.816 1 79.5 265 ALA B C 1
ATOM 5986 O O . ALA B 1 265 ? -14.781 26.359 -6.273 1 79.5 265 ALA B O 1
ATOM 5987 N N . VAL B 1 266 ? -15.383 27.672 -4.562 1 78.44 266 VAL B N 1
ATOM 5988 C CA . VAL B 1 266 ? -14.867 26.734 -3.57 1 78.44 266 VAL B CA 1
ATOM 5989 C C . VAL B 1 266 ? -15.703 25.469 -3.576 1 78.44 266 VAL B C 1
ATOM 5991 O O . VAL B 1 266 ? -15.164 24.359 -3.486 1 78.44 266 VAL B O 1
ATOM 5994 N N . ILE B 1 267 ? -16.891 25.625 -3.773 1 73.94 267 ILE B N 1
ATOM 5995 C CA . ILE B 1 267 ? -17.797 24.484 -3.855 1 73.94 267 ILE B CA 1
ATOM 5996 C C . ILE B 1 267 ? -17.438 23.641 -5.07 1 73.94 267 ILE B C 1
ATOM 5998 O O . ILE B 1 267 ? -17.312 22.406 -4.969 1 73.94 267 ILE B O 1
ATOM 6002 N N . GLU B 1 268 ? -17.203 24.234 -6.102 1 77.25 268 GLU B N 1
ATOM 6003 C CA . GLU B 1 268 ? -16.812 23.516 -7.305 1 77.25 268 GLU B CA 1
ATOM 6004 C C . GLU B 1 268 ? -15.477 22.797 -7.098 1 77.25 268 GLU B C 1
ATOM 6006 O O . GLU B 1 268 ? -15.312 21.641 -7.523 1 77.25 268 GLU B O 1
ATOM 6011 N N . ALA B 1 269 ? -14.594 23.484 -6.434 1 77.31 269 ALA B N 1
ATOM 6012 C CA . ALA B 1 269 ? -13.32 22.859 -6.113 1 77.31 269 ALA B CA 1
ATOM 6013 C C . ALA B 1 269 ? -13.508 21.688 -5.148 1 77.31 269 ALA B C 1
ATOM 6015 O O . ALA B 1 269 ? -12.789 20.688 -5.227 1 77.31 269 ALA B O 1
ATOM 6016 N N . GLY B 1 270 ? -14.391 21.844 -4.297 1 82.12 270 GLY B N 1
ATOM 6017 C CA . GLY B 1 270 ? -14.703 20.781 -3.352 1 82.12 270 GLY B CA 1
ATOM 6018 C C . GLY B 1 270 ? -15.211 19.516 -4.02 1 82.12 270 GLY B C 1
ATOM 6019 O O . GLY B 1 270 ? -15.078 18.422 -3.471 1 82.12 270 GLY B O 1
ATOM 6020 N N . GLU B 1 271 ? -15.648 19.625 -5.184 1 86.5 271 GLU B N 1
ATOM 6021 C CA . GLU B 1 271 ? -16.25 18.5 -5.895 1 86.5 271 GLU B CA 1
ATOM 6022 C C . GLU B 1 271 ? -15.195 17.75 -6.699 1 86.5 271 GLU B C 1
ATOM 6024 O O . GLU B 1 271 ? -15.516 16.766 -7.375 1 86.5 271 GLU B O 1
ATOM 6029 N N . GLU B 1 272 ? -14.008 18.156 -6.539 1 88.88 272 GLU B N 1
ATOM 6030 C CA . GLU B 1 272 ? -12.93 17.453 -7.23 1 88.88 272 GLU B CA 1
ATOM 6031 C C . GLU B 1 272 ? -12.859 15.992 -6.809 1 88.88 272 GLU B C 1
ATOM 6033 O O . GLU B 1 272 ? -12.859 15.688 -5.617 1 88.88 272 GLU B O 1
ATOM 6038 N N . TYR B 1 273 ? -12.789 15.062 -7.844 1 93.81 273 TYR B N 1
ATOM 6039 C CA . TYR B 1 273 ? -12.609 13.641 -7.59 1 93.81 273 TYR B CA 1
ATOM 6040 C C . TYR B 1 273 ? -11.227 13.344 -7.035 1 93.81 273 TYR B C 1
ATOM 6042 O O . TYR B 1 273 ? -10.219 13.75 -7.625 1 93.81 273 TYR B O 1
ATOM 6050 N N . ILE B 1 274 ? -11.141 12.68 -5.891 1 96.06 274 ILE B N 1
ATOM 6051 C CA . ILE B 1 274 ? -9.852 12.328 -5.297 1 96.06 274 ILE B CA 1
ATOM 6052 C C . ILE B 1 274 ? -9.594 10.836 -5.457 1 96.06 274 ILE B C 1
ATOM 6054 O O . ILE B 1 274 ? -8.484 10.422 -5.805 1 96.06 274 ILE B O 1
ATOM 6058 N N . GLY B 1 275 ? -10.562 10.023 -5.145 1 97.5 275 GLY B N 1
ATOM 6059 C CA . GLY B 1 275 ? -10.438 8.578 -5.234 1 97.5 275 GLY B CA 1
ATOM 6060 C C . GLY B 1 275 ? -11.656 7.84 -4.707 1 97.5 275 GLY B C 1
ATOM 6061 O O . GLY B 1 275 ? -12.758 8.383 -4.688 1 97.5 275 GLY B O 1
ATOM 6062 N N . ILE B 1 276 ? -11.43 6.527 -4.383 1 97.06 276 ILE B N 1
ATOM 6063 C CA . ILE B 1 276 ? -12.492 5.66 -3.893 1 97.06 276 ILE B CA 1
ATOM 6064 C C . ILE B 1 276 ? -12.094 5.055 -2.551 1 97.06 276 ILE B C 1
ATOM 6066 O O . ILE B 1 276 ? -10.938 4.652 -2.365 1 97.06 276 ILE B O 1
ATOM 6070 N N . SER B 1 277 ? -12.992 5.086 -1.634 1 97.94 277 SER B N 1
ATOM 6071 C CA . SER B 1 277 ? -12.844 4.254 -0.444 1 97.94 277 SER B CA 1
ATOM 6072 C C . SER B 1 277 ? -13.773 3.045 -0.5 1 97.94 277 SER B C 1
ATOM 6074 O O . SER B 1 277 ? -14.984 3.191 -0.699 1 97.94 277 SER B O 1
ATOM 6076 N N . LYS B 1 278 ? -13.211 1.873 -0.302 1 97.06 278 LYS B N 1
ATOM 6077 C CA . LYS B 1 278 ? -14.023 0.663 -0.266 1 97.06 278 LYS B CA 1
ATOM 6078 C C . LYS B 1 278 ? -14.539 0.389 1.144 1 97.06 278 LYS B C 1
ATOM 6080 O O . LYS B 1 278 ? -15.352 -0.518 1.349 1 97.06 278 LYS B O 1
ATOM 6085 N N . VAL B 1 279 ? -14.148 1.168 2.055 1 97.75 279 VAL B N 1
ATOM 6086 C CA . VAL B 1 279 ? -14.531 1.009 3.453 1 97.75 279 VAL B CA 1
ATOM 6087 C C . VAL B 1 279 ? -15.016 2.346 4.012 1 97.75 279 VAL B C 1
ATOM 6089 O O . VAL B 1 279 ? -14.781 3.396 3.41 1 97.75 279 VAL B O 1
ATOM 6092 N N . LEU B 1 280 ? -15.695 2.256 5.152 1 97.25 280 LEU B N 1
ATOM 6093 C CA . LEU B 1 280 ? -15.914 3.439 5.977 1 97.25 280 LEU B CA 1
ATOM 6094 C C . LEU B 1 280 ? -14.656 3.803 6.754 1 97.25 280 LEU B C 1
ATOM 6096 O O . LEU B 1 280 ? -14.164 3.006 7.555 1 97.25 280 LEU B O 1
ATOM 6100 N N . LEU B 1 281 ? -14.094 4.895 6.367 1 98.19 281 LEU B N 1
ATOM 6101 C CA . LEU B 1 281 ? -13.078 5.445 7.254 1 98.19 281 LEU B CA 1
ATOM 6102 C C . LEU B 1 281 ? -13.711 6.207 8.414 1 98.19 281 LEU B C 1
ATOM 6104 O O . LEU B 1 281 ? -14.062 7.383 8.266 1 98.19 281 LEU B O 1
ATOM 6108 N N . GLU B 1 282 ? -13.797 5.578 9.5 1 95.56 282 GLU B N 1
ATOM 6109 C CA . GLU B 1 282 ? -14.664 6.008 10.594 1 95.56 282 GLU B CA 1
ATOM 6110 C C . GLU B 1 282 ? -13.938 6.961 11.539 1 95.56 282 GLU B C 1
ATOM 6112 O O . GLU B 1 282 ? -12.852 6.641 12.031 1 95.56 282 GLU B O 1
ATOM 6117 N N . ALA B 1 283 ? -14.539 8.039 11.695 1 92.31 283 ALA B N 1
ATOM 6118 C CA . ALA B 1 283 ? -14.047 9.031 12.656 1 92.31 283 ALA B CA 1
ATOM 6119 C C . ALA B 1 283 ? -15.164 9.953 13.117 1 92.31 283 ALA B C 1
ATOM 6121 O O . ALA B 1 283 ? -16.141 10.18 12.383 1 92.31 283 ALA B O 1
ATOM 6122 N N . ASP B 1 284 ? -15.188 10.273 14.289 1 79.75 284 ASP B N 1
ATOM 6123 C CA . ASP B 1 284 ? -15.961 11.367 14.867 1 79.75 284 ASP B CA 1
ATOM 6124 C C . ASP B 1 284 ? -15.211 12.016 16.031 1 79.75 284 ASP B C 1
ATOM 6126 O O . ASP B 1 284 ? -13.992 11.875 16.141 1 79.75 284 ASP B O 1
ATOM 6130 N N . HIS B 1 285 ? -15.867 12.789 16.812 1 70.12 285 HIS B N 1
ATOM 6131 C CA . HIS B 1 285 ? -15.211 13.539 17.875 1 70.12 285 HIS B CA 1
ATOM 6132 C C . HIS B 1 285 ? -14.836 12.625 19.031 1 70.12 285 HIS B C 1
ATOM 6134 O O . HIS B 1 285 ? -14.18 13.055 19.984 1 70.12 285 HIS B O 1
ATOM 6140 N N . LYS B 1 286 ? -15.156 11.25 18.969 1 79.88 286 LYS B N 1
ATOM 6141 C CA . LYS B 1 286 ? -14.961 10.375 20.125 1 79.88 286 LYS B CA 1
ATOM 6142 C C . LYS B 1 286 ? -14.219 9.094 19.734 1 79.88 286 LYS B C 1
ATOM 6144 O O . LYS B 1 286 ? -13.266 8.695 20.391 1 79.88 286 LYS B O 1
ATOM 6149 N N . ILE B 1 287 ? -14.492 8.484 18.641 1 86.94 287 ILE B N 1
ATOM 6150 C CA . ILE B 1 287 ? -14.109 7.113 18.312 1 86.94 287 ILE B CA 1
ATOM 6151 C C . ILE B 1 287 ? -12.586 7 18.266 1 86.94 287 ILE B C 1
ATOM 6153 O O . ILE B 1 287 ? -12 6.137 18.922 1 86.94 287 ILE B O 1
ATOM 6157 N N . CYS B 1 288 ? -11.938 7.898 17.562 1 92.81 288 CYS B N 1
ATOM 6158 C CA . CYS B 1 288 ? -10.5 7.797 17.344 1 92.81 288 CYS B CA 1
ATOM 6159 C C . CYS B 1 288 ? -9.734 8.211 18.594 1 92.81 288 CYS B C 1
ATOM 6161 O O . CYS B 1 288 ? -8.531 7.957 18.703 1 92.81 288 CYS B O 1
ATOM 6163 N N . ARG B 1 289 ? -10.391 8.789 19.562 1 89.75 289 ARG B N 1
ATOM 6164 C CA . ARG B 1 289 ? -9.758 9.25 20.797 1 89.75 289 ARG B CA 1
ATOM 6165 C C . ARG B 1 289 ? -9.844 8.188 21.891 1 89.75 289 ARG B C 1
ATOM 6167 O O . ARG B 1 289 ? -9.234 8.336 22.953 1 89.75 289 ARG B O 1
ATOM 6174 N N . LEU B 1 290 ? -10.586 7.102 21.594 1 89.31 290 LEU B N 1
ATOM 6175 C CA . LEU B 1 290 ? -10.812 6.07 22.594 1 89.31 290 LEU B CA 1
ATOM 6176 C C . LEU B 1 290 ? -10.117 4.773 22.219 1 89.31 290 LEU B C 1
ATOM 6178 O O . LEU B 1 290 ? -9.859 3.92 23.062 1 89.31 290 LEU B O 1
ATOM 6182 N N . LYS B 1 291 ? -9.875 4.621 20.953 1 92.62 291 LYS B N 1
ATOM 6183 C CA . LYS B 1 291 ? -9.273 3.398 20.438 1 92.62 291 LYS B CA 1
ATOM 6184 C C . LYS B 1 291 ? -8.656 3.639 19.062 1 92.62 291 LYS B C 1
ATOM 6186 O O . LYS B 1 291 ? -8.742 4.742 18.516 1 92.62 291 LYS B O 1
ATOM 6191 N N . GLU B 1 292 ? -7.98 2.625 18.562 1 96.31 292 GLU B N 1
ATOM 6192 C CA . GLU B 1 292 ? -7.516 2.674 17.188 1 96.31 292 GLU B CA 1
ATOM 6193 C C . GLU B 1 292 ? -8.672 2.922 16.219 1 96.31 292 GLU B C 1
ATOM 6195 O O . GLU B 1 292 ? -9.766 2.375 16.406 1 96.31 292 GLU B O 1
ATOM 6200 N N . CYS B 1 293 ? -8.492 3.744 15.281 1 96.56 293 CYS B N 1
ATOM 6201 C CA . CYS B 1 293 ? -9.492 3.932 14.234 1 96.56 293 CYS B CA 1
ATOM 6202 C C . CYS B 1 293 ? -8.836 3.926 12.852 1 96.56 293 CYS B C 1
ATOM 6204 O O . CYS B 1 293 ? -7.707 4.387 12.695 1 96.56 293 CYS B O 1
ATOM 6206 N N . ASN B 1 294 ? -9.539 3.406 11.852 1 98.06 294 ASN B N 1
ATOM 6207 C CA . ASN B 1 294 ? -8.945 3.191 10.531 1 98.06 294 ASN B CA 1
ATOM 6208 C C . ASN B 1 294 ? -8.781 4.504 9.773 1 98.06 294 ASN B C 1
ATOM 6210 O O . ASN B 1 294 ? -7.898 4.625 8.922 1 98.06 294 ASN B O 1
ATOM 6214 N N . MET B 1 295 ? -9.586 5.535 10.109 1 98.19 295 MET B N 1
ATOM 6215 C CA . MET B 1 295 ? -9.398 6.852 9.508 1 98.19 295 MET B CA 1
ATOM 6216 C C . MET B 1 295 ? -8 7.395 9.82 1 98.19 295 MET B C 1
ATOM 6218 O O . MET B 1 295 ? -7.27 7.789 8.906 1 98.19 295 MET B O 1
ATOM 6222 N N . VAL B 1 296 ? -7.668 7.367 11.062 1 98.06 296 VAL B N 1
ATOM 6223 C CA . VAL B 1 296 ? -6.391 7.957 11.445 1 98.06 296 VAL B CA 1
ATOM 6224 C C . VAL B 1 296 ? -5.254 6.988 11.133 1 98.06 296 VAL B C 1
ATOM 6226 O O . VAL B 1 296 ? -4.125 7.406 10.875 1 98.06 296 VAL B O 1
ATOM 6229 N N . ASN B 1 297 ? -5.543 5.629 11.055 1 98.62 297 ASN B N 1
ATOM 6230 C CA . ASN B 1 297 ? -4.566 4.711 10.469 1 98.62 297 ASN B CA 1
ATOM 6231 C C . ASN B 1 297 ? -4.148 5.156 9.07 1 98.62 297 ASN B C 1
ATOM 6233 O O . ASN B 1 297 ? -2.959 5.18 8.75 1 98.62 297 ASN B O 1
ATOM 6237 N N . THR B 1 298 ? -5.137 5.492 8.273 1 98.75 298 THR B N 1
ATOM 6238 C CA . THR B 1 298 ? -4.879 5.887 6.891 1 98.75 298 THR B CA 1
ATOM 6239 C C . THR B 1 298 ? -4.09 7.191 6.844 1 98.75 298 THR B C 1
ATOM 6241 O O . THR B 1 298 ? -3.16 7.332 6.043 1 98.75 298 THR B O 1
ATOM 6244 N N . ILE B 1 299 ? -4.457 8.117 7.719 1 98.31 299 ILE B N 1
ATOM 6245 C CA . ILE B 1 299 ? -3.752 9.391 7.789 1 98.31 299 ILE B CA 1
ATOM 6246 C C . ILE B 1 299 ? -2.299 9.156 8.188 1 98.31 299 ILE B C 1
ATOM 6248 O O . ILE B 1 299 ? -1.378 9.641 7.531 1 98.31 299 ILE B O 1
ATOM 6252 N N . ALA B 1 300 ? -2.1 8.414 9.227 1 98.75 300 ALA B N 1
ATOM 6253 C CA . ALA B 1 300 ? -0.751 8.125 9.711 1 98.75 300 ALA B CA 1
ATOM 6254 C C . ALA B 1 300 ? 0.074 7.41 8.648 1 98.75 300 ALA B C 1
ATOM 6256 O O . ALA B 1 300 ? 1.266 7.688 8.484 1 98.75 300 ALA B O 1
ATOM 6257 N N . ASP B 1 301 ? -0.534 6.469 7.953 1 98.69 301 ASP B N 1
ATOM 6258 C CA . ASP B 1 301 ? 0.15 5.781 6.859 1 98.69 301 ASP B CA 1
ATOM 6259 C C . ASP B 1 301 ? 0.627 6.773 5.801 1 98.69 301 ASP B C 1
ATOM 6261 O O . ASP B 1 301 ? 1.723 6.629 5.254 1 98.69 301 ASP B O 1
ATOM 6265 N N . SER B 1 302 ? -0.186 7.75 5.496 1 98.69 302 SER B N 1
ATOM 6266 C CA . SER B 1 302 ? 0.175 8.742 4.488 1 98.69 302 SER B CA 1
ATOM 6267 C C . SER B 1 302 ? 1.389 9.555 4.926 1 98.69 302 SER B C 1
ATOM 6269 O O . SER B 1 302 ? 2.244 9.891 4.105 1 98.69 302 SER B O 1
ATOM 6271 N N . PHE B 1 303 ? 1.452 9.859 6.234 1 98.5 303 PHE B N 1
ATOM 6272 C CA . PHE B 1 303 ? 2.57 10.641 6.75 1 98.5 303 PHE B CA 1
ATOM 6273 C C . PHE B 1 303 ? 3.863 9.836 6.691 1 98.5 303 PHE B C 1
ATOM 6275 O O . PHE B 1 303 ? 4.902 10.352 6.266 1 98.5 303 PHE B O 1
ATOM 6282 N N . LEU B 1 304 ? 3.785 8.602 7.09 1 98.62 304 LEU B N 1
ATOM 6283 C CA . LEU B 1 304 ? 4.965 7.746 7.004 1 98.62 304 LEU B CA 1
ATOM 6284 C C . LEU B 1 304 ? 5.402 7.562 5.555 1 98.62 304 LEU B C 1
ATOM 6286 O O . LEU B 1 304 ? 6.586 7.688 5.238 1 98.62 304 LEU B O 1
ATOM 6290 N N . ALA B 1 305 ? 4.48 7.312 4.688 1 98.12 305 ALA B N 1
ATOM 6291 C CA . ALA B 1 305 ? 4.773 7.062 3.277 1 98.12 305 ALA B CA 1
ATOM 6292 C C . ALA B 1 305 ? 5.438 8.273 2.631 1 98.12 305 ALA B C 1
ATOM 6294 O O . ALA B 1 305 ? 6.293 8.125 1.754 1 98.12 305 ALA B O 1
ATOM 6295 N N . TYR B 1 306 ? 5.023 9.445 3.047 1 97.12 306 TYR B N 1
ATOM 6296 C CA . TYR B 1 306 ? 5.559 10.672 2.473 1 97.12 306 TYR B CA 1
ATOM 6297 C C . TYR B 1 306 ? 7.078 10.703 2.557 1 97.12 306 TYR B C 1
ATOM 6299 O O . TYR B 1 306 ? 7.75 11.148 1.623 1 97.12 306 TYR B O 1
ATOM 6307 N N . TYR B 1 307 ? 7.578 10.266 3.607 1 96 307 TYR B N 1
ATOM 6308 C CA . TYR B 1 307 ? 9.023 10.266 3.799 1 96 307 TYR B CA 1
ATOM 6309 C C . TYR B 1 307 ? 9.633 8.945 3.35 1 96 307 TYR B C 1
ATOM 6311 O O . TYR B 1 307 ? 10.703 8.922 2.729 1 96 307 TYR B O 1
ATOM 6319 N N . ALA B 1 308 ? 9.008 7.852 3.568 1 96.12 308 ALA B N 1
ATOM 6320 C CA . ALA B 1 308 ? 9.555 6.523 3.316 1 96.12 308 ALA B CA 1
ATOM 6321 C C . ALA B 1 308 ? 9.633 6.238 1.819 1 96.12 308 ALA B C 1
ATOM 6323 O O . ALA B 1 308 ? 10.438 5.414 1.38 1 96.12 308 ALA B O 1
ATOM 6324 N N . ASP B 1 309 ? 8.766 6.844 1.013 1 94.5 309 ASP B N 1
ATOM 6325 C CA . ASP B 1 309 ? 8.727 6.578 -0.422 1 94.5 309 ASP B CA 1
ATOM 6326 C C . ASP B 1 309 ? 9.875 7.277 -1.141 1 94.5 309 ASP B C 1
ATOM 6328 O O . ASP B 1 309 ? 10.133 7.012 -2.316 1 94.5 309 ASP B O 1
ATOM 6332 N N . ARG B 1 310 ? 10.578 8.125 -0.355 1 91.62 310 ARG B N 1
ATOM 6333 C CA . ARG B 1 310 ? 11.695 8.875 -0.922 1 91.62 310 ARG B CA 1
ATOM 6334 C C . ARG B 1 310 ? 13.016 8.164 -0.659 1 91.62 310 ARG B C 1
ATOM 6336 O O . ARG B 1 310 ? 13.07 7.223 0.133 1 91.62 310 ARG B O 1
ATOM 6343 N N . ASN B 1 311 ? 14.023 8.57 -1.427 1 89.25 311 ASN B N 1
ATOM 6344 C CA . ASN B 1 311 ? 15.344 8 -1.171 1 89.25 311 ASN B CA 1
ATOM 6345 C C . ASN B 1 311 ? 15.836 8.336 0.235 1 89.25 311 ASN B C 1
ATOM 6347 O O . ASN B 1 311 ? 15.648 9.461 0.711 1 89.25 311 ASN B O 1
ATOM 6351 N N . SER B 1 312 ? 16.375 7.359 0.837 1 89 312 SER B N 1
ATOM 6352 C CA . SER B 1 312 ? 16.906 7.555 2.182 1 89 312 SER B CA 1
ATOM 6353 C C . SER B 1 312 ? 18.312 8.148 2.143 1 89 312 SER B C 1
ATOM 6355 O O . SER B 1 312 ? 19.094 7.852 1.236 1 89 312 SER B O 1
ATOM 6357 N N . THR B 1 313 ? 18.609 8.93 3.109 1 86.88 313 THR B N 1
ATOM 6358 C CA . THR B 1 313 ? 19.938 9.523 3.229 1 86.88 313 THR B CA 1
ATOM 6359 C C . THR B 1 313 ? 20.953 8.5 3.744 1 86.88 313 THR B C 1
ATOM 6361 O O . THR B 1 313 ? 22.156 8.703 3.641 1 86.88 313 THR B O 1
ATOM 6364 N N . VAL B 1 314 ? 20.5 7.48 4.367 1 87.69 314 VAL B N 1
ATOM 6365 C CA . VAL B 1 314 ? 21.344 6.398 4.871 1 87.69 314 VAL B CA 1
ATOM 6366 C C . VAL B 1 314 ? 21.297 5.219 3.902 1 87.69 314 VAL B C 1
ATOM 6368 O O . VAL B 1 314 ? 20.219 4.707 3.584 1 87.69 314 VAL B O 1
ATOM 6371 N N . ALA B 1 315 ? 22.453 4.758 3.527 1 86.06 315 ALA B N 1
ATOM 6372 C CA . ALA B 1 315 ? 22.547 3.656 2.572 1 86.06 315 ALA B CA 1
ATOM 6373 C C . ALA B 1 315 ? 21.953 2.377 3.154 1 86.06 315 ALA B C 1
ATOM 6375 O O . ALA B 1 315 ? 22.266 1.998 4.285 1 86.06 315 ALA B O 1
ATOM 6376 N N . GLY B 1 316 ? 21.062 1.8 2.396 1 88.94 316 GLY B N 1
ATOM 6377 C CA . GLY B 1 316 ? 20.484 0.529 2.801 1 88.94 316 GLY B CA 1
ATOM 6378 C C . GLY B 1 316 ? 19.234 0.685 3.629 1 88.94 316 GLY B C 1
ATOM 6379 O O . GLY B 1 316 ? 18.469 -0.275 3.811 1 88.94 316 GLY B O 1
ATOM 6380 N N . ALA B 1 317 ? 19 1.887 4.156 1 93.62 317 ALA B N 1
ATOM 6381 C CA . ALA B 1 317 ? 17.781 2.131 4.926 1 93.62 317 ALA B CA 1
ATOM 6382 C C . ALA B 1 317 ? 16.578 2.291 4.008 1 93.62 317 ALA B C 1
ATOM 6384 O O . ALA B 1 317 ? 16.672 2.924 2.953 1 93.62 317 ALA B O 1
A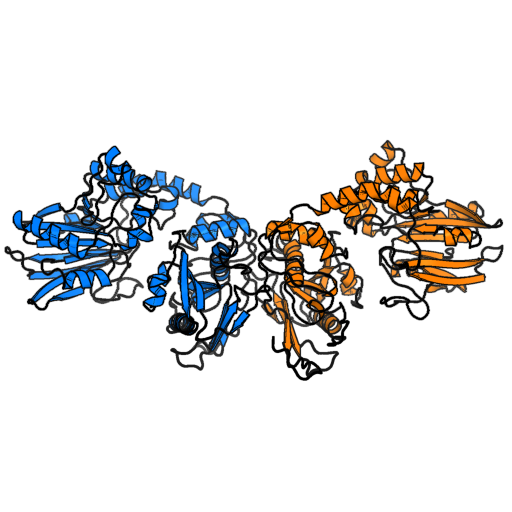TOM 6385 N N . TRP B 1 318 ? 15.484 1.669 4.398 1 94.81 318 TRP B N 1
ATOM 6386 C CA . TRP B 1 318 ? 14.297 1.778 3.557 1 94.81 318 TRP B CA 1
ATOM 6387 C C . TRP B 1 318 ? 13.555 3.086 3.822 1 94.81 318 TRP B C 1
ATOM 6389 O O . TRP B 1 318 ? 12.695 3.494 3.037 1 94.81 318 TRP B O 1
ATOM 6399 N N . SER B 1 319 ? 13.93 3.773 4.906 1 95.5 319 SER B N 1
ATOM 6400 C CA . SER B 1 319 ? 13.266 5.016 5.277 1 95.5 319 SER B CA 1
ATOM 6401 C C . SER B 1 319 ? 14.164 5.895 6.133 1 95.5 319 SER B C 1
ATOM 6403 O O . SER B 1 319 ? 14.945 5.391 6.949 1 95.5 319 SER B O 1
ATOM 6405 N N . ASP B 1 320 ? 13.977 7.211 5.969 1 94.31 320 ASP B N 1
ATOM 6406 C CA . ASP B 1 320 ? 14.68 8.164 6.828 1 94.31 320 ASP B CA 1
ATOM 6407 C C . ASP B 1 320 ? 13.992 8.281 8.188 1 94.31 320 ASP B C 1
ATOM 6409 O O . ASP B 1 320 ? 14.594 8.75 9.156 1 94.31 320 ASP B O 1
ATOM 6413 N N . VAL B 1 321 ? 12.75 7.918 8.211 1 96.94 321 VAL B N 1
ATOM 6414 C CA . VAL B 1 321 ? 11.977 7.996 9.445 1 96.94 321 VAL B CA 1
ATOM 6415 C C . VAL B 1 321 ? 11.539 6.594 9.867 1 96.94 321 VAL B C 1
ATOM 6417 O O . VAL B 1 321 ? 11.445 5.688 9.039 1 96.94 321 VAL B O 1
ATOM 6420 N N . ASN B 1 322 ? 11.266 6.426 11.156 1 97.25 322 ASN B N 1
ATOM 6421 C CA . ASN B 1 322 ? 10.875 5.125 11.688 1 97.25 322 ASN B CA 1
ATOM 6422 C C . ASN B 1 322 ? 9.359 4.941 11.656 1 97.25 322 ASN B C 1
ATOM 6424 O O . ASN B 1 322 ? 8.867 3.84 11.398 1 97.25 322 ASN B O 1
ATOM 6428 N N . ALA B 1 323 ? 8.695 6.004 11.961 1 98.62 323 ALA B N 1
ATOM 6429 C CA . ALA B 1 323 ? 7.258 5.875 12.164 1 98.62 323 ALA B CA 1
ATOM 6430 C C . ALA B 1 323 ? 6.566 7.234 12.094 1 98.62 323 ALA B C 1
ATOM 6432 O O . ALA B 1 323 ? 7.23 8.266 12.016 1 98.62 323 ALA B O 1
ATOM 6433 N N . ALA B 1 324 ? 5.254 7.211 12 1 98.81 324 ALA B N 1
ATOM 6434 C CA . ALA B 1 324 ? 4.402 8.391 12.148 1 98.81 324 ALA B CA 1
ATOM 6435 C C . ALA B 1 324 ? 3.543 8.289 13.406 1 98.81 324 ALA B C 1
ATOM 6437 O O . ALA B 1 324 ? 3.02 7.215 13.727 1 98.81 324 ALA B O 1
ATOM 6438 N N . VAL B 1 325 ? 3.461 9.336 14.141 1 98.75 325 VAL B N 1
ATOM 6439 C CA . VAL B 1 325 ? 2.631 9.453 15.328 1 98.75 325 VAL B CA 1
ATOM 6440 C C . VAL B 1 325 ? 1.737 10.688 15.219 1 98.75 325 VAL B C 1
ATOM 6442 O O . VAL B 1 325 ? 2.229 11.805 15.031 1 98.75 325 VAL B O 1
ATOM 6445 N N . VAL B 1 326 ? 0.431 10.445 15.336 1 97.38 326 VAL B N 1
ATOM 6446 C CA . VAL B 1 326 ? -0.537 11.5 15.078 1 97.38 326 VAL B CA 1
ATOM 6447 C C . VAL B 1 326 ? -1.586 11.523 16.188 1 97.38 326 VAL B C 1
ATOM 6449 O O . VAL B 1 326 ? -1.991 10.477 16.688 1 97.38 326 VAL B O 1
ATOM 6452 N N . ASN B 1 327 ? -1.993 12.719 16.594 1 94.38 327 ASN B N 1
ATOM 6453 C CA . ASN B 1 327 ? -3.057 12.797 17.594 1 94.38 327 ASN B CA 1
ATOM 6454 C C . ASN B 1 327 ? -4.418 12.477 16.984 1 94.38 327 ASN B C 1
ATOM 6456 O O . ASN B 1 327 ? -4.688 12.836 15.836 1 94.38 327 ASN B O 1
ATOM 6460 N N . ALA B 1 328 ? -5.262 11.883 17.781 1 92.75 328 ALA B N 1
ATOM 6461 C CA . ALA B 1 328 ? -6.594 11.492 17.312 1 92.75 328 ALA B CA 1
ATOM 6462 C C . ALA B 1 328 ? -7.434 12.719 16.969 1 92.75 328 ALA B C 1
ATOM 6464 O O . ALA B 1 328 ? -8.367 12.633 16.172 1 92.75 328 ALA B O 1
ATOM 6465 N N . GLY B 1 329 ? -7.109 13.859 17.516 1 87.44 329 GLY B N 1
ATOM 6466 C CA . GLY B 1 329 ? -7.844 15.094 17.281 1 87.44 329 GLY B CA 1
ATOM 6467 C C . GLY B 1 329 ? -7.68 15.625 15.875 1 87.44 329 GLY B C 1
ATOM 6468 O O . GLY B 1 329 ? -8.375 16.562 15.477 1 87.44 329 GLY B O 1
ATOM 6469 N N . ILE B 1 330 ? -6.875 15.023 15.039 1 89.94 330 ILE B N 1
ATOM 6470 C CA . ILE B 1 330 ? -6.562 15.5 13.695 1 89.94 330 ILE B CA 1
ATOM 6471 C C . ILE B 1 330 ? -7.789 15.344 12.797 1 89.94 330 ILE B C 1
ATOM 6473 O O . ILE B 1 330 ? -7.895 16.016 11.758 1 89.94 330 ILE B O 1
ATOM 6477 N N . THR B 1 331 ? -8.672 14.438 13.125 1 90.19 331 THR B N 1
ATOM 6478 C CA . THR B 1 331 ? -9.836 14.172 12.289 1 90.19 331 THR B CA 1
ATOM 6479 C C . THR B 1 331 ? -11.133 14.477 13.047 1 90.19 331 THR B C 1
ATOM 6481 O O . THR B 1 331 ? -11.164 14.406 14.273 1 90.19 331 THR B O 1
ATOM 6484 N N . ARG B 1 332 ? -12.172 14.844 12.227 1 79.31 332 ARG B N 1
ATOM 6485 C CA . ARG B 1 332 ? -13.422 15.25 12.875 1 79.31 332 ARG B CA 1
ATOM 6486 C C . ARG B 1 332 ? -14.609 14.508 12.281 1 79.31 332 ARG B C 1
ATOM 6488 O O . ARG B 1 332 ? -15.688 14.477 12.883 1 79.31 332 ARG B O 1
ATOM 6495 N N . SER B 1 333 ? -14.422 13.969 11.117 1 83.94 333 SER B N 1
ATOM 6496 C CA . SER B 1 333 ? -15.539 13.289 10.477 1 83.94 333 SER B CA 1
ATOM 6497 C C . SER B 1 333 ? -15.07 12.078 9.68 1 83.94 333 SER B C 1
ATOM 6499 O O . SER B 1 333 ? -13.906 12 9.289 1 83.94 333 SER B O 1
ATOM 6501 N N . SER B 1 334 ? -16.016 11.203 9.438 1 93.69 334 SER B N 1
ATOM 6502 C CA . SER B 1 334 ? -15.758 10 8.656 1 93.69 334 SER B CA 1
ATOM 6503 C C . SER B 1 334 ? -15.695 10.312 7.164 1 93.69 334 SER B C 1
ATOM 6505 O O . SER B 1 334 ? -16.234 11.336 6.719 1 93.69 334 SER B O 1
ATOM 6507 N N . ILE B 1 335 ? -15.016 9.562 6.461 1 96.12 335 ILE B N 1
ATOM 6508 C CA . ILE B 1 335 ? -15.141 9.469 5.012 1 96.12 335 ILE B CA 1
ATOM 6509 C C . ILE B 1 335 ? -15.945 8.219 4.645 1 96.12 335 ILE B C 1
ATOM 6511 O O . ILE B 1 335 ? -15.539 7.098 4.969 1 96.12 335 ILE B O 1
ATOM 6515 N N . LYS B 1 336 ? -17.016 8.398 3.994 1 94.38 336 LYS B N 1
ATOM 6516 C CA . LYS B 1 336 ? -17.938 7.305 3.678 1 94.38 336 LYS B CA 1
ATOM 6517 C C . LYS B 1 336 ? -17.375 6.422 2.568 1 94.38 336 LYS B C 1
ATOM 6519 O O . LYS B 1 336 ? -16.516 6.855 1.795 1 94.38 336 LYS B O 1
ATOM 6524 N N . GLN B 1 337 ? -17.875 5.188 2.568 1 96 337 GLN B N 1
ATOM 6525 C CA . GLN B 1 337 ? -17.562 4.285 1.463 1 96 337 GLN B CA 1
ATOM 6526 C C . GLN B 1 337 ? -18.062 4.855 0.136 1 96 337 GLN B C 1
ATOM 6528 O O . GLN B 1 337 ? -19.156 5.434 0.069 1 96 337 GLN B O 1
ATOM 6533 N N . GLY B 1 338 ? -17.234 4.695 -0.964 1 95.69 338 GLY B N 1
ATOM 6534 C CA . GLY B 1 338 ? -17.594 5.199 -2.277 1 95.69 338 GLY B CA 1
ATOM 6535 C C . GLY B 1 338 ? -16.641 6.25 -2.803 1 95.69 338 GLY B C 1
ATOM 6536 O O . GLY B 1 338 ? -15.445 6.234 -2.471 1 95.69 338 GLY B O 1
ATOM 6537 N N . ILE B 1 339 ? -17.203 7.109 -3.684 1 96.31 339 ILE B N 1
ATOM 6538 C CA . ILE B 1 339 ? -16.406 8.164 -4.301 1 96.31 339 ILE B CA 1
ATOM 6539 C C . ILE B 1 339 ? -16.031 9.211 -3.256 1 96.31 339 ILE B C 1
ATOM 6541 O O . ILE B 1 339 ? -16.891 9.672 -2.496 1 96.31 339 ILE B O 1
ATOM 6545 N N . VAL B 1 340 ? -14.812 9.547 -3.219 1 97.19 340 VAL B N 1
ATOM 6546 C CA . VAL B 1 340 ? -14.305 10.547 -2.293 1 97.19 340 VAL B CA 1
ATOM 6547 C C . VAL B 1 340 ? -13.898 11.805 -3.064 1 97.19 340 VAL B C 1
ATOM 6549 O O . VAL B 1 340 ? -13.164 11.719 -4.055 1 97.19 340 VAL B O 1
ATOM 6552 N N . ARG B 1 341 ? -14.414 12.844 -2.588 1 93.69 341 ARG B N 1
ATOM 6553 C CA . ARG B 1 341 ? -14.117 14.148 -3.18 1 93.69 341 ARG B CA 1
ATOM 6554 C C . ARG B 1 341 ? -13.32 15.023 -2.219 1 93.69 341 ARG B C 1
ATOM 6556 O O . ARG B 1 341 ? -13.148 14.672 -1.048 1 93.69 341 ARG B O 1
ATOM 6563 N N . ARG B 1 342 ? -12.836 16.062 -2.746 1 91 342 ARG B N 1
ATOM 6564 C CA . ARG B 1 342 ? -11.992 16.953 -1.942 1 91 342 ARG B CA 1
ATOM 6565 C C . ARG B 1 342 ? -12.734 17.438 -0.705 1 91 342 ARG B C 1
ATOM 6567 O O . ARG B 1 342 ? -12.156 17.531 0.378 1 91 342 ARG B O 1
ATOM 6574 N N . LYS B 1 343 ? -13.945 17.766 -0.804 1 85.31 343 LYS B N 1
ATOM 6575 C CA . LYS B 1 343 ? -14.727 18.25 0.329 1 85.31 343 LYS B CA 1
ATOM 6576 C C . LYS B 1 343 ? -14.781 17.219 1.446 1 85.31 343 LYS B C 1
ATOM 6578 O O . LYS B 1 343 ? -14.836 17.562 2.627 1 85.31 343 LYS B O 1
ATOM 6583 N N . ASP B 1 344 ? -14.852 15.914 1.082 1 91.69 344 ASP B N 1
ATOM 6584 C CA . ASP B 1 344 ? -14.875 14.852 2.08 1 91.69 344 ASP B CA 1
ATOM 6585 C C . ASP B 1 344 ? -13.586 14.852 2.904 1 91.69 344 ASP B C 1
ATOM 6587 O O . ASP B 1 344 ? -13.625 14.688 4.125 1 91.69 344 ASP B O 1
ATOM 6591 N N . ILE B 1 345 ? -12.477 15.086 2.221 1 93.69 345 ILE B N 1
ATOM 6592 C CA . ILE B 1 345 ? -11.172 15.109 2.877 1 93.69 345 ILE B CA 1
ATOM 6593 C C . ILE B 1 345 ? -11.07 16.344 3.775 1 93.69 345 ILE B C 1
ATOM 6595 O O . ILE B 1 345 ? -10.641 16.234 4.93 1 93.69 345 ILE B O 1
ATOM 6599 N N . MET B 1 346 ? -11.508 17.406 3.295 1 83.69 346 MET B N 1
ATOM 6600 C CA . MET B 1 346 ? -11.422 18.656 4.051 1 83.69 346 MET B CA 1
ATOM 6601 C C . MET B 1 346 ? -12.312 18.609 5.289 1 83.69 346 MET B C 1
ATOM 6603 O O . MET B 1 346 ? -11.961 19.141 6.34 1 83.69 346 MET B O 1
ATOM 6607 N N . ALA B 1 347 ? -13.406 18 5.133 1 80.62 347 ALA B N 1
ATOM 6608 C CA . ALA B 1 347 ? -14.312 17.844 6.273 1 80.62 347 ALA B CA 1
ATOM 6609 C C . ALA B 1 347 ? -13.695 16.922 7.332 1 80.62 347 ALA B C 1
ATOM 6611 O O . ALA B 1 347 ? -13.852 17.172 8.531 1 80.62 347 ALA B O 1
ATOM 6612 N N . ALA B 1 348 ? -13.039 15.922 6.855 1 90.5 348 ALA B N 1
ATOM 6613 C CA . ALA B 1 348 ? -12.438 14.961 7.773 1 90.5 348 ALA B CA 1
ATOM 6614 C C . ALA B 1 348 ? -11.211 15.547 8.469 1 90.5 348 ALA B C 1
ATOM 6616 O O . ALA B 1 348 ? -10.922 15.219 9.617 1 90.5 348 ALA B O 1
ATOM 6617 N N . MET B 1 349 ? -10.492 16.375 7.793 1 88.81 349 MET B N 1
ATOM 6618 C CA . MET B 1 349 ? -9.273 17 8.305 1 88.81 349 MET B CA 1
ATOM 6619 C C . MET B 1 349 ? -9.359 18.516 8.227 1 88.81 349 MET B C 1
ATOM 6621 O O . MET B 1 349 ? -8.648 19.141 7.441 1 88.81 349 MET B O 1
ATOM 6625 N N . PRO B 1 350 ? -10.078 19.047 9.125 1 73.44 350 PRO B N 1
ATOM 6626 C CA . PRO B 1 350 ? -10.359 20.469 9 1 73.44 350 PRO B CA 1
ATOM 6627 C C . PRO B 1 350 ? -9.211 21.344 9.5 1 73.44 350 PRO B C 1
ATOM 6629 O O . PRO B 1 350 ? -9.172 22.547 9.234 1 73.44 350 PRO B O 1
ATOM 6632 N N . PHE B 1 351 ? -8.289 20.656 10.219 1 70.19 351 PHE B N 1
ATOM 6633 C CA . PHE B 1 351 ? -7.203 21.438 10.812 1 70.19 351 PHE B CA 1
ATOM 6634 C C . PHE B 1 351 ? -5.961 21.391 9.93 1 70.19 351 PHE B C 1
ATOM 6636 O O . PHE B 1 351 ? -5.668 20.359 9.312 1 70.19 351 PHE B O 1
ATOM 6643 N N . GLU B 1 352 ? -5.406 22.359 9.602 1 62.34 352 GLU B N 1
ATOM 6644 C CA . GLU B 1 352 ? -4.207 22.375 8.773 1 62.34 352 GLU B CA 1
ATOM 6645 C C . GLU B 1 352 ? -2.943 22.406 9.625 1 62.34 352 GLU B C 1
ATOM 6647 O O . GLU B 1 352 ? -2.836 23.203 10.555 1 62.34 352 GLU B O 1
ATOM 6652 N N . SER B 1 353 ? -2.146 21.562 9.523 1 76.06 353 SER B N 1
ATOM 6653 C CA . SER B 1 353 ? -0.815 21.453 10.109 1 76.06 353 SER B CA 1
ATOM 6654 C C . SER B 1 353 ? 0.19 20.922 9.094 1 76.06 353 SER B C 1
ATOM 6656 O O . SER B 1 353 ? -0.192 20.266 8.117 1 76.06 353 SER B O 1
ATOM 6658 N N . SER B 1 354 ? 1.369 21.406 9.281 1 83.12 354 SER B N 1
ATOM 6659 C CA . SER B 1 354 ? 2.408 20.828 8.43 1 83.12 354 SER B CA 1
ATOM 6660 C C . SER B 1 354 ? 3.01 19.578 9.07 1 83.12 354 SER B C 1
ATOM 6662 O O . SER B 1 354 ? 2.855 19.359 10.273 1 83.12 354 SER B O 1
ATOM 6664 N N . LEU B 1 355 ? 3.621 18.781 8.195 1 92.12 355 LEU B N 1
ATOM 6665 C CA . LEU B 1 355 ? 4.367 17.656 8.742 1 92.12 355 LEU B CA 1
ATOM 6666 C C . LEU B 1 355 ? 5.656 18.125 9.406 1 92.12 355 LEU B C 1
ATOM 6668 O O . LEU B 1 355 ? 6.273 19.094 8.953 1 92.12 355 LEU B O 1
ATOM 6672 N N . ALA B 1 356 ? 6.004 17.531 10.461 1 92.69 356 ALA B N 1
ATOM 6673 C CA . ALA B 1 356 ? 7.246 17.766 11.195 1 92.69 356 ALA B CA 1
ATOM 6674 C C . ALA B 1 356 ? 7.906 16.438 11.57 1 92.69 356 ALA B C 1
ATOM 6676 O O . ALA B 1 356 ? 7.215 15.453 11.836 1 92.69 356 ALA B O 1
ATOM 6677 N N . VAL B 1 357 ? 9.227 16.375 11.516 1 96.56 357 VAL B N 1
ATOM 6678 C CA . VAL B 1 357 ? 9.984 15.203 11.938 1 96.56 357 VAL B CA 1
ATOM 6679 C C . VAL B 1 357 ? 10.758 15.516 13.219 1 96.56 357 VAL B C 1
ATOM 6681 O O . VAL B 1 357 ? 11.469 16.531 13.289 1 96.56 357 VAL B O 1
ATOM 6684 N N . LEU B 1 358 ? 10.609 14.727 14.219 1 97.31 358 LEU B N 1
ATOM 6685 C CA . LEU B 1 358 ? 11.328 14.836 15.484 1 97.31 358 LEU B CA 1
ATOM 6686 C C . LEU B 1 358 ? 12.289 13.672 15.664 1 97.31 358 LEU B C 1
ATOM 6688 O O . LEU B 1 358 ? 11.961 12.531 15.312 1 97.31 358 LEU B O 1
ATOM 6692 N N . THR B 1 359 ? 13.445 13.953 16.125 1 97.81 359 THR B N 1
ATOM 6693 C CA . THR B 1 359 ? 14.367 12.914 16.578 1 97.81 359 THR B CA 1
ATOM 6694 C C . THR B 1 359 ? 14.336 12.773 18.094 1 97.81 359 THR B C 1
ATOM 6696 O O . THR B 1 359 ? 14.531 13.758 18.828 1 97.81 359 THR B O 1
ATOM 6699 N N . MET B 1 360 ? 14.07 11.562 18.562 1 97.25 360 MET B N 1
ATOM 6700 C CA . MET B 1 360 ? 13.914 11.391 20.016 1 97.25 360 MET B CA 1
ATOM 6701 C C . MET B 1 360 ? 14.477 10.047 20.469 1 97.25 360 MET B C 1
ATOM 6703 O O . MET B 1 360 ? 14.57 9.109 19.672 1 97.25 360 MET B O 1
ATOM 6707 N N . THR B 1 361 ? 14.82 10.016 21.734 1 97.88 361 THR B N 1
ATOM 6708 C CA . THR B 1 361 ? 15.211 8.742 22.344 1 97.88 361 THR B CA 1
ATOM 6709 C C . THR B 1 361 ? 13.977 7.891 22.641 1 97.88 361 THR B C 1
ATOM 6711 O O . THR B 1 361 ? 12.859 8.398 22.656 1 97.88 361 THR B O 1
ATOM 6714 N N . GLY B 1 362 ? 14.258 6.598 22.859 1 98.19 362 GLY B N 1
ATOM 6715 C CA . GLY B 1 362 ? 13.156 5.727 23.25 1 98.19 362 GLY B CA 1
ATOM 6716 C C . GLY B 1 362 ? 12.43 6.191 24.5 1 98.19 362 GLY B C 1
ATOM 6717 O O . GLY B 1 362 ? 11.211 6.055 24.594 1 98.19 362 GLY B O 1
ATOM 6718 N N . LEU B 1 363 ? 13.18 6.707 25.375 1 97.25 363 LEU B N 1
ATOM 6719 C CA . LEU B 1 363 ? 12.586 7.219 26.609 1 97.25 363 LEU B CA 1
ATOM 6720 C C . LEU B 1 363 ? 11.68 8.414 26.312 1 97.25 363 LEU B C 1
ATOM 6722 O O . LEU B 1 363 ? 10.578 8.516 26.875 1 97.25 363 LEU B O 1
ATOM 6726 N N . GLN B 1 364 ? 12.164 9.32 25.547 1 97.5 364 GLN B N 1
ATOM 6727 C CA . GLN B 1 364 ? 11.375 10.492 25.172 1 97.5 364 GLN B CA 1
ATOM 6728 C C . GLN B 1 364 ? 10.125 10.086 24.391 1 97.5 364 GLN B C 1
ATOM 6730 O O . GLN B 1 364 ? 9.055 10.656 24.594 1 97.5 364 GLN B O 1
ATOM 6735 N N . LEU B 1 365 ? 10.281 9.125 23.516 1 98.06 365 LEU B N 1
ATOM 6736 C CA . LEU B 1 365 ? 9.148 8.594 22.766 1 98.06 365 LEU B CA 1
ATOM 6737 C C . LEU B 1 365 ? 8.109 7.988 23.703 1 98.06 365 LEU B C 1
ATOM 6739 O O . LEU B 1 365 ? 6.906 8.211 23.531 1 98.06 365 LEU B O 1
ATOM 6743 N N . ARG B 1 366 ? 8.547 7.227 24.641 1 97.56 366 ARG B N 1
ATOM 6744 C CA . ARG B 1 366 ? 7.641 6.648 25.625 1 97.56 366 ARG B CA 1
ATOM 6745 C C . ARG B 1 366 ? 6.891 7.738 26.391 1 97.56 366 ARG B C 1
ATOM 6747 O O . ARG B 1 366 ? 5.691 7.617 26.625 1 97.56 366 ARG B O 1
ATOM 6754 N N . LYS B 1 367 ? 7.594 8.773 26.766 1 96.69 367 LYS B N 1
ATOM 6755 C CA . LYS B 1 367 ? 6.961 9.891 27.453 1 96.69 367 LYS B CA 1
ATOM 6756 C C . LYS B 1 367 ? 5.859 10.516 26.594 1 96.69 367 LYS B C 1
ATOM 6758 O O . LYS B 1 367 ? 4.824 10.93 27.125 1 96.69 367 LYS B O 1
ATOM 6763 N N . MET B 1 368 ? 6.121 10.648 25.375 1 97 368 MET B N 1
ATOM 6764 C CA . MET B 1 368 ? 5.125 11.164 24.438 1 97 368 MET B CA 1
ATOM 6765 C C . MET B 1 368 ? 3.846 10.328 24.5 1 97 368 MET B C 1
ATOM 6767 O O . MET B 1 368 ? 2.746 10.883 24.562 1 97 368 MET B O 1
ATOM 6771 N N . PHE B 1 369 ? 3.998 9.016 24.469 1 98 369 PHE B N 1
ATOM 6772 C CA . PHE B 1 369 ? 2.842 8.125 24.5 1 98 369 PHE B CA 1
ATOM 6773 C C . PHE B 1 369 ? 2.16 8.18 25.859 1 98 369 PHE B C 1
ATOM 6775 O O . PHE B 1 369 ? 0.932 8.125 25.953 1 98 369 PHE B O 1
ATOM 6782 N N . GLU B 1 370 ? 2.965 8.305 26.906 1 96.88 370 GLU B N 1
ATOM 6783 C CA . GLU B 1 370 ? 2.379 8.445 28.234 1 96.88 370 GLU B CA 1
ATOM 6784 C C . GLU B 1 370 ? 1.512 9.695 28.328 1 96.88 370 GLU B C 1
ATOM 6786 O O . GLU B 1 370 ? 0.419 9.664 28.906 1 96.88 370 GLU B O 1
ATOM 6791 N N . HIS B 1 371 ? 2.002 10.742 27.828 1 93.62 371 HIS B N 1
ATOM 6792 C CA . HIS B 1 371 ? 1.204 11.961 27.797 1 93.62 371 HIS B CA 1
ATOM 6793 C C . HIS B 1 371 ? -0.086 11.758 27 1 93.62 371 HIS B C 1
ATOM 6795 O O . HIS B 1 371 ? -1.161 12.156 27.453 1 93.62 371 HIS B O 1
ATOM 6801 N N . GLY B 1 372 ? -0.007 11.133 25.844 1 94 372 GLY B N 1
ATOM 6802 C CA . GLY B 1 372 ? -1.147 10.922 24.969 1 94 372 GLY B CA 1
ATOM 6803 C C . GLY B 1 372 ? -2.279 10.164 25.641 1 94 372 GLY B C 1
ATOM 6804 O O . GLY B 1 372 ? -3.451 10.383 25.328 1 94 372 GLY B O 1
ATOM 6805 N N . ILE B 1 373 ? -1.929 9.281 26.594 1 93.94 373 ILE B N 1
ATOM 6806 C CA . ILE B 1 373 ? -2.934 8.406 27.188 1 93.94 373 ILE B CA 1
ATOM 6807 C C . ILE B 1 373 ? -3.273 8.883 28.594 1 93.94 373 ILE B C 1
ATOM 6809 O O . ILE B 1 373 ? -4.246 8.414 29.203 1 93.94 373 ILE B O 1
ATOM 6813 N N . SER B 1 374 ? -2.627 9.844 29.141 1 89.38 374 SER B N 1
ATOM 6814 C CA . SER B 1 374 ? -2.701 10.227 30.547 1 89.38 374 SER B CA 1
ATOM 6815 C C . SER B 1 374 ? -4.09 10.758 30.906 1 89.38 374 SER B C 1
ATOM 6817 O O . SER B 1 374 ? -4.559 10.57 32.031 1 89.38 374 SER B O 1
ATOM 6819 N N . LYS B 1 375 ? -4.727 11.328 30.016 1 79.88 375 LYS B N 1
ATOM 6820 C CA . LYS B 1 375 ? -6.023 11.922 30.328 1 79.88 375 LYS B CA 1
ATOM 6821 C C . LYS B 1 375 ? -7.164 11.086 29.75 1 79.88 375 LYS B C 1
ATOM 6823 O O . LYS B 1 375 ? -8.273 11.594 29.562 1 79.88 375 LYS B O 1
ATOM 6828 N N . PHE B 1 376 ? -6.879 9.906 29.438 1 85.12 376 PHE B N 1
ATOM 6829 C CA . PHE B 1 376 ? -7.883 9.016 28.859 1 85.12 376 PHE B CA 1
ATOM 6830 C C . PHE B 1 376 ? -9.055 8.836 29.812 1 85.12 376 PHE B C 1
ATOM 6832 O O . PHE B 1 376 ? -8.859 8.578 31 1 85.12 376 PHE B O 1
ATOM 6839 N N . THR B 1 377 ? -10.219 9.156 29.359 1 76.06 377 THR B N 1
ATOM 6840 C CA . THR B 1 377 ? -11.461 8.898 30.078 1 76.06 377 THR B CA 1
ATOM 6841 C C . THR B 1 377 ? -12.57 8.469 29.125 1 76.06 377 THR B C 1
ATOM 6843 O O . THR B 1 377 ? -12.516 8.781 27.938 1 76.06 377 THR B O 1
ATOM 6846 N N . TRP B 1 378 ? -13.414 7.617 29.609 1 69.38 378 TRP B N 1
ATOM 6847 C CA . TRP B 1 378 ? -14.562 7.227 28.797 1 69.38 378 TRP B CA 1
ATOM 6848 C C . TRP B 1 378 ? -15.609 8.336 28.766 1 69.38 378 TRP B C 1
ATOM 6850 O O . TRP B 1 378 ? -16.75 8.117 28.328 1 69.38 378 TRP B O 1
ATOM 6860 N N . ALA B 1 379 ? -15.203 9.5 29.172 1 60.09 379 ALA B N 1
ATOM 6861 C CA . ALA B 1 379 ? -16.141 10.617 29.234 1 60.09 379 ALA B CA 1
ATOM 6862 C C . ALA B 1 379 ? -16.656 10.984 27.859 1 60.09 379 ALA B C 1
ATOM 6864 O O . ALA B 1 379 ? -16.219 10.422 26.844 1 60.09 379 ALA B O 1
ATOM 6865 N N . ASN B 1 380 ? -17.641 11.844 27.766 1 57.28 380 ASN B N 1
ATOM 6866 C CA . ASN B 1 380 ? -18.328 12.242 26.547 1 57.28 380 ASN B CA 1
ATOM 6867 C C . ASN B 1 380 ? -17.422 13.031 25.625 1 57.28 380 ASN B C 1
ATOM 6869 O O . ASN B 1 380 ? -17.609 13.008 24.406 1 57.28 380 ASN B O 1
ATOM 6873 N N . ASP B 1 381 ? -16.422 13.664 26.266 1 61.41 381 ASP B N 1
ATOM 6874 C CA . ASP B 1 381 ? -15.539 14.453 25.422 1 61.41 381 ASP B CA 1
ATOM 6875 C C . ASP B 1 381 ? -14.078 14.07 25.641 1 61.41 381 ASP B C 1
ATOM 6877 O O . ASP B 1 381 ? -13.336 14.805 26.297 1 61.41 381 ASP B O 1
ATOM 6881 N N . PRO B 1 382 ? -13.711 12.938 25.031 1 76.44 382 PRO B N 1
ATOM 6882 C CA . PRO B 1 382 ? -12.336 12.477 25.203 1 76.44 382 PRO B CA 1
ATOM 6883 C C . PRO B 1 382 ? -11.305 13.414 24.578 1 76.44 382 PRO B C 1
ATOM 6885 O O . PRO B 1 382 ? -11.617 14.109 23.609 1 76.44 382 PRO B O 1
ATOM 6888 N N . GLU B 1 383 ? -10.133 13.477 25.219 1 75.56 383 GLU B N 1
ATOM 6889 C CA . GLU B 1 383 ? -9.062 14.375 24.781 1 75.56 383 GLU B CA 1
ATOM 6890 C C . GLU B 1 383 ? -8.516 13.977 23.422 1 75.56 383 GLU B C 1
ATOM 6892 O O . GLU B 1 383 ? -8.438 12.789 23.094 1 75.56 383 GLU B O 1
ATOM 6897 N N . GLY B 1 384 ? -8.117 14.977 22.672 1 82.06 384 GLY B N 1
ATOM 6898 C CA . GLY B 1 384 ? -7.57 14.75 21.344 1 82.06 384 GLY B CA 1
ATOM 6899 C C . GLY B 1 384 ? -6.133 14.273 21.359 1 82.06 384 GLY B C 1
ATOM 6900 O O . GLY B 1 384 ? -5.602 13.844 20.328 1 82.06 384 GLY B O 1
ATOM 6901 N N . SER B 1 385 ? -5.547 14.164 22.562 1 89.69 385 SER B N 1
ATOM 6902 C CA . SER B 1 385 ? -4.117 13.883 22.688 1 89.69 385 SER B CA 1
ATOM 6903 C C . SER B 1 385 ? -3.83 12.391 22.5 1 89.69 385 SER B C 1
ATOM 6905 O O . SER B 1 385 ? -2.674 11.992 22.359 1 89.69 385 SER B O 1
ATOM 6907 N N . PHE B 1 386 ? -4.91 11.539 22.453 1 94.25 386 PHE B N 1
ATOM 6908 C CA . PHE B 1 386 ? -4.711 10.117 22.203 1 94.25 386 PHE B CA 1
ATOM 6909 C C . PHE B 1 386 ? -3.979 9.906 20.875 1 94.25 386 PHE B C 1
ATOM 6911 O O . PHE B 1 386 ? -4.355 10.469 19.859 1 94.25 386 PHE B O 1
ATOM 6918 N N . LEU B 1 387 ? -2.928 9.109 20.953 1 97.75 387 LEU B N 1
ATOM 6919 C CA . LEU B 1 387 ? -2.061 9.008 19.781 1 97.75 387 LEU B CA 1
ATOM 6920 C C . LEU B 1 387 ? -2.408 7.773 18.953 1 97.75 387 LEU B C 1
ATOM 6922 O O . LEU B 1 387 ? -2.699 6.711 19.516 1 97.75 387 LEU B O 1
ATOM 6926 N N . GLN B 1 388 ? -2.436 7.973 17.656 1 98.06 388 GLN B N 1
ATOM 6927 C CA . GLN B 1 388 ? -2.496 6.93 16.641 1 98.06 388 GLN B CA 1
ATOM 6928 C C . GLN B 1 388 ? -1.17 6.812 15.898 1 98.06 388 GLN B C 1
ATOM 6930 O O . GLN B 1 388 ? -0.36 7.738 15.906 1 98.06 388 GLN B O 1
ATOM 6935 N N . VAL B 1 389 ? -0.985 5.59 15.188 1 98.81 389 VAL B N 1
ATOM 6936 C CA . VAL B 1 389 ? 0.394 5.371 14.766 1 98.81 389 VAL B CA 1
ATOM 6937 C C . VAL B 1 389 ? 0.414 4.68 13.406 1 98.81 389 VAL B C 1
ATOM 6939 O O . VAL B 1 389 ? -0.566 4.043 13.008 1 98.81 389 VAL B O 1
ATOM 6942 N N . SER B 1 390 ? 1.407 4.809 12.656 1 98.75 390 SER B N 1
ATOM 6943 C CA . SER B 1 390 ? 1.87 3.986 11.539 1 98.75 390 SER B CA 1
ATOM 6944 C C . SER B 1 390 ? 3.336 3.602 11.711 1 98.75 390 SER B C 1
ATOM 6946 O O . SER B 1 390 ? 4.164 4.438 12.078 1 98.75 390 SER B O 1
ATOM 6948 N N . GLY B 1 391 ? 3.672 2.299 11.539 1 98.25 391 GLY B N 1
ATOM 6949 C CA . GLY B 1 391 ? 5.023 1.812 11.758 1 98.25 391 GLY B CA 1
ATOM 6950 C C . GLY B 1 391 ? 5.336 1.533 13.211 1 98.25 391 GLY B C 1
ATOM 6951 O O . GLY B 1 391 ? 6.5 1.449 13.602 1 98.25 391 GLY B O 1
ATOM 6952 N N . MET B 1 392 ? 4.332 1.518 14.062 1 98.5 392 MET B N 1
ATOM 6953 C CA . MET B 1 392 ? 4.469 1.233 15.492 1 98.5 392 MET B CA 1
ATOM 6954 C C . MET B 1 392 ? 3.309 0.38 15.992 1 98.5 392 MET B C 1
ATOM 6956 O O . MET B 1 392 ? 2.275 0.279 15.328 1 98.5 392 MET B O 1
ATOM 6960 N N . ARG B 1 393 ? 3.553 -0.205 17.078 1 98.25 393 ARG B N 1
ATOM 6961 C CA . ARG B 1 393 ? 2.529 -0.875 17.875 1 98.25 393 ARG B CA 1
ATOM 6962 C C . ARG B 1 393 ? 2.641 -0.491 19.344 1 98.25 393 ARG B C 1
ATOM 6964 O O . ARG B 1 393 ? 3.744 -0.39 19.875 1 98.25 393 ARG B O 1
ATOM 6971 N N . VAL B 1 394 ? 1.487 -0.273 19.906 1 98.06 394 VAL B N 1
ATOM 6972 C CA . VAL B 1 394 ? 1.486 0.155 21.297 1 98.06 394 VAL B CA 1
ATOM 6973 C C . VAL B 1 394 ? 0.466 -0.661 22.094 1 98.06 394 VAL B C 1
ATOM 6975 O O . VAL B 1 394 ? -0.634 -0.931 21.594 1 98.06 394 VAL B O 1
ATOM 6978 N N . THR B 1 395 ? 0.835 -1.046 23.25 1 97.38 395 THR B N 1
ATOM 6979 C CA . THR B 1 395 ? -0.092 -1.658 24.203 1 97.38 395 THR B CA 1
ATOM 6980 C C . THR B 1 395 ? -0.201 -0.82 25.469 1 97.38 395 THR B C 1
ATOM 6982 O O . THR B 1 395 ? 0.814 -0.44 26.062 1 97.38 395 THR B O 1
ATOM 6985 N N . TYR B 1 396 ? -1.407 -0.565 25.859 1 96.38 396 TYR B N 1
ATOM 6986 C CA . TYR B 1 396 ? -1.68 0.112 27.125 1 96.38 396 TYR B CA 1
ATOM 6987 C C . TYR B 1 396 ? -2.27 -0.855 28.141 1 96.38 396 TYR B C 1
ATOM 6989 O O . TYR B 1 396 ? -3.059 -1.734 27.797 1 96.38 396 TYR B O 1
ATOM 6997 N N . ASN B 1 397 ? -1.854 -0.686 29.312 1 95.44 397 ASN B N 1
ATOM 6998 C CA . ASN B 1 397 ? -2.393 -1.457 30.422 1 95.44 397 ASN B CA 1
ATOM 6999 C C . ASN B 1 397 ? -3.035 -0.554 31.469 1 95.44 397 ASN B C 1
ATOM 7001 O O . ASN B 1 397 ? -2.34 0.179 32.188 1 95.44 397 ASN B O 1
ATOM 7005 N N . PHE B 1 398 ? -4.297 -0.712 31.703 1 92.31 398 PHE B N 1
ATOM 7006 C CA . PHE B 1 398 ? -5.059 0.222 32.531 1 92.31 398 PHE B CA 1
ATOM 7007 C C . PHE B 1 398 ? -5.02 -0.19 34 1 92.31 398 PHE B C 1
ATOM 7009 O O . PHE B 1 398 ? -5.543 0.518 34.844 1 92.31 398 PHE B O 1
ATOM 7016 N N . THR B 1 399 ? -4.41 -1.324 34.312 1 91.19 399 THR B N 1
ATOM 7017 C CA . THR B 1 399 ? -4.16 -1.657 35.688 1 91.19 399 THR B CA 1
ATOM 7018 C C . THR B 1 399 ? -2.994 -0.842 36.25 1 91.19 399 THR B C 1
ATOM 7020 O O . THR B 1 399 ? -2.801 -0.767 37.469 1 91.19 399 THR B O 1
ATOM 7023 N N . PHE B 1 400 ? -2.254 -0.305 35.344 1 90.06 400 PHE B N 1
ATOM 7024 C CA . PHE B 1 400 ? -1.152 0.556 35.75 1 90.06 400 PHE B CA 1
ATOM 7025 C C . PHE B 1 400 ? -1.652 1.959 36.094 1 90.06 400 PHE B C 1
ATOM 7027 O O . PHE B 1 400 ? -2.793 2.305 35.75 1 90.06 400 PHE B O 1
ATOM 7034 N N . SER B 1 401 ? -0.726 2.74 36.75 1 88 401 SER B N 1
ATOM 7035 C CA . SER B 1 401 ? -1.086 4.113 37.094 1 88 401 SER B CA 1
ATOM 7036 C C . SER B 1 401 ? -1.272 4.961 35.844 1 88 401 SER B C 1
ATOM 7038 O O . SER B 1 401 ? -0.741 4.633 34.781 1 88 401 SER B O 1
ATOM 7040 N N . LYS B 1 402 ? -1.987 6.008 35.875 1 83.44 402 LYS B N 1
ATOM 7041 C CA . LYS B 1 402 ? -2.336 6.891 34.75 1 83.44 402 LYS B CA 1
ATOM 7042 C C . LYS B 1 402 ? -1.084 7.457 34.094 1 83.44 402 LYS B C 1
ATOM 7044 O O . LYS B 1 402 ? -1.098 7.777 32.906 1 83.44 402 LYS B O 1
ATOM 7049 N N . THR B 1 403 ? -0.031 7.484 34.875 1 84.56 403 THR B N 1
ATOM 7050 C CA . THR B 1 403 ? 1.168 8.117 34.344 1 84.56 403 THR B CA 1
ATOM 7051 C C . THR B 1 403 ? 2.107 7.078 33.719 1 84.56 403 THR B C 1
ATOM 7053 O O . THR B 1 403 ? 3.156 7.426 33.188 1 84.56 403 THR B O 1
ATOM 7056 N N . CYS B 1 404 ? 1.707 5.816 33.781 1 91.62 404 CYS B N 1
ATOM 7057 C CA . CYS B 1 404 ? 2.602 4.773 33.281 1 91.62 404 CYS B CA 1
ATOM 7058 C C . CYS B 1 404 ? 1.815 3.648 32.625 1 91.62 404 CYS B C 1
ATOM 7060 O O . CYS B 1 404 ? 2.051 2.471 32.906 1 91.62 404 CYS B O 1
ATOM 7062 N N . ARG B 1 405 ? 0.949 4.008 31.766 1 93.62 405 ARG B N 1
ATOM 7063 C CA . ARG B 1 405 ? 0.037 3.016 31.203 1 93.62 405 ARG B CA 1
ATOM 7064 C C . ARG B 1 405 ? 0.664 2.316 30 1 93.62 405 ARG B C 1
ATOM 7066 O O . ARG B 1 405 ? 0.172 1.276 29.562 1 93.62 405 ARG B O 1
ATOM 7073 N N . THR B 1 406 ? 1.658 2.924 29.375 1 96.06 406 THR B N 1
ATOM 7074 C CA . THR B 1 406 ? 2.285 2.33 28.203 1 96.06 406 THR B CA 1
ATOM 7075 C C . THR B 1 406 ? 3.051 1.065 28.578 1 96.06 406 THR B C 1
ATOM 7077 O O . THR B 1 406 ? 4.098 1.137 29.219 1 96.06 406 THR B O 1
ATOM 7080 N N . ASP B 1 407 ? 2.537 -0.007 28.188 1 95.81 407 ASP B N 1
ATOM 7081 C CA . ASP B 1 407 ? 3.133 -1.294 28.531 1 95.81 407 ASP B CA 1
ATOM 7082 C C . ASP B 1 407 ? 4.234 -1.671 27.547 1 95.81 407 ASP B C 1
ATOM 7084 O O . ASP B 1 407 ? 5.387 -1.867 27.938 1 95.81 407 ASP B O 1
ATOM 7088 N N . THR B 1 408 ? 3.844 -1.785 26.266 1 96.75 408 THR B N 1
ATOM 7089 C CA . THR B 1 408 ? 4.836 -2.117 25.25 1 96.75 408 THR B CA 1
ATOM 7090 C C . THR B 1 408 ? 4.773 -1.132 24.078 1 96.75 408 THR B C 1
ATOM 7092 O O . THR B 1 408 ? 3.689 -0.681 23.703 1 96.75 408 THR B O 1
ATOM 7095 N N . LEU B 1 409 ? 5.938 -0.792 23.609 1 97.88 409 LEU B N 1
ATOM 7096 C CA . LEU B 1 409 ? 6.113 0.002 22.391 1 97.88 409 LEU B CA 1
ATOM 7097 C C . LEU B 1 409 ? 7.023 -0.713 21.406 1 97.88 409 LEU B C 1
ATOM 7099 O O . LEU B 1 409 ? 8.148 -1.078 21.734 1 97.88 409 LEU B O 1
ATOM 7103 N N . GLN B 1 410 ? 6.512 -0.972 20.25 1 98.44 410 GLN B N 1
ATOM 7104 C CA . GLN B 1 410 ? 7.305 -1.526 19.156 1 98.44 410 GLN B CA 1
ATOM 7105 C C . GLN B 1 410 ? 7.348 -0.573 17.969 1 98.44 410 GLN B C 1
ATOM 7107 O O . GLN B 1 410 ? 6.402 0.185 17.734 1 98.44 410 GLN B O 1
ATOM 7112 N N . ILE B 1 411 ? 8.43 -0.646 17.266 1 98.44 411 ILE B N 1
ATOM 7113 C CA . ILE B 1 411 ? 8.625 0.271 16.156 1 98.44 411 ILE B CA 1
ATOM 7114 C C . ILE B 1 411 ? 9.375 -0.435 15.031 1 98.44 411 ILE B C 1
ATOM 7116 O O . ILE B 1 411 ? 10.234 -1.281 15.289 1 98.44 411 ILE B O 1
ATOM 7120 N N . LEU B 1 412 ? 9.062 -0.085 13.797 1 97.38 412 LEU B N 1
ATOM 7121 C CA . LEU B 1 412 ? 9.75 -0.686 12.664 1 97.38 412 LEU B CA 1
ATOM 7122 C C . LEU B 1 412 ? 11.203 -0.236 12.602 1 97.38 412 LEU B C 1
ATOM 7124 O O . LEU B 1 412 ? 11.5 0.946 12.789 1 97.38 412 LEU B O 1
ATOM 7128 N N . CYS B 1 413 ? 12.039 -1.156 12.375 1 95.88 413 CYS B N 1
ATOM 7129 C CA . CYS B 1 413 ? 13.445 -0.84 12.141 1 95.88 413 CYS B CA 1
ATOM 7130 C C . CYS B 1 413 ? 13.633 -0.166 10.789 1 95.88 413 CYS B C 1
ATOM 7132 O O . CYS B 1 413 ? 13.508 -0.812 9.742 1 95.88 413 CYS B O 1
ATOM 7134 N N . ALA B 1 414 ? 14.039 1.062 10.789 1 93.88 414 ALA B N 1
ATOM 7135 C CA . ALA B 1 414 ? 14.117 1.841 9.555 1 93.88 414 ALA B CA 1
ATOM 7136 C C . ALA B 1 414 ? 15.383 1.49 8.773 1 93.88 414 ALA B C 1
ATOM 7138 O O . ALA B 1 414 ? 15.422 1.643 7.547 1 93.88 414 ALA B O 1
ATOM 7139 N N . ASN B 1 415 ? 16.391 0.998 9.43 1 92.44 415 ASN B N 1
ATOM 7140 C CA . ASN B 1 415 ? 17.672 0.734 8.789 1 92.44 415 ASN B CA 1
ATOM 7141 C C . ASN B 1 415 ? 17.906 -0.761 8.586 1 92.44 415 ASN B C 1
ATOM 7143 O O . ASN B 1 415 ? 19.016 -1.184 8.25 1 92.44 415 ASN B O 1
ATOM 7147 N N . CYS B 1 416 ? 16.922 -1.58 8.742 1 93.44 416 CYS B N 1
ATOM 7148 C CA . CYS B 1 416 ? 17 -3.014 8.477 1 93.44 416 CYS B CA 1
ATOM 7149 C C . CYS B 1 416 ? 16.672 -3.314 7.016 1 93.44 416 CYS B C 1
ATOM 7151 O O . CYS B 1 416 ? 15.812 -2.672 6.418 1 93.44 416 CYS B O 1
ATOM 7153 N N . SER B 1 417 ? 17.312 -4.297 6.441 1 92.94 417 SER B N 1
ATOM 7154 C CA . SER B 1 417 ? 17.031 -4.691 5.062 1 92.94 417 SER B CA 1
ATOM 7155 C C . SER B 1 417 ? 15.617 -5.234 4.914 1 92.94 417 SER B C 1
ATOM 7157 O O . SER B 1 417 ? 14.953 -4.98 3.906 1 92.94 417 SER B O 1
ATOM 7159 N N . VAL B 1 418 ? 15.195 -6.004 5.949 1 95.31 418 VAL B N 1
ATOM 7160 C CA . VAL B 1 418 ? 13.812 -6.434 6.102 1 95.31 418 VAL B CA 1
ATOM 7161 C C . VAL B 1 418 ? 13.203 -5.785 7.34 1 95.31 418 VAL B C 1
ATOM 7163 O O . VAL B 1 418 ? 13.539 -6.148 8.469 1 95.31 418 VAL B O 1
ATOM 7166 N N . PRO B 1 419 ? 12.328 -4.84 7.094 1 95.44 419 PRO B N 1
ATOM 7167 C CA . PRO B 1 419 ? 11.758 -4.168 8.266 1 95.44 419 PRO B CA 1
ATOM 7168 C C . PRO B 1 419 ? 10.945 -5.109 9.148 1 95.44 419 PRO B C 1
ATOM 7170 O O . PRO B 1 419 ? 10.195 -5.949 8.641 1 95.44 419 PRO B O 1
ATOM 7173 N N . LYS B 1 420 ? 11.141 -4.973 10.406 1 95.38 420 LYS B N 1
ATOM 7174 C CA . LYS B 1 420 ? 10.383 -5.711 11.422 1 95.38 420 LYS B CA 1
ATOM 7175 C C . LYS B 1 420 ? 10.148 -4.852 12.656 1 95.38 420 LYS B C 1
ATOM 7177 O O . LYS B 1 420 ? 10.875 -3.889 12.906 1 95.38 420 LYS B O 1
ATOM 7182 N N . TYR B 1 421 ? 9.148 -5.188 13.367 1 96.56 421 TYR B N 1
ATOM 7183 C CA . TYR B 1 421 ? 8.883 -4.484 14.617 1 96.56 421 TYR B CA 1
ATOM 7184 C C . TYR B 1 421 ? 9.867 -4.91 15.695 1 96.56 421 TYR B C 1
ATOM 7186 O O . TYR B 1 421 ? 10.102 -6.105 15.898 1 96.56 421 TYR B O 1
ATOM 7194 N N . GLU B 1 422 ? 10.414 -3.982 16.312 1 97.06 422 GLU B N 1
ATOM 7195 C CA . GLU B 1 422 ? 11.305 -4.199 17.453 1 97.06 422 GLU B CA 1
ATOM 7196 C C . GLU B 1 422 ? 10.852 -3.402 18.672 1 97.06 422 GLU B C 1
ATOM 7198 O O . GLU B 1 422 ? 10.234 -2.346 18.531 1 97.06 422 GLU B O 1
ATOM 7203 N N . ILE B 1 423 ? 11.188 -3.93 19.797 1 97.75 423 ILE B N 1
ATOM 7204 C CA . ILE B 1 423 ? 10.891 -3.207 21.031 1 97.75 423 ILE B CA 1
ATOM 7205 C C . ILE B 1 423 ? 11.695 -1.909 21.078 1 97.75 423 ILE B C 1
ATOM 7207 O O . ILE B 1 423 ? 12.891 -1.902 20.797 1 97.75 423 ILE B O 1
ATOM 7211 N N . VAL B 1 424 ? 11.023 -0.856 21.422 1 98.31 424 VAL B N 1
ATOM 7212 C CA . VAL B 1 424 ? 11.695 0.435 21.531 1 98.31 424 VAL B CA 1
ATOM 7213 C C . VAL B 1 424 ? 12.68 0.409 22.688 1 98.31 424 VAL B C 1
ATOM 7215 O O . VAL B 1 424 ? 12.305 0.101 23.828 1 98.31 424 VAL B O 1
ATOM 7218 N N . GLN B 1 425 ? 13.914 0.682 22.406 1 97.88 425 GLN B N 1
ATOM 7219 C CA . GLN B 1 425 ? 14.945 0.753 23.438 1 97.88 425 GLN B CA 1
ATOM 7220 C C . GLN B 1 425 ? 15.039 2.156 24.031 1 97.88 425 GLN B C 1
ATOM 7222 O O . GLN B 1 425 ? 15.039 3.146 23.297 1 97.88 425 GLN B O 1
ATOM 7227 N N . PRO B 1 426 ? 15.148 2.23 25.344 1 97.31 426 PRO B N 1
ATOM 7228 C CA . PRO B 1 426 ? 15.148 3.543 25.984 1 97.31 426 PRO B CA 1
ATOM 7229 C C . PRO B 1 426 ? 16.234 4.473 25.453 1 97.31 426 PRO B C 1
ATOM 7231 O O . PRO B 1 426 ? 16 5.676 25.312 1 97.31 426 PRO B O 1
ATOM 7234 N N . ASN B 1 427 ? 17.406 3.934 25.094 1 96.88 427 ASN B N 1
ATOM 7235 C CA . ASN B 1 427 ? 18.516 4.777 24.656 1 96.88 427 ASN B CA 1
ATOM 7236 C C . ASN B 1 427 ? 18.656 4.785 23.141 1 96.88 427 ASN B C 1
ATOM 7238 O O . ASN B 1 427 ? 19.594 5.391 22.609 1 96.88 427 ASN B O 1
ATOM 7242 N N . GLY B 1 428 ? 17.766 4.074 22.469 1 97 428 GLY B N 1
ATOM 7243 C CA . GLY B 1 428 ? 17.766 4.148 21.016 1 97 428 GLY B CA 1
ATOM 7244 C C . GLY B 1 428 ? 17.297 5.496 20.484 1 97 428 GLY B C 1
ATOM 7245 O O . GLY B 1 428 ? 16.609 6.242 21.203 1 97 428 GLY B O 1
ATOM 7246 N N . THR B 1 429 ? 17.766 5.836 19.312 1 97.31 429 THR B N 1
ATOM 7247 C CA . THR B 1 429 ? 17.344 7.07 18.656 1 97.31 429 THR B CA 1
ATOM 7248 C C . THR B 1 429 ? 16.375 6.777 17.516 1 97.31 429 THR B C 1
ATOM 7250 O O . THR B 1 429 ? 16.656 5.93 16.656 1 97.31 429 THR B O 1
ATOM 7253 N N . TYR B 1 430 ? 15.289 7.512 17.484 1 98.12 430 TYR B N 1
ATOM 7254 C CA . TYR B 1 430 ? 14.242 7.27 16.5 1 98.12 430 TYR B CA 1
ATOM 7255 C C . TYR B 1 430 ? 13.789 8.578 15.867 1 98.12 430 TYR B C 1
ATOM 7257 O O . TYR B 1 430 ? 13.664 9.602 16.547 1 98.12 430 TYR B O 1
ATOM 7265 N N . LYS B 1 431 ? 13.531 8.547 14.586 1 97.69 431 LYS B N 1
ATOM 7266 C CA . LYS B 1 431 ? 12.953 9.672 13.859 1 97.69 431 LYS B CA 1
ATOM 7267 C C . LYS B 1 431 ? 11.461 9.477 13.633 1 97.69 431 LYS B C 1
ATOM 7269 O O . LYS B 1 431 ? 11.047 8.5 13.008 1 97.69 431 LYS B O 1
ATOM 7274 N N . ILE B 1 432 ? 10.695 10.438 14.117 1 98.62 432 ILE B N 1
ATOM 7275 C CA . ILE B 1 432 ? 9.242 10.32 14.141 1 98.62 432 ILE B CA 1
ATOM 7276 C C . ILE B 1 432 ? 8.617 11.453 13.328 1 98.62 432 ILE B C 1
ATOM 7278 O O . ILE B 1 432 ? 8.898 12.633 13.586 1 98.62 432 ILE B O 1
ATOM 7282 N N . VAL B 1 433 ? 7.773 11.078 12.375 1 98.5 433 VAL B N 1
ATOM 7283 C CA . VAL B 1 433 ? 6.973 12.078 11.672 1 98.5 433 VAL B CA 1
ATOM 7284 C C . VAL B 1 433 ? 5.715 12.391 12.484 1 98.5 433 VAL B C 1
ATOM 7286 O O . VAL B 1 433 ? 5.051 11.484 12.984 1 98.5 433 VAL B O 1
ATOM 7289 N N . THR B 1 434 ? 5.449 13.594 12.617 1 97.62 434 THR B N 1
ATOM 7290 C CA . THR B 1 434 ? 4.238 14.086 13.258 1 97.62 434 THR B CA 1
ATOM 7291 C C . THR B 1 434 ? 3.773 15.391 12.609 1 97.62 434 THR B C 1
ATOM 7293 O O . THR B 1 434 ? 3.986 15.602 11.414 1 97.62 434 THR B O 1
ATOM 7296 N N . THR B 1 435 ? 3.002 16.172 13.359 1 92.25 435 THR B N 1
ATOM 7297 C CA . THR B 1 435 ? 2.525 17.438 12.82 1 92.25 435 THR B CA 1
ATOM 7298 C C . THR B 1 435 ? 3.143 18.609 13.578 1 92.25 435 THR B C 1
ATOM 7300 O O . THR B 1 435 ? 3.594 18.453 14.719 1 92.25 435 THR B O 1
ATOM 7303 N N . SER B 1 436 ? 3.109 19.719 12.922 1 83.56 436 SER B N 1
ATOM 7304 C CA . SER B 1 436 ? 3.598 20.922 13.578 1 83.56 436 SER B CA 1
ATOM 7305 C C . SER B 1 436 ? 2.738 21.281 14.781 1 83.56 436 SER B C 1
ATOM 7307 O O . SER B 1 436 ? 3.227 21.875 15.742 1 83.56 436 SER B O 1
ATOM 7309 N N . PHE B 1 437 ? 1.496 20.875 14.789 1 82.06 437 PHE B N 1
ATOM 7310 C CA . PHE B 1 437 ? 0.617 21.062 15.938 1 82.06 437 PHE B CA 1
ATOM 7311 C C . PHE B 1 437 ? 1.17 20.359 17.172 1 82.06 437 PHE B C 1
ATOM 7313 O O . PHE B 1 437 ? 1.355 20.969 18.219 1 82.06 437 PHE B O 1
ATOM 7320 N N . ILE B 1 438 ? 1.516 19.031 17.031 1 90 438 ILE B N 1
ATOM 7321 C CA . ILE B 1 438 ? 2.049 18.25 18.141 1 90 438 ILE B CA 1
ATOM 7322 C C . ILE B 1 438 ? 3.443 18.75 18.5 1 90 438 ILE B C 1
ATOM 7324 O O . ILE B 1 438 ? 3.74 18.984 19.672 1 90 438 ILE B O 1
ATOM 7328 N N . ALA B 1 439 ? 4.254 18.953 17.484 1 89.56 439 ALA B N 1
ATOM 7329 C CA . ALA B 1 439 ? 5.641 19.359 17.688 1 89.56 439 ALA B CA 1
ATOM 7330 C C . ALA B 1 439 ? 5.715 20.703 18.406 1 89.56 439 ALA B C 1
ATOM 7332 O O . ALA B 1 439 ? 6.652 20.969 19.156 1 89.56 439 ALA B O 1
ATOM 7333 N N . GLY B 1 440 ? 4.703 21.453 18.109 1 78.25 440 GLY B N 1
ATOM 7334 C CA . GLY B 1 440 ? 4.66 22.781 18.688 1 78.25 440 GLY B CA 1
ATOM 7335 C C . GLY B 1 440 ? 4.004 22.812 20.062 1 78.25 440 GLY B C 1
ATOM 7336 O O . GLY B 1 440 ? 3.875 23.875 20.672 1 78.25 440 GLY B O 1
ATOM 7337 N N . GLY B 1 441 ? 3.523 21.656 20.547 1 80.31 441 GLY B N 1
ATOM 7338 C CA . GLY B 1 441 ? 2.963 21.578 21.891 1 80.31 441 GLY B CA 1
ATOM 7339 C C . GLY B 1 441 ? 1.452 21.438 21.891 1 80.31 441 GLY B C 1
ATOM 7340 O O . GLY B 1 441 ? 0.819 21.516 22.953 1 80.31 441 GLY B O 1
ATOM 7341 N N . GLY B 1 442 ? 0.94 21.297 20.75 1 74.06 442 GLY B N 1
ATOM 7342 C CA . GLY B 1 442 ? -0.497 21.078 20.672 1 74.06 442 GLY B CA 1
ATOM 7343 C C . GLY B 1 442 ? -0.977 19.938 21.547 1 74.06 442 GLY B C 1
ATOM 7344 O O . GLY B 1 442 ? -0.284 18.922 21.703 1 74.06 442 GLY B O 1
ATOM 7345 N N . ASP B 1 443 ? -2.207 20.016 22.125 1 79 443 ASP B N 1
ATOM 7346 C CA . ASP B 1 443 ? -2.826 19.031 23.016 1 79 443 ASP B CA 1
ATOM 7347 C C . ASP B 1 443 ? -2.01 18.828 24.281 1 79 443 ASP B C 1
ATOM 7349 O O . ASP B 1 443 ? -2.064 17.766 24.906 1 79 443 ASP B O 1
ATOM 7353 N N . GLY B 1 444 ? -1.108 19.75 24.531 1 79 444 GLY B N 1
ATOM 7354 C CA . GLY B 1 444 ? -0.362 19.734 25.781 1 79 444 GLY B CA 1
ATOM 7355 C C . GLY B 1 444 ? 0.921 18.922 25.688 1 79 444 GLY B C 1
ATOM 7356 O O . GLY B 1 444 ? 1.575 18.672 26.703 1 79 444 GLY B O 1
ATOM 7357 N N . PHE B 1 445 ? 1.325 18.547 24.547 1 89.25 445 PHE B N 1
ATOM 7358 C CA . PHE B 1 445 ? 2.578 17.812 24.406 1 89.25 445 PHE B CA 1
ATOM 7359 C C . PHE B 1 445 ? 3.77 18.719 24.703 1 89.25 445 PHE B C 1
ATOM 7361 O O . PHE B 1 445 ? 3.771 19.891 24.344 1 89.25 445 PHE B O 1
ATOM 7368 N N . THR B 1 446 ? 4.727 18.156 25.453 1 88 446 THR B N 1
ATOM 7369 C CA . THR B 1 446 ? 5.965 18.859 25.766 1 88 446 THR B CA 1
ATOM 7370 C C . THR B 1 446 ? 7.18 18.016 25.391 1 88 446 THR B C 1
ATOM 7372 O O . THR B 1 446 ? 7.18 16.797 25.578 1 88 446 THR B O 1
ATOM 7375 N N . PHE B 1 447 ? 8.156 18.719 24.844 1 91.88 447 PHE B N 1
ATOM 7376 C CA . PHE B 1 447 ? 9.375 18.031 24.438 1 91.88 447 PHE B CA 1
ATOM 7377 C C . PHE B 1 447 ? 10.609 18.719 25.016 1 91.88 447 PHE B C 1
ATOM 7379 O O . PHE B 1 447 ? 10.594 19.922 25.266 1 91.88 447 PHE B O 1
ATOM 7386 N N . ASP B 1 448 ? 11.609 17.922 25.25 1 93.56 448 ASP B N 1
ATOM 7387 C CA . ASP B 1 448 ? 12.891 18.469 25.688 1 93.56 448 ASP B CA 1
ATOM 7388 C C . ASP B 1 448 ? 13.523 19.328 24.609 1 93.56 448 ASP B C 1
ATOM 7390 O O . ASP B 1 448 ? 13.18 19.219 23.438 1 93.56 448 ASP B O 1
ATOM 7394 N N . ASP B 1 449 ? 14.461 20.141 25.062 1 88.94 449 ASP B N 1
ATOM 7395 C CA . ASP B 1 449 ? 15.117 21.094 24.156 1 88.94 449 ASP B CA 1
ATOM 7396 C C . ASP B 1 449 ? 15.805 20.359 23 1 88.94 449 ASP B C 1
ATOM 7398 O O . ASP B 1 449 ? 15.797 20.844 21.859 1 88.94 449 ASP B O 1
ATOM 7402 N N . GLU B 1 450 ? 16.391 19.312 23.344 1 92 450 GLU B N 1
ATOM 7403 C CA . GLU B 1 450 ? 17.094 18.547 22.312 1 92 450 GLU B CA 1
ATOM 7404 C C . GLU B 1 450 ? 16.141 18.078 21.234 1 92 450 GLU B C 1
ATOM 7406 O O . GLU B 1 450 ? 16.484 18.094 20.047 1 92 450 GLU B O 1
ATOM 7411 N N . VAL B 1 451 ? 14.945 17.641 21.578 1 94.56 451 VAL B N 1
ATOM 7412 C CA . VAL B 1 451 ? 13.945 17.172 20.641 1 94.56 451 VAL B CA 1
ATOM 7413 C C . VAL B 1 451 ? 13.422 18.344 19.812 1 94.56 451 VAL B C 1
ATOM 7415 O O . VAL B 1 451 ? 13.297 18.25 18.594 1 94.56 451 VAL B O 1
ATOM 7418 N N . LYS B 1 452 ? 13.18 19.422 20.484 1 86.38 452 LYS B N 1
ATOM 7419 C CA . LYS B 1 452 ? 12.695 20.609 19.797 1 86.38 452 LYS B CA 1
ATOM 7420 C C . LYS B 1 452 ? 13.695 21.078 18.75 1 86.38 452 LYS B C 1
ATOM 7422 O O . LYS B 1 452 ? 13.297 21.438 17.641 1 86.38 452 LYS B O 1
ATOM 7427 N N . LYS B 1 453 ? 14.953 21.016 19.109 1 87 453 LYS B N 1
ATOM 7428 C CA . LYS B 1 453 ? 16 21.469 18.203 1 87 453 LYS B CA 1
ATOM 7429 C C . LYS B 1 453 ? 16.141 20.516 17.016 1 87 453 LYS B C 1
ATOM 7431 O O . LYS B 1 453 ? 16.609 20.906 15.953 1 87 453 LYS B O 1
ATOM 7436 N N . SER B 1 454 ? 15.688 19.328 17.203 1 90.56 454 SER B N 1
ATOM 7437 C CA . SER B 1 454 ? 15.836 18.312 16.156 1 90.56 454 SER B CA 1
ATOM 7438 C C . SER B 1 454 ? 14.75 18.469 15.094 1 90.56 454 SER B C 1
ATOM 7440 O O . SER B 1 454 ? 14.852 17.875 14.016 1 90.56 454 SER B O 1
ATOM 7442 N N . MET B 1 455 ? 13.727 19.203 15.398 1 87.75 455 MET B N 1
ATOM 7443 C CA . MET B 1 455 ? 12.555 19.297 14.531 1 87.75 455 MET B CA 1
ATOM 7444 C C . MET B 1 455 ? 12.953 19.75 13.133 1 87.75 455 MET B C 1
ATOM 7446 O O . MET B 1 455 ? 13.656 20.75 12.984 1 87.75 455 MET B O 1
ATOM 7450 N N . THR B 1 456 ? 12.578 19 12.117 1 86.75 456 THR B N 1
ATOM 7451 C CA . THR B 1 456 ? 12.703 19.406 10.719 1 86.75 456 THR B CA 1
ATOM 7452 C C . THR B 1 456 ? 11.344 19.375 10.023 1 86.75 456 THR B C 1
ATOM 7454 O O . THR B 1 456 ? 10.484 18.562 10.352 1 86.75 456 THR B O 1
ATOM 7457 N N . THR B 1 457 ? 11.055 20.344 9.211 1 83.19 457 THR B N 1
ATOM 7458 C CA . THR B 1 457 ? 9.805 20.391 8.453 1 83.19 457 THR B CA 1
ATOM 7459 C C . THR B 1 457 ? 10.047 20.938 7.047 1 83.19 457 THR B C 1
ATOM 7461 O O . THR B 1 457 ? 10.945 21.766 6.844 1 83.19 457 THR B O 1
ATOM 7464 N N . GLU B 1 458 ? 9.344 20.453 6.074 1 74.88 458 GLU B N 1
ATOM 7465 C CA . GLU B 1 458 ? 9.359 20.969 4.711 1 74.88 458 GLU B CA 1
ATOM 7466 C C . GLU B 1 458 ? 8.172 21.906 4.457 1 74.88 458 GLU B C 1
ATOM 7468 O O . GLU B 1 458 ? 8.008 22.422 3.354 1 74.88 458 GLU B O 1
ATOM 7473 N N . GLY B 1 459 ? 7.301 22.016 5.484 1 71.75 459 GLY B N 1
ATOM 7474 C CA . GLY B 1 459 ? 6.141 22.891 5.379 1 71.75 459 GLY B CA 1
ATOM 7475 C C . GLY B 1 459 ? 4.996 22.266 4.605 1 71.75 459 GLY B C 1
ATOM 7476 O O . GLY B 1 459 ? 4.062 22.969 4.203 1 71.75 459 GLY B O 1
ATOM 7477 N N . ARG B 1 460 ? 5.086 21.031 4.301 1 81.81 460 ARG B N 1
ATOM 7478 C CA . ARG B 1 460 ? 4.023 20.359 3.562 1 81.81 460 ARG B CA 1
ATOM 7479 C C . ARG B 1 460 ? 2.801 20.125 4.449 1 81.81 460 ARG B C 1
ATOM 7481 O O . ARG B 1 460 ? 2.922 19.594 5.555 1 81.81 460 ARG B O 1
ATOM 7488 N N . MET B 1 461 ? 1.684 20.531 3.936 1 82.56 461 MET B N 1
ATOM 7489 C CA . MET B 1 461 ? 0.454 20.438 4.719 1 82.56 461 MET B CA 1
ATOM 7490 C C . MET B 1 461 ? -0.019 19 4.832 1 82.56 461 MET B C 1
ATOM 7492 O O . MET B 1 461 ? 0.032 18.25 3.861 1 82.56 461 MET B O 1
ATOM 7496 N N . ASP B 1 462 ? -0.475 18.703 6.012 1 92.31 462 ASP B N 1
ATOM 7497 C CA . ASP B 1 462 ? -0.926 17.344 6.316 1 92.31 462 ASP B CA 1
ATOM 7498 C C . ASP B 1 462 ? -2.059 16.922 5.383 1 92.31 462 ASP B C 1
ATOM 7500 O O . ASP B 1 462 ? -2.02 15.844 4.801 1 92.31 462 ASP B O 1
ATOM 7504 N N . VAL B 1 463 ? -3.025 17.812 5.094 1 89.5 463 VAL B N 1
ATOM 7505 C CA . VAL B 1 463 ? -4.188 17.484 4.277 1 89.5 463 VAL B CA 1
ATOM 7506 C C . VAL B 1 463 ? -3.748 17.219 2.838 1 89.5 463 VAL B C 1
ATOM 7508 O O . VAL B 1 463 ? -4.32 16.359 2.158 1 89.5 463 VAL B O 1
ATOM 7511 N N . GLU B 1 464 ? -2.785 17.922 2.406 1 88.94 464 GLU B N 1
ATOM 7512 C CA . GLU B 1 464 ? -2.277 17.703 1.056 1 88.94 464 GLU B CA 1
ATOM 7513 C C . GLU B 1 464 ? -1.566 16.359 0.941 1 88.94 464 GLU B C 1
ATOM 7515 O O . GLU B 1 464 ? -1.723 15.656 -0.056 1 88.94 464 GLU B O 1
ATOM 7520 N N . VAL B 1 465 ? -0.744 16.109 1.937 1 95.31 465 VAL B N 1
ATOM 7521 C CA . VAL B 1 465 ? -0.046 14.836 1.97 1 95.31 465 VAL B CA 1
ATOM 7522 C C . VAL B 1 465 ? -1.061 13.695 1.959 1 95.31 465 VAL B C 1
ATOM 7524 O O . VAL B 1 465 ? -0.919 12.734 1.194 1 95.31 465 VAL B O 1
ATOM 7527 N N . PHE B 1 466 ? -2.094 13.781 2.705 1 97.56 466 PHE B N 1
ATOM 7528 C CA . PHE B 1 466 ? -3.131 12.758 2.768 1 97.56 466 PHE B CA 1
ATOM 7529 C C . PHE B 1 466 ? -3.852 12.633 1.431 1 97.56 466 PHE B C 1
ATOM 7531 O O . PHE B 1 466 ? -4.117 11.523 0.963 1 97.56 466 PHE B O 1
ATOM 7538 N N . THR B 1 467 ? -4.152 13.766 0.867 1 95 467 THR B N 1
ATOM 7539 C CA . THR B 1 467 ? -4.867 13.781 -0.404 1 95 467 THR B CA 1
ATOM 7540 C C . THR B 1 467 ? -4.07 13.047 -1.481 1 95 467 THR B C 1
ATOM 7542 O O . THR B 1 467 ? -4.621 12.219 -2.211 1 95 467 THR B O 1
ATOM 7545 N N . GLU B 1 468 ? -2.854 13.312 -1.597 1 96.06 468 GLU B N 1
ATOM 7546 C CA . GLU B 1 468 ? -2.004 12.672 -2.592 1 96.06 468 GLU B CA 1
ATOM 7547 C C . GLU B 1 468 ? -1.884 11.172 -2.33 1 96.06 468 GLU B C 1
ATOM 7549 O O . GLU B 1 468 ? -1.897 10.367 -3.266 1 96.06 468 GLU B O 1
ATOM 7554 N N . TYR B 1 469 ? -1.698 10.844 -1.111 1 98 469 TYR B N 1
ATOM 7555 C CA . TYR B 1 469 ? -1.652 9.43 -0.738 1 98 469 TYR B CA 1
ATOM 7556 C C . TYR B 1 469 ? -2.947 8.727 -1.121 1 98 469 TYR B C 1
ATOM 7558 O O . TYR B 1 469 ? -2.92 7.617 -1.666 1 98 469 TYR B O 1
ATOM 7566 N N . PHE B 1 470 ? -4.043 9.375 -0.791 1 98.12 470 PHE B N 1
ATOM 7567 C CA . PHE B 1 470 ? -5.352 8.812 -1.082 1 98.12 470 PHE B CA 1
ATOM 7568 C C . PHE B 1 470 ? -5.5 8.523 -2.572 1 98.12 470 PHE B C 1
ATOM 7570 O O . PHE B 1 470 ? -5.973 7.457 -2.961 1 98.12 470 PHE B O 1
ATOM 7577 N N . ARG B 1 471 ? -5.094 9.445 -3.428 1 96.44 471 ARG B N 1
ATOM 7578 C CA . ARG B 1 471 ? -5.137 9.273 -4.875 1 96.44 471 ARG B CA 1
ATOM 7579 C C . ARG B 1 471 ? -4.305 8.07 -5.312 1 96.44 471 ARG B C 1
ATOM 7581 O O . ARG B 1 471 ? -4.77 7.238 -6.09 1 96.44 471 ARG B O 1
ATOM 7588 N N . LYS B 1 472 ? -3.141 8.031 -4.785 1 95.12 472 LYS B N 1
ATOM 7589 C CA . LYS B 1 472 ? -2.188 7 -5.184 1 95.12 472 LYS B CA 1
ATOM 7590 C C . LYS B 1 472 ? -2.67 5.613 -4.758 1 95.12 472 LYS B C 1
ATOM 7592 O O . LYS B 1 472 ? -2.533 4.648 -5.512 1 95.12 472 LYS B O 1
ATOM 7597 N N . MET B 1 473 ? -3.232 5.516 -3.607 1 96.06 473 MET B N 1
ATOM 7598 C CA . MET B 1 473 ? -3.543 4.223 -3.008 1 96.06 473 MET B CA 1
ATOM 7599 C C . MET B 1 473 ? -4.969 3.799 -3.336 1 96.06 473 MET B C 1
ATOM 7601 O O . MET B 1 473 ? -5.398 2.703 -2.969 1 96.06 473 MET B O 1
ATOM 7605 N N . SER B 1 474 ? -5.707 4.641 -3.961 1 96.06 474 SER B N 1
ATOM 7606 C CA . SER B 1 474 ? -7.082 4.316 -4.328 1 96.06 474 SER B CA 1
ATOM 7607 C C . SER B 1 474 ? -7.152 3.004 -5.098 1 96.06 474 SER B C 1
ATOM 7609 O O . SER B 1 474 ? -6.359 2.771 -6.012 1 96.06 474 SER B O 1
ATOM 7611 N N . PRO B 1 475 ? -8.133 2.102 -4.75 1 96.94 475 PRO B N 1
ATOM 7612 C CA . PRO B 1 475 ? -9.117 2.293 -3.686 1 96.94 475 PRO B CA 1
ATOM 7613 C C . PRO B 1 475 ? -8.555 2.006 -2.297 1 96.94 475 PRO B C 1
ATOM 7615 O O . PRO B 1 475 ? -7.742 1.089 -2.133 1 96.94 475 PRO B O 1
ATOM 7618 N N . ILE B 1 476 ? -9.008 2.791 -1.364 1 98.06 476 ILE B N 1
ATOM 7619 C CA . ILE B 1 476 ? -8.594 2.639 0.027 1 98.06 476 ILE B CA 1
ATOM 7620 C C . ILE B 1 476 ? -9.406 1.521 0.685 1 98.06 476 ILE B C 1
ATOM 7622 O O . ILE B 1 476 ? -10.617 1.423 0.488 1 98.06 476 ILE B O 1
ATOM 7626 N N . LYS B 1 477 ? -8.734 0.663 1.47 1 97 477 LYS B N 1
ATOM 7627 C CA . LYS B 1 477 ? -9.359 -0.453 2.172 1 97 477 LYS B CA 1
ATOM 7628 C C . LYS B 1 477 ? -8.758 -0.635 3.562 1 97 477 LYS B C 1
ATOM 7630 O O . LYS B 1 477 ? -8.633 -1.761 4.051 1 97 477 LYS B O 1
ATOM 7635 N N . THR B 1 478 ? -8.281 0.405 4.18 1 97.38 478 THR B N 1
ATOM 7636 C CA . THR B 1 478 ? -7.555 0.36 5.441 1 97.38 478 THR B CA 1
ATOM 7637 C C . THR B 1 478 ? -8.422 -0.225 6.551 1 97.38 478 THR B C 1
ATOM 7639 O O . THR B 1 478 ? -9.531 0.26 6.801 1 97.38 478 THR B O 1
ATOM 7642 N N . PRO B 1 479 ? -7.953 -1.229 7.199 1 97.06 479 PRO B N 1
ATOM 7643 C CA . PRO B 1 479 ? -8.656 -1.808 8.352 1 97.06 479 PRO B CA 1
ATOM 7644 C C . PRO B 1 479 ? -8.133 -1.278 9.68 1 97.06 479 PRO B C 1
ATOM 7646 O O . PRO B 1 479 ? -7.211 -0.46 9.711 1 97.06 479 PRO B O 1
ATOM 7649 N N . GLU B 1 480 ? -8.836 -1.668 10.758 1 96.19 480 GLU B N 1
ATOM 7650 C CA . GLU B 1 480 ? -8.203 -1.651 12.078 1 96.19 480 GLU B CA 1
ATOM 7651 C C . GLU B 1 480 ? -7.258 -2.836 12.25 1 96.19 480 GLU B C 1
ATOM 7653 O O . GLU B 1 480 ? -7.684 -3.99 12.18 1 96.19 480 GLU B O 1
ATOM 7658 N N . GLU B 1 481 ? -5.996 -2.604 12.43 1 95.56 481 GLU B N 1
ATOM 7659 C CA . GLU B 1 481 ? -4.969 -3.635 12.32 1 95.56 481 GLU B CA 1
ATOM 7660 C C . GLU B 1 481 ? -4.473 -4.066 13.695 1 95.56 481 GLU B C 1
ATOM 7662 O O . GLU B 1 481 ? -3.623 -4.953 13.805 1 95.56 481 GLU B O 1
ATOM 7667 N N . GLY B 1 482 ? -4.98 -3.4 14.727 1 95.69 482 GLY B N 1
ATOM 7668 C CA . GLY B 1 482 ? -4.496 -3.721 16.062 1 95.69 482 GLY B CA 1
ATOM 7669 C C . GLY B 1 482 ? -3.168 -3.062 16.391 1 95.69 482 GLY B C 1
ATOM 7670 O O . GLY B 1 482 ? -2.332 -3.648 17.078 1 95.69 482 GLY B O 1
ATOM 7671 N N . ARG B 1 483 ? -2.928 -1.899 15.812 1 97.75 483 ARG B N 1
ATOM 7672 C CA . ARG B 1 483 ? -1.715 -1.139 16.094 1 97.75 483 ARG B CA 1
ATOM 7673 C C . ARG B 1 483 ? -1.695 -0.662 17.547 1 97.75 483 ARG B C 1
ATOM 7675 O O . ARG B 1 483 ? -0.627 -0.421 18.109 1 97.75 483 ARG B O 1
ATOM 7682 N N . ILE B 1 484 ? -2.908 -0.477 18.094 1 97.62 484 ILE B N 1
ATOM 7683 C CA . ILE B 1 484 ? -3.096 -0.04 19.469 1 97.62 484 ILE B CA 1
ATOM 7684 C C . ILE B 1 484 ? -3.977 -1.044 20.203 1 97.62 484 ILE B C 1
ATOM 7686 O O . ILE B 1 484 ? -5.105 -1.317 19.797 1 97.62 484 ILE B O 1
ATOM 7690 N N . VAL B 1 485 ? -3.432 -1.581 21.266 1 95.94 485 VAL B N 1
ATOM 7691 C CA . VAL B 1 485 ? -4.164 -2.543 22.078 1 95.94 485 VAL B CA 1
ATOM 7692 C C . VAL B 1 485 ? -4.277 -2.021 23.516 1 95.94 485 VAL B C 1
ATOM 7694 O O . VAL B 1 485 ? -3.301 -1.528 24.078 1 95.94 485 VAL B O 1
ATOM 7697 N N . MET B 1 486 ? -5.422 -2.084 24.078 1 93.62 486 MET B N 1
ATOM 7698 C CA . MET B 1 486 ? -5.68 -1.639 25.453 1 93.62 486 MET B CA 1
ATOM 7699 C C . MET B 1 486 ? -6.16 -2.795 26.312 1 93.62 486 MET B C 1
ATOM 7701 O O . MET B 1 486 ? -7.234 -3.352 26.078 1 93.62 486 MET B O 1
ATOM 7705 N N . TYR B 1 487 ? -5.359 -3.096 27.234 1 91.31 487 TYR B N 1
ATOM 7706 C CA . TYR B 1 487 ? -5.695 -4.18 28.141 1 91.31 487 TYR B CA 1
ATOM 7707 C C . TYR B 1 487 ? -6.371 -3.643 29.406 1 91.31 487 TYR B C 1
ATOM 7709 O O . TYR B 1 487 ? -5.977 -2.602 29.938 1 91.31 487 TYR B O 1
ATOM 7717 N N . ASN B 1 488 ? -7.375 -4.391 29.875 1 87.19 488 ASN B N 1
ATOM 7718 C CA . ASN B 1 488 ? -8.055 -4.129 31.141 1 87.19 488 ASN B CA 1
ATOM 7719 C C . ASN B 1 488 ? -8.672 -2.732 31.172 1 87.19 488 ASN B C 1
ATOM 7721 O O . ASN B 1 488 ? -8.602 -2.031 32.188 1 87.19 488 ASN B O 1
ATOM 7725 N N . ASN B 1 489 ? -8.984 -2.271 30.031 1 79.25 489 ASN B N 1
ATOM 7726 C CA . ASN B 1 489 ? -9.656 -0.979 29.922 1 79.25 489 ASN B CA 1
ATOM 7727 C C . ASN B 1 489 ? -11.156 -1.1 30.203 1 79.25 489 ASN B C 1
ATOM 7729 O O . ASN B 1 489 ? -11.953 -1.119 29.266 1 79.25 489 ASN B O 1
ATOM 7733 N N . LYS B 1 490 ? -11.625 -1.348 31.484 1 66.94 490 LYS B N 1
ATOM 7734 C CA . LYS B 1 490 ? -13.023 -1.58 31.844 1 66.94 490 LYS B CA 1
ATOM 7735 C C . LYS B 1 490 ? -13.82 -0.282 31.812 1 66.94 490 LYS B C 1
ATOM 7737 O O . LYS B 1 490 ? -13.375 0.743 32.344 1 66.94 490 LYS B O 1
ATOM 7742 N N . ARG B 1 491 ? -14.844 -0.223 30.844 1 64.56 491 ARG B N 1
ATOM 7743 C CA . ARG B 1 491 ? -15.789 0.891 30.859 1 64.56 491 ARG B CA 1
ATOM 7744 C C . ARG B 1 491 ? -16.531 0.972 32.188 1 64.56 491 ARG B C 1
ATOM 7746 O O . ARG B 1 491 ? -16.766 -0.05 32.844 1 64.56 491 ARG B O 1
ATOM 7753 N N . PRO B 1 492 ? -16.547 2.234 32.781 1 54.75 492 PRO B N 1
ATOM 7754 C CA . PRO B 1 492 ? -17.266 2.311 34.031 1 54.75 492 PRO B CA 1
ATOM 7755 C C . PRO B 1 492 ? -18.578 1.512 34.031 1 54.75 492 PRO B C 1
ATOM 7757 O O . PRO B 1 492 ? -19.047 1.091 35.094 1 54.75 492 PRO B O 1
ATOM 7760 N N . ASP B 1 493 ? -19.375 1.532 32.938 1 49.28 493 ASP B N 1
ATOM 7761 C CA . ASP B 1 493 ? -20.625 0.806 33.094 1 49.28 493 ASP B CA 1
ATOM 7762 C C . ASP B 1 493 ? -20.406 -0.703 33 1 49.28 493 ASP B C 1
ATOM 7764 O O . ASP B 1 493 ? -21.359 -1.479 33 1 49.28 493 ASP B O 1
ATOM 7768 N N . GLY B 1 494 ? -19.344 -1.33 33.312 1 49.53 494 GLY B N 1
ATOM 7769 C CA . GLY B 1 494 ? -19.062 -2.75 33.438 1 49.53 494 GLY B CA 1
ATOM 7770 C C . GLY B 1 494 ? -18.641 -3.414 32.156 1 49.53 494 GLY B C 1
ATOM 7771 O O . GLY B 1 494 ? -18.406 -4.625 32.125 1 49.53 494 GLY B O 1
ATOM 7772 N N . THR B 1 495 ? -18.984 -2.922 30.938 1 41.53 495 THR B N 1
ATOM 7773 C CA . THR B 1 495 ? -18.781 -3.713 29.734 1 41.53 495 THR B CA 1
ATOM 7774 C C . THR B 1 495 ? -17.328 -3.617 29.266 1 41.53 495 THR B C 1
ATOM 7776 O O . THR B 1 495 ? -16.734 -2.535 29.281 1 41.53 495 THR B O 1
ATOM 7779 N N . ASN B 1 496 ? -16.562 -4.539 29.469 1 41.12 496 ASN B N 1
ATOM 7780 C CA . ASN B 1 496 ? -15.195 -4.695 29 1 41.12 496 ASN B CA 1
ATOM 7781 C C . ASN B 1 496 ? -15.094 -4.449 27.5 1 41.12 496 ASN B C 1
ATOM 7783 O O . ASN B 1 496 ? -15.852 -5.027 26.719 1 41.12 496 ASN B O 1
ATOM 7787 N N . SER B 1 497 ? -14.766 -3.391 27.062 1 41.84 497 SER B N 1
ATOM 7788 C CA . SER B 1 497 ? -14.57 -3.211 25.625 1 41.84 497 SER B CA 1
ATOM 7789 C C . SER B 1 497 ? -13.469 -4.121 25.094 1 41.84 497 SER B C 1
ATOM 7791 O O . SER B 1 497 ? -12.281 -3.867 25.328 1 41.84 497 SER B O 1
ATOM 7793 N N . GLY B 1 498 ? -13.578 -5.391 25.125 1 38.25 498 GLY B N 1
ATOM 7794 C CA . GLY B 1 498 ? -12.648 -6.371 24.562 1 38.25 498 GLY B CA 1
ATOM 7795 C C . GLY B 1 498 ? -12.328 -6.133 23.109 1 38.25 498 GLY B C 1
ATOM 7796 O O . GLY B 1 498 ? -11.734 -6.988 22.453 1 38.25 498 GLY B O 1
ATOM 7797 N N . GLY B 1 499 ? -12.414 -5.035 22.391 1 30.64 499 GLY B N 1
ATOM 7798 C CA . GLY B 1 499 ? -12.016 -5.246 21 1 30.64 499 GLY B CA 1
ATOM 7799 C C . GLY B 1 499 ? -10.539 -5.57 20.844 1 30.64 499 GLY B C 1
ATOM 7800 O O . GLY B 1 499 ? -9.742 -5.301 21.75 1 30.64 499 GLY B O 1
#

Organism: Ixodes scapularis (NCBI:txid6945)

pLDDT: mean 90.4, std 10.05, range [30.64, 98.81]

Nearest PDB structures (foldseek):
  7qga-assembly1_A  TM=7.368E-01  e=9.354E-49  Homo sapiens
  4h1y-assembly1_P  TM=7.313E-01  e=3.014E-47  Homo sapiens
  6hxw-assembly1_A  TM=6.684E-01  e=2.129E-49  Homo sapiens
  6twf-assembly1_A-2  TM=6.935E-01  e=1.961E-48  Homo sapiens
  6xue-assembly1_A  TM=6.788E-01  e=5.001E-49  Homo sapiens

Sequence (998 aa):
VRDLKTSETNPLFFNAGDFYQGTVWYTVLKYNIVALAMENMMYNAVCLGNHEFDDGPEGLAPFLVRMQKANVTVLGTNLNTSGEPVFTKDNITVLKHIVYTVEGVKIGVMGVVTTETRTIARPGGIEILDEIESIKSEIEILKKQDVKIFALISHVGYEVDINIAKKVEDLHFIVGGHTNTFLYNGVSPGNDTPVGPYPTVVQRDSGTVALVTQDFWFGKYLGYLKIQFYKNGTLKDWSGNPILLDSSVEQDNKTLEMLEPYRRAVIEAGEEYIGISKVLLEADHKICRLKECNMVNTIADSFLAYYADRNSTVAGAWSDVNAAVVNAGITRSSIKQGIVRRKDIMAAMPFESSLAVLTMTGLQLRKMFEHGISKFTWANDPEGSFLQVSGMRVTYNFTFSKTCRTDTLQILCANCSVPKYEIVQPNGTYKIVTTSFIAGGGDGFTFDDEVKKSMTTEGRMDVEVFTEYFRKMSPIKTPEEGRIVMYNNKRPDGTNSGGVRDLKTSETNPLFFNAGDFYQGTVWYTVLKYNIVALAMENMMYNAVCLGNHEFDDGPEGLAPFLVRMQKANVTVLGTNLNTSGEPVFTKDNITVLKHIVYTVEGVKIGVMGVVTTETRTIARPGGIEILDEIESIKSEIEILKKQDVKIFALISHVGYEVDINIAKKVEDLHFIVGGHTNTFLYNGVSPGNDTPVGPYPTVVQRDSGTVALVTQDFWFGKYLGYLKIQFYKNGTLKDWSGNPILLDSSVEQDNKTLEMLEPYRRAVIEAGEEYIGISKVLLEADHKICRLKECNMVNTIADSFLAYYADRNSTVAGAWSDVNAAVVNAGITRSSIKQGIVRRKDIMAAMPFESSLAVLTMTGLQLRKMFEHGISKFTWANDPEGSFLQVSGMRVTYNFTFSKTCRTDTLQILCANCSVPKYEIVQPNGTYKIVTTSFIAGGGDGFTFDDEVKKSMTTEGRMDVEVFTEYFRKMSPIKTPEEGRIVMYNNKRPDGTNSGG

Solvent-accessible surface area (backbone atoms only — not comparable to full-atom values): 51574 Å² total; per-residue (Å²): 106,72,67,53,56,69,73,42,83,87,67,81,41,74,42,25,38,52,77,41,69,56,44,64,55,29,72,70,46,40,49,58,56,44,42,57,50,54,65,69,65,69,47,58,36,31,16,49,22,49,51,46,21,56,63,19,55,79,48,31,46,63,36,52,54,50,30,55,75,61,65,37,44,47,26,26,37,24,50,45,56,87,63,18,64,70,36,60,75,68,70,60,79,66,35,49,59,49,76,45,74,56,95,84,39,34,34,36,39,33,10,30,47,38,57,59,28,74,68,66,30,34,46,71,46,40,44,68,40,61,56,65,63,32,51,55,55,49,47,58,56,39,48,76,68,64,37,51,32,32,35,36,26,25,14,58,19,65,71,53,47,52,50,47,49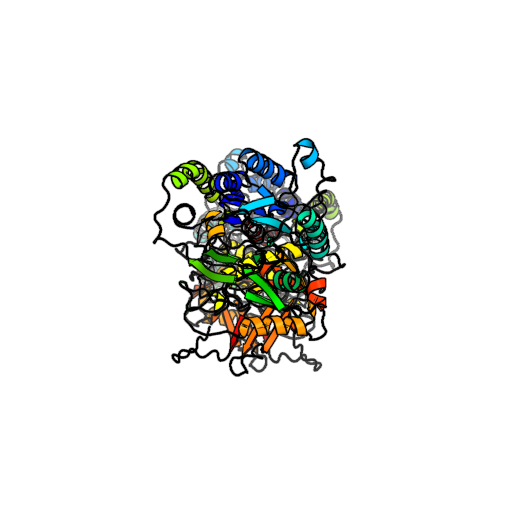,64,72,39,76,74,42,41,37,36,44,36,23,77,59,49,47,36,29,35,63,82,79,59,92,59,96,59,75,59,79,41,48,34,57,35,76,46,78,40,93,88,70,50,61,22,35,40,37,36,36,34,55,92,69,43,29,45,70,39,77,48,77,41,63,45,92,82,39,48,82,69,48,73,50,57,41,49,39,78,64,56,83,87,54,77,80,57,63,66,59,52,60,68,41,46,70,53,50,54,52,37,49,56,57,28,63,37,83,50,39,36,26,43,27,36,28,51,37,36,78,41,57,32,36,75,41,74,31,27,35,54,35,51,46,20,42,25,56,34,44,67,50,34,68,38,87,36,88,49,88,66,22,32,20,71,44,34,25,13,48,39,48,29,55,56,38,52,33,45,39,63,58,38,80,34,29,42,44,46,52,44,57,17,36,51,63,69,34,26,39,24,34,34,43,38,36,28,48,56,50,49,50,54,53,22,59,22,51,43,70,68,52,92,56,91,72,33,47,40,34,17,68,42,48,22,50,42,36,39,30,35,31,56,85,42,56,62,78,56,23,66,68,46,50,31,33,31,41,28,68,34,48,59,26,35,70,37,72,62,41,58,86,39,78,44,32,35,34,33,33,41,48,49,77,70,28,41,81,72,43,82,73,56,67,69,33,60,70,45,51,46,60,86,59,48,42,45,59,55,47,35,49,54,41,45,43,65,52,42,57,38,69,65,42,44,83,67,45,51,42,65,41,74,54,63,40,90,88,67,55,62,65,74,122,106,72,66,52,56,70,72,42,85,87,66,80,42,74,40,26,37,51,76,42,68,65,43,65,56,29,73,68,47,41,48,58,55,44,42,56,51,54,65,69,64,69,47,58,37,32,18,50,21,50,51,46,22,55,62,18,55,79,48,31,46,62,35,52,53,50,30,56,74,63,65,37,42,47,26,26,38,24,51,44,56,85,63,19,63,69,35,59,76,68,70,58,79,65,35,48,58,51,76,46,73,57,95,84,39,34,34,35,38,32,10,33,46,38,57,61,28,74,70,43,32,33,47,69,46,39,44,69,40,60,56,66,63,32,50,55,55,51,49,56,57,40,49,75,70,64,37,52,33,32,37,38,27,26,14,58,19,64,70,52,47,52,50,46,50,65,70,38,76,74,42,39,37,33,44,35,24,76,60,47,48,37,28,35,63,82,78,60,94,60,97,60,77,57,79,41,48,34,56,35,76,46,80,40,96,88,69,50,61,23,36,39,38,35,37,34,54,92,68,43,29,45,70,40,77,48,75,42,63,44,92,82,38,48,80,69,49,73,50,57,40,51,38,78,63,58,84,87,56,79,80,57,64,69,59,52,61,68,41,47,70,53,49,52,53,38,52,58,54,27,61,36,82,48,38,36,26,42,25,37,28,50,37,35,77,41,57,31,36,74,42,74,32,25,34,55,35,51,47,19,41,25,57,34,44,66,51,33,70,38,88,37,90,48,88,67,24,32,20,69,44,34,26,13,48,38,48,29,54,56,40,51,33,45,40,63,57,37,82,34,29,42,44,45,52,43,55,16,35,62,63,64,34,27,38,25,34,36,45,37,35,28,48,56,50,49,48,53,53,23,58,22,51,43,67,69,52,94,56,91,74,34,50,41,34,19,69,41,48,21,50,40,36,40,31,35,33,55,86,41,56,60,77,56,23,65,69,47,49,30,31,32,41,28,69,35,48,59,28,34,69,37,72,63,42,56,86,39,79,46,33,35,34,33,32,41,49,49,76,69,28,42,80,73,43,80,75,54,69,70,33,59,69,45,51,45,54,74,57,48,42,45,60,57,47,36,50,53,40,46,43,65,52,42,56,38,70,65,43,46,82,66,44,52,43,63,40,74,53,63,40,90,90,67,55,61,63,74,123

Secondary structure (DSSP, 8-state):
-HHHHHHSSS---EE-S--SSSSHHHHHHTHHHHHHHHHTTT-SEEE--GGGGTTHHHHHHHHHHHHHHTT-EEE-TTEE-TT-HHHHHTT---BSEEEEEETTEEEEEEEEE-TTHHHHS--TT-EE--HHHHHHHHHHHHHTTT--EEEEEEES-HHHHHHHHHH-TT--EEEE-SS--BB-SSS-SSSPPPSB-SSEEEE-TTS-EEEEE-B-STTSEE---EEEE-TTS-EEEEE--PEE--TTSPP-HHHHHHHHHHHHHHHHHHT-EEEEESS-B---SSHHHHS--HHHHHHHHHHHHHHHTSPPSSTT-S-S-SEEEEEGGG--SPBPSEEEEHHHHHHH--S--BEEEEEEEHHHHHHHHHHHHHT---SSS--TT-EEEESEEEEEETTS-TT--EEEEEEE-TTSSS-BEEEPPTT-EEEEEEEHHHHTTGGG----HHHHHH-B----BHHHHHHHHHHHHPSB-PPB--SEEEES-B-TTS-B---/-HHHHHHSSS---EE-S--SSSSHHHHHHTHHHHHHHHHTTT-SEEE--GGGGTTHHHHHHHHHHHHHHTT-EEE-TTEE-TT-HHHHHTT---BSEEEEEETTEEEEEEEEE-TTHHHHS--TT-EE--HHHHHHHHHHHHHTTT--EEEEEEES-HHHHHHHHHH-TT--EEEE-SS--BB-SSS-SSSPPPSB-SSEEEE-TTS-EEEEE-B-STTSEE---EEEE-TTS-EEEEE---EE--TTSPP-HHHHHHHHHHHHHHHHHHT-EEEEESS-B---SSHHHHS--HHHHHHHHHHHHHHHTSPPSSTT-S-S-SEEEEEGGG--SPBPSEEEEHHHHHHH--S--BEEEEEEEHHHHHHHHHHHHHT---SSS--TT-EEEESEEEEEETTS-TT--EEEEEEE-TTSSS-BEEEPPTT-EEEEEEEHHHHTTGGG----HHHHHH-B----BHHHHHHHHHHHHPSB-PPB--SEEEES-B-TTS-B---

Foldseek 3Di:
DVVCVVPDAPDAAEELEDLADQALLCVQVNLNVVLLVVLPPPHQEYEYELRCCAVHPVRNVVSQLSCVVSVYAYAALQKDCVQPVSCVVSVGDHHQWDWDAHPRAIEIEGEHYAQCSVAQHHHDRMHGHDDLVSQLVVVVVVVVVVHQAYEYRYAHDDVVVLVSCAVPVSHAEYEYHNLQAAAFDDDDPDPDDHPYHQFDWRAYPVRAIYTYDDHGDDPQWDFDKDWDDDRNNGTDDMDGGTHGDDVVDPDDVVVVVSCVVSVVSSVVQQQAWQFFEQAKQFDAQADVLQFPGLVVVLLQVLQQCVFQVDDAPDPQFSGVAWKEKEFSNQFHGMQHGTTDTNNSLCNGGSGKWFKKKWKDALQQVQQLQLLLQLQDDPDPRHQRSNMDIGQKAWEFEPVDHSNRGTDWIWGWDRNDNDTDTDTGDRGDMGMYMYTPCQLVQHSNHDGDPNRNVRMHGPNHISSVSSSNSPNVPHPHHGDRPNSYHYPPPQHVVGDDPPD/DVVCVVPDAPDAAEELEDLADQFLLCVQVNLNVVLLVVLPPPHQEYEYELRCCAVHPVRNVVSQLSCVVSVHAYAALQKDCVQPVS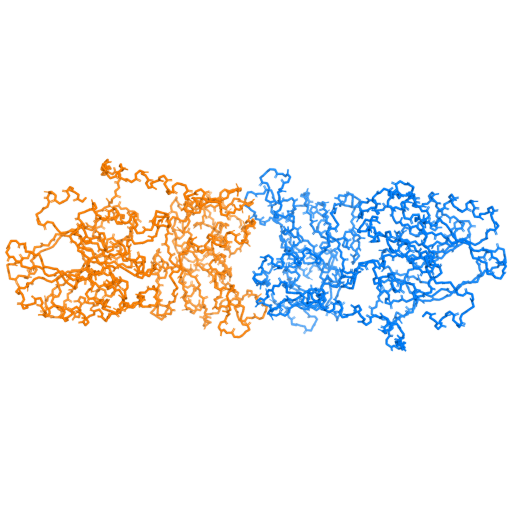CVVSVGDHHQWDWDAHPRAIEIEGEHYAQCSVFQHHHDRMDGGDDLVSQQVVVVVVVVVVHQAYEYSYAHDDVVVLVSCAVPVSHAEYEYHNLQAAAFDDDDPDPDDHPYHQFDWRAYPVRAIYTYDYHGDDPQWDFDKDWDADRNHGTDDMDGGTHGDDVVDPDDVVVVVSCVVSVVSSVVQQQAWQFFEQAKQFDAQADVLQFPGLVVVLLQVLQQCVFQVDDAPDPQFSGVAWKEKEFSNQFHGMQHGTTDTNNSLCNGGVGKWFKKKWKDFLQQVQQLQLLLQLQDDPDPRHQRSNMDIGQKAWEFEPVDHSNRGTDWIWGWDRNDNDTDTDTGDRGDMGMYMYTSCQLSQHSNHDGDPNRNVRMDGNNHISSVSSSVSPNVPHHHHGDRPNSYHYPPPAHVVGDPPHD

Radius of gyration: 38.25 Å; Cα contacts (8 Å, |Δi|>4): 2248; chains: 2; bounding box: 51×125×79 Å